Protein 8B7F (pdb70)

B-factor: mean 146.84, std 37.02, range [89.01, 273.82]

Solvent-accessible surface area: 35926 Å² total; per-residue (Å²): 184,38,13,62,38,100,67,0,37,124,128,0,86,138,51,0,73,71,61,11,26,65,6,11,54,62,110,34,105,23,20,54,26,50,0,100,27,8,86,33,74,108,0,40,91,77,71,102,41,12,142,62,1,21,145,40,0,111,78,77,156,34,12,103,59,29,115,109,84,9,61,118,56,68,64,24,154,41,96,0,0,21,81,2,44,3,98,59,21,120,68,0,5,92,11,3,112,5,74,126,55,33,71,36,2,69,92,44,30,68,68,5,94,53,18,70,50,118,45,6,0,154,61,12,88,55,3,106,94,19,53,63,83,28,2,57,25,3,48,97,0,0,54,30,0,52,152,82,73,117,33,46,76,48,45,15,12,4,34,13,58,2,10,36,25,137,20,2,76,120,30,87,62,10,0,23,10,9,0,1,30,102,68,69,73,127,55,148,2,105,2,10,30,16,95,73,150,28,56,1,19,0,36,10,43,78,105,57,13,17,45,27,0,43,16,0,36,0,14,45,88,17,9,109,87,20,165,114,10,138,21,0,0,0,0,23,34,62,55,0,0,28,15,1,62,35,35,87,25,7,7,0,0,56,0,16,16,102,111,0,34,87,5,4,160,12,105,10,0,61,68,8,72,0,0,0,0,0,10,2,0,13,52,0,0,76,1,0,19,12,0,7,60,73,4,97,88,1,60,16,2,5,0,44,36,139,10,1,58,120,2,108,118,20,18,67,64,11,236,146,29,147,101,71,109,31,137,52,21,86,119,83,0,45,82,0,12,76,46,0,64,107,61,42,71,24,68,1,46,1,33,37,2,60,15,61,20,0,25,96,48,0,47,108,43,35,185,107,184,39,13,63,35,100,68,0,37,120,131,0,84,138,48,0,74,75,62,11,25,64,5,11,55,62,110,34,106,22,20,53,25,48,0,102,27,8,85,32,73,110,0,39,92,77,72,102,42,12,143,61,1,22,144,41,0,110,77,77,155,34,12,106,59,29,114,110,86,9,60,118,56,68,62,23,154,42,96,0,0,20,82,2,44,2,99,59,21,122,67,0,5,91,12,2,112,5,73,127,56,34,69,36,2,69,94,42,30,69,61,6,92,54,18,67,49,117,45,6,0,156,60,12,89,56,3,106,92,19,53,66,82,28,2,55,32,2,48,95,0,0,54,29,0,53,152,83,73,116,34,49,71,31,46,13,5,4,23,12,62,3,12,47,23,146,20,2,77,118,32,85,61,9,0,23,10,10,0,1,30,102,70,71,74,127,56,146,2,107,2,9,30,15,94,80,106,53,31,5,12,0,37,11,42,80,104,58,14,18,56,25,1,43,13,0,32,0,17,40,88,17,9,109,92,21,166,113,10,135,21,0,0,0,0,22,33,64,53,0,0,43,30,2,60,36,35,86,26,7,7,0,0,57,0,16,17,101,118,0,34,87,7,4,160,12,104,11,0,61,69,8,72,0,0,0,1,1,10,2,0,14,52,0,0,77,1,0,20,13,0,7,60,76,4,97,89,1,60,16,2,4,1,45,35,144,11,1,58,121,2,107,118,15,19,69,62,12,232,146,29,147,101,71,108,31,137,53,23,84,118,84,0,46,84,0,13,75,45,0,62,107,61,43,72,22,69,0,38,1,33,23,2,67,22,66,20,0,26,94,47,0,47,108,43,35,186,108

Secondary structure (DSSP, 8-state):
----HHHHHHHHHHHHHHTHHHHHTT----EEEE--PPPHHHHHH-HHHHHHHHHHHTT-TTEEEEEEEEGGGT-EEEEEEEEEEE-SHHHHHHHHT-HHHHHHHHHHHHHTTTS-HHHHHHTGGGTTTS-HHHHHHHHHHHHHHHHSTT----GGG---TT--HHHHHHTHHHHHHHHHHHHT-SS------------EEEEE-TTT-GGG-SEEEE-GGGGGGSPPPSEEEEESSHHHHHHS---TTEEEEE--TTHHHHHTTSGGGTSSEEEEE--BSHHHHHHHHHHHTT-TTPEESS-SHHHHHHHGGG-EE-TT------SS--HHHHHHHHHHHHTTSEEB-GGGS-HHHHHHHHHHHHH-/----HHHHHHHHHHHHHHTHHHHHTT----EEEE--PPPHHHHHH-HHHHHHHHHHHTT-TTEEEEEEEEGGGT-EEEEEEEEEEE-SHHHHHHHHT-HHHHHHHHHHHHHTTTS-HHHHHHTGGGTTTS-HHHHHHHHHHHHHHHHSTT----GGG---TT--HHHHHHTHHHHHHHHHHHHT-SS-----------EEEEEE-TTT-GGG-SEEEEEGGGGGGSPPPSEEEEESSHHHHHHSPP-TTEEEEE--TTHHHHHTTSGGGTSSEEEEE--BSHHHHHHHHHHHTT-TTPEESS-SHHHHHHHGGG-EE-TT------SS--HHHHHHHHHHHHTTSEEB-GGGS-HHHHHHHHHHHHH-

Foldseek 3Di:
DFQALVNVLVVLLVVCVVQQLCVLVQNDAKDKDWRPQDDLVVCLVCVVVSVNSQVRPPPDPQWDKDWDASVVSPPGTDIGTTMGIDGGPVSSCVSNVPVVLVVLLVVLLVLVVVFDSNLCSVVVVLPSPDDPVLSVLLVQQLVQLVVQPLVLAALQVSPGPPDHSVSCVVSVLVSQSRNCRVVVHPRGHDSNYHDQDAKKWKAADQVQDDVRPGTDIDGLVCLVVGDQAAEEEEEADVVLLVVDDHDPSYMYIHCVFLVVLVRLLRPSNQSYQAEYEYWLAPRRVVSVLSNCVRRLNYHYFCLFLVNCVVQVVQWDADPVDDDDDGDRDDPRNVVSHVVCVVVHRTIGGPVSDDSVVSNVRVVVVVVD/DFQALVNVLVVLLVVCVVQQLCVLVQNDAKDKDWRPQDDLVVCLVCVVVSVNSQVRPPPDPQWDKDWDASVVSPPGTDIGTTMGIDGGPVSSCVSNVPVVLVVLLNVLLVLVVVFDSNLCSVVVVLPSPDDPVLSVLLVQQLVQLVVQPLVQAALQVSPGPPDDSVSCVVSVLVSQSRNCRVVVHPRGHDSNYHDFPQKKKKAADQVQDDVRPGIDMDHLVCLVVGD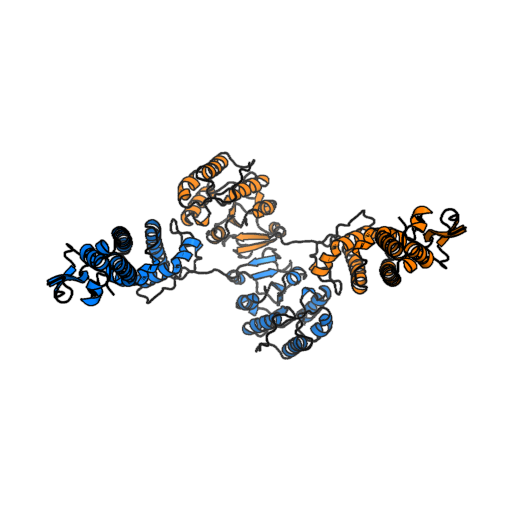QAAEEEEEADVVLLVVDDHDPSYMYIHCVFLVVLVSLLRPSNQSYQAEYEYWLAPRRVVSVLSNCVRRLNYHYFCLFLVNCVVQVVQWDADPVDDDDDGDRDDPRNVVSHVVCVVVHRTIGGPVSPDSVVSNVRVVVVVVD

InterPro domains:
  IPR014544 Uncharacterised conserved protein UCP028408 [PIRSF028408] (31-399)
  IPR024534 Wadjet protein JetD, C-terminal [PF09983] (224-393)
  IPR024537 Domain of unknown function DUF3322 [PF11795] (38-211)

Nearest PDB structures (foldseek):
  8b7f-assembly1_B  TM=9.886E-01  e=1.502E-71  Corynebacterium glutamicum ATCC 13032
  7til-assembly1_B  TM=4.418E-01  e=1.190E-17  Pseudomonas aeruginosa PA14
  7til-assembly1_A  TM=4.160E-01  e=1.942E-16  Pseudomonas aeruginosa PA14
  6ud3-assembly1_A  TM=1.963E-01  e=9.082E-01  Danio rerio
  5kxi-assembly1_D  TM=2.092E-01  e=6.783E+00  Homo sapiens

Radius of gyration: 41.82 Å; Cα contacts (8 Å, |Δi|>4): 1178; chains: 2; bounding box: 78×108×98 Å

Structure (mmCIF, N/CA/C/O backbone):
data_8B7F
#
_entry.id   8B7F
#
_cell.length_a   78.086
_cell.length_b   126.776
_cell.length_c   150.111
_cell.angle_alpha   90.000
_cell.angle_beta   90.000
_cell.angle_gamma   90.000
#
_symmetry.space_group_name_H-M   'P 21 21 21'
#
loop_
_atom_site.group_PDB
_atom_site.id
_atom_site.type_symbol
_atom_site.label_atom_id
_atom_site.label_alt_id
_atom_site.label_comp_id
_atom_site.label_asym_id
_atom_site.label_entity_id
_atom_site.label_seq_id
_atom_site.pdbx_PDB_ins_code
_atom_site.Cartn_x
_atom_site.Cartn_y
_atom_site.Cartn_z
_atom_site.occupancy
_atom_site.B_iso_or_equiv
_atom_site.auth_seq_id
_atom_site.auth_comp_id
_atom_site.auth_asym_id
_atom_site.auth_atom_id
_atom_site.pdbx_PDB_model_num
ATOM 1 N N . MET A 1 107 ? -4.53163 17.38873 -12.48896 1.000 184.19512 21 MET A N 1
ATOM 2 C CA . MET A 1 107 ? -3.40984 17.11394 -13.37949 1.000 190.83961 21 MET A CA 1
ATOM 3 C C . MET A 1 107 ? -2.67257 15.83696 -12.98481 1.000 196.78739 21 MET A C 1
ATOM 4 O O . MET A 1 107 ? -2.54843 15.52999 -11.79987 1.000 195.76885 21 MET A O 1
ATOM 9 N N . PRO A 1 108 ? -2.20136 15.09191 -13.98427 1.000 200.49876 22 PRO A N 1
ATOM 10 C CA . PRO A 1 108 ? -1.34147 13.92938 -13.71127 1.000 202.98146 22 PRO A CA 1
ATOM 11 C C . PRO A 1 108 ? -0.11367 14.29281 -12.88396 1.000 205.81368 22 PRO A C 1
ATOM 12 O O . PRO A 1 108 ? 0.60007 15.25327 -13.18121 1.000 205.23394 22 PRO A O 1
ATOM 16 N N . LEU A 1 109 ? 0.12591 13.50187 -11.83800 1.000 195.53521 23 LEU A N 1
ATOM 17 C CA . LEU A 1 109 ? 1.29736 13.63297 -10.96901 1.000 196.71954 23 LEU A CA 1
ATOM 18 C C . LEU A 1 109 ? 2.40287 12.70293 -11.46154 1.000 198.68721 23 LEU A C 1
ATOM 19 O O . LEU A 1 109 ? 2.33939 11.48736 -11.26173 1.000 200.49454 23 LEU A O 1
ATOM 24 N N . PHE A 1 110 ? 3.42086 13.26792 -12.10906 1.000 191.67277 24 PHE A N 1
ATOM 25 C CA . PHE A 1 110 ? 4.55548 12.46347 -12.54339 1.000 191.69812 24 PHE A CA 1
ATOM 26 C C . PHE A 1 110 ? 5.41765 12.03447 -11.35610 1.000 199.26273 24 PHE A C 1
ATOM 27 O O . PHE A 1 110 ? 5.31376 12.56575 -10.24635 1.000 201.58896 24 PHE A O 1
ATOM 35 N N . ILE A 1 111 ? 6.27812 11.04339 -11.61396 1.000 207.46295 25 ILE A N 1
ATOM 36 C CA . ILE A 1 111 ? 7.09771 10.44991 -10.55806 1.000 204.19711 25 ILE A CA 1
ATOM 37 C C . ILE A 1 111 ? 8.00911 11.48803 -9.90765 1.000 203.02861 25 ILE A C 1
ATOM 38 O O . ILE A 1 111 ? 8.23028 11.45516 -8.69250 1.000 210.45478 25 ILE A O 1
ATOM 43 N N . ASP A 1 112 ? 8.56425 12.41314 -10.69755 1.000 210.39961 26 ASP A N 1
ATOM 44 C CA . ASP A 1 112 ? 9.42088 13.45286 -10.12913 1.000 208.92863 26 ASP A CA 1
ATOM 45 C C . ASP A 1 112 ? 8.64563 14.35104 -9.17213 1.000 213.01060 26 ASP A C 1
ATOM 46 O O . ASP A 1 112 ? 9.15261 14.73030 -8.10748 1.000 218.46217 26 ASP A O 1
ATOM 51 N N . ASP A 1 113 ? 7.39770 14.66863 -9.51805 1.000 225.99228 27 ASP A N 1
ATOM 52 C CA . ASP A 1 113 ? 6.57098 15.49433 -8.64610 1.000 223.52224 27 ASP A CA 1
ATOM 53 C C . ASP A 1 113 ? 6.22534 14.75960 -7.35911 1.000 230.26730 27 ASP A C 1
ATOM 54 O O . ASP A 1 113 ? 6.21384 15.36052 -6.27821 1.000 227.53673 27 ASP A O 1
ATOM 59 N N . ALA A 1 114 ? 5.93860 13.46094 -7.45272 1.000 246.93168 28 ALA A N 1
ATOM 60 C CA . ALA A 1 114 ? 5.67558 12.68649 -6.24692 1.000 248.76942 28 ALA A CA 1
ATOM 61 C C . ALA A 1 114 ? 6.91644 12.60775 -5.36772 1.000 245.55852 28 ALA A C 1
ATOM 62 O O . ALA A 1 114 ? 6.81858 12.70438 -4.14263 1.000 243.66504 28 ALA A O 1
ATOM 64 N N . LEU A 1 115 ? 8.08307 12.37228 -5.97192 1.000 228.49981 29 LEU A N 1
ATOM 65 C CA . LEU A 1 115 ? 9.34521 12.39891 -5.23614 1.000 222.55285 29 LEU A CA 1
ATOM 66 C C . LEU A 1 115 ? 9.52163 13.71257 -4.47879 1.000 220.13497 29 LEU A C 1
ATOM 67 O O . LEU A 1 115 ? 9.85476 13.72542 -3.28501 1.000 212.67067 29 LEU A O 1
ATOM 72 N N . HIS A 1 116 ? 9.30522 14.83316 -5.17479 1.000 216.50647 30 HIS A N 1
ATOM 73 C CA . HIS A 1 116 ? 9.41354 16.14933 -4.55012 1.000 216.60523 30 HIS A CA 1
ATOM 74 C C . HIS A 1 116 ? 8.43570 16.31956 -3.39568 1.000 211.84912 30 HIS A C 1
ATOM 75 O O . HIS A 1 116 ? 8.81192 16.79076 -2.31555 1.000 205.58240 30 HIS A O 1
ATOM 82 N N . ARG A 1 117 ? 7.17355 15.94266 -3.60204 1.000 204.07135 31 ARG A N 1
ATOM 83 C CA . ARG A 1 117 ? 6.19461 16.07455 -2.52891 1.000 192.16615 31 ARG A CA 1
ATOM 84 C C . ARG A 1 117 ? 6.54358 15.17714 -1.35002 1.000 189.29261 31 ARG A C 1
ATOM 85 O O . ARG A 1 117 ? 6.35995 15.56678 -0.19332 1.000 178.45874 31 ARG A O 1
ATOM 93 N N . SER A 1 118 ? 7.01908 13.96139 -1.62254 1.000 189.33552 32 SER A N 1
ATOM 94 C CA . SER A 1 118 ? 7.37599 13.04007 -0.55051 1.000 182.54571 32 SER A CA 1
ATOM 95 C C . SER A 1 118 ? 8.52439 13.58662 0.28624 1.000 176.93557 32 SER A C 1
ATOM 96 O O . SER A 1 118 ? 8.49049 13.51714 1.51886 1.000 168.35163 32 SER A O 1
ATOM 99 N N . LYS A 1 119 ? 9.54880 14.14333 -0.36811 1.000 175.06170 33 LYS A N 1
ATOM 100 C CA . LYS A 1 119 ? 10.65438 14.75319 0.37034 1.000 168.77992 33 LYS A CA 1
ATOM 101 C C . LYS A 1 119 ? 10.20518 15.99000 1.14717 1.000 158.83572 33 LYS A C 1
ATOM 102 O O . LYS A 1 119 ? 10.63418 16.20518 2.28917 1.000 154.99858 33 LYS A O 1
ATOM 108 N N . LYS A 1 120 ? 9.33836 16.80836 0.54725 1.000 169.17722 34 LYS A N 1
ATOM 109 C CA . LYS A 1 120 ? 8.80128 17.98209 1.23062 1.000 161.37214 34 LYS A CA 1
ATOM 110 C C . LYS A 1 120 ? 8.00873 17.59262 2.47571 1.000 152.14969 34 LYS A C 1
ATOM 111 O O . LYS A 1 120 ? 8.16768 18.19644 3.54543 1.000 149.04544 34 LYS A O 1
ATOM 117 N N . TYR A 1 121 ? 7.17548 16.55846 2.35815 1.000 150.00505 35 TYR A N 1
ATOM 118 C CA . TYR A 1 121 ? 6.43309 16.03480 3.49960 1.000 143.09002 35 TYR A CA 1
ATOM 119 C C . TYR A 1 121 ? 7.37808 15.48113 4.56060 1.000 141.91430 35 TYR A C 1
ATOM 120 O O . TYR A 1 121 ? 7.21387 15.75476 5.75497 1.000 138.21258 35 TYR A O 1
ATOM 129 N N . PHE A 1 122 ? 8.35846 14.67451 4.14239 1.000 141.51137 36 PHE A N 1
ATOM 130 C CA . PHE A 1 122 ? 9.36896 14.15256 5.05995 1.000 140.37320 36 PHE A CA 1
ATOM 131 C C . PHE A 1 122 ? 10.00707 15.26478 5.88418 1.000 136.80741 36 PHE A C 1
ATOM 132 O O . PHE A 1 122 ? 10.10909 15.16604 7.11301 1.000 135.08782 36 PHE A O 1
ATOM 140 N N . HIS A 1 123 ? 10.44948 16.33554 5.21557 1.000 139.38069 37 HIS A N 1
ATOM 141 C CA . HIS A 1 123 ? 11.01763 17.46839 5.94095 1.000 136.44797 37 HIS A CA 1
ATOM 142 C C . HIS A 1 123 ? 9.98934 18.17285 6.81129 1.000 132.86511 37 HIS A C 1
ATOM 143 O O . HIS A 1 123 ? 10.35311 18.77465 7.83048 1.000 132.71151 37 HIS A O 1
ATOM 150 N N . ALA A 1 124 ? 8.71544 18.12615 6.42693 1.000 132.13675 38 ALA A N 1
ATOM 151 C CA . ALA A 1 124 ? 7.70662 18.79246 7.23235 1.000 125.67269 38 ALA A CA 1
ATOM 152 C C . ALA A 1 124 ? 7.34502 18.00905 8.48456 1.000 125.46963 38 ALA A C 1
ATOM 153 O O . ALA A 1 124 ? 6.86924 18.62768 9.45500 1.000 126.51216 38 ALA A O 1
ATOM 155 N N . HIS A 1 125 ? 7.53410 16.66627 8.49626 1.000 130.34075 39 HIS A N 1
ATOM 156 C CA . HIS A 1 125 ? 7.07538 15.95894 9.67977 1.000 136.37129 39 HIS A CA 1
ATOM 157 C C . HIS A 1 125 ? 8.22951 15.24660 10.39077 1.000 141.59137 39 HIS A C 1
ATOM 158 O O . HIS A 1 125 ? 8.04061 14.15683 10.94572 1.000 149.88566 39 HIS A O 1
ATOM 165 N N . LEU A 1 126 ? 9.44157 15.79989 10.29698 1.000 136.07112 40 LEU A N 1
ATOM 166 C CA . LEU A 1 126 ? 10.62711 15.15702 10.87243 1.000 138.17185 40 LEU A CA 1
ATOM 167 C C . LEU A 1 126 ? 10.42694 14.75860 12.33428 1.000 143.09909 40 LEU A C 1
ATOM 168 O O . LEU A 1 126 ? 10.94013 13.72400 12.77814 1.000 145.09449 40 LEU A O 1
ATOM 173 N N . SER A 1 127 ? 9.68460 15.56548 13.09604 1.000 144.33621 41 SER A N 1
ATOM 174 C CA . SER A 1 127 ? 9.43077 15.26572 14.50388 1.000 150.17164 41 SER A CA 1
ATOM 175 C C . SER A 1 127 ? 8.66406 13.95715 14.67913 1.000 154.04860 41 SER A C 1
ATOM 176 O O . SER A 1 127 ? 9.07085 13.08047 15.45047 1.000 158.14899 41 SER A O 1
ATOM 179 N N . GLU A 1 128 ? 7.54335 13.81587 13.96915 1.000 148.26173 42 GLU A N 1
ATOM 180 C CA . GLU A 1 128 ? 6.69561 12.63287 14.10131 1.000 156.49695 42 GLU A CA 1
ATOM 181 C C . GLU A 1 128 ? 7.40866 11.35104 13.68316 1.000 160.63448 42 GLU A C 1
ATOM 182 O O . GLU A 1 128 ? 7.27490 10.31850 14.35096 1.000 163.58211 42 GLU A O 1
ATOM 188 N N . LEU A 1 129 ? 8.15353 11.38603 12.57588 1.000 162.14561 43 LEU A N 1
ATOM 189 C CA . LEU A 1 129 ? 8.85942 10.18746 12.12764 1.000 166.50315 43 LEU A CA 1
ATOM 190 C C . LEU A 1 129 ? 9.84445 9.68697 13.17788 1.000 165.45108 43 LEU A C 1
ATOM 191 O O . LEU A 1 129 ? 9.93865 8.47761 13.41954 1.000 171.32218 43 LEU A O 1
ATOM 196 N N . LEU A 1 130 ? 10.59461 10.59428 13.80780 1.000 155.98432 44 LEU A N 1
ATOM 197 C CA . LEU A 1 130 ? 11.53174 10.16475 14.84105 1.000 152.15285 44 LEU A CA 1
ATOM 198 C C . LEU A 1 130 ? 10.80054 9.55447 16.02953 1.000 159.62902 44 LEU A C 1
ATOM 199 O O . LEU A 1 130 ? 11.36636 8.72366 16.74936 1.000 162.72257 44 LEU A O 1
ATOM 204 N N . LEU A 1 131 ? 9.54876 9.95351 16.24772 1.000 156.73359 45 LEU A N 1
ATOM 205 C CA . LEU A 1 131 ? 8.69550 9.38111 17.28010 1.000 158.90141 45 LEU A CA 1
ATOM 206 C C . LEU A 1 131 ? 7.98208 8.11607 16.82786 1.000 164.62827 45 LEU A C 1
ATOM 207 O O . LEU A 1 131 ? 7.27233 7.50514 17.63446 1.000 166.55956 45 LEU A O 1
ATOM 212 N N . GLY A 1 132 ? 8.14560 7.70889 15.57112 1.000 184.18492 46 GLY A N 1
ATOM 213 C CA . GLY A 1 132 ? 7.38313 6.58539 15.07123 1.000 188.42615 46 GLY A CA 1
ATOM 214 C C . GLY A 1 132 ? 5.93143 6.90701 14.81336 1.000 184.00177 46 GLY A C 1
ATOM 215 O O . GLY A 1 132 ? 5.12393 5.98919 14.63781 1.000 180.62420 46 GLY A O 1
ATOM 216 N N . GLU A 1 133 ? 5.57957 8.19044 14.78687 1.000 165.56340 47 GLU A N 1
ATOM 217 C CA . GLU A 1 133 ? 4.20451 8.62867 14.57173 1.000 161.97938 47 GLU A CA 1
ATOM 218 C C . GLU A 1 133 ? 4.01363 9.00805 13.10424 1.000 158.69279 47 GLU A C 1
ATOM 219 O O . GLU A 1 133 ? 3.77842 10.16187 12.74445 1.000 157.26148 47 GLU A O 1
ATOM 225 N N . PHE A 1 134 ? 4.12165 7.99509 12.24889 1.000 161.87189 48 PHE A N 1
ATOM 226 C CA . PHE A 1 134 ? 3.88005 8.14724 10.81905 1.000 155.95602 48 PHE A CA 1
ATOM 227 C C . PHE A 1 134 ? 2.47072 7.64992 10.51788 1.000 152.44187 48 PHE A C 1
ATOM 228 O O . PHE A 1 134 ? 2.18398 6.45612 10.65546 1.000 154.48648 48 PHE A O 1
ATOM 236 N N . ALA A 1 135 ? 1.59413 8.56493 10.11057 1.000 144.64197 49 ALA A N 1
ATOM 237 C CA . ALA A 1 135 ? 0.22348 8.21832 9.75956 1.000 145.79097 49 ALA A CA 1
ATOM 238 C C . ALA A 1 135 ? 0.08706 7.64140 8.35511 1.000 148.24059 49 ALA A C 1
ATOM 239 O O . ALA A 1 135 ? -1.02507 7.26872 7.96508 1.000 148.44782 49 ALA A O 1
ATOM 241 N N . GLY A 1 136 ? 1.16853 7.55613 7.59329 1.000 152.56891 50 GLY A N 1
ATOM 242 C CA . GLY A 1 136 ? 1.04676 7.19108 6.18830 1.000 151.32723 50 GLY A CA 1
ATOM 243 C C . GLY A 1 136 ? 0.83890 8.39634 5.29372 1.000 146.81149 50 GLY A C 1
ATOM 244 O O . GLY A 1 136 ? 0.31544 9.43245 5.70154 1.000 147.07231 50 GLY A O 1
ATOM 245 N N . LEU A 1 137 ? 1.26795 8.25883 4.04026 1.000 152.09134 51 LEU A N 1
ATOM 246 C CA . LEU A 1 137 ? 1.05056 9.28617 3.02848 1.000 153.75820 51 LEU A CA 1
ATOM 247 C C . LEU A 1 137 ? 0.31752 8.67805 1.84030 1.000 159.17689 51 LEU A C 1
ATOM 248 O O . LEU A 1 137 ? 0.75966 7.66864 1.28093 1.000 164.42783 51 LEU A O 1
ATOM 253 N N . SER A 1 138 ? -0.80283 9.29080 1.46130 1.000 157.36382 52 SER A N 1
ATOM 254 C CA . SER A 1 138 ? -1.57928 8.88747 0.29303 1.000 155.26682 52 SER A CA 1
ATOM 255 C C . SER A 1 138 ? -1.69258 10.03643 -0.70270 1.000 160.79021 52 SER A C 1
ATOM 256 O O . SER A 1 138 ? -2.27057 11.08069 -0.38193 1.000 160.72259 52 SER A O 1
ATOM 259 N N . LEU A 1 139 ? -1.13878 9.84909 -1.90324 1.000 162.85941 53 LEU A N 1
ATOM 260 C CA . LEU A 1 139 ? -1.20573 10.84680 -2.96832 1.000 166.25825 53 LEU A CA 1
ATOM 261 C C . LEU A 1 139 ? -1.99630 10.30113 -4.15293 1.000 173.92425 53 LEU A C 1
ATOM 262 O O . LEU A 1 139 ? -1.55332 9.33367 -4.80175 1.000 178.74626 53 LEU A O 1
ATOM 267 N N . PRO A 1 140 ? -3.15287 10.88666 -4.47094 1.000 183.04686 54 PRO A N 1
ATOM 268 C CA . PRO A 1 140 ? -3.85863 10.54853 -5.71797 1.000 186.39848 54 PRO A CA 1
ATOM 269 C C . PRO A 1 140 ? -3.10576 11.03936 -6.94797 1.000 186.75809 54 PRO A C 1
ATOM 270 O O . PRO A 1 140 ? -2.68300 12.19568 -7.01392 1.000 184.05244 54 PRO A O 1
ATOM 274 N N . LEU A 1 141 ? -2.94032 10.14678 -7.92569 1.000 206.51184 55 LEU A N 1
ATOM 275 C CA . LEU A 1 141 ? -2.18387 10.44846 -9.13508 1.000 207.07147 55 LEU A CA 1
ATOM 276 C C . LEU A 1 141 ? -3.01992 11.06139 -10.25787 1.000 190.40658 55 LEU A C 1
ATOM 277 O O . LEU A 1 141 ? -2.44345 11.46919 -11.27241 1.000 192.58656 55 LEU A O 1
ATOM 282 N N . HIS A 1 142 ? -4.34066 11.14662 -10.10697 1.000 193.31481 56 HIS A N 1
ATOM 283 C CA . HIS A 1 142 ? -5.20935 11.83131 -11.06023 1.000 195.43226 56 HIS A CA 1
ATOM 284 C C . HIS A 1 142 ? -5.01537 11.40823 -12.52257 1.000 197.92554 56 HIS A C 1
ATOM 285 O O . HIS A 1 142 ? -4.66515 12.23321 -13.36670 1.000 198.15165 56 HIS A O 1
ATOM 292 N N . PRO A 1 143 ? -5.20801 10.12811 -12.83873 1.000 201.27279 57 PRO A N 1
ATOM 293 C CA . PRO A 1 143 ? -4.98963 9.65370 -14.21841 1.000 200.32518 57 PRO A CA 1
ATOM 294 C C . PRO A 1 143 ? -5.77279 10.47367 -15.22877 1.000 219.30662 57 PRO A C 1
ATOM 295 O O . PRO A 1 143 ? -6.89152 10.92928 -14.94613 1.000 213.76544 57 PRO A O 1
ATOM 299 N N . PRO A 1 144 ? -5.19956 10.69219 -16.41400 1.000 213.31798 58 PRO A N 1
ATOM 300 C CA . PRO A 1 144 ? -5.88023 11.47042 -17.45869 1.000 216.41731 58 PRO A CA 1
ATOM 301 C C . PRO A 1 144 ? -7.28859 10.98029 -17.76990 1.000 219.11179 58 PRO A C 1
ATOM 302 O O . PRO A 1 144 ? -7.58128 9.78389 -17.72662 1.000 221.44501 58 PRO A O 1
ATOM 306 N N . THR A 1 145 ? -8.16395 11.93242 -18.08174 1.000 222.02017 59 THR A N 1
ATOM 307 C CA . THR A 1 145 ? -9.43435 11.61064 -18.70924 1.000 220.81171 59 THR A CA 1
ATOM 308 C C . THR A 1 145 ? -9.20250 11.13817 -20.14260 1.000 226.03018 59 THR A C 1
ATOM 309 O O . THR A 1 145 ? -8.14351 11.36360 -20.73519 1.000 223.32927 59 THR A O 1
ATOM 313 N N . ALA A 1 146 ? -10.20841 10.44946 -20.68842 1.000 243.39674 60 ALA A N 1
ATOM 314 C CA . ALA A 1 146 ? -10.12763 9.95020 -22.05945 1.000 245.49091 60 ALA A CA 1
ATOM 315 C C . ALA A 1 146 ? -9.71973 11.04359 -23.04087 1.000 232.35905 60 ALA A C 1
ATOM 316 O O . ALA A 1 146 ? -8.87344 10.82273 -23.91823 1.000 237.07645 60 ALA A O 1
ATOM 318 N N . ALA A 1 147 ? -10.29758 12.23828 -22.89444 1.000 228.17285 61 ALA A N 1
ATOM 319 C CA . ALA A 1 147 ? -9.97240 13.32871 -23.80618 1.000 227.04945 61 ALA A CA 1
ATOM 320 C C . ALA A 1 147 ? -8.51685 13.75617 -23.66909 1.000 227.41675 61 ALA A C 1
ATOM 321 O O . ALA A 1 147 ? -7.83560 13.97236 -24.67801 1.000 225.39302 61 ALA A O 1
ATOM 323 N N . LYS A 1 148 ? -8.01724 13.88765 -22.43657 1.000 228.90594 62 LYS A N 1
ATOM 324 C CA . LYS A 1 148 ? -6.61788 14.26884 -22.27341 1.000 221.53719 62 LYS A CA 1
ATOM 325 C C . LYS A 1 148 ? -5.68957 13.17039 -22.76902 1.000 214.38321 62 LYS A C 1
ATOM 326 O O . LYS A 1 148 ? -4.64769 13.45593 -23.37128 1.000 208.06481 62 LYS A O 1
ATOM 332 N N . ALA A 1 149 ? -6.04111 11.90790 -22.51475 1.000 217.10848 63 ALA A N 1
ATOM 333 C CA . ALA A 1 149 ? -5.21438 10.81674 -23.01292 1.000 217.54494 63 ALA A CA 1
ATOM 334 C C . ALA A 1 149 ? -5.13730 10.84999 -24.53187 1.000 215.58220 63 ALA A C 1
ATOM 335 O O . ALA A 1 149 ? -4.08716 10.55934 -25.11641 1.000 210.28334 63 ALA A O 1
ATOM 337 N N . ALA A 1 150 ? -6.24573 11.19812 -25.18914 1.000 217.76457 64 ALA A N 1
ATOM 338 C CA . ALA A 1 150 ? -6.24108 11.26826 -26.64498 1.000 225.53820 64 ALA A CA 1
ATOM 339 C C . ALA A 1 150 ? -5.50969 12.50406 -27.16050 1.000 219.04346 64 ALA A C 1
ATOM 340 O O . ALA A 1 150 ? -4.91411 12.45984 -28.24280 1.000 221.94343 64 ALA A O 1
ATOM 342 N N . ALA A 1 151 ? -5.53954 13.60903 -26.40715 1.000 224.24728 65 ALA A N 1
ATOM 343 C CA . ALA A 1 151 ? -4.91761 14.84113 -26.88514 1.000 213.99845 65 ALA A CA 1
ATOM 344 C C . ALA A 1 151 ? -3.39492 14.78598 -26.86009 1.000 201.61434 65 ALA A C 1
ATOM 345 O O . ALA A 1 151 ? -2.74561 15.40565 -27.71092 1.000 188.87806 65 ALA A O 1
ATOM 347 N N . ASP A 1 152 ? -2.80418 14.06148 -25.91160 1.000 189.32719 66 ASP A N 1
ATOM 348 C CA . ASP A 1 152 ? -1.34445 13.97493 -25.80290 1.000 187.45140 66 ASP A CA 1
ATOM 349 C C . ASP A 1 152 ? -1.06128 12.51458 -25.46458 1.000 193.69869 66 ASP A C 1
ATOM 350 O O . ASP A 1 152 ? -0.91919 12.14494 -24.29512 1.000 193.86766 66 ASP A O 1
ATOM 355 N N . ILE A 1 153 ? -0.98625 11.69227 -26.50685 1.000 187.98678 67 ILE A N 1
ATOM 356 C CA . ILE A 1 153 ? -0.81949 10.25669 -26.32903 1.000 187.94021 67 ILE A CA 1
ATOM 357 C C . ILE A 1 153 ? 0.53766 9.93619 -25.70970 1.000 186.56691 67 ILE A C 1
ATOM 358 O O . ILE A 1 153 ? 0.64311 9.08630 -24.81570 1.000 187.72284 67 ILE A O 1
ATOM 363 N N . ASP A 1 154 ? 1.59117 10.62787 -26.14994 1.000 179.77577 68 ASP A N 1
ATOM 364 C CA . ASP A 1 154 ? 2.93583 10.30579 -25.68043 1.000 182.18288 68 ASP A CA 1
ATOM 365 C C . ASP A 1 154 ? 3.15310 10.71608 -24.22736 1.000 182.05341 68 ASP A C 1
ATOM 366 O O . ASP A 1 154 ? 3.75703 9.96199 -23.45656 1.000 182.97906 68 ASP A O 1
ATOM 371 N N . ALA A 1 155 ? 2.71151 11.91528 -23.83628 1.000 192.59798 69 ALA A N 1
ATOM 372 C CA . ALA A 1 155 ? 2.83330 12.29995 -22.43156 1.000 194.26245 69 ALA A CA 1
ATOM 373 C C . ALA A 1 155 ? 2.03183 11.37382 -21.52190 1.000 200.93425 69 ALA A C 1
ATOM 374 O O . ALA A 1 155 ? 2.46307 11.06666 -20.40420 1.000 201.39344 69 ALA A O 1
ATOM 376 N N . THR A 1 156 ? 0.87542 10.89569 -21.98992 1.000 200.84099 70 THR A N 1
ATOM 377 C CA . THR A 1 156 ? 0.08781 9.96654 -21.18390 1.000 198.82485 70 THR A CA 1
ATOM 378 C C . THR A 1 156 ? 0.80896 8.63139 -21.04990 1.000 198.03627 70 THR A C 1
ATOM 379 O O . THR A 1 156 ? 0.82705 8.02099 -19.96935 1.000 200.82027 70 THR A O 1
ATOM 383 N N . ARG A 1 157 ? 1.41677 8.17254 -22.14631 1.000 195.37649 71 ARG A N 1
ATOM 384 C CA . ARG A 1 157 ? 2.21720 6.95626 -22.10705 1.000 197.25065 71 ARG A CA 1
ATOM 385 C C . ARG A 1 157 ? 3.37131 7.10284 -21.12649 1.000 190.33226 71 ARG A C 1
ATOM 386 O O . ARG A 1 157 ? 3.67130 6.17662 -20.36793 1.000 188.66249 71 ARG A O 1
ATOM 394 N N . GLU A 1 158 ? 4.05105 8.25141 -21.15796 1.000 199.97966 72 GLU A N 1
ATOM 395 C CA . GLU A 1 158 ? 5.15097 8.50735 -20.23292 1.000 187.64959 72 GLU A CA 1
ATOM 396 C C . GLU A 1 158 ? 4.66605 8.48071 -18.78883 1.000 194.52479 72 GLU A C 1
ATOM 397 O O . GLU A 1 158 ? 5.31796 7.89797 -17.91086 1.000 188.45899 72 GLU A O 1
ATOM 403 N N . PHE A 1 159 ? 3.51844 9.11585 -18.53069 1.000 194.89823 73 PHE A N 1
ATOM 404 C CA . PHE A 1 159 ? 2.92449 9.10354 -17.19786 1.000 195.74016 73 PHE A CA 1
ATOM 405 C C . PHE A 1 159 ? 2.70378 7.68101 -16.70874 1.000 197.77501 73 PHE A C 1
ATOM 406 O O . PHE A 1 159 ? 3.09418 7.33042 -15.58928 1.000 201.07799 73 PHE A O 1
ATOM 414 N N . ILE A 1 160 ? 2.06688 6.84719 -17.53092 1.000 202.69573 74 ILE A N 1
ATOM 415 C CA . ILE A 1 160 ? 1.81602 5.46841 -17.11525 1.000 203.19251 74 ILE A CA 1
ATOM 416 C C . ILE A 1 160 ? 3.13321 4.72611 -16.90995 1.000 200.02827 74 ILE A C 1
ATOM 417 O O . ILE A 1 160 ? 3.33729 4.05683 -15.88995 1.000 200.12439 74 ILE A O 1
ATOM 422 N N . ARG A 1 161 ? 4.04131 4.82641 -17.88600 1.000 196.19727 75 ARG A N 1
ATOM 423 C CA . ARG A 1 161 ? 5.30663 4.09945 -17.82929 1.000 193.96914 75 ARG A CA 1
ATOM 424 C C . ARG A 1 161 ? 6.10957 4.42717 -16.57715 1.000 194.55614 75 ARG A C 1
ATOM 425 O O . ARG A 1 161 ? 6.77278 3.54919 -16.01271 1.000 187.10511 75 ARG A O 1
ATOM 433 N N . GLN A 1 162 ? 6.06889 5.68346 -16.12661 1.000 191.29403 76 GLN A N 1
ATOM 434 C CA . GLN A 1 162 ? 6.84667 6.05594 -14.94918 1.000 193.28382 76 GLN A CA 1
ATOM 435 C C . GLN A 1 162 ? 6.38233 5.33718 -13.69015 1.000 194.58321 76 GLN A C 1
ATOM 436 O O . GLN A 1 162 ? 7.15518 5.22802 -12.73185 1.000 189.19670 76 GLN A O 1
ATOM 442 N N . TRP A 1 163 ? 5.14228 4.85172 -13.66613 1.000 200.18530 77 TRP A N 1
ATOM 443 C CA . TRP A 1 163 ? 4.60693 4.16343 -12.50035 1.000 198.89455 77 TRP A CA 1
ATOM 444 C C . TRP A 1 163 ? 4.60412 2.64353 -12.62137 1.000 201.20071 77 TRP A C 1
ATOM 445 O O . TRP A 1 163 ? 4.54364 1.96682 -11.58860 1.000 205.86240 77 TRP A O 1
ATOM 456 N N . GLU A 1 164 ? 4.63473 2.09483 -13.84007 1.000 200.93502 78 GLU A N 1
ATOM 457 C CA . GLU A 1 164 ? 4.56578 0.64724 -14.03567 1.000 201.43690 78 GLU A CA 1
ATOM 458 C C . GLU A 1 164 ? 5.56035 -0.10531 -13.15928 1.000 201.74385 78 GLU A C 1
ATOM 459 O O . GLU A 1 164 ? 6.71101 0.30755 -12.99462 1.000 200.44725 78 GLU A O 1
ATOM 465 N N . GLY A 1 165 ? 5.09699 -1.22056 -12.59516 1.000 203.82534 79 GLY A N 1
ATOM 466 C CA . GLY A 1 165 ? 5.93543 -2.14124 -11.85684 1.000 205.81138 79 GLY A CA 1
ATOM 467 C C . GLY A 1 165 ? 6.22722 -1.78363 -10.41658 1.000 209.88084 79 GLY A C 1
ATOM 468 O O . GLY A 1 165 ? 7.00540 -2.49722 -9.77050 1.000 210.85372 79 GLY A O 1
ATOM 469 N N . ARG A 1 166 ? 5.64021 -0.71663 -9.88387 1.000 211.03838 80 ARG A N 1
ATOM 470 C CA . ARG A 1 166 ? 5.80648 -0.38730 -8.47502 1.000 213.37092 80 ARG A CA 1
ATOM 471 C C . ARG A 1 166 ? 4.74763 -1.09895 -7.64187 1.000 214.83409 80 ARG A C 1
ATOM 472 O O . ARG A 1 166 ? 3.56158 -1.08564 -7.98686 1.000 215.28231 80 ARG A O 1
ATOM 480 N N . ASP A 1 167 ? 5.18482 -1.71847 -6.54375 1.000 214.80482 81 ASP A N 1
ATOM 481 C CA . ASP A 1 167 ? 4.28803 -2.47624 -5.68025 1.000 214.71535 81 ASP A CA 1
ATOM 482 C C . ASP A 1 167 ? 3.40847 -1.59171 -4.80593 1.000 216.66355 81 ASP A C 1
ATOM 483 O O . ASP A 1 167 ? 2.35746 -2.04906 -4.34413 1.000 219.05544 81 ASP A O 1
ATOM 488 N N . ASP A 1 168 ? 3.81175 -0.34733 -4.56880 1.000 215.31390 82 ASP A N 1
ATOM 489 C CA . ASP A 1 168 ? 3.05071 0.60570 -3.77249 1.000 216.69002 82 ASP A CA 1
ATOM 490 C C . ASP A 1 168 ? 2.05950 1.43781 -4.58525 1.000 213.44144 82 ASP A C 1
ATOM 491 O O . ASP A 1 168 ? 1.46879 2.37399 -4.03765 1.000 212.29441 82 ASP A O 1
ATOM 496 N N . VAL A 1 169 ? 1.85857 1.12518 -5.86383 1.000 231.48610 83 VAL A N 1
ATOM 497 C CA . VAL A 1 169 ? 0.99141 1.90423 -6.74407 1.000 235.96897 83 VAL A CA 1
ATOM 498 C C . VAL A 1 169 ? -0.26951 1.10638 -7.05186 1.000 247.05288 83 VAL A C 1
ATOM 499 O O . VAL A 1 169 ? -0.19626 -0.04008 -7.51109 1.000 243.44361 83 VAL A O 1
ATOM 503 N N . GLU A 1 170 ? -1.42254 1.72260 -6.79405 1.000 242.56604 84 GLU A N 1
ATOM 504 C CA . GLU A 1 170 ? -2.71919 1.20637 -7.21691 1.000 243.44807 84 GLU A CA 1
ATOM 505 C C . GLU A 1 170 ? -2.97435 1.50571 -8.69127 1.000 243.62195 84 GLU A C 1
ATOM 506 O O . GLU A 1 170 ? -2.76202 2.63189 -9.15254 1.000 245.10865 84 GLU A O 1
ATOM 512 N N . TYR A 1 171 ? -3.40139 0.48616 -9.43380 1.000 249.07328 85 TYR A N 1
ATOM 513 C CA . TYR A 1 171 ? -3.75677 0.61407 -10.83982 1.000 236.46344 85 TYR A CA 1
ATOM 514 C C . TYR A 1 171 ? -5.25045 0.37525 -11.03990 1.000 231.49871 85 TYR A C 1
ATOM 515 O O . TYR A 1 171 ? -5.86698 -0.41188 -10.31671 1.000 231.19580 85 TYR A O 1
ATOM 524 N N . ALA A 1 172 ? -5.83343 1.05235 -12.03397 1.000 249.45335 86 ALA A N 1
ATOM 525 C CA . ALA A 1 172 ? -7.22673 0.81881 -12.40114 1.000 237.85845 86 ALA A CA 1
ATOM 526 C C . ALA A 1 172 ? -7.38432 0.81681 -13.91528 1.000 238.45164 86 ALA A C 1
ATOM 527 O O . ALA A 1 172 ? -6.72411 1.58578 -14.61445 1.000 244.57521 86 ALA A O 1
ATOM 529 N N . ILE A 1 173 ? -8.27387 -0.03838 -14.41301 1.000 212.00838 87 ILE A N 1
ATOM 530 C CA . ILE A 1 173 ? -8.63469 -0.05665 -15.82955 1.000 213.36949 87 ILE A CA 1
ATOM 531 C C . ILE A 1 173 ? -9.60922 1.07495 -16.13822 1.000 218.54000 87 ILE A C 1
ATOM 532 O O . ILE A 1 173 ? -10.68919 1.15600 -15.54407 1.000 217.12262 87 ILE A O 1
ATOM 537 N N . ARG A 1 174 ? -9.23231 1.94729 -17.07102 1.000 228.89674 88 ARG A N 1
ATOM 538 C CA . ARG A 1 174 ? -10.12734 2.95181 -17.62342 1.000 231.42060 88 ARG A CA 1
ATOM 539 C C . ARG A 1 174 ? -10.48381 2.52321 -19.04067 1.000 232.48643 88 ARG A C 1
ATOM 540 O O . ARG A 1 174 ? -9.61797 2.05874 -19.79122 1.000 231.49072 88 ARG A O 1
ATOM 548 N N . ASN A 1 175 ? -11.74850 2.68881 -19.42274 1.000 229.16760 89 ASN A N 1
ATOM 549 C CA . ASN A 1 175 ? -12.15264 2.36879 -20.78975 1.000 228.80791 89 ASN A CA 1
ATOM 550 C C . ASN A 1 175 ? -12.06206 3.62268 -21.65440 1.000 237.19020 89 ASN A C 1
ATOM 551 O O . ASN A 1 175 ? -12.90707 4.51764 -21.57368 1.000 241.82573 89 ASN A O 1
ATOM 556 N N . TRP A 1 176 ? -11.02557 3.67053 -22.49066 1.000 247.26262 90 TRP A N 1
ATOM 557 C CA . TRP A 1 176 ? -10.76115 4.68757 -23.49756 1.000 249.80390 90 TRP A CA 1
ATOM 558 C C . TRP A 1 176 ? -11.05790 4.17632 -24.90913 1.000 247.31249 90 TRP A C 1
ATOM 559 O O . TRP A 1 176 ? -10.35421 4.53832 -25.85738 1.000 246.34171 90 TRP A O 1
ATOM 570 N N . SER A 1 177 ? -11.92936 3.18073 -25.03534 1.000 245.23889 91 SER A N 1
ATOM 571 C CA . SER A 1 177 ? -12.39707 2.77430 -26.35908 1.000 235.71676 91 SER A CA 1
ATOM 572 C C . SER A 1 177 ? -12.98139 3.90694 -27.20146 1.000 246.65997 91 SER A C 1
ATOM 573 O O . SER A 1 177 ? -12.74041 3.91086 -28.42049 1.000 229.81427 91 SER A O 1
ATOM 576 N N . PRO A 1 178 ? -13.74863 4.86203 -26.65800 1.000 255.52537 92 PRO A N 1
ATOM 577 C CA . PRO A 1 178 ? -14.26707 5.95199 -27.50729 1.000 253.05563 92 PRO A CA 1
ATOM 578 C C . PRO A 1 178 ? -13.20161 6.81127 -28.16870 1.000 248.57003 92 PRO A C 1
ATOM 579 O O . PRO A 1 178 ? -13.51455 7.50626 -29.14353 1.000 241.04432 92 PRO A O 1
ATOM 583 N N . VAL A 1 179 ? -11.96473 6.79584 -27.68457 1.000 237.21766 93 VAL A N 1
ATOM 584 C CA . VAL A 1 179 ? -10.88639 7.54287 -28.31546 1.000 224.90715 93 VAL A CA 1
ATOM 585 C C . VAL A 1 179 ? -9.88231 6.59482 -28.96553 1.000 216.10545 93 VAL A C 1
ATOM 586 O O . VAL A 1 179 ? -8.77181 6.99555 -29.30832 1.000 212.31077 93 VAL A O 1
ATOM 590 N N . GLY A 1 180 ? -10.27787 5.33732 -29.13825 1.000 216.04188 94 GLY A N 1
ATOM 591 C CA . GLY A 1 180 ? -9.51473 4.33394 -29.84252 1.000 200.63070 94 GLY A CA 1
ATOM 592 C C . GLY A 1 180 ? -8.45439 3.62508 -29.03397 1.000 199.50699 94 GLY A C 1
ATOM 593 O O . GLY A 1 180 ? -7.72498 2.79995 -29.59859 1.000 181.77390 94 GLY A O 1
ATOM 594 N N . LEU A 1 181 ? -8.33470 3.90729 -27.73802 1.000 222.01288 95 LEU A N 1
ATOM 595 C CA . LEU A 1 181 ? -7.31034 3.24056 -26.95020 1.000 219.85037 95 LEU A CA 1
ATOM 596 C C . LEU A 1 181 ? -7.82175 1.98850 -26.25616 1.000 215.15369 95 LEU A C 1
ATOM 597 O O . LEU A 1 181 ? -7.01169 1.22238 -25.72391 1.000 216.07316 95 LEU A O 1
ATOM 602 N N . GLY A 1 182 ? -9.13227 1.75629 -26.24866 1.000 213.63518 96 GLY A N 1
ATOM 603 C CA . GLY A 1 182 ? -9.63630 0.52392 -25.66108 1.000 214.98403 96 GLY A CA 1
ATOM 604 C C . GLY A 1 182 ? -9.60309 0.58872 -24.14482 1.000 214.25964 96 GLY A C 1
ATOM 605 O O . GLY A 1 182 ? -9.50668 1.65409 -23.56227 1.000 218.57777 96 GLY A O 1
ATOM 606 N N . LYS A 1 183 ? -9.60773 -0.57026 -23.49850 1.000 204.13372 97 LYS A N 1
ATOM 607 C CA . LYS A 1 183 ? -9.43787 -0.59832 -22.05025 1.000 203.04409 97 LYS A CA 1
ATOM 608 C C . LYS A 1 183 ? -7.95054 -0.59924 -21.71871 1.000 204.16790 97 LYS A C 1
ATOM 609 O O . LYS A 1 183 ? -7.21230 -1.49283 -22.14783 1.000 194.44870 97 LYS A O 1
ATOM 615 N N . THR A 1 184 ? -7.51649 0.40541 -20.95877 1.000 217.85513 98 THR A N 1
ATOM 616 C CA . THR A 1 184 ? -6.11526 0.58765 -20.60475 1.000 216.59205 98 THR A CA 1
ATOM 617 C C . THR A 1 184 ? -6.01199 0.72829 -19.09373 1.000 222.50789 98 THR A C 1
ATOM 618 O O . THR A 1 184 ? -6.75873 1.50189 -18.48792 1.000 232.00548 98 THR A O 1
ATOM 622 N N . GLU A 1 185 ? -5.10958 -0.03642 -18.48643 1.000 204.12057 99 GLU A N 1
ATOM 623 C CA . GLU A 1 185 ? -4.78489 0.13723 -17.07596 1.000 214.75466 99 GLU A CA 1
ATOM 624 C C . GLU A 1 185 ? -3.88137 1.34708 -16.85924 1.000 228.54094 99 GLU A C 1
ATOM 625 O O . GLU A 1 185 ? -2.87030 1.51205 -17.54904 1.000 217.89401 99 GLU A O 1
ATOM 631 N N . VAL A 1 186 ? -4.25403 2.19165 -15.90064 1.000 244.85750 100 VAL A N 1
ATOM 632 C CA . VAL A 1 186 ? -3.54447 3.43003 -15.58890 1.000 244.50683 100 VAL A CA 1
ATOM 633 C C . VAL A 1 186 ? -3.28722 3.51739 -14.08590 1.000 242.34502 100 VAL A C 1
ATOM 634 O O . VAL A 1 186 ? -4.11610 3.06293 -13.28131 1.000 243.23748 100 VAL A O 1
ATOM 638 N N . PRO A 1 187 ? -2.14122 4.05907 -13.66868 1.000 237.40055 101 PRO A N 1
ATOM 639 C CA . PRO A 1 187 ? -1.88097 4.27132 -12.23464 1.000 232.96446 101 PRO A CA 1
ATOM 640 C C . PRO A 1 187 ? -2.75008 5.38857 -11.66943 1.000 229.87065 101 PRO A C 1
ATOM 641 O O . PRO A 1 187 ? -2.86675 6.46095 -12.26688 1.000 222.33461 101 PRO A O 1
ATOM 645 N N . VAL A 1 188 ? -3.36651 5.13454 -10.51210 1.000 220.07450 102 VAL A N 1
ATOM 646 C CA . VAL A 1 188 ? -4.29247 6.08964 -9.92566 1.000 214.82331 102 VAL A CA 1
ATOM 647 C C . VAL A 1 188 ? -3.79917 6.69608 -8.61027 1.000 205.31090 102 VAL A C 1
ATOM 648 O O . VAL A 1 188 ? -4.13154 7.85188 -8.32192 1.000 199.73181 102 VAL A O 1
ATOM 652 N N . ARG A 1 189 ? -3.02512 5.96993 -7.80114 1.000 208.85957 103 ARG A N 1
ATOM 653 C CA . ARG A 1 189 ? -2.66472 6.48259 -6.47998 1.000 196.50811 103 ARG A CA 1
ATOM 654 C C . ARG A 1 189 ? -1.39287 5.82752 -5.95978 1.000 191.33860 103 ARG A C 1
ATOM 655 O O . ARG A 1 189 ? -1.25005 4.60259 -6.02670 1.000 202.06215 103 ARG A O 1
ATOM 663 N N . LEU A 1 190 ? -0.47805 6.65026 -5.44119 1.000 184.41366 104 LEU A N 1
ATOM 664 C CA . LEU A 1 190 ? 0.64989 6.17257 -4.64682 1.000 183.90059 104 LEU A CA 1
ATOM 665 C C . LEU A 1 190 ? 0.30633 6.22316 -3.15900 1.000 170.91816 104 LEU A C 1
ATOM 666 O O . LEU A 1 190 ? -0.24982 7.21469 -2.67742 1.000 168.41916 104 LEU A O 1
ATOM 671 N N . THR A 1 191 ? 0.61035 5.14250 -2.43697 1.000 180.78885 105 THR A N 1
ATOM 672 C CA . THR A 1 191 ? 0.41579 5.08399 -0.98911 1.000 168.22749 105 THR A CA 1
ATOM 673 C C . THR A 1 191 ? 1.64791 4.50821 -0.30310 1.000 164.99287 105 THR A C 1
ATOM 674 O O . THR A 1 191 ? 2.00928 3.35175 -0.54493 1.000 167.67442 105 THR A O 1
ATOM 678 N N . LEU A 1 192 ? 2.29204 5.31172 0.54866 1.000 157.56679 106 LEU A N 1
ATOM 679 C CA . LEU A 1 192 ? 3.42387 4.86714 1.36040 1.000 158.45216 106 LEU A CA 1
ATOM 680 C C . LEU A 1 192 ? 2.95616 4.72222 2.80534 1.000 158.81478 106 LEU A C 1
ATOM 681 O O . LEU A 1 192 ? 2.60313 5.71450 3.45542 1.000 157.68405 106 LEU A O 1
ATOM 686 N N . ASN A 1 193 ? 2.94829 3.47990 3.29635 1.000 150.43882 107 ASN A N 1
ATOM 687 C CA . ASN A 1 193 ? 2.38423 3.14837 4.59999 1.000 149.28756 107 ASN A CA 1
ATOM 688 C C . ASN A 1 193 ? 3.40476 3.17826 5.73095 1.000 147.88399 107 ASN A C 1
ATOM 689 O O . ASN A 1 193 ? 3.03709 3.46452 6.87660 1.000 146.35384 107 ASN A O 1
ATOM 694 N N . THR A 1 194 ? 4.67242 2.89590 5.44397 1.000 155.84382 108 THR A N 1
ATOM 695 C CA . THR A 1 194 ? 5.70648 2.83182 6.46481 1.000 156.33234 108 THR A CA 1
ATOM 696 C C . THR A 1 194 ? 6.72216 3.94939 6.27949 1.000 156.36023 108 THR A C 1
ATOM 697 O O . THR A 1 194 ? 6.87084 4.51742 5.19409 1.000 159.23928 108 THR A O 1
ATOM 701 N N . THR A 1 195 ? 7.41777 4.26331 7.37432 1.000 148.91732 109 THR A N 1
ATOM 702 C CA . THR A 1 195 ? 8.48326 5.25660 7.31486 1.000 150.58583 109 THR A CA 1
ATOM 703 C C . THR A 1 195 ? 9.59293 4.82206 6.36536 1.000 156.92935 109 THR A C 1
ATOM 704 O O . THR A 1 195 ? 10.17066 5.65309 5.65675 1.000 159.39244 109 THR A O 1
ATOM 708 N N . GLU A 1 196 ? 9.91308 3.52512 6.34264 1.000 156.55270 110 GLU A N 1
ATOM 709 C CA . GLU A 1 196 ? 10.92511 3.03315 5.41117 1.000 160.97798 110 GLU A CA 1
ATOM 710 C C . GLU A 1 196 ? 10.51676 3.27091 3.96081 1.000 167.28215 110 GLU A C 1
ATOM 711 O O . GLU A 1 196 ? 11.33390 3.70684 3.14177 1.000 173.53101 110 GLU A O 1
ATOM 717 N N . GLU A 1 197 ? 9.25993 2.96888 3.61607 1.000 163.67576 111 GLU A N 1
ATOM 718 C CA . GLU A 1 197 ? 8.79634 3.22272 2.25379 1.000 161.64603 111 GLU A CA 1
ATOM 719 C C . GLU A 1 197 ? 8.90281 4.69818 1.89375 1.000 163.93758 111 GLU A C 1
ATOM 720 O O . GLU A 1 197 ? 9.34427 5.04642 0.79248 1.000 166.82515 111 GLU A O 1
ATOM 726 N N . LEU A 1 198 ? 8.51862 5.57978 2.81835 1.000 164.23439 112 LEU A N 1
ATOM 727 C CA . LEU A 1 198 ? 8.62593 7.01347 2.57136 1.000 168.44155 112 LEU A CA 1
ATOM 728 C C . LEU A 1 198 ? 10.07451 7.43303 2.36060 1.000 171.57921 112 LEU A C 1
ATOM 729 O O . LEU A 1 198 ? 10.39848 8.11930 1.38591 1.000 173.56627 112 LEU A O 1
ATOM 734 N N . VAL A 1 199 ? 10.96374 7.01322 3.26168 1.000 166.96142 113 VAL A N 1
ATOM 735 C CA . VAL A 1 199 ? 12.34978 7.46717 3.21894 1.000 170.33157 113 VAL A CA 1
ATOM 736 C C . VAL A 1 199 ? 13.05690 6.94051 1.97649 1.000 176.61570 113 VAL A C 1
ATOM 737 O O . VAL A 1 199 ? 13.78480 7.68147 1.30412 1.000 176.33510 113 VAL A O 1
ATOM 741 N N . VAL A 1 200 ? 12.85809 5.66298 1.64363 1.000 182.73365 114 VAL A N 1
ATOM 742 C CA . VAL A 1 200 ? 13.46597 5.12194 0.43251 1.000 185.39597 114 VAL A CA 1
ATOM 743 C C . VAL A 1 200 ? 12.88443 5.80557 -0.79818 1.000 179.45143 114 VAL A C 1
ATOM 744 O O . VAL A 1 200 ? 13.61822 6.19410 -1.71490 1.000 181.23175 114 VAL A O 1
ATOM 748 N N . PHE A 1 201 ? 11.55809 5.96284 -0.84164 1.000 177.04156 115 PHE A N 1
ATOM 749 C CA . PHE A 1 201 ? 10.94820 6.67344 -1.95940 1.000 174.46579 115 PHE A CA 1
ATOM 750 C C . PHE A 1 201 ? 11.40362 8.12579 -1.99603 1.000 178.43546 115 PHE A C 1
ATOM 751 O O . PHE A 1 201 ? 11.81427 8.62990 -3.04542 1.000 173.02723 115 PHE A O 1
ATOM 759 N N . ALA A 1 202 ? 11.36721 8.81137 -0.85010 1.000 185.90911 116 ALA A N 1
ATOM 760 C CA . ALA A 1 202 ? 11.74725 10.21952 -0.85461 1.000 190.71194 116 ALA A CA 1
ATOM 761 C C . ALA A 1 202 ? 13.23215 10.42156 -1.10551 1.000 186.86135 116 ALA A C 1
ATOM 762 O O . ALA A 1 202 ? 13.66902 11.57307 -1.21605 1.000 187.16392 116 ALA A O 1
ATOM 764 N N . GLN A 1 203 ? 14.00369 9.33555 -1.19046 1.000 168.37743 117 GLN A N 1
ATOM 765 C CA . GLN A 1 203 ? 15.43855 9.38862 -1.46199 1.000 166.22188 117 GLN A CA 1
ATOM 766 C C . GLN A 1 203 ? 16.17941 10.22031 -0.41325 1.000 169.11134 117 GLN A C 1
ATOM 767 O O . GLN A 1 203 ? 16.95244 11.12516 -0.73445 1.000 162.19811 117 GLN A O 1
ATOM 773 N N . VAL A 1 204 ? 15.93282 9.90386 0.85883 1.000 180.32497 118 VAL A N 1
ATOM 774 C CA . VAL A 1 204 ? 16.53648 10.62747 1.97440 1.000 184.04728 118 VAL A CA 1
ATOM 775 C C . VAL A 1 204 ? 17.17930 9.66388 2.96583 1.000 178.53799 118 VAL A C 1
ATOM 776 O O . VAL A 1 204 ? 17.28760 9.97346 4.15808 1.000 178.84120 118 VAL A O 1
ATOM 780 N N . GLU A 1 205 ? 17.59460 8.48670 2.48731 1.000 172.69049 119 GLU A N 1
ATOM 781 C CA . GLU A 1 205 ? 18.11306 7.45456 3.38520 1.000 172.54742 119 GLU A CA 1
ATOM 782 C C . GLU A 1 205 ? 19.29996 7.95001 4.20739 1.000 172.23795 119 GLU A C 1
ATOM 783 O O . GLU A 1 205 ? 19.36981 7.70533 5.41665 1.000 170.47945 119 GLU A O 1
ATOM 789 N N . ASP A 1 206 ? 20.25319 8.63660 3.57131 1.000 171.56445 120 ASP A N 1
ATOM 790 C CA . ASP A 1 206 ? 21.42041 9.10947 4.31384 1.000 170.49107 120 ASP A CA 1
ATOM 791 C C . ASP A 1 206 ? 21.04069 10.16550 5.34500 1.000 168.23118 120 ASP A C 1
ATOM 792 O O . ASP A 1 206 ? 21.52570 10.13319 6.48436 1.000 167.77804 120 ASP A O 1
ATOM 797 N N . GLU A 1 207 ? 20.16174 11.09760 4.97217 1.000 166.17585 121 GLU A N 1
ATOM 798 C CA . GLU A 1 207 ? 19.71051 12.10336 5.92645 1.000 162.44403 121 GLU A CA 1
ATOM 799 C C . GLU A 1 207 ? 18.96382 11.45948 7.08492 1.000 163.41494 121 GLU A C 1
ATOM 800 O O . GLU A 1 207 ? 19.14666 11.84586 8.24362 1.000 161.22396 121 GLU A O 1
ATOM 806 N N . TRP A 1 208 ? 18.10686 10.48324 6.78516 1.000 168.54070 122 TRP A N 1
ATOM 807 C CA . TRP A 1 208 ? 17.36311 9.78447 7.82775 1.000 166.68422 122 TRP A CA 1
ATOM 808 C C . TRP A 1 208 ? 18.29435 9.04110 8.78099 1.000 168.22485 122 TRP A C 1
ATOM 809 O O . TRP A 1 208 ? 18.10645 9.07786 10.00238 1.000 162.15090 122 TRP A O 1
ATOM 820 N N . SER A 1 209 ? 19.27769 8.31796 8.23569 1.000 176.91513 123 SER A N 1
ATOM 821 C CA . SER A 1 209 ? 20.25652 7.63567 9.07929 1.000 179.63004 123 SER A CA 1
ATOM 822 C C . SER A 1 209 ? 21.02957 8.61221 9.95694 1.000 174.74832 123 SER A C 1
ATOM 823 O O . SER A 1 209 ? 21.26623 8.33777 11.13858 1.000 177.87503 123 SER A O 1
ATOM 826 N N . SER A 1 210 ? 21.43946 9.75363 9.39875 1.000 163.78789 124 SER A N 1
ATOM 827 C CA . SER A 1 210 ? 22.16159 10.74229 10.19600 1.000 162.29287 124 SER A CA 1
ATOM 828 C C . SER A 1 210 ? 21.27463 11.33448 11.28703 1.000 159.21696 124 SER A C 1
ATOM 829 O O . SER A 1 210 ? 21.72036 11.53486 12.42702 1.000 162.45671 124 SER A O 1
ATOM 832 N N . LEU A 1 211 ? 19.99839 11.55475 10.96817 1.000 164.45110 125 LEU A N 1
ATOM 833 C CA . LEU A 1 211 ? 19.03885 12.04377 11.95077 1.000 163.14808 125 LEU A CA 1
ATOM 834 C C . LEU A 1 211 ? 18.83190 11.04726 13.08095 1.000 160.13000 125 LEU A C 1
ATOM 835 O O . LEU A 1 211 ? 18.82499 11.42903 14.25160 1.000 158.24247 125 LEU A O 1
ATOM 840 N N . HIS A 1 212 ? 18.63500 9.76935 12.75465 1.000 161.29815 126 HIS A N 1
ATOM 841 C CA . HIS A 1 212 ? 18.50548 8.76194 13.80767 1.000 162.43017 126 HIS A CA 1
ATOM 842 C C . HIS A 1 212 ? 19.77939 8.58377 14.62224 1.000 169.42333 126 HIS A C 1
ATOM 843 O O . HIS A 1 212 ? 19.69997 8.33910 15.82509 1.000 169.25223 126 HIS A O 1
ATOM 850 N N . GLU A 1 213 ? 20.95384 8.61224 13.99646 1.000 176.81888 127 GLU A N 1
ATOM 851 C CA . GLU A 1 213 ? 22.18647 8.53616 14.77898 1.000 182.02246 127 GLU A CA 1
ATOM 852 C C . GLU A 1 213 ? 22.27406 9.68452 15.78811 1.000 174.89854 127 GLU A C 1
ATOM 853 O O . GLU A 1 213 ? 22.51038 9.46809 16.99079 1.000 175.08510 127 GLU A O 1
ATOM 859 N N . ARG A 1 214 ? 22.03694 10.91534 15.32222 1.000 169.62909 128 ARG A N 1
ATOM 860 C CA . ARG A 1 214 ? 22.03095 12.06213 16.22659 1.000 166.16847 128 ARG A CA 1
ATOM 861 C C . ARG A 1 214 ? 20.94779 11.92087 17.29314 1.000 166.06203 128 ARG A C 1
ATOM 862 O O . ARG A 1 214 ? 21.17177 12.23342 18.46912 1.000 170.86872 128 ARG A O 1
ATOM 870 N N . PHE A 1 215 ? 19.76449 11.45668 16.88911 1.000 157.77267 129 PHE A N 1
ATOM 871 C CA . PHE A 1 215 ? 18.65305 11.22243 17.80452 1.000 153.48158 129 PHE A CA 1
ATOM 872 C C . PHE A 1 215 ? 19.00165 10.19003 18.87615 1.000 155.96745 129 PHE A C 1
ATOM 873 O O . PHE A 1 215 ? 18.65270 10.36367 20.04828 1.000 154.62745 129 PHE A O 1
ATOM 881 N N . SER A 1 216 ? 19.68063 9.10342 18.48864 1.000 168.28322 130 SER A N 1
ATOM 882 C CA . SER A 1 216 ? 20.07656 8.05752 19.42951 1.000 174.35988 130 SER A CA 1
ATOM 883 C C . SER A 1 216 ? 21.09283 8.59112 20.42739 1.000 175.03727 130 SER A C 1
ATOM 884 O O . SER A 1 216 ? 21.14194 8.13337 21.57521 1.000 176.83539 130 SER A O 1
ATOM 887 N N . GLN A 1 217 ? 21.90045 9.56287 20.00348 1.000 185.00466 131 GLN A N 1
ATOM 888 C CA . GLN A 1 217 ? 22.78739 10.23046 20.94376 1.000 188.23260 131 GLN A CA 1
ATOM 889 C C . GLN A 1 217 ? 22.04180 11.03141 22.00435 1.000 184.70841 131 GLN A C 1
ATOM 890 O O . GLN A 1 217 ? 22.59770 11.29474 23.08014 1.000 179.41405 131 GLN A O 1
ATOM 896 N N . LEU A 1 218 ? 20.78444 11.36807 21.75317 1.000 161.17038 132 LEU A N 1
ATOM 897 C CA . LEU A 1 218 ? 19.94664 12.13099 22.66336 1.000 149.33012 132 LEU A CA 1
ATOM 898 C C . LEU A 1 218 ? 18.96656 11.26169 23.45212 1.000 145.86084 132 LEU A C 1
ATOM 899 O O . LEU A 1 218 ? 18.02453 11.79749 24.04356 1.000 141.83255 132 LEU A O 1
ATOM 904 N N . SER A 1 219 ? 19.15320 9.93841 23.46728 1.000 151.28189 133 SER A N 1
ATOM 905 C CA . SER A 1 219 ? 18.25388 9.04062 24.19463 1.000 145.52294 133 SER A CA 1
ATOM 906 C C . SER A 1 219 ? 18.23413 9.24991 25.70702 1.000 137.48814 133 SER A C 1
ATOM 907 O O . SER A 1 219 ? 17.33198 8.72180 26.36885 1.000 137.93565 133 SER A O 1
ATOM 910 N N . GLY A 1 220 ? 19.17896 9.99681 26.27509 1.000 138.91843 134 GLY A N 1
ATOM 911 C CA . GLY A 1 220 ? 19.08766 10.31798 27.69224 1.000 137.20596 134 GLY A CA 1
ATOM 912 C C . GLY A 1 220 ? 17.97004 11.27561 28.05258 1.000 134.21380 134 GLY A C 1
ATOM 913 O O . GLY A 1 220 ? 17.63701 11.39635 29.23687 1.000 133.22063 134 GLY A O 1
ATOM 914 N N . PHE A 1 221 ? 17.39228 11.94860 27.06614 1.000 127.08324 135 PHE A N 1
ATOM 915 C CA . PHE A 1 221 ? 16.35430 12.95209 27.23947 1.000 127.29734 135 PHE A CA 1
ATOM 916 C C . PHE A 1 221 ? 15.02676 12.40679 26.72474 1.000 130.93235 135 PHE A C 1
ATOM 917 O O . PHE A 1 221 ? 14.97746 11.38242 26.03770 1.000 133.76109 135 PHE A O 1
ATOM 925 N N . THR A 1 222 ? 13.93813 13.09421 27.07145 1.000 137.28797 136 THR A N 1
ATOM 926 C CA . THR A 1 222 ? 12.62298 12.68200 26.59047 1.000 142.16979 136 THR A CA 1
ATOM 927 C C . THR A 1 222 ? 12.56509 12.73777 25.06993 1.000 142.40964 136 THR A C 1
ATOM 928 O O . THR A 1 222 ? 12.78262 13.79337 24.46819 1.000 142.47974 136 THR A O 1
ATOM 932 N N . ALA A 1 223 ? 12.26479 11.58690 24.45984 1.000 140.39196 137 ALA A N 1
ATOM 933 C CA . ALA A 1 223 ? 12.20606 11.48701 23.00402 1.000 142.44537 137 ALA A CA 1
ATOM 934 C C . ALA A 1 223 ? 11.23314 12.49541 22.40346 1.000 149.74649 137 ALA A C 1
ATOM 935 O O . ALA A 1 223 ? 11.50730 13.08026 21.34800 1.000 155.70908 137 ALA A O 1
ATOM 937 N N . GLU A 1 224 ? 10.08269 12.69487 23.05099 1.000 138.66925 138 GLU A N 1
ATOM 938 C CA . GLU A 1 224 ? 9.08057 13.62589 22.53880 1.000 138.64745 138 GLU A CA 1
ATOM 939 C C . GLU A 1 224 ? 9.65210 15.03318 22.41043 1.000 135.47867 138 GLU A C 1
ATOM 940 O O . GLU A 1 224 ? 9.50382 15.69220 21.36933 1.000 135.05067 138 GLU A O 1
ATOM 946 N N . VAL A 1 225 ? 10.33963 15.49702 23.45611 1.000 137.50509 139 VAL A N 1
ATOM 947 C CA . VAL A 1 225 ? 10.89598 16.84391 23.44169 1.000 137.69119 139 VAL A CA 1
ATOM 948 C C . VAL A 1 225 ? 11.98600 16.95138 22.38403 1.000 137.96987 139 VAL A C 1
ATOM 949 O O . VAL A 1 225 ? 12.07918 17.95713 21.66931 1.000 132.03663 139 VAL A O 1
ATOM 953 N N . VAL A 1 226 ? 12.83178 15.92249 22.27440 1.000 141.22986 140 VAL A N 1
ATOM 954 C CA . VAL A 1 226 ? 13.90606 15.93567 21.28405 1.000 140.26258 140 VAL A CA 1
ATOM 955 C C . VAL A 1 226 ? 13.32390 16.06869 19.88398 1.000 139.99267 140 VAL A C 1
ATOM 956 O O . VAL A 1 226 ? 13.77269 16.89028 19.07536 1.000 137.86283 140 VAL A O 1
ATOM 960 N N . ALA A 1 227 ? 12.31495 15.24953 19.57959 1.000 138.88388 141 ALA A N 1
ATOM 961 C CA . ALA A 1 227 ? 11.70458 15.26964 18.25564 1.000 135.10238 141 ALA A CA 1
ATOM 962 C C . ALA A 1 227 ? 11.05925 16.61550 17.95044 1.000 130.53978 141 ALA A C 1
ATOM 963 O O . ALA A 1 227 ? 11.19908 17.13600 16.83724 1.000 128.18602 141 ALA A O 1
ATOM 965 N N . LYS A 1 228 ? 10.35460 17.20167 18.92690 1.000 134.79000 142 LYS A N 1
ATOM 966 C CA . LYS A 1 228 ? 9.68739 18.47853 18.67238 1.000 133.63234 142 LYS A CA 1
ATOM 967 C C . LYS A 1 228 ? 10.65430 19.58590 18.26122 1.000 129.45121 142 LYS A C 1
ATOM 968 O O . LYS A 1 228 ? 10.28746 20.45707 17.46353 1.000 133.46100 142 LYS A O 1
ATOM 974 N N . HIS A 1 229 ? 11.88957 19.56715 18.75976 1.000 125.81240 143 HIS A N 1
ATOM 975 C CA . HIS A 1 229 ? 12.85889 20.60983 18.44043 1.000 124.55117 143 HIS A CA 1
ATOM 976 C C . HIS A 1 229 ? 13.98960 20.11790 17.53953 1.000 125.08952 143 HIS A C 1
ATOM 977 O O . HIS A 1 229 ? 15.10817 20.63445 17.60619 1.000 125.56544 143 HIS A O 1
ATOM 984 N N . VAL A 1 230 ? 13.71843 19.09144 16.72601 1.000 130.45252 144 VAL A N 1
ATOM 985 C CA . VAL A 1 230 ? 14.70492 18.55051 15.78854 1.000 130.79458 144 VAL A CA 1
ATOM 986 C C . VAL A 1 230 ? 15.41536 19.65276 15.00736 1.000 126.73440 144 VAL A C 1
ATOM 987 O O . VAL A 1 230 ? 16.58493 19.50418 14.63045 1.000 127.21780 144 VAL A O 1
ATOM 991 N N . SER A 1 231 ? 14.73052 20.77482 14.75896 1.000 121.94909 145 SER A N 1
ATOM 992 C CA . SER A 1 231 ? 15.33427 21.89663 14.04578 1.000 122.04806 145 SER A CA 1
ATOM 993 C C . SER A 1 231 ? 16.56261 22.44901 14.75682 1.000 124.86682 145 SER A C 1
ATOM 994 O O . SER A 1 231 ? 17.41824 23.06269 14.10921 1.000 123.49470 145 SER A O 1
ATOM 997 N N . LEU A 1 232 ? 16.67019 22.24275 16.06898 1.000 126.78986 146 LEU A N 1
ATOM 998 C CA . LEU A 1 232 ? 17.77593 22.79154 16.84144 1.000 120.58204 146 LEU A CA 1
ATOM 999 C C . LEU A 1 232 ? 19.05399 21.97822 16.70373 1.000 116.70972 146 LEU A C 1
ATOM 1000 O O . LEU A 1 232 ? 20.14045 22.51121 16.95299 1.000 114.68573 146 LEU A O 1
ATOM 1005 N N . TRP A 1 233 ? 18.95289 20.70788 16.31524 1.000 121.16791 147 TRP A N 1
ATOM 1006 C CA . TRP A 1 233 ? 20.08978 19.80277 16.36565 1.000 121.96806 147 TRP A CA 1
ATOM 1007 C C . TRP A 1 233 ? 20.39271 19.03115 15.08729 1.000 122.86374 147 TRP A C 1
ATOM 1008 O O . TRP A 1 233 ? 21.48290 18.45432 15.00328 1.000 123.35889 147 TRP A O 1
ATOM 1019 N N . ARG A 1 234 ? 19.47863 18.97030 14.10980 1.000 124.34410 148 ARG A N 1
ATOM 1020 C CA . ARG A 1 234 ? 19.70907 18.10350 12.95359 1.000 122.42468 148 ARG A CA 1
ATOM 1021 C C . ARG A 1 234 ? 21.02202 18.41935 12.24359 1.000 122.51958 148 ARG A C 1
ATOM 1022 O O . ARG A 1 234 ? 21.61949 17.53219 11.62366 1.000 125.20016 148 ARG A O 1
ATOM 1030 N N . SER A 1 235 ? 21.48247 19.66667 12.31424 1.000 117.69146 149 SER A N 1
ATOM 1031 C CA . SER A 1 235 ? 22.67061 20.10345 11.59428 1.000 120.20747 149 SER A CA 1
ATOM 1032 C C . SER A 1 235 ? 23.94910 20.08142 12.42406 1.000 119.71914 149 SER A C 1
ATOM 1033 O O . SER A 1 235 ? 25.01096 20.42708 11.89736 1.000 123.78178 149 SER A O 1
ATOM 1036 N N . LEU A 1 236 ? 23.88920 19.68902 13.69224 1.000 116.38837 150 LEU A N 1
ATOM 1037 C CA . LEU A 1 236 ? 25.09996 19.63989 14.49929 1.000 114.81808 150 LEU A CA 1
ATOM 1038 C C . LEU A 1 236 ? 25.94106 18.40728 14.18409 1.000 117.55277 150 LEU A C 1
ATOM 1039 O O . LEU A 1 236 ? 25.43172 17.36845 13.75359 1.000 122.73243 150 LEU A O 1
ATOM 1044 N N . SER A 1 237 ? 27.24874 18.54171 14.39759 1.000 119.75207 151 SER A N 1
ATOM 1045 C CA . SER A 1 237 ? 28.15658 17.40640 14.34585 1.000 119.74083 151 SER A CA 1
ATOM 1046 C C . SER A 1 237 ? 27.96548 16.51594 15.57229 1.000 124.00653 151 SER A C 1
ATOM 1047 O O . SER A 1 237 ? 27.42585 16.93310 16.60108 1.000 123.24798 151 SER A O 1
ATOM 1050 N N . ASN A 1 238 ? 28.41365 15.26438 15.44623 1.000 115.93283 152 ASN A N 1
ATOM 1051 C CA . ASN A 1 238 ? 28.38029 14.34162 16.57804 1.000 121.45575 152 ASN A CA 1
ATOM 1052 C C . ASN A 1 238 ? 29.21906 14.84267 17.74938 1.000 119.54034 152 ASN A C 1
ATOM 1053 O O . ASN A 1 238 ? 28.84403 14.64916 18.91667 1.000 121.29944 152 ASN A O 1
ATOM 1058 N N . ASP A 1 239 ? 30.32662 15.52988 17.46178 1.000 115.50097 153 ASP A N 1
ATOM 1059 C CA . ASP A 1 239 ? 31.12135 16.12378 18.53053 1.000 114.48120 153 ASP A CA 1
ATOM 1060 C C . ASP A 1 239 ? 30.36037 17.25097 19.21686 1.000 111.77157 153 ASP A C 1
ATOM 1061 O O . ASP A 1 239 ? 30.43373 17.39836 20.44400 1.000 112.87399 153 ASP A O 1
ATOM 1066 N N . ASP A 1 240 ? 29.64788 18.07362 18.44142 1.000 119.65964 154 ASP A N 1
ATOM 1067 C CA . ASP A 1 240 ? 28.85267 19.13799 19.04311 1.000 120.36216 154 ASP A CA 1
ATOM 1068 C C . ASP A 1 240 ? 27.77829 18.56069 19.95579 1.000 118.96336 154 ASP A C 1
ATOM 1069 O O . ASP A 1 240 ? 27.50349 19.10798 21.02762 1.000 121.36072 154 ASP A O 1
ATOM 1074 N N . LEU A 1 241 ? 27.17856 17.43593 19.55645 1.000 143.39676 155 LEU A N 1
ATOM 1075 C CA . LEU A 1 241 ? 26.19748 16.76346 20.40448 1.000 114.71001 155 LEU A CA 1
ATOM 1076 C C . LEU A 1 241 ? 26.81822 16.24832 21.69936 1.000 143.47343 155 LEU A C 1
ATOM 1077 O O . LEU A 1 241 ? 26.22503 16.38702 22.77897 1.000 111.44633 155 LEU A O 1
ATOM 1082 N N . SER A 1 242 ? 27.99377 15.61720 21.61183 1.000 109.92898 156 SER A N 1
ATOM 1083 C CA . SER A 1 242 ? 28.66062 15.16049 22.83026 1.000 110.34150 156 SER A CA 1
ATOM 1084 C C . SER A 1 242 ? 28.97812 16.32556 23.76587 1.000 108.78226 156 SER A C 1
ATOM 1085 O O . SER A 1 242 ? 28.73964 16.24502 24.98394 1.000 105.54350 156 SER A O 1
ATOM 1088 N N . LYS A 1 243 ? 29.49814 17.42688 23.21130 1.000 115.53650 157 LYS A N 1
ATOM 1089 C CA . LYS A 1 243 ? 29.72078 18.62269 24.01896 1.000 114.02380 157 LYS A CA 1
ATOM 1090 C C . LYS A 1 243 ? 28.42422 19.12274 24.64142 1.000 108.92960 157 LYS A C 1
ATOM 1091 O O . LYS A 1 243 ? 28.41639 19.57774 25.78904 1.000 110.89088 157 LYS A O 1
ATOM 1097 N N . ALA A 1 244 ? 27.32269 19.06863 23.88951 1.000 127.47507 158 ALA A N 1
ATOM 1098 C CA . ALA A 1 244 ? 26.03451 19.51209 24.41319 1.000 119.72698 158 ALA A CA 1
ATOM 1099 C C . ALA A 1 244 ? 25.60806 18.68479 25.61811 1.000 104.94112 158 ALA A C 1
ATOM 1100 O O . ALA A 1 244 ? 25.12038 19.22643 26.61622 1.000 110.17220 158 ALA A O 1
ATOM 1102 N N . VAL A 1 245 ? 25.74506 17.36135 25.52241 1.000 133.64100 159 VAL A N 1
ATOM 1103 C CA . VAL A 1 245 ? 25.41884 16.49665 26.65711 1.000 111.46018 159 VAL A CA 1
ATOM 1104 C C . VAL A 1 245 ? 26.25864 16.87259 27.87434 1.000 101.84619 159 VAL A C 1
ATOM 1105 O O . VAL A 1 245 ? 25.74926 16.98434 29.00225 1.000 108.79058 159 VAL A O 1
ATOM 1109 N N . LEU A 1 246 ? 27.56459 17.06768 27.66214 1.000 113.28478 160 LEU A N 1
ATOM 1110 C CA . LEU A 1 246 ? 28.43998 17.43373 28.77488 1.000 112.19626 160 LEU A CA 1
ATOM 1111 C C . LEU A 1 246 ? 28.03621 18.77371 29.39030 1.000 106.74034 160 LEU A C 1
ATOM 1112 O O . LEU A 1 246 ? 28.03831 18.93266 30.61834 1.000 105.34942 160 LEU A O 1
ATOM 1117 N N . VAL A 1 247 ? 27.65391 19.73752 28.55076 1.000 106.89297 161 VAL A N 1
ATOM 1118 C CA . VAL A 1 247 ? 27.23310 21.05222 29.03096 1.000 93.65043 161 VAL A CA 1
ATOM 1119 C C . VAL A 1 247 ? 25.93685 20.95616 29.82425 1.000 120.33903 161 VAL A C 1
ATOM 1120 O O . VAL A 1 247 ? 25.76293 21.64122 30.84003 1.000 100.79179 161 VAL A O 1
ATOM 1124 N N . VAL A 1 248 ? 24.99108 20.14310 29.35496 1.000 92.16241 162 VAL A N 1
ATOM 1125 C CA . VAL A 1 248 ? 23.74971 19.95169 30.09927 1.000 93.49366 162 VAL A CA 1
ATOM 1126 C C . VAL A 1 248 ? 24.03662 19.37668 31.48056 1.000 108.21489 162 VAL A C 1
ATOM 1127 O O . VAL A 1 248 ? 23.49224 19.84588 32.48752 1.000 94.76832 162 VAL A O 1
ATOM 1131 N N . ASP A 1 249 ? 24.86986 18.33361 31.55163 1.000 106.20392 163 ASP A N 1
ATOM 1132 C CA . ASP A 1 249 ? 25.25442 17.81746 32.86698 1.000 102.54419 163 ASP A CA 1
ATOM 1133 C C . ASP A 1 249 ? 25.94197 18.87745 33.72923 1.000 106.89990 163 ASP A C 1
ATOM 1134 O O . ASP A 1 249 ? 25.73604 18.92230 34.95053 1.000 110.68754 163 ASP A O 1
ATOM 1139 N N . TRP A 1 250 ? 26.73304 19.76066 33.11190 1.000 108.51922 164 TRP A N 1
ATOM 1140 C CA . TRP A 1 250 ? 27.37188 20.83884 33.86795 1.000 117.63644 164 TRP A CA 1
ATOM 1141 C C . TRP A 1 250 ? 26.34294 21.80021 34.45682 1.000 90.96851 164 TRP A C 1
ATOM 1142 O O . TRP A 1 250 ? 26.43904 22.19265 35.62541 1.000 118.84866 164 TRP A O 1
ATOM 1153 N N . PHE A 1 251 ? 25.35339 22.19900 33.65423 1.000 130.52601 165 PHE A N 1
ATOM 1154 C CA . PHE A 1 251 ? 24.30873 23.09450 34.15001 1.000 106.91991 165 PHE A CA 1
ATOM 1155 C C . PHE A 1 251 ? 23.39562 22.42405 35.16650 1.000 117.10395 165 PHE A C 1
ATOM 1156 O O . PHE A 1 251 ? 22.83153 23.10553 36.03031 1.000 118.26884 165 PHE A O 1
ATOM 1164 N N . LEU A 1 252 ? 23.23944 21.10359 35.09285 1.000 104.05313 166 LEU A N 1
ATOM 1165 C CA . LEU A 1 252 ? 22.47433 20.41094 36.12367 1.000 120.05365 166 LEU A CA 1
ATOM 1166 C C . LEU A 1 252 ? 23.24332 20.30428 37.43172 1.000 118.18045 166 LEU A C 1
ATOM 1167 O O . LEU A 1 252 ? 22.63959 20.34944 38.50955 1.000 122.71409 166 LEU A O 1
ATOM 1172 N N . LYS A 1 253 ? 24.56520 20.16608 37.36202 1.000 124.52335 167 LYS A N 1
ATOM 1173 C CA . LYS A 1 253 ? 25.37206 20.08045 38.57211 1.000 121.79203 167 LYS A CA 1
ATOM 1174 C C . LYS A 1 253 ? 25.68374 21.44393 39.18316 1.000 120.32331 167 LYS A C 1
ATOM 1175 O O . LYS A 1 253 ? 25.98569 21.51374 40.37937 1.000 118.85356 167 LYS A O 1
ATOM 1181 N N . HIS A 1 254 ? 25.62169 22.52204 38.40215 1.000 118.39365 168 HIS A N 1
ATOM 1182 C CA . HIS A 1 254 ? 25.89739 23.87759 38.88251 1.000 120.29401 168 HIS A CA 1
ATOM 1183 C C . HIS A 1 254 ? 24.71774 24.80886 38.59257 1.000 123.70340 168 HIS A C 1
ATOM 1184 O O . HIS A 1 254 ? 24.86132 25.80551 37.87413 1.000 125.03529 168 HIS A O 1
ATOM 1191 N N . PRO A 1 255 ? 23.53205 24.50951 39.13530 1.000 124.24876 169 PRO A N 1
ATOM 1192 C CA . PRO A 1 255 ? 22.38721 25.41486 38.95756 1.000 131.18165 169 PRO A CA 1
ATOM 1193 C C . PRO A 1 255 ? 22.60696 26.75822 39.63861 1.000 132.04745 169 PRO A C 1
ATOM 1194 O O . PRO A 1 255 ? 23.16638 26.83487 40.73562 1.000 131.10449 169 PRO A O 1
ATOM 1198 N N . ASN A 1 256 ? 22.14427 27.82114 38.97333 1.000 127.92903 170 ASN A N 1
ATOM 1199 C CA . ASN A 1 256 ? 22.26203 29.19113 39.48030 1.000 126.79880 170 ASN A CA 1
ATOM 1200 C C . ASN A 1 256 ? 23.70353 29.50678 39.86257 1.000 126.61481 170 ASN A C 1
ATOM 1201 O O . ASN A 1 256 ? 23.97972 30.13969 40.88418 1.000 118.75093 170 ASN A O 1
ATOM 1206 N N . SER A 1 257 ? 24.63135 29.03512 39.02631 1.000 127.85589 171 SER A N 1
ATOM 1207 C CA . SER A 1 257 ? 26.05416 29.23259 39.27429 1.000 136.72791 171 SER A CA 1
ATOM 1208 C C . SER A 1 257 ? 26.40252 30.70742 39.40756 1.000 142.01221 171 SER A C 1
ATOM 1209 O O . SER A 1 257 ? 27.36411 31.05646 40.10192 1.000 139.66607 171 SER A O 1
ATOM 1212 N N . GLY A 1 258 ? 25.64075 31.58459 38.75454 1.000 147.89123 172 GLY A N 1
ATOM 1213 C CA . GLY A 1 258 ? 25.98815 32.99016 38.68971 1.000 148.10285 172 GLY A CA 1
ATOM 1214 C C . GLY A 1 258 ? 27.29838 33.24207 37.97337 1.000 146.66004 172 GLY A C 1
ATOM 1215 O O . GLY A 1 258 ? 27.78619 34.37554 37.93033 1.000 156.31014 172 GLY A O 1
ATOM 1216 N N . LEU A 1 259 ? 27.87475 32.18943 37.40166 1.000 158.47523 173 LEU A N 1
ATOM 1217 C CA . LEU A 1 259 ? 29.15861 32.29842 36.73468 1.000 167.03909 173 LEU A CA 1
ATOM 1218 C C . LEU A 1 259 ? 28.98356 32.86098 35.33331 1.000 131.26737 173 LEU A C 1
ATOM 1219 O O . LEU A 1 259 ? 27.94868 32.67567 34.68621 1.000 142.64525 173 LEU A O 1
ATOM 1224 N N . LEU A 1 260 ? 30.00963 33.56699 34.87449 1.000 153.16537 174 LEU A N 1
ATOM 1225 C CA . LEU A 1 260 ? 30.04133 34.02856 33.49862 1.000 134.12940 174 LEU A CA 1
ATOM 1226 C C . LEU A 1 260 ? 30.11668 32.85748 32.52664 1.000 118.76236 174 LEU A C 1
ATOM 1227 O O . LEU A 1 260 ? 30.62534 31.78114 32.85280 1.000 117.52820 174 LEU A O 1
ATOM 1232 N N . LYS A 1 261 ? 29.56353 33.07820 31.32848 1.000 123.35113 175 LYS A N 1
ATOM 1233 C CA . LYS A 1 261 ? 29.53725 32.06249 30.27735 1.000 114.67133 175 LYS A CA 1
ATOM 1234 C C . LYS A 1 261 ? 30.90077 31.39524 30.10847 1.000 112.15777 175 LYS A C 1
ATOM 1235 O O . LYS A 1 261 ? 30.97900 30.20339 29.78991 1.000 113.21182 175 LYS A O 1
ATOM 1241 N N . ARG A 1 262 ? 31.98100 32.15624 30.31103 1.000 111.37244 176 ARG A N 1
ATOM 1242 C CA . ARG A 1 262 ? 33.34633 31.64106 30.25129 1.000 112.63127 176 ARG A CA 1
ATOM 1243 C C . ARG A 1 262 ? 33.67750 30.66051 31.37471 1.000 112.48533 176 ARG A C 1
ATOM 1244 O O . ARG A 1 262 ? 34.53611 29.79173 31.18474 1.000 111.13214 176 ARG A O 1
ATOM 1252 N N . ALA A 1 263 ? 32.99698 30.72774 32.51351 1.000 104.29710 177 ALA A N 1
ATOM 1253 C CA . ALA A 1 263 ? 33.35931 29.82512 33.59870 1.000 109.56512 177 ALA A CA 1
ATOM 1254 C C . ALA A 1 263 ? 32.81492 28.41027 33.42403 1.000 108.16047 177 ALA A C 1
ATOM 1255 O O . ALA A 1 263 ? 33.08470 27.55529 34.27488 1.000 108.49810 177 ALA A O 1
ATOM 1257 N N . VAL A 1 264 ? 32.05729 28.14178 32.36191 1.000 114.84386 178 VAL A N 1
ATOM 1258 C CA . VAL A 1 264 ? 31.66345 26.78329 31.99630 1.000 108.48856 178 VAL A CA 1
ATOM 1259 C C . VAL A 1 264 ? 32.88626 25.97902 31.56603 1.000 111.25220 178 VAL A C 1
ATOM 1260 O O . VAL A 1 264 ? 33.29521 26.03443 30.40030 1.000 107.44284 178 VAL A O 1
ATOM 1264 N N . ALA A 1 265 ? 33.48670 25.23773 32.49759 1.000 93.76189 179 ALA A N 1
ATOM 1265 C CA . ALA A 1 265 ? 34.73313 24.51872 32.22392 1.000 130.37317 179 ALA A CA 1
ATOM 1266 C C . ALA A 1 265 ? 34.44889 23.12236 31.66144 1.000 124.48704 179 ALA A C 1
ATOM 1267 O O . ALA A 1 265 ? 34.80036 22.09369 32.23997 1.000 126.42251 179 ALA A O 1
ATOM 1269 N N . VAL A 1 266 ? 33.79323 23.10863 30.50327 1.000 111.89480 180 VAL A N 1
ATOM 1270 C CA . VAL A 1 266 ? 33.51401 21.89490 29.74066 1.000 109.12996 180 VAL A CA 1
ATOM 1271 C C . VAL A 1 266 ? 34.44740 21.87058 28.53808 1.000 114.73839 180 VAL A C 1
ATOM 1272 O O . VAL A 1 266 ? 34.53177 22.85665 27.79532 1.000 115.01735 180 VAL A O 1
ATOM 1276 N N . GLU A 1 267 ? 35.15481 20.75579 28.35317 1.000 114.71740 181 GLU A N 1
ATOM 1277 C CA . GLU A 1 267 ? 36.16209 20.68103 27.30158 1.000 115.95119 181 GLU A CA 1
ATOM 1278 C C . GLU A 1 267 ? 35.55488 20.87124 25.91715 1.000 123.09579 181 GLU A C 1
ATOM 1279 O O . GLU A 1 267 ? 34.50068 20.31681 25.59292 1.000 124.45533 181 GLU A O 1
ATOM 1285 N N . GLY A 1 268 ? 36.24445 21.66453 25.09911 1.000 130.87192 182 GLY A N 1
ATOM 1286 C CA . GLY A 1 268 ? 35.78591 22.03898 23.78169 1.000 133.29050 182 GLY A CA 1
ATOM 1287 C C . GLY A 1 268 ? 34.68112 23.06630 23.75690 1.000 136.50909 182 GLY A C 1
ATOM 1288 O O . GLY A 1 268 ? 34.26960 23.47964 22.66671 1.000 143.20502 182 GLY A O 1
ATOM 1289 N N . VAL A 1 269 ? 34.18941 23.49693 24.91260 1.000 123.15973 183 VAL A N 1
ATOM 1290 C CA . VAL A 1 269 ? 33.11204 24.47267 24.98817 1.000 119.53246 183 VAL A CA 1
ATOM 1291 C C . VAL A 1 269 ? 33.71571 25.83677 25.29044 1.000 116.50244 183 VAL A C 1
ATOM 1292 O O . VAL A 1 269 ? 34.17556 26.09388 26.40855 1.000 119.54060 183 VAL A O 1
ATOM 1296 N N . HIS A 1 270 ? 33.71063 26.70883 24.28944 1.000 113.71804 184 HIS A N 1
ATOM 1297 C CA . HIS A 1 270 ? 34.01540 28.12235 24.43592 1.000 110.66420 184 HIS A CA 1
ATOM 1298 C C . HIS A 1 270 ? 32.73237 28.94374 24.35019 1.000 109.79513 184 HIS A C 1
ATOM 1299 O O . HIS A 1 270 ? 31.68961 28.46818 23.89226 1.000 109.96827 184 HIS A O 1
ATOM 1306 N N . THR A 1 271 ? 32.82926 30.18793 24.82327 1.000 102.32317 185 THR A N 1
ATOM 1307 C CA . THR A 1 271 ? 31.66412 31.05831 24.97508 1.000 99.90454 185 THR A CA 1
ATOM 1308 C C . THR A 1 271 ? 30.85101 31.21617 23.69145 1.000 107.04999 185 THR A C 1
ATOM 1309 O O . THR A 1 271 ? 29.61800 31.14043 23.72085 1.000 107.85692 185 THR A O 1
ATOM 1313 N N . LYS A 1 272 ? 31.51350 31.46617 22.55866 1.000 107.12031 186 LYS A N 1
ATOM 1314 C CA . LYS A 1 272 ? 30.77168 31.65638 21.31244 1.000 107.63429 186 LYS A CA 1
ATOM 1315 C C . LYS A 1 272 ? 29.97582 30.41179 20.93002 1.000 104.49027 186 LYS A C 1
ATOM 1316 O O . LYS A 1 272 ? 28.82581 30.51046 20.47653 1.000 103.52007 186 LYS A O 1
ATOM 1322 N N . TRP A 1 273 ? 30.53182 29.23132 21.20161 1.000 99.98076 187 TRP A N 1
ATOM 1323 C CA . TRP A 1 273 ? 29.82078 27.98756 20.92769 1.000 103.41509 187 TRP A CA 1
ATOM 1324 C C . TRP A 1 273 ? 28.64292 27.81052 21.87355 1.000 105.33435 187 TRP A C 1
ATOM 1325 O O . TRP A 1 273 ? 27.54646 27.42876 21.44705 1.000 101.85923 187 TRP A O 1
ATOM 1336 N N . LEU A 1 274 ? 28.85794 28.06891 23.16289 1.000 115.77011 188 LEU A N 1
ATOM 1337 C CA . LEU A 1 274 ? 27.79015 27.91885 24.14272 1.000 115.07762 188 LEU A CA 1
ATOM 1338 C C . LEU A 1 274 ? 26.63033 28.86545 23.84564 1.000 112.84155 188 LEU A C 1
ATOM 1339 O O . LEU A 1 274 ? 25.45966 28.48244 23.95712 1.000 114.10900 188 LEU A O 1
ATOM 1344 N N . GLU A 1 275 ? 26.94010 30.10769 23.46400 1.000 105.32315 189 GLU A N 1
ATOM 1345 C CA . GLU A 1 275 ? 25.90601 31.06057 23.06605 1.000 103.77416 189 GLU A CA 1
ATOM 1346 C C . GLU A 1 275 ? 25.16758 30.62554 21.80441 1.000 101.88649 189 GLU A C 1
ATOM 1347 O O . GLU A 1 275 ? 23.94346 30.77972 21.71702 1.000 102.16302 189 GLU A O 1
ATOM 1353 N N . ASN A 1 276 ? 25.88685 30.09073 20.80984 1.000 99.67002 190 ASN A N 1
ATOM 1354 C CA . ASN A 1 276 ? 25.22602 29.74691 19.55061 1.000 99.76025 190 ASN A CA 1
ATOM 1355 C C . ASN A 1 276 ? 24.15413 28.67470 19.72478 1.000 99.79123 190 ASN A C 1
ATOM 1356 O O . ASN A 1 276 ? 23.15383 28.67849 18.99814 1.000 105.16438 190 ASN A O 1
ATOM 1361 N N . HIS A 1 277 ? 24.33555 27.75717 20.67081 1.000 100.79450 191 HIS A N 1
ATOM 1362 C CA . HIS A 1 277 ? 23.39434 26.66937 20.90871 1.000 101.12738 191 HIS A CA 1
ATOM 1363 C C . HIS A 1 277 ? 22.57460 26.88975 22.17406 1.000 113.38533 191 HIS A C 1
ATOM 1364 O O . HIS A 1 277 ? 21.90296 25.96367 22.64115 1.000 97.52332 191 HIS A O 1
ATOM 1371 N N . ARG A 1 278 ? 22.63259 28.09998 22.73603 1.000 98.86735 192 ARG A N 1
ATOM 1372 C CA . ARG A 1 278 ? 22.06229 28.39041 24.05013 1.000 95.26983 192 ARG A CA 1
ATOM 1373 C C . ARG A 1 278 ? 20.59741 27.97435 24.18415 1.000 94.09319 192 ARG A C 1
ATOM 1374 O O . ARG A 1 278 ? 20.20527 27.42324 25.21615 1.000 101.60383 192 ARG A O 1
ATOM 1382 N N . VAL A 1 279 ? 19.76244 28.27215 23.18462 1.000 99.95937 193 VAL A N 1
ATOM 1383 C CA . VAL A 1 279 ? 18.34185 27.92001 23.27101 1.000 92.35953 193 VAL A CA 1
ATOM 1384 C C . VAL A 1 279 ? 18.16350 26.41038 23.41320 1.000 90.79823 193 VAL A C 1
ATOM 1385 O O . VAL A 1 279 ? 17.33660 25.93022 24.20526 1.000 95.35819 193 VAL A O 1
ATOM 1389 N N . LEU A 1 280 ? 18.97107 25.64296 22.68248 1.000 90.01359 194 LEU A N 1
ATOM 1390 C CA . LEU A 1 280 ? 18.94403 24.18751 22.78184 1.000 115.37883 194 LEU A CA 1
ATOM 1391 C C . LEU A 1 280 ? 19.32389 23.72807 24.18592 1.000 107.44708 194 LEU A C 1
ATOM 1392 O O . LEU A 1 280 ? 18.67323 22.84841 24.76852 1.000 105.77158 194 LEU A O 1
ATOM 1397 N N . ILE A 1 281 ? 20.39230 24.30823 24.73487 1.000 94.82621 195 ILE A N 1
ATOM 1398 C CA . ILE A 1 281 ? 20.83256 23.98328 26.08980 1.000 101.84937 195 ILE A CA 1
ATOM 1399 C C . ILE A 1 281 ? 19.74509 24.30203 27.11219 1.000 94.08361 195 ILE A C 1
ATOM 1400 O O . ILE A 1 281 ? 19.49260 23.51719 28.03300 1.000 114.05596 195 ILE A O 1
ATOM 1405 N N . GLU A 1 282 ? 19.12243 25.48007 27.00040 1.000 105.69801 196 GLU A N 1
ATOM 1406 C CA . GLU A 1 282 ? 18.04198 25.82992 27.92001 1.000 111.57744 196 GLU A CA 1
ATOM 1407 C C . GLU A 1 282 ? 16.89753 24.82728 27.84043 1.000 114.75774 196 GLU A C 1
ATOM 1408 O O . GLU A 1 282 ? 16.34662 24.41864 28.87253 1.000 119.72104 196 GLU A O 1
ATOM 1414 N N . THR A 1 283 ? 16.55878 24.37764 26.62839 1.000 117.67979 197 THR A N 1
ATOM 1415 C CA . THR A 1 283 ? 15.47925 23.40265 26.49882 1.000 118.26087 197 THR A CA 1
ATOM 1416 C C . THR A 1 283 ? 15.85258 22.07825 27.15867 1.000 119.46199 197 THR A C 1
ATOM 1417 O O . THR A 1 283 ? 15.03214 21.46611 27.85427 1.000 125.00366 197 THR A O 1
ATOM 1421 N N . LEU A 1 284 ? 17.09136 21.62499 26.95262 1.000 128.87777 198 LEU A N 1
ATOM 1422 C CA . LEU A 1 284 ? 17.51901 20.33864 27.50090 1.000 113.13174 198 LEU A CA 1
ATOM 1423 C C . LEU A 1 284 ? 17.64663 20.38086 29.02218 1.000 115.91371 198 LEU A C 1
ATOM 1424 O O . LEU A 1 284 ? 17.31843 19.40265 29.71276 1.000 122.82828 198 LEU A O 1
ATOM 1429 N N . VAL A 1 285 ? 18.10380 21.51138 29.56410 1.000 113.35043 199 VAL A N 1
ATOM 1430 C CA . VAL A 1 285 ? 18.13315 21.67859 31.01301 1.000 117.43130 199 VAL A CA 1
ATOM 1431 C C . VAL A 1 285 ? 16.71827 21.67176 31.57078 1.000 126.63329 199 VAL A C 1
ATOM 1432 O O . VAL A 1 285 ? 16.45507 21.07573 32.62186 1.000 130.45413 199 VAL A O 1
ATOM 1436 N N . ALA A 1 286 ? 15.78472 22.33155 30.88112 1.000 128.78753 200 ALA A N 1
ATOM 1437 C CA . ALA A 1 286 ? 14.38943 22.28011 31.30337 1.000 136.56314 200 ALA A CA 1
ATOM 1438 C C . ALA A 1 286 ? 13.88226 20.84252 31.33044 1.000 139.90201 200 ALA A C 1
ATOM 1439 O O . ALA A 1 286 ? 13.22134 20.42196 32.28726 1.000 142.86258 200 ALA A O 1
ATOM 1441 N N . ASP A 1 287 ? 14.16794 20.08130 30.26966 1.000 128.51998 201 ASP A N 1
ATOM 1442 C CA . ASP A 1 287 ? 13.77285 18.67383 30.21970 1.000 129.44571 201 ASP A CA 1
ATOM 1443 C C . ASP A 1 287 ? 14.29025 17.89056 31.42182 1.000 130.38328 201 ASP A C 1
ATOM 1444 O O . ASP A 1 287 ? 13.52015 17.20196 32.10170 1.000 131.54653 201 ASP A O 1
ATOM 1449 N N . LYS A 1 288 ? 15.59728 17.96629 31.69529 1.000 130.72903 202 LYS A N 1
ATOM 1450 C CA . LYS A 1 288 ? 16.11331 17.21291 32.83979 1.000 129.82890 202 LYS A CA 1
ATOM 1451 C C . LYS A 1 288 ? 15.59322 17.74296 34.17237 1.000 131.98520 202 LYS A C 1
ATOM 1452 O O . LYS A 1 288 ? 15.51326 16.98331 35.14465 1.000 133.20206 202 LYS A O 1
ATOM 1458 N N . ARG A 1 289 ? 15.22832 19.02122 34.24357 1.000 136.02523 203 ARG A N 1
ATOM 1459 C CA . ARG A 1 289 ? 14.68507 19.59392 35.46929 1.000 138.22506 203 ARG A CA 1
ATOM 1460 C C . ARG A 1 289 ? 13.18275 19.39236 35.60041 1.000 137.98530 203 ARG A C 1
ATOM 1461 O O . ARG A 1 289 ? 12.62781 19.66418 36.67059 1.000 138.49552 203 ARG A O 1
ATOM 1469 N N . GLY A 1 290 ? 12.51755 18.92358 34.54753 1.000 135.94250 204 GLY A N 1
ATOM 1470 C CA . GLY A 1 290 ? 11.07261 18.84702 34.55549 1.000 142.88756 204 GLY A CA 1
ATOM 1471 C C . GLY A 1 290 ? 10.38163 20.18817 34.51222 1.000 148.49373 204 GLY A C 1
ATOM 1472 O O . GLY A 1 290 ? 9.23510 20.30029 34.95190 1.000 156.60608 204 GLY A O 1
ATOM 1473 N N . GLU A 1 291 ? 11.05261 21.21643 33.99335 1.000 152.18113 205 GLU A N 1
ATOM 1474 C CA . GLU A 1 291 ? 10.52203 22.56110 33.81187 1.000 156.04280 205 GLU A CA 1
ATOM 1475 C C . GLU A 1 291 ? 9.97724 22.72472 32.39370 1.000 162.89370 205 GLU A C 1
ATOM 1476 O O . GLU A 1 291 ? 10.54345 22.17467 31.44309 1.000 157.64792 205 GLU A O 1
ATOM 1482 N N . PRO A 1 292 ? 8.88735 23.47284 32.22757 1.000 166.25617 206 PRO A N 1
ATOM 1483 C CA . PRO A 1 292 ? 8.34339 23.69709 30.88222 1.000 167.91429 206 PRO A CA 1
ATOM 1484 C C . PRO A 1 292 ? 9.20617 24.63808 30.05644 1.000 163.84985 206 PRO A C 1
ATOM 1485 O O . PRO A 1 292 ? 9.70126 25.65433 30.55028 1.000 16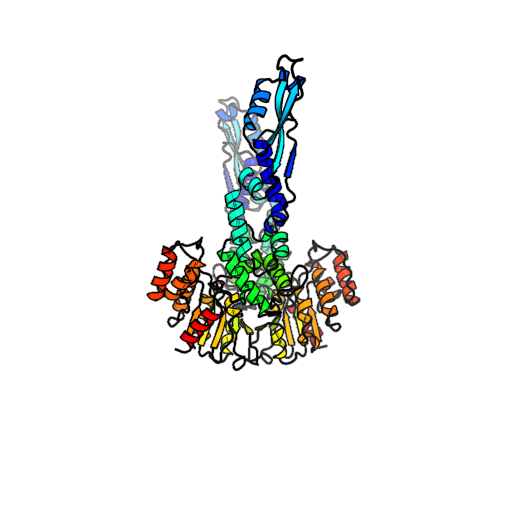2.14876 206 PRO A O 1
ATOM 1489 N N . GLY A 1 293 ? 9.39167 24.28112 28.78643 1.000 158.19608 207 GLY A N 1
ATOM 1490 C CA . GLY A 1 293 ? 9.99881 25.19764 27.84169 1.000 147.45523 207 GLY A CA 1
ATOM 1491 C C . GLY A 1 293 ? 11.49874 25.28421 28.00875 1.000 134.29658 207 GLY A C 1
ATOM 1492 O O . GLY A 1 293 ? 12.22749 24.33273 27.71094 1.000 128.56935 207 GLY A O 1
ATOM 1493 N N . ARG A 1 294 ? 11.96875 26.43506 28.47852 1.000 127.64230 208 ARG A N 1
ATOM 1494 C CA . ARG A 1 294 ? 13.38881 26.72112 28.60132 1.000 118.33609 208 ARG A CA 1
ATOM 1495 C C . ARG A 1 294 ? 13.70403 26.97557 30.06489 1.000 120.55054 208 ARG A C 1
ATOM 1496 O O . ARG A 1 294 ? 13.01921 27.76504 30.72359 1.000 123.08676 208 ARG A O 1
ATOM 1504 N N . ALA A 1 295 ? 14.73529 26.30909 30.56588 1.000 120.57762 209 ALA A N 1
ATOM 1505 C CA . ALA A 1 295 ? 15.18676 26.52737 31.92799 1.000 121.72523 209 ALA A CA 1
ATOM 1506 C C . ALA A 1 295 ? 16.02760 27.79448 31.98121 1.000 119.00442 209 ALA A C 1
ATOM 1507 O O . ALA A 1 295 ? 16.73218 28.13658 31.02704 1.000 117.09027 209 ALA A O 1
ATOM 1509 N N . ASP A 1 296 ? 15.95006 28.49860 33.10573 1.000 121.01616 210 ASP A N 1
ATOM 1510 C CA . ASP A 1 296 ? 16.99424 29.46295 33.41885 1.000 120.53629 210 ASP A CA 1
ATOM 1511 C C . ASP A 1 296 ? 18.29360 28.71723 33.69346 1.000 114.98115 210 ASP A C 1
ATOM 1512 O O . ASP A 1 296 ? 18.34829 27.83300 34.55517 1.000 113.88023 210 ASP A O 1
ATOM 1517 N N . LEU A 1 297 ? 19.33736 29.07745 32.94721 1.000 115.72339 211 LEU A N 1
ATOM 1518 C CA . LEU A 1 297 ? 20.64931 28.46914 33.11115 1.000 117.85446 211 LEU A CA 1
ATOM 1519 C C . LEU A 1 297 ? 21.34286 28.93712 34.37909 1.000 119.00547 211 LEU A C 1
ATOM 1520 O O . LEU A 1 297 ? 22.27743 28.27540 34.84391 1.000 118.75415 211 LEU A O 1
ATOM 1525 N N . GLY A 1 298 ? 20.89785 30.05169 34.94952 1.000 117.53667 212 GLY A N 1
ATOM 1526 C CA . GLY A 1 298 ? 21.54054 30.59884 36.12349 1.000 120.69650 212 GLY A CA 1
ATOM 1527 C C . GLY A 1 298 ? 22.94484 31.06590 35.82989 1.000 126.99204 212 GLY A C 1
ATOM 1528 O O . GLY A 1 298 ? 23.80823 31.02857 36.71062 1.000 131.99080 212 GLY A O 1
ATOM 1529 N N . LEU A 1 299 ? 23.19153 31.50393 34.59966 1.000 128.03777 213 LEU A N 1
ATOM 1530 C CA . LEU A 1 299 ? 24.43245 32.16319 34.23566 1.000 134.52444 213 LEU A CA 1
ATOM 1531 C C . LEU A 1 299 ? 24.39184 33.62117 34.65335 1.000 139.87732 213 LEU A C 1
ATOM 1532 O O . LEU A 1 299 ? 23.32981 34.24886 34.68472 1.000 139.14800 213 LEU A O 1
ATOM 1537 N N . GLY A 1 300 ? 25.55214 34.15021 35.03385 1.000 136.12094 214 GLY A N 1
ATOM 1538 C CA . GLY A 1 300 ? 25.64313 35.52878 35.44485 1.000 143.25598 214 GLY A CA 1
ATOM 1539 C C . GLY A 1 300 ? 26.23915 36.40917 34.35506 1.000 141.72246 214 GLY A C 1
ATOM 1540 O O . GLY A 1 300 ? 26.58609 35.97452 33.26001 1.000 140.90523 214 GLY A O 1
ATOM 1541 N N . ASP A 1 301 ? 26.39093 37.67472 34.71142 1.000 136.92857 215 ASP A N 1
ATOM 1542 C CA . ASP A 1 301 ? 26.97147 38.69816 33.85876 1.000 132.52870 215 ASP A CA 1
ATOM 1543 C C . ASP A 1 301 ? 28.02069 39.51866 34.59247 1.000 130.34673 215 ASP A C 1
ATOM 1544 O O . ASP A 1 301 ? 28.80580 40.20967 33.93493 1.000 128.46189 215 ASP A O 1
ATOM 1549 N N . ALA A 1 302 ? 28.10734 39.39028 35.91488 1.000 127.85502 216 ALA A N 1
ATOM 1550 C CA . ALA A 1 302 ? 29.10486 40.04395 36.76544 1.000 126.28507 216 ALA A CA 1
ATOM 1551 C C . ALA A 1 302 ? 29.44428 41.44181 36.26322 1.000 122.19721 216 ALA A C 1
ATOM 1552 O O . ALA A 1 302 ? 30.59275 41.79249 35.98869 1.000 119.46255 216 ALA A O 1
ATOM 1554 N N . GLU A 1 303 ? 28.38866 42.23287 36.14740 1.000 123.31972 217 GLU A N 1
ATOM 1555 C CA . GLU A 1 303 ? 28.44080 43.61297 35.70618 1.000 124.73360 217 GLU A CA 1
ATOM 1556 C C . GLU A 1 303 ? 28.43763 44.50684 36.93438 1.000 124.97617 217 GLU A C 1
ATOM 1557 O O . GLU A 1 303 ? 27.79993 44.19670 37.94485 1.000 123.68508 217 GLU A O 1
ATOM 1563 N N . ALA A 1 304 ? 29.14619 45.62699 36.83093 1.000 126.69444 218 ALA A N 1
ATOM 1564 C CA . ALA A 1 304 ? 29.26417 46.56574 37.93681 1.000 127.87090 218 ALA A CA 1
ATOM 1565 C C . ALA A 1 304 ? 30.08951 47.76704 37.51213 1.000 129.98607 218 ALA A C 1
ATOM 1566 O O . ALA A 1 304 ? 29.60597 48.62779 36.77126 1.000 134.22571 218 ALA A O 1
ATOM 1568 N N . ARG A 1 305 ? 31.33255 47.82953 37.97232 1.000 134.60136 219 ARG A N 1
ATOM 1569 C CA . ARG A 1 305 ? 32.24686 48.89550 37.57394 1.000 134.40755 219 ARG A CA 1
ATOM 1570 C C . ARG A 1 305 ? 31.91455 50.36421 37.75295 1.000 132.69215 219 ARG A C 1
ATOM 1571 O O . ARG A 1 305 ? 31.12067 50.90506 36.98257 1.000 130.62676 219 ARG A O 1
ATOM 1579 N N . VAL A 1 306 ? 32.16497 50.88208 38.93113 1.000 134.67378 220 VAL A N 1
ATOM 1580 C CA . VAL A 1 306 ? 32.13802 52.31855 39.18769 1.000 130.15303 220 VAL A CA 1
ATOM 1581 C C . VAL A 1 306 ? 33.55517 52.88615 39.33873 1.000 126.70040 220 VAL A C 1
ATOM 1582 O O . VAL A 1 306 ? 34.45239 52.21253 39.86886 1.000 128.19368 220 VAL A O 1
ATOM 1586 N N . ARG A 1 307 ? 33.76538 54.11292 38.84676 1.000 126.27687 221 ARG A N 1
ATOM 1587 C CA . ARG A 1 307 ? 35.05783 54.78803 38.93498 1.000 127.79102 221 ARG A CA 1
ATOM 1588 C C . ARG A 1 307 ? 35.05379 55.87791 40.00979 1.000 128.83370 221 ARG A C 1
ATOM 1589 O O . ARG A 1 307 ? 34.15902 56.73283 40.02189 1.000 125.07076 221 ARG A O 1
ATOM 1597 N N . LEU A 1 308 ? 36.06025 55.86023 40.89891 1.000 121.37063 222 LEU A N 1
ATOM 1598 C CA . LEU A 1 308 ? 36.14554 56.78267 42.02865 1.000 119.43399 222 LEU A CA 1
ATOM 1599 C C . LEU A 1 308 ? 37.51516 57.45992 42.09649 1.000 120.42778 222 LEU A C 1
ATOM 1600 O O . LEU A 1 308 ? 38.55083 56.82593 41.85592 1.000 125.63112 222 LEU A O 1
ATOM 1605 N N . ARG A 1 309 ? 37.51376 58.75400 42.42544 1.000 116.79342 223 ARG A N 1
ATOM 1606 C CA . ARG A 1 309 ? 38.72326 59.50984 42.73175 1.000 116.12651 223 ARG A CA 1
ATOM 1607 C C . ARG A 1 309 ? 38.64897 60.07158 44.14824 1.000 115.53833 223 ARG A C 1
ATOM 1608 O O . ARG A 1 309 ? 37.57471 60.47944 44.61270 1.000 115.71296 223 ARG A O 1
ATOM 1616 N N . PHE A 1 310 ? 39.80199 60.10026 44.82263 1.000 111.80574 224 PHE A N 1
ATOM 1617 C CA . PHE A 1 310 ? 39.91436 60.53265 46.20911 1.000 111.30328 224 PHE A CA 1
ATOM 1618 C C . PHE A 1 310 ? 40.98197 61.61142 46.33111 1.000 112.80912 224 PHE A C 1
ATOM 1619 O O . PHE A 1 310 ? 41.92963 61.65974 45.54230 1.000 117.50860 224 PHE A O 1
ATOM 1627 N N . HIS A 1 311 ? 40.82009 62.47967 47.32676 1.000 119.53378 225 HIS A N 1
ATOM 1628 C CA . HIS A 1 311 ? 41.93669 63.28866 47.79521 1.000 123.11236 225 HIS A CA 1
ATOM 1629 C C . HIS A 1 311 ? 42.97781 62.40112 48.46800 1.000 124.62820 225 HIS A C 1
ATOM 1630 O O . HIS A 1 311 ? 42.65847 61.34916 49.02840 1.000 125.93988 225 HIS A O 1
ATOM 1637 N N . SER A 1 312 ? 44.24139 62.82992 48.39263 1.000 128.62056 226 SER A N 1
ATOM 1638 C CA . SER A 1 312 ? 45.34648 61.99669 48.85760 1.000 125.09721 226 SER A CA 1
ATOM 1639 C C . SER A 1 312 ? 45.22810 61.61179 50.32900 1.000 121.27817 226 SER A C 1
ATOM 1640 O O . SER A 1 312 ? 45.79644 60.59178 50.73418 1.000 120.73032 226 SER A O 1
ATOM 1643 N N . VAL A 1 313 ? 44.51012 62.39408 51.13866 1.000 125.22047 227 VAL A N 1
ATOM 1644 C CA . VAL A 1 313 ? 44.34514 62.03609 52.54473 1.000 123.44233 227 VAL A CA 1
ATOM 1645 C C . VAL A 1 313 ? 43.34667 60.90148 52.73893 1.000 122.97701 227 VAL A C 1
ATOM 1646 O O . VAL A 1 313 ? 43.38091 60.22898 53.77681 1.000 119.36071 227 VAL A O 1
ATOM 1650 N N . ASP A 1 314 ? 42.45948 60.66765 51.77229 1.000 120.55121 228 ASP A N 1
ATOM 1651 C CA . ASP A 1 314 ? 41.43303 59.64043 51.88058 1.000 122.05145 228 ASP A CA 1
ATOM 1652 C C . ASP A 1 314 ? 41.71162 58.42948 51.00496 1.000 123.63572 228 ASP A C 1
ATOM 1653 O O . ASP A 1 314 ? 40.95447 57.45410 51.06185 1.000 122.86773 228 ASP A O 1
ATOM 1658 N N . ALA A 1 315 ? 42.76037 58.47121 50.19506 1.000 125.45108 229 ALA A N 1
ATOM 1659 C CA . ALA A 1 315 ? 43.01243 57.43774 49.20272 1.000 126.72281 229 ALA A CA 1
ATOM 1660 C C . ALA A 1 315 ? 43.22199 56.07537 49.85578 1.000 124.51906 229 ALA A C 1
ATOM 1661 O O . ALA A 1 315 ? 44.14142 55.92370 50.67567 1.000 130.57301 229 ALA A O 1
ATOM 1663 N N . PRO A 1 316 ? 42.39778 55.07598 49.54335 1.000 126.85038 230 PRO A N 1
ATOM 1664 C CA . PRO A 1 316 ? 42.59025 53.74025 50.12713 1.000 130.00892 230 PRO A CA 1
ATOM 1665 C C . PRO A 1 316 ? 43.93307 53.16436 49.70790 1.000 127.36143 230 PRO A C 1
ATOM 1666 O O . PRO A 1 316 ? 44.22430 53.03001 48.51689 1.000 126.37141 230 PRO A O 1
ATOM 1670 N N . ALA A 1 317 ? 44.75301 52.81816 50.70273 1.000 126.03579 231 ALA A N 1
ATOM 1671 C CA . ALA A 1 317 ? 46.13380 52.38326 50.47443 1.000 125.84579 231 ALA A CA 1
ATOM 1672 C C . ALA A 1 317 ? 46.91658 53.38398 49.62363 1.000 127.56097 231 ALA A C 1
ATOM 1673 O O . ALA A 1 317 ? 47.87190 53.02091 48.93291 1.000 125.16745 231 ALA A O 1
ATOM 1675 N N . GLY A 1 318 ? 46.51479 54.65420 49.66692 1.000 130.64403 232 GLY A N 1
ATOM 1676 C CA . GLY A 1 318 ? 47.15073 55.69059 48.87626 1.000 129.25603 232 GLY A CA 1
ATOM 1677 C C . GLY A 1 318 ? 46.77112 55.75152 47.41308 1.000 124.50617 232 GLY A C 1
ATOM 1678 O O . GLY A 1 318 ? 47.37564 56.53395 46.67052 1.000 121.06737 232 GLY A O 1
ATOM 1679 N N . LEU A 1 319 ? 45.79376 54.96354 46.97020 1.000 116.47286 233 LEU A N 1
ATOM 1680 C CA . LEU A 1 319 ? 45.36835 54.95672 45.57229 1.000 113.71462 233 LEU A CA 1
ATOM 1681 C C . LEU A 1 319 ? 44.29559 56.02158 45.35940 1.000 122.84440 233 LEU A C 1
ATOM 1682 O O . LEU A 1 319 ? 43.17438 55.89719 45.86300 1.000 125.06706 233 LEU A O 1
ATOM 1687 N N . THR A 1 320 ? 44.64741 57.07144 44.61650 1.000 115.68225 234 THR A N 1
ATOM 1688 C CA . THR A 1 320 ? 43.80453 58.24664 44.43328 1.000 114.94443 234 THR A CA 1
ATOM 1689 C C . THR A 1 320 ? 42.86301 58.15866 43.23672 1.000 116.03437 234 THR A C 1
ATOM 1690 O O . THR A 1 320 ? 41.98168 59.01451 43.10484 1.000 114.86319 234 THR A O 1
ATOM 1694 N N . ASP A 1 321 ? 43.01895 57.16530 42.36427 1.000 117.69830 235 ASP A N 1
ATOM 1695 C CA . ASP A 1 321 ? 42.10517 56.99627 41.23466 1.000 121.90580 235 ASP A CA 1
ATOM 1696 C C . ASP A 1 321 ? 41.94718 55.50523 40.97355 1.000 124.66934 235 ASP A C 1
ATOM 1697 O O . ASP A 1 321 ? 42.89883 54.84987 40.54180 1.000 127.17575 235 ASP A O 1
ATOM 1702 N N . ILE A 1 322 ? 40.75867 54.96675 41.24682 1.000 120.36785 236 ILE A N 1
ATOM 1703 C CA . ILE A 1 322 ? 40.51018 53.53459 41.14459 1.000 125.68011 236 ILE A CA 1
ATOM 1704 C C . ILE A 1 322 ? 39.19684 53.30207 40.41165 1.000 126.74327 236 ILE A C 1
ATOM 1705 O O . ILE A 1 322 ? 38.31019 54.16007 40.39738 1.000 127.27618 236 ILE A O 1
ATOM 1710 N N . GLU A 1 323 ? 39.10357 52.15619 39.74075 1.000 124.79099 237 GLU A N 1
ATOM 1711 C CA . GLU A 1 323 ? 37.84057 51.65141 39.21515 1.000 122.69733 237 GLU A CA 1
ATOM 1712 C C . GLU A 1 323 ? 37.60378 50.27844 39.82817 1.000 124.74276 237 GLU A C 1
ATOM 1713 O O . GLU A 1 323 ? 38.45042 49.38655 39.70118 1.000 123.73897 237 GLU A O 1
ATOM 1719 N N . VAL A 1 324 ? 36.45601 50.10550 40.48157 1.000 127.71307 238 VAL A N 1
ATOM 1720 C CA . VAL A 1 324 ? 36.16204 48.84395 41.16544 1.000 124.65819 238 VAL A CA 1
ATOM 1721 C C . VAL A 1 324 ? 34.80412 48.27309 40.77120 1.000 127.12661 238 VAL A C 1
ATOM 1722 O O . VAL A 1 324 ? 33.91171 49.02597 40.35151 1.000 129.32655 238 VAL A O 1
ATOM 1726 N N . PRO A 1 325 ? 34.61104 46.95541 40.85883 1.000 128.84521 239 PRO A N 1
ATOM 1727 C CA . PRO A 1 325 ? 33.24616 46.41573 40.86552 1.000 133.83934 239 PRO A CA 1
ATOM 1728 C C . PRO A 1 325 ? 32.43123 47.01614 42.00335 1.000 134.49991 239 PRO A C 1
ATOM 1729 O O . PRO A 1 325 ? 32.96238 47.36110 43.06133 1.000 133.68554 239 PRO A O 1
ATOM 1733 N N . LEU A 1 326 ? 31.12186 47.14458 41.77122 1.000 139.91255 240 LEU A N 1
ATOM 1734 C CA . LEU A 1 326 ? 30.22553 47.65462 42.80572 1.000 138.48547 240 LEU A CA 1
ATOM 1735 C C . LEU A 1 326 ? 30.24434 46.78697 44.05885 1.000 141.61864 240 LEU A C 1
ATOM 1736 O O . LEU A 1 326 ? 30.04880 47.29442 45.16921 1.000 138.58194 240 LEU A O 1
ATOM 1741 N N . SER A 1 327 ? 30.46916 45.48081 43.89814 1.000 154.52824 241 SER A N 1
ATOM 1742 C CA . SER A 1 327 ? 30.50452 44.56329 45.03435 1.000 155.18245 241 SER A CA 1
ATOM 1743 C C . SER A 1 327 ? 31.62412 44.87326 46.02521 1.000 148.85154 241 SER A C 1
ATOM 1744 O O . SER A 1 327 ? 31.50080 44.55033 47.21248 1.000 150.60049 241 SER A O 1
ATOM 1747 N N . ASN A 1 328 ? 32.71606 45.49226 45.57301 1.000 138.05211 242 ASN A N 1
ATOM 1748 C CA . ASN A 1 328 ? 33.80755 45.84305 46.47764 1.000 128.93255 242 ASN A CA 1
ATOM 1749 C C . ASN A 1 328 ? 33.57251 47.11374 47.28747 1.000 122.35078 242 ASN A C 1
ATOM 1750 O O . ASN A 1 328 ? 34.38137 47.40919 48.17385 1.000 118.36708 242 ASN A O 1
ATOM 1755 N N . LEU A 1 329 ? 32.50991 47.87340 47.00709 1.000 123.96022 243 LEU A N 1
ATOM 1756 C CA . LEU A 1 329 ? 32.31029 49.15551 47.68264 1.000 118.77277 243 LEU A CA 1
ATOM 1757 C C . LEU A 1 329 ? 32.19066 49.02100 49.19926 1.000 113.97501 243 LEU A C 1
ATOM 1758 O O . LEU A 1 329 ? 32.48593 49.97713 49.92574 1.000 114.62981 243 LEU A O 1
ATOM 1763 N N . CYS A 1 330 ? 31.76954 47.85699 49.70095 1.000 107.56976 244 CYS A N 1
ATOM 1764 C CA . CYS A 1 330 ? 31.68919 47.66203 51.14640 1.000 106.39203 244 CYS A CA 1
ATOM 1765 C C . CYS A 1 330 ? 33.04710 47.66680 51.84169 1.000 102.68258 244 CYS A C 1
ATOM 1766 O O . CYS A 1 330 ? 33.08731 47.77590 53.07218 1.000 105.79127 244 CYS A O 1
ATOM 1769 N N . GLU A 1 331 ? 34.14965 47.55307 51.10148 1.000 108.11993 245 GLU A N 1
ATOM 1770 C CA . GLU A 1 331 ? 35.47866 47.58282 51.70088 1.000 109.22677 245 GLU A CA 1
ATOM 1771 C C . GLU A 1 331 ? 36.00214 48.99607 51.93191 1.000 109.57205 245 GLU A C 1
ATOM 1772 O O . GLU A 1 331 ? 37.02882 49.15497 52.60099 1.000 111.58872 245 GLU A O 1
ATOM 1778 N N . LEU A 1 332 ? 35.32938 50.01314 51.40094 1.000 108.67426 246 LEU A N 1
ATOM 1779 C CA . LEU A 1 332 ? 35.71759 51.40679 51.57299 1.000 109.98414 246 LEU A CA 1
ATOM 1780 C C . LEU A 1 332 ? 35.10998 52.05589 52.81025 1.000 111.73627 246 LEU A C 1
ATOM 1781 O O . LEU A 1 332 ? 34.03399 51.67663 53.28147 1.000 113.04304 246 LEU A O 1
ATOM 1786 N N . GLN A 1 333 ? 35.83238 53.04500 53.33376 1.000 112.11949 247 GLN A N 1
ATOM 1787 C CA . GLN A 1 333 ? 35.27972 53.94102 54.33832 1.000 115.90827 247 GLN A CA 1
ATOM 1788 C C . GLN A 1 333 ? 34.08954 54.68053 53.73629 1.000 118.61975 247 GLN A C 1
ATOM 1789 O O . GLN A 1 333 ? 34.12618 55.10599 52.57851 1.000 118.54655 247 GLN A O 1
ATOM 1795 N N . GLU A 1 334 ? 33.02784 54.82319 54.52154 1.000 121.55550 248 GLU A N 1
ATOM 1796 C CA . GLU A 1 334 ? 31.84634 55.53888 54.05585 1.000 129.06782 248 GLU A CA 1
ATOM 1797 C C . GLU A 1 334 ? 32.16235 56.98766 53.69439 1.000 130.42112 248 GLU A C 1
ATOM 1798 O O . GLU A 1 334 ? 32.78119 57.70483 54.49290 1.000 128.96576 248 GLU A O 1
ATOM 1804 N N . PRO A 1 335 ? 31.76026 57.44971 52.51205 1.000 131.49677 249 PRO A N 1
ATOM 1805 C CA . PRO A 1 335 ? 32.08485 58.81494 52.08776 1.000 132.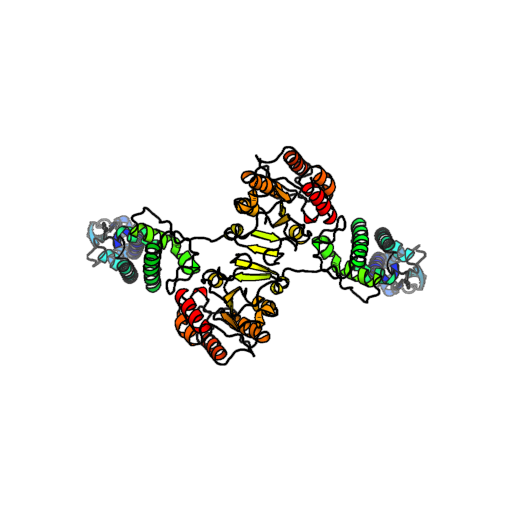96299 249 PRO A CA 1
ATOM 1806 C C . PRO A 1 335 ? 31.16444 59.81603 52.76734 1.000 129.62954 249 PRO A C 1
ATOM 1807 O O . PRO A 1 335 ? 29.98484 59.54235 53.00406 1.000 134.40739 249 PRO A O 1
ATOM 1811 N N . GLN A 1 336 ? 31.71144 60.98830 53.08753 1.000 123.70144 250 GLN A N 1
ATOM 1812 C CA . GLN A 1 336 ? 30.84991 62.08105 53.52561 1.000 120.80203 250 GLN A CA 1
ATOM 1813 C C . GLN A 1 336 ? 30.11430 62.73570 52.35905 1.000 119.66805 250 GLN A C 1
ATOM 1814 O O . GLN A 1 336 ? 28.90142 62.96121 52.43608 1.000 111.15615 250 GLN A O 1
ATOM 1820 N N . VAL A 1 337 ? 30.81642 63.04824 51.27119 1.000 117.06564 251 VAL A N 1
ATOM 1821 C CA . VAL A 1 337 ? 30.19223 63.64893 50.09803 1.000 112.18742 251 VAL A CA 1
ATOM 1822 C C . VAL A 1 337 ? 30.60132 62.86643 48.85916 1.000 115.24386 251 VAL A C 1
ATOM 1823 O O . VAL A 1 337 ? 31.77702 62.52456 48.68932 1.000 118.47363 251 VAL A O 1
ATOM 1827 N N . ILE A 1 338 ? 29.63003 62.58894 47.99136 1.000 108.95978 252 ILE A N 1
ATOM 1828 C CA . ILE A 1 338 ? 29.87487 62.00845 46.67611 1.000 109.85417 252 ILE A CA 1
ATOM 1829 C C . ILE A 1 338 ? 29.52354 63.04697 45.61909 1.000 109.69548 252 ILE A C 1
ATOM 1830 O O . ILE A 1 338 ? 28.40263 63.57010 45.60539 1.000 106.18611 252 ILE A O 1
ATOM 1835 N N . LEU A 1 339 ? 30.47130 63.34208 44.73205 1.000 107.73219 253 LEU A N 1
ATOM 1836 C CA . LEU A 1 339 ? 30.20985 64.13587 43.53039 1.000 101.98726 253 LEU A CA 1
ATOM 1837 C C . LEU A 1 339 ? 30.21823 63.21102 42.31556 1.000 101.64724 253 LEU A C 1
ATOM 1838 O O . LEU A 1 339 ? 31.28233 62.79928 41.84486 1.000 105.81342 253 LEU A O 1
ATOM 1843 N N . MET A 1 340 ? 29.03105 62.88670 41.81209 1.000 103.63374 254 MET A N 1
ATOM 1844 C CA . MET A 1 340 ? 28.88239 62.14965 40.56227 1.000 106.88273 254 MET A CA 1
ATOM 1845 C C . MET A 1 340 ? 28.89128 63.10459 39.37051 1.000 107.77262 254 MET A C 1
ATOM 1846 O O . MET A 1 340 ? 28.12500 64.07334 39.33759 1.000 106.72064 254 MET A O 1
ATOM 1851 N N . VAL A 1 341 ? 29.76269 62.83063 38.39867 1.000 109.15156 255 VAL A N 1
ATOM 1852 C CA . VAL A 1 341 ? 29.90719 63.64333 37.19374 1.000 112.22393 255 VAL A CA 1
ATOM 1853 C C . VAL A 1 341 ? 29.60710 62.77922 35.97391 1.000 118.16293 255 VAL A C 1
ATOM 1854 O O . VAL A 1 341 ? 30.16183 61.68370 35.82722 1.000 119.84531 255 VAL A O 1
ATOM 1858 N N . GLU A 1 342 ? 28.72639 63.28021 35.10138 1.000 117.36645 256 GLU A N 1
ATOM 1859 C CA . GLU A 1 342 ? 28.32561 62.53486 33.90971 1.000 123.18894 256 GLU A CA 1
ATOM 1860 C C . GLU A 1 342 ? 29.43490 62.49890 32.86367 1.000 128.49068 256 GLU A C 1
ATOM 1861 O O . GLU A 1 342 ? 29.81549 61.42350 32.38630 1.000 133.79940 256 GLU A O 1
ATOM 1867 N N . ASN A 1 343 ? 29.96421 63.66049 32.49096 1.000 126.25958 257 ASN A N 1
ATOM 1868 C CA . ASN A 1 343 ? 30.99718 63.72306 31.46604 1.000 130.50191 257 ASN A CA 1
ATOM 1869 C C . ASN A 1 343 ? 32.32818 63.29695 32.07194 1.000 129.11580 257 ASN A C 1
ATOM 1870 O O . ASN A 1 343 ? 32.70332 63.75104 33.15732 1.000 128.37055 257 ASN A O 1
ATOM 1875 N N . LEU A 1 344 ? 33.03537 62.41387 31.36613 1.000 130.02621 258 LEU A N 1
ATOM 1876 C CA . LEU A 1 344 ? 34.29550 61.88189 31.87390 1.000 124.96272 258 LEU A CA 1
ATOM 1877 C C . LEU A 1 344 ? 35.38359 62.94909 31.92646 1.000 125.35037 258 LEU A C 1
ATOM 1878 O O . LEU A 1 344 ? 36.19046 62.96701 32.86157 1.000 123.73320 258 LEU A O 1
ATOM 1883 N N . ASP A 1 345 ? 35.44750 63.82351 30.92049 1.000 123.46529 259 ASP A N 1
ATOM 1884 C CA . ASP A 1 345 ? 36.53941 64.79202 30.84991 1.000 117.80445 259 ASP A CA 1
ATOM 1885 C C . ASP A 1 345 ? 36.45481 65.81115 31.98283 1.000 118.68502 259 ASP A C 1
ATOM 1886 O O . ASP A 1 345 ? 37.47089 66.14807 32.60857 1.000 121.41903 259 ASP A O 1
ATOM 1891 N N . SER A 1 346 ? 35.24115 66.27829 32.28466 1.000 124.61299 260 SER A N 1
ATOM 1892 C CA . SER A 1 346 ? 35.01506 67.09008 33.47642 1.000 125.63576 260 SER A CA 1
ATOM 1893 C C . SER A 1 346 ? 35.33800 66.32249 34.75339 1.000 126.76364 260 SER A C 1
ATOM 1894 O O . SER A 1 346 ? 35.96611 66.86724 35.66930 1.000 130.33008 260 SER A O 1
ATOM 1897 N N . PHE A 1 347 ? 34.90183 65.06278 34.83998 1.000 115.20757 261 PHE A N 1
ATOM 1898 C CA . PHE A 1 347 ? 35.23368 64.22934 35.99334 1.000 119.16324 261 PHE A CA 1
ATOM 1899 C C . PHE A 1 347 ? 36.73834 64.15891 36.23534 1.000 116.62461 261 PHE A C 1
ATOM 1900 O O . PHE A 1 347 ? 37.19377 64.23002 37.38262 1.000 117.44551 261 PHE A O 1
ATOM 1908 N N . LEU A 1 348 ? 37.52769 64.01919 35.17050 1.000 113.64018 262 LEU A N 1
ATOM 1909 C CA . LEU A 1 348 ? 38.97124 63.90262 35.34121 1.000 125.53542 262 LEU A CA 1
ATOM 1910 C C . LEU A 1 348 ? 39.64502 65.24240 35.60798 1.000 129.03508 262 LEU A C 1
ATOM 1911 O O . LEU A 1 348 ? 40.67171 65.28089 36.29548 1.000 134.57680 262 LEU A O 1
ATOM 1916 N N . ALA A 1 349 ? 39.10608 66.34427 35.08037 1.000 140.71034 263 ALA A N 1
ATOM 1917 C CA . ALA A 1 349 ? 39.80928 67.61298 35.22812 1.000 140.29293 263 ALA A CA 1
ATOM 1918 C C . ALA A 1 349 ? 39.63459 68.22742 36.61284 1.000 133.14544 263 ALA A C 1
ATOM 1919 O O . ALA A 1 349 ? 40.44833 69.06949 37.00865 1.000 136.81088 263 ALA A O 1
ATOM 1921 N N . LEU A 1 350 ? 38.59655 67.83170 37.34344 1.000 125.48184 264 LEU A N 1
ATOM 1922 C CA . LEU A 1 350 ? 38.36248 68.35028 38.68444 1.000 121.57588 264 LEU A CA 1
ATOM 1923 C C . LEU A 1 350 ? 39.51880 68.01332 39.62579 1.000 120.04066 264 LEU A C 1
ATOM 1924 O O . LEU A 1 350 ? 40.08101 66.91372 39.55361 1.000 121.07105 264 LEU A O 1
ATOM 1929 N N . PRO A 1 351 ? 39.90470 68.93448 40.50674 1.000 114.53123 265 PRO A N 1
ATOM 1930 C CA . PRO A 1 351 ? 40.77161 68.57758 41.63600 1.000 115.27207 265 PRO A CA 1
ATOM 1931 C C . PRO A 1 351 ? 40.03769 67.67252 42.61673 1.000 115.14032 265 PRO A C 1
ATOM 1932 O O . PRO A 1 351 ? 38.82146 67.48810 42.54826 1.000 117.07297 265 PRO A O 1
ATOM 1936 N N . THR A 1 352 ? 40.79821 67.09209 43.54062 1.000 113.11031 266 THR A N 1
ATOM 1937 C CA . THR A 1 352 ? 40.22234 66.25740 44.58549 1.000 115.75856 266 THR A CA 1
ATOM 1938 C C . THR A 1 352 ? 40.19353 67.01339 45.91085 1.000 117.68960 266 THR A C 1
ATOM 1939 O O . THR A 1 352 ? 41.05645 67.85071 46.18726 1.000 120.30059 266 THR A O 1
ATOM 1943 N N . TRP A 1 353 ? 39.18694 66.70422 46.73460 1.000 116.41848 267 TRP A N 1
ATOM 1944 C CA . TRP A 1 353 ? 38.97424 67.40145 47.99621 1.000 116.22547 267 TRP A CA 1
ATOM 1945 C C . TRP A 1 353 ? 38.91290 66.44884 49.18318 1.000 115.85936 267 TRP A C 1
ATOM 1946 O O . TRP A 1 353 ? 38.40596 65.32537 49.06560 1.000 116.49112 267 TRP A O 1
ATOM 1957 N N . PRO A 1 354 ? 39.42828 66.87793 50.33482 1.000 125.16725 268 PRO A N 1
ATOM 1958 C CA . PRO A 1 354 ? 39.28790 66.09778 51.57315 1.000 134.17168 268 PRO A CA 1
ATOM 1959 C C . PRO A 1 354 ? 37.83843 65.75698 51.89449 1.000 139.47359 268 PRO A C 1
ATOM 1960 O O . PRO A 1 354 ? 36.95204 66.61346 51.84493 1.000 140.11201 268 PRO A O 1
ATOM 1964 N N . GLY A 1 355 ? 37.60028 64.48720 52.22546 1.000 160.58042 269 GLY A N 1
ATOM 1965 C CA . GLY A 1 355 ? 36.27989 64.01483 52.58845 1.000 152.71001 269 GLY A CA 1
ATOM 1966 C C . GLY A 1 355 ? 35.31702 63.83704 51.43917 1.000 140.02413 269 GLY A C 1
ATOM 1967 O O . GLY A 1 355 ? 34.18106 63.39923 51.66610 1.000 141.26988 269 GLY A O 1
ATOM 1968 N N . VAL A 1 356 ? 35.72629 64.16363 50.21769 1.000 133.39557 270 VAL A N 1
ATOM 1969 C CA . VAL A 1 356 ? 34.86547 64.10904 49.04298 1.000 123.53887 270 VAL A CA 1
ATOM 1970 C C . VAL A 1 356 ? 35.34725 62.97525 48.14957 1.000 130.49081 270 VAL A C 1
ATOM 1971 O O . VAL A 1 356 ? 36.52377 62.92909 47.76848 1.000 120.08234 270 VAL A O 1
ATOM 1975 N N . THR A 1 357 ? 34.43964 62.06320 47.82543 1.000 117.46956 271 THR A N 1
ATOM 1976 C CA . THR A 1 357 ? 34.67242 61.02067 46.83656 1.000 121.65030 271 THR A CA 1
ATOM 1977 C C . THR A 1 357 ? 34.02898 61.47096 45.53234 1.000 107.18223 271 THR A C 1
ATOM 1978 O O . THR A 1 357 ? 32.82203 61.73096 45.49257 1.000 122.69049 271 THR A O 1
ATOM 1982 N N . ILE A 1 358 ? 34.82699 61.56912 44.47096 1.000 113.59178 272 ILE A N 1
ATOM 1983 C CA . ILE A 1 358 ? 34.29861 61.87073 43.14626 1.000 111.58562 272 ILE A CA 1
ATOM 1984 C C . ILE A 1 358 ? 33.97355 60.56537 42.43190 1.000 112.72505 272 ILE A C 1
ATOM 1985 O O . ILE A 1 358 ? 34.81140 59.66298 42.35433 1.000 108.24299 272 ILE A O 1
ATOM 1990 N N . ALA A 1 359 ? 32.75485 60.47037 41.90510 1.000 98.63864 273 ALA A N 1
ATOM 1991 C CA . ALA A 1 359 ? 32.26879 59.30552 41.17554 1.000 108.32969 273 ALA A CA 1
ATOM 1992 C C . ALA A 1 359 ? 31.98141 59.64706 39.71974 1.000 110.70031 273 ALA A C 1
ATOM 1993 O O . ALA A 1 359 ? 31.42209 60.70610 39.42282 1.000 108.31876 273 ALA A O 1
ATOM 1995 N N . TRP A 1 360 ? 32.38688 58.76341 38.80861 1.000 112.49669 274 TRP A N 1
ATOM 1996 C CA . TRP A 1 360 ? 32.03837 58.91528 37.39837 1.000 114.52152 274 TRP A CA 1
ATOM 1997 C C . TRP A 1 360 ? 30.67395 58.28137 37.14386 1.000 119.68565 274 TRP A C 1
ATOM 1998 O O . TRP A 1 360 ? 30.49675 57.07537 37.34599 1.000 120.06691 274 TRP A O 1
ATOM 2009 N N . GLY A 1 361 ? 29.71105 59.09610 36.70213 1.000 123.11245 275 GLY A N 1
ATOM 2010 C CA . GLY A 1 361 ? 28.36625 58.59347 36.47350 1.000 124.58643 275 GLY A CA 1
ATOM 2011 C C . GLY A 1 361 ? 28.20774 57.76930 35.21372 1.000 131.28816 275 GLY A C 1
ATOM 2012 O O . GLY A 1 361 ? 27.30923 56.92507 35.13806 1.000 137.67470 275 GLY A O 1
ATOM 2013 N N . ALA A 1 362 ? 29.06508 57.99619 34.21743 1.000 129.84631 276 ALA A N 1
ATOM 2014 C CA . ALA A 1 362 ? 29.02367 57.27746 32.94062 1.000 145.10225 276 ALA A CA 1
ATOM 2015 C C . ALA A 1 362 ? 27.63804 57.32873 32.29854 1.000 153.87644 276 ALA A C 1
ATOM 2016 O O . ALA A 1 362 ? 27.11701 56.32528 31.80603 1.000 157.47947 276 ALA A O 1
ATOM 2018 N N . GLY A 1 363 ? 27.03971 58.51676 32.30047 1.000 145.93506 277 GLY A N 1
ATOM 2019 C CA . GLY A 1 363 ? 25.73264 58.69449 31.68864 1.000 143.00947 277 GLY A CA 1
ATOM 2020 C C . GLY A 1 363 ? 24.63286 57.94251 32.41683 1.000 143.68632 277 GLY A C 1
ATOM 2021 O O . GLY A 1 363 ? 24.53908 57.95514 33.64906 1.000 136.92156 277 GLY A O 1
ATOM 2022 N N . TYR A 1 364 ? 23.77995 57.27956 31.62852 1.000 148.95723 278 TYR A N 1
ATOM 2023 C CA . TYR A 1 364 ? 22.66115 56.49839 32.15212 1.000 146.34137 278 TYR A CA 1
ATOM 2024 C C . TYR A 1 364 ? 23.09521 55.38420 33.09745 1.000 139.20998 278 TYR A C 1
ATOM 2025 O O . TYR A 1 364 ? 22.26803 54.88659 33.86941 1.000 138.05070 278 TYR A O 1
ATOM 2034 N N . ARG A 1 365 ? 24.36467 54.97742 33.05312 1.000 139.30368 279 ARG A N 1
ATOM 2035 C CA . ARG A 1 365 ? 24.86306 53.96571 33.97756 1.000 138.07178 279 ARG A CA 1
ATOM 2036 C C . ARG A 1 365 ? 24.78193 54.42632 35.42710 1.000 135.19198 279 ARG A C 1
ATOM 2037 O O . ARG A 1 365 ? 24.80896 53.59104 36.33684 1.000 132.94932 279 ARG A O 1
ATOM 2045 N N . ALA A 1 366 ? 24.67946 55.73837 35.64982 1.000 133.05661 280 ALA A N 1
ATOM 2046 C CA . ALA A 1 366 ? 24.51284 56.29876 36.98881 1.000 131.92569 280 ALA A CA 1
ATOM 2047 C C . ALA A 1 366 ? 23.32147 55.70808 37.73885 1.000 125.55932 280 ALA A C 1
ATOM 2048 O O . ALA A 1 366 ? 23.41194 55.43593 38.94130 1.000 128.03708 280 ALA A O 1
ATOM 2050 N N . VAL A 1 367 ? 22.19588 55.50616 37.04864 1.000 127.57672 281 VAL A N 1
ATOM 2051 C CA . VAL A 1 367 ? 20.99200 54.99102 37.70265 1.000 127.45741 281 VAL A CA 1
ATOM 2052 C C . VAL A 1 367 ? 21.22201 53.60359 38.29404 1.000 123.28446 281 VAL A C 1
ATOM 2053 O O . VAL A 1 367 ? 20.75405 53.30538 39.39988 1.000 122.78334 281 VAL A O 1
ATOM 2057 N N . ASP A 1 368 ? 21.93657 52.73218 37.58207 1.000 118.82360 282 ASP A N 1
ATOM 2058 C CA . ASP A 1 368 ? 22.22694 51.41713 38.14913 1.000 116.67262 282 ASP A CA 1
ATOM 2059 C C . ASP A 1 368 ? 23.28984 51.50764 39.23766 1.000 115.47772 282 ASP A C 1
ATOM 2060 O O . ASP A 1 368 ? 23.23240 50.77645 40.23366 1.000 115.71350 282 ASP A O 1
ATOM 2065 N N . ILE A 1 369 ? 24.26753 52.39678 39.05826 1.000 119.08057 283 ILE A N 1
ATOM 2066 C CA . ILE A 1 369 ? 25.37294 52.52203 40.00638 1.000 123.62835 283 ILE A CA 1
ATOM 2067 C C . ILE A 1 369 ? 24.86531 52.93921 41.38511 1.000 118.19721 283 ILE A C 1
ATOM 2068 O O . ILE A 1 369 ? 25.26130 52.36891 42.40919 1.000 118.08016 283 ILE A O 1
ATOM 2073 N N . VAL A 1 370 ? 23.97524 53.93578 41.43365 1.000 114.12916 284 VAL A N 1
ATOM 2074 C CA . VAL A 1 370 ? 23.51636 54.48374 42.70934 1.000 113.46117 284 VAL A CA 1
ATOM 2075 C C . VAL A 1 370 ? 22.65793 53.51843 43.51199 1.000 114.17378 284 VAL A C 1
ATOM 2076 O O . VAL A 1 370 ? 22.31439 53.82420 44.66014 1.000 118.56708 284 VAL A O 1
ATOM 2080 N N . ARG A 1 371 ? 22.29605 52.36517 42.94489 1.000 112.56540 285 ARG A N 1
ATOM 2081 C CA . ARG A 1 371 ? 21.61728 51.33946 43.72880 1.000 113.90712 285 ARG A CA 1
ATOM 2082 C C . ARG A 1 371 ? 22.50182 50.78409 44.83983 1.000 113.86782 285 ARG A C 1
ATOM 2083 O O . ARG A 1 371 ? 21.98092 50.20731 45.80107 1.000 110.81918 285 ARG A O 1
ATOM 2091 N N . GLY A 1 372 ? 23.82044 50.94970 44.73546 1.000 118.18432 286 GLY A N 1
ATOM 2092 C CA . GLY A 1 372 ? 24.73388 50.55689 45.78367 1.000 121.71870 286 GLY A CA 1
ATOM 2093 C C . GLY A 1 372 ? 24.59242 51.37813 47.05021 1.000 122.81628 286 GLY A C 1
ATOM 2094 O O . GLY A 1 372 ? 24.50661 52.60969 47.01571 1.000 126.88618 286 GLY A O 1
ATOM 2095 N N . PRO A 1 373 ? 24.54845 50.69647 48.19984 1.000 119.43489 287 PRO A N 1
ATOM 2096 C CA . PRO A 1 373 ? 24.40441 51.41129 49.48229 1.000 124.48409 287 PRO A CA 1
ATOM 2097 C C . PRO A 1 373 ? 25.46213 52.47800 49.72630 1.000 131.88649 287 PRO A C 1
ATOM 2098 O O . PRO A 1 373 ? 25.20043 53.43416 50.46737 1.000 142.33696 287 PRO A O 1
ATOM 2102 N N . TYR A 1 374 ? 26.65530 52.32382 49.14393 1.000 130.85914 288 TYR A N 1
ATOM 2103 C CA . TYR A 1 374 ? 27.70841 53.33261 49.25163 1.000 133.85064 288 TYR A CA 1
ATOM 2104 C C . TYR A 1 374 ? 27.20279 54.73601 48.93697 1.000 134.90958 288 TYR A C 1
ATOM 2105 O O . TYR A 1 374 ? 27.62450 55.71582 49.56278 1.000 140.38514 288 TYR A O 1
ATOM 2114 N N . PHE A 1 375 ? 26.29842 54.84754 47.96781 1.000 130.12335 289 PHE A N 1
ATOM 2115 C CA . PHE A 1 375 ? 25.83389 56.13499 47.46874 1.000 129.23437 289 PHE A CA 1
ATOM 2116 C C . PHE A 1 375 ? 24.77548 56.79534 48.34463 1.000 135.31414 289 PHE A C 1
ATOM 2117 O O . PHE A 1 375 ? 24.56698 58.00762 48.22433 1.000 132.70731 289 PHE A O 1
ATOM 2125 N N . SER A 1 376 ? 24.10644 56.04440 49.21471 1.000 141.75662 290 SER A N 1
ATOM 2126 C CA . SER A 1 376 ? 23.18161 56.64883 50.16294 1.000 148.74389 290 SER A CA 1
ATOM 2127 C C . SER A 1 376 ? 23.84726 57.03884 51.47653 1.000 159.82174 290 SER A C 1
ATOM 2128 O O . SER A 1 376 ? 23.23939 57.76932 52.26709 1.000 162.24179 290 SER A O 1
ATOM 2131 N N . ASN A 1 377 ? 25.07538 56.58105 51.72620 1.000 191.03580 291 ASN A N 1
ATOM 2132 C CA . ASN A 1 377 ? 25.72256 56.82691 53.00801 1.000 190.75361 291 ASN A CA 1
ATOM 2133 C C . ASN A 1 377 ? 26.23496 58.25239 53.13534 1.000 184.41446 291 ASN A C 1
ATOM 2134 O O . ASN A 1 377 ? 26.50816 58.70414 54.25309 1.000 192.30138 291 ASN A O 1
ATOM 2139 N N . GLY A 1 378 ? 26.37170 58.96446 52.01738 1.000 158.11426 292 GLY A N 1
ATOM 2140 C CA . GLY A 1 378 ? 26.78353 60.34752 52.01121 1.000 148.19882 292 GLY A CA 1
ATOM 2141 C C . GLY A 1 378 ? 25.75606 61.25195 51.35220 1.000 135.84213 292 GLY A C 1
ATOM 2142 O O . GLY A 1 378 ? 24.71074 60.81081 50.86679 1.000 137.03193 292 GLY A O 1
ATOM 2143 N N . ARG A 1 379 ? 26.07837 62.54098 51.36061 1.000 124.53352 293 ARG A N 1
ATOM 2144 C CA . ARG A 1 379 ? 25.33889 63.51389 50.57067 1.000 116.28302 293 ARG A CA 1
ATOM 2145 C C . ARG A 1 379 ? 25.72205 63.33323 49.10704 1.000 114.52985 293 ARG A C 1
ATOM 2146 O O . ARG A 1 379 ? 26.88873 63.50298 48.73874 1.000 115.19687 293 ARG A O 1
ATOM 2154 N N . LEU A 1 380 ? 24.74426 62.98755 48.27191 1.000 112.64801 294 LEU A N 1
ATOM 2155 C CA . LEU A 1 380 ? 24.98918 62.73979 46.85647 1.000 109.09253 294 LEU A CA 1
ATOM 2156 C C . LEU A 1 380 ? 24.71812 64.00948 46.05915 1.000 108.02991 294 LEU A C 1
ATOM 2157 O O . LEU A 1 380 ? 23.57945 64.48580 46.00065 1.000 116.57880 294 LEU A O 1
ATOM 2162 N N . LEU A 1 381 ? 25.76871 64.55288 45.45218 1.000 110.58008 295 LEU A N 1
ATOM 2163 C CA . LEU A 1 381 ? 25.66494 65.64349 44.49474 1.000 113.66371 295 LEU A CA 1
ATOM 2164 C C . LEU A 1 381 ? 25.83413 65.11045 43.07606 1.000 109.52495 295 LEU A C 1
ATOM 2165 O O . LEU A 1 381 ? 26.70547 64.27377 42.81952 1.000 105.91097 295 LEU A O 1
ATOM 2170 N N . TYR A 1 382 ? 25.00847 65.60274 42.15189 1.000 112.60225 296 TYR A N 1
ATOM 2171 C CA . TYR A 1 382 ? 25.07404 65.19604 40.75173 1.000 107.45585 296 TYR A CA 1
ATOM 2172 C C . TYR A 1 382 ? 25.29387 66.41229 39.86065 1.000 106.85553 296 TYR A C 1
ATOM 2173 O O . TYR A 1 382 ? 24.62483 67.43920 40.02008 1.000 108.79947 296 TYR A O 1
ATOM 2182 N N . TRP A 1 383 ? 26.22632 66.27671 38.91732 1.000 106.19227 297 TRP A N 1
ATOM 2183 C CA . TRP A 1 383 ? 26.46581 67.24038 37.84504 1.000 103.65061 297 TRP A CA 1
ATOM 2184 C C . TRP A 1 383 ? 26.39471 66.51677 36.50454 1.000 108.63124 297 TRP A C 1
ATOM 2185 O O . TRP A 1 383 ? 27.26230 65.69359 36.19453 1.000 111.25420 297 TRP A O 1
ATOM 2196 N N . GLY A 1 384 ? 25.36840 66.82439 35.70740 1.000 108.16160 298 GLY A N 1
ATOM 2197 C CA . GLY A 1 384 ? 25.21956 66.27423 34.37885 1.000 109.48232 298 GLY A CA 1
ATOM 2198 C C . GLY A 1 384 ? 25.23542 67.31399 33.26827 1.000 109.64004 298 GLY A C 1
ATOM 2199 O O . GLY A 1 384 ? 25.40563 68.51502 33.49594 1.000 107.68450 298 GLY A O 1
ATOM 2200 N N . ASP A 1 385 ? 25.05227 66.81023 32.04671 1.000 116.34973 299 ASP A N 1
ATOM 2201 C CA . ASP A 1 385 ? 24.82553 67.66271 30.88573 1.000 120.73648 299 ASP A CA 1
ATOM 2202 C C . ASP A 1 385 ? 23.56242 68.49700 31.05450 1.000 122.49373 299 ASP A C 1
ATOM 2203 O O . ASP A 1 385 ? 22.59146 68.07871 31.69085 1.000 127.58327 299 ASP A O 1
ATOM 2208 N N . LEU A 1 386 ? 23.58220 69.69491 30.46762 1.000 122.45368 300 LEU A N 1
ATOM 2209 C CA . LEU A 1 386 ? 22.38714 70.53258 30.38947 1.000 122.48687 300 LEU A CA 1
ATOM 2210 C C . LEU A 1 386 ? 21.65343 70.18031 29.09866 1.000 127.67151 300 LEU A C 1
ATOM 2211 O O . LEU A 1 386 ? 21.69117 70.89999 28.09795 1.000 130.50311 300 LEU A O 1
ATOM 2216 N N . ASP A 1 387 ? 20.96648 69.04276 29.13846 1.000 127.63235 301 ASP A N 1
ATOM 2217 C CA . ASP A 1 387 ? 20.11792 68.58768 28.04440 1.000 136.13992 301 ASP A CA 1
ATOM 2218 C C . ASP A 1 387 ? 19.08977 67.61078 28.60350 1.000 135.90549 301 ASP A C 1
ATOM 2219 O O . ASP A 1 387 ? 19.02328 67.37475 29.81294 1.000 140.46139 301 ASP A O 1
ATOM 2224 N N . LEU A 1 388 ? 18.26947 67.05710 27.70700 1.000 151.72220 302 LEU A N 1
ATOM 2225 C CA . LEU A 1 388 ? 17.24534 66.10616 28.12875 1.000 164.05492 302 LEU A CA 1
ATOM 2226 C C . LEU A 1 388 ? 17.85920 64.90898 28.84550 1.000 162.00799 302 LEU A C 1
ATOM 2227 O O . LEU A 1 388 ? 17.33843 64.45325 29.87152 1.000 166.14739 302 LEU A O 1
ATOM 2232 N N . ASP A 1 389 ? 18.97758 64.39731 28.32644 1.000 157.39069 303 ASP A N 1
ATOM 2233 C CA . ASP A 1 389 ? 19.56449 63.17664 28.87051 1.000 157.48437 303 ASP A CA 1
ATOM 2234 C C . ASP A 1 389 ? 20.12362 63.38612 30.27376 1.000 153.84429 303 ASP A C 1
ATOM 2235 O O . ASP A 1 389 ? 19.94867 62.53108 31.14822 1.000 156.46515 303 ASP A O 1
ATOM 2240 N N . GLY A 1 390 ? 20.82310 64.49967 30.49880 1.000 146.23466 304 GLY A N 1
ATOM 2241 C CA . GLY A 1 390 ? 21.34174 64.78764 31.82819 1.000 142.98405 304 GLY A CA 1
ATOM 2242 C C . GLY A 1 390 ? 20.26167 64.89758 32.88802 1.000 149.19308 304 GLY A C 1
ATOM 2243 O O . GLY A 1 390 ? 20.39411 64.35188 33.98780 1.000 146.47459 304 GLY A O 1
ATOM 2244 N N . PHE A 1 391 ? 19.15927 65.56985 32.55700 1.000 151.72967 305 PHE A N 1
ATOM 2245 C CA . PHE A 1 391 ? 18.03353 65.65638 33.48086 1.000 155.71328 305 PHE A CA 1
ATOM 2246 C C . PHE A 1 391 ? 17.34591 64.30904 33.67080 1.000 160.44388 305 PHE A C 1
ATOM 2247 O O . PHE A 1 391 ? 16.87864 64.00288 34.77312 1.000 157.84473 305 PHE A O 1
ATOM 2255 N N . LYS A 1 392 ? 17.26457 63.48827 32.62105 1.000 169.02208 306 LYS A N 1
ATOM 2256 C CA . LYS A 1 392 ? 16.67714 62.16300 32.80355 1.000 172.44400 306 LYS A CA 1
ATOM 2257 C C . LYS A 1 392 ? 17.54629 61.29360 33.70525 1.000 167.64627 306 LYS A C 1
ATOM 2258 O O . LYS A 1 392 ? 17.02919 60.53566 34.53735 1.000 170.92288 306 LYS A O 1
ATOM 2264 N N . ILE A 1 393 ? 18.86813 61.41435 33.57930 1.000 159.13173 307 ILE A N 1
ATOM 2265 C CA . ILE A 1 393 ? 19.76507 60.69586 34.47877 1.000 155.58750 307 ILE A CA 1
ATOM 2266 C C . ILE A 1 393 ? 19.59348 61.19488 35.90672 1.000 145.97975 307 ILE A C 1
ATOM 2267 O O . ILE A 1 393 ? 19.59153 60.40546 36.85555 1.000 142.80403 307 ILE A O 1
ATOM 2272 N N . LEU A 1 394 ? 19.49400 62.51418 36.08609 1.000 148.10410 308 LEU A N 1
ATOM 2273 C CA . LEU A 1 394 ? 19.26213 63.07439 37.41679 1.000 144.36228 308 LEU A CA 1
ATOM 2274 C C . LEU A 1 394 ? 17.96951 62.54098 38.03410 1.000 140.89009 308 LEU A C 1
ATOM 2275 O O . LEU A 1 394 ? 17.93187 62.17513 39.21702 1.000 137.85197 308 LEU A O 1
ATOM 2280 N N . ASP A 1 395 ? 16.89414 62.50928 37.24141 1.000 134.17056 309 ASP A N 1
ATOM 2281 C CA . ASP A 1 395 ? 15.62091 61.93957 37.68022 1.000 138.58410 309 ASP A CA 1
ATOM 2282 C C . ASP A 1 395 ? 15.77308 60.48466 38.11231 1.000 138.94953 309 ASP A C 1
ATOM 2283 O O . ASP A 1 395 ? 15.30798 60.08869 39.18977 1.000 138.76552 309 ASP A O 1
ATOM 2288 N N . GLY A 1 396 ? 16.42585 59.67295 37.27926 1.000 137.42875 310 GLY A N 1
ATOM 2289 C CA . GLY A 1 396 ? 16.65466 58.28215 37.64034 1.000 137.55748 310 GLY A CA 1
ATOM 2290 C C . GLY A 1 396 ? 17.49771 58.11702 38.89140 1.000 133.51242 310 GLY A C 1
ATOM 2291 O O . GLY A 1 396 ? 17.25074 57.22225 39.70368 1.000 136.73067 310 GLY A O 1
ATOM 2292 N N . VAL A 1 397 ? 18.50784 58.97120 39.05999 1.000 137.66030 311 VAL A N 1
ATOM 2293 C CA . VAL A 1 397 ? 19.34417 58.92363 40.25735 1.000 135.15459 311 VAL A CA 1
ATOM 2294 C C . VAL A 1 397 ? 18.51925 59.22292 41.50327 1.000 133.33701 311 VAL A C 1
ATOM 2295 O O . VAL A 1 397 ? 18.59774 58.50184 42.50524 1.000 132.92984 311 VAL A O 1
ATOM 2299 N N . ARG A 1 398 ? 17.71671 60.29113 41.46670 1.000 130.76148 312 ARG A N 1
ATOM 2300 C CA . ARG A 1 398 ? 16.88413 60.58809 42.63115 1.000 131.18584 312 ARG A CA 1
ATOM 2301 C C . ARG A 1 398 ? 15.82252 59.52365 42.86950 1.000 129.45665 312 ARG A C 1
ATOM 2302 O O . ARG A 1 398 ? 15.35645 59.36863 44.00386 1.000 130.46284 312 ARG A O 1
ATOM 2310 N N . SER A 1 399 ? 15.41379 58.79653 41.82681 1.000 126.36925 313 SER A N 1
ATOM 2311 C CA . SER A 1 399 ? 14.50098 57.67531 42.03349 1.000 127.57281 313 SER A CA 1
ATOM 2312 C C . SER A 1 399 ? 15.05628 56.62852 42.99801 1.000 126.48474 313 SER A C 1
ATOM 2313 O O . SER A 1 399 ? 14.27580 55.86889 43.58267 1.000 126.74997 313 SER A O 1
ATOM 2316 N N . HIS A 1 400 ? 16.37686 56.57042 43.18313 1.000 126.69845 314 HIS A N 1
ATOM 2317 C CA . HIS A 1 400 ? 16.99331 55.70523 44.18428 1.000 126.31439 314 HIS A CA 1
ATOM 2318 C C . HIS A 1 400 ? 17.57661 56.44141 45.38083 1.000 124.58178 314 HIS A C 1
ATOM 2319 O O . HIS A 1 400 ? 17.52816 55.91156 46.49256 1.000 131.06106 314 HIS A O 1
ATOM 2326 N N . VAL A 1 401 ? 18.11773 57.64078 45.19257 1.000 126.90682 315 VAL A N 1
ATOM 2327 C CA . VAL A 1 401 ? 18.68892 58.40689 46.29845 1.000 128.45237 315 VAL A CA 1
ATOM 2328 C C . VAL A 1 401 ? 18.01372 59.77252 46.34047 1.000 126.73478 315 VAL A C 1
ATOM 2329 O O . VAL A 1 401 ? 18.55467 60.75051 45.80439 1.000 128.67490 315 VAL A O 1
ATOM 2333 N N . PRO A 1 402 ? 16.82444 59.87592 46.94224 1.000 129.36985 316 PRO A N 1
ATOM 2334 C CA . PRO A 1 402 ? 16.02303 61.10260 46.79077 1.000 129.88339 316 PRO A CA 1
ATOM 2335 C C . PRO A 1 402 ? 16.70243 62.36826 47.28649 1.000 128.67722 316 PRO A C 1
ATOM 2336 O O . PRO A 1 402 ? 16.32795 63.45974 46.84015 1.000 130.01362 316 PRO A O 1
ATOM 2340 N N . HIS A 1 403 ? 17.68592 62.27280 48.18356 1.000 127.75864 317 HIS A N 1
ATOM 2341 C CA . HIS A 1 403 ? 18.36317 63.47196 48.66129 1.000 124.47289 317 HIS A CA 1
ATOM 2342 C C . HIS A 1 403 ? 19.47338 63.92736 47.71962 1.000 125.02025 317 HIS A C 1
ATOM 2343 O O . HIS A 1 403 ? 20.32083 64.73552 48.11938 1.000 126.70865 317 HIS A O 1
ATOM 2350 N N . THR A 1 404 ? 19.48441 63.41767 46.48769 1.000 122.91228 318 THR A N 1
ATOM 2351 C CA . THR A 1 404 ? 20.45552 63.86046 45.49671 1.000 122.81397 318 THR A CA 1
ATOM 2352 C C . THR A 1 404 ? 20.23506 65.32865 45.15817 1.000 128.07790 318 THR A C 1
ATOM 2353 O O . THR A 1 404 ? 19.12256 65.74715 44.82491 1.000 122.73476 318 THR A O 1
ATOM 2357 N N . GLU A 1 405 ? 21.30672 66.10584 45.25353 1.000 142.99020 319 GLU A N 1
ATOM 2358 C CA . GLU A 1 405 ? 21.31001 67.52244 44.92027 1.000 142.38789 319 GLU A CA 1
ATOM 2359 C C . GLU A 1 405 ? 21.97230 67.72311 43.56307 1.000 134.87022 319 GLU A C 1
ATOM 2360 O O . GLU A 1 405 ? 23.05220 67.17959 43.30967 1.000 130.68504 319 GLU A O 1
ATOM 2366 N N . SER A 1 406 ? 21.32875 68.49653 42.69464 1.000 122.63283 320 SER A N 1
ATOM 2367 C CA . SER A 1 406 ? 21.94466 68.84957 41.42502 1.000 118.72179 320 SER A CA 1
ATOM 2368 C C . SER A 1 406 ? 22.88231 70.04058 41.58148 1.000 113.32195 320 SER A C 1
ATOM 2369 O O . SER A 1 406 ? 22.63993 70.95633 42.37298 1.000 114.62455 320 SER A O 1
ATOM 2372 N N . VAL A 1 407 ? 23.96221 70.01797 40.80370 1.000 109.79892 321 VAL A N 1
ATOM 2373 C CA . VAL A 1 407 ? 24.95006 71.08930 40.76224 1.000 105.88987 321 VAL A CA 1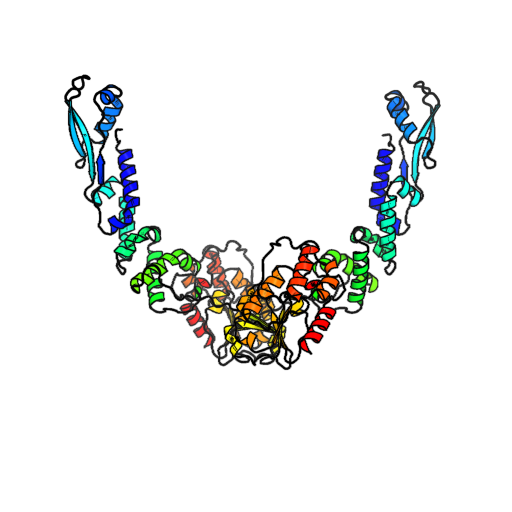
ATOM 2374 C C . VAL A 1 407 ? 25.08327 71.55193 39.31924 1.000 104.10189 321 VAL A C 1
ATOM 2375 O O . VAL A 1 407 ? 25.20313 70.72542 38.40711 1.000 104.64762 321 VAL A O 1
ATOM 2379 N N . LEU A 1 408 ? 25.04914 72.86863 39.11659 1.000 99.44177 322 LEU A N 1
ATOM 2380 C CA . LEU A 1 408 ? 25.13138 73.51405 37.80842 1.000 101.53458 322 LEU A CA 1
ATOM 2381 C C . LEU A 1 408 ? 23.99234 73.10894 36.88274 1.000 101.47455 322 LEU A C 1
ATOM 2382 O O . LEU A 1 408 ? 24.04781 73.38520 35.67786 1.000 105.82975 322 LEU A O 1
ATOM 2387 N N . MET A 1 409 ? 22.95910 72.46193 37.41706 1.000 105.97271 323 MET A N 1
ATOM 2388 C CA . MET A 1 409 ? 21.77534 72.11246 36.64703 1.000 110.48654 323 MET A CA 1
ATOM 2389 C C . MET A 1 409 ? 20.62342 72.99566 37.10590 1.000 114.25514 323 MET A C 1
ATOM 2390 O O . MET A 1 409 ? 19.57074 72.50017 37.52103 1.000 117.26594 323 MET A O 1
ATOM 2395 N N . ASN A 1 410 ? 20.82274 74.30898 37.03164 1.000 114.11669 324 ASN A N 1
ATOM 2396 C CA . ASN A 1 410 ? 19.82989 75.28755 37.44190 1.000 115.75647 324 ASN A CA 1
ATOM 2397 C C . ASN A 1 410 ? 19.72341 76.37208 36.37925 1.000 118.32358 324 ASN A C 1
ATOM 2398 O O . ASN A 1 410 ? 20.60455 76.53078 35.53033 1.000 119.03043 324 ASN A O 1
ATOM 2403 N N . SER A 1 411 ? 18.62125 77.12159 36.44080 1.000 119.76961 325 SER A N 1
ATOM 2404 C CA . SER A 1 411 ? 18.34745 78.12952 35.42249 1.000 123.45870 325 SER A CA 1
ATOM 2405 C C . SER A 1 411 ? 19.40712 79.22481 35.39530 1.000 126.35018 325 SER A C 1
ATOM 2406 O O . SER A 1 411 ? 19.60933 79.85699 34.35622 1.000 131.98892 325 SER A O 1
ATOM 2409 N N . GLU A 1 412 ? 20.07799 79.47712 36.51993 1.000 116.98831 326 GLU A N 1
ATOM 2410 C CA . GLU A 1 412 ? 21.15280 80.46774 36.54807 1.000 117.89924 326 GLU A CA 1
ATOM 2411 C C . GLU A 1 412 ? 22.33703 80.04787 35.67492 1.000 119.08258 326 GLU A C 1
ATOM 2412 O O . GLU A 1 412 ? 22.80881 80.81864 34.82208 1.000 124.95686 326 GLU A O 1
ATOM 2418 N N . THR A 1 413 ? 22.79037 78.80176 35.83159 1.000 118.99082 327 THR A N 1
ATOM 2419 C CA . THR A 1 413 ? 23.88537 78.29344 35.01037 1.000 120.59102 327 THR A CA 1
ATOM 2420 C C . THR A 1 413 ? 23.48271 78.20768 33.54429 1.000 126.83343 327 THR A C 1
ATOM 2421 O O . THR A 1 413 ? 24.26477 78.56899 32.65176 1.000 129.16767 327 THR A O 1
ATOM 2425 N N . VAL A 1 414 ? 22.27578 77.69880 33.28394 1.000 124.94922 328 VAL A N 1
ATOM 2426 C CA . VAL A 1 414 ? 21.74394 77.65521 31.92487 1.000 127.79931 328 VAL A CA 1
ATOM 2427 C C . VAL A 1 414 ? 21.77557 79.04402 31.30674 1.000 133.44334 328 VAL A C 1
ATOM 2428 O O . VAL A 1 414 ? 22.25349 79.23614 30.18463 1.000 133.13963 328 VAL A O 1
ATOM 2432 N N . SER A 1 415 ? 21.21381 80.02701 32.01294 1.000 157.68985 329 SER A N 1
ATOM 2433 C CA . SER A 1 415 ? 21.17246 81.38257 31.48192 1.000 162.00177 329 SER A CA 1
ATOM 2434 C C . SER A 1 415 ? 22.56925 81.88987 31.15933 1.000 158.84817 329 SER A C 1
ATOM 2435 O O . SER A 1 415 ? 22.76276 82.59142 30.15929 1.000 159.28270 329 SER A O 1
ATOM 2438 N N . ARG A 1 416 ? 23.56225 81.55448 31.98999 1.000 134.57764 330 ARG A N 1
ATOM 2439 C CA . ARG A 1 416 ? 24.89626 82.05783 31.67519 1.000 128.51881 330 ARG A CA 1
ATOM 2440 C C . ARG A 1 416 ? 25.50185 81.36993 30.45493 1.000 124.86008 330 ARG A C 1
ATOM 2441 O O . ARG A 1 416 ? 26.12852 82.02893 29.61674 1.000 123.60228 330 ARG A O 1
ATOM 2449 N N . TRP A 1 417 ? 25.31176 80.05872 30.31773 1.000 122.68692 331 TRP A N 1
ATOM 2450 C CA . TRP A 1 417 ? 26.09831 79.29761 29.34942 1.000 120.95773 331 TRP A CA 1
ATOM 2451 C C . TRP A 1 417 ? 25.34117 78.90381 28.08575 1.000 120.63204 331 TRP A C 1
ATOM 2452 O O . TRP A 1 417 ? 25.92895 78.26728 27.20590 1.000 121.41255 331 TRP A O 1
ATOM 2463 N N . ARG A 1 418 ? 24.05972 79.25426 27.97900 1.000 122.12390 332 ARG A N 1
ATOM 2464 C CA . ARG A 1 418 ? 23.25503 78.93865 26.80271 1.000 122.70823 332 ARG A CA 1
ATOM 2465 C C . ARG A 1 418 ? 23.85827 79.41255 25.48376 1.000 117.32275 332 ARG A C 1
ATOM 2466 O O . ARG A 1 418 ? 23.53223 78.84767 24.43385 1.000 124.03020 332 ARG A O 1
ATOM 2474 N N . TYR A 1 419 ? 24.71788 80.43323 25.49867 1.000 112.87376 333 TYR A N 1
ATOM 2475 C CA . TYR A 1 419 ? 25.35201 80.87332 24.25905 1.000 114.36031 333 TYR A CA 1
ATOM 2476 C C . TYR A 1 419 ? 26.30232 79.83597 23.66492 1.000 114.85859 333 TYR A C 1
ATOM 2477 O O . TYR A 1 419 ? 26.66982 79.95822 22.49119 1.000 118.31220 333 TYR A O 1
ATOM 2486 N N . LEU A 1 420 ? 26.71301 78.82832 24.43227 1.000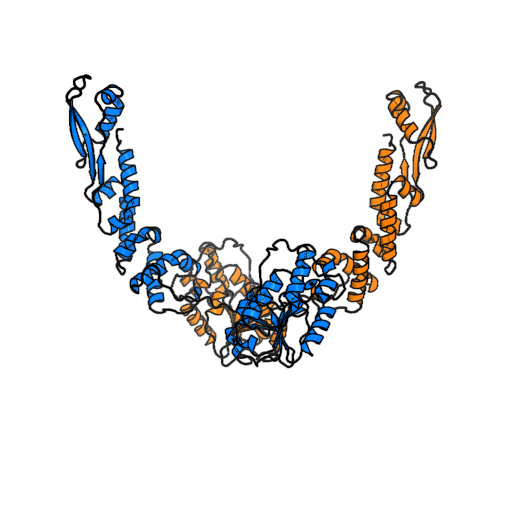 116.03965 334 LEU A N 1
ATOM 2487 C CA . LEU A 1 420 ? 27.44475 77.68964 23.88889 1.000 120.28308 334 LEU A CA 1
ATOM 2488 C C . LEU A 1 420 ? 26.57288 76.46853 23.62857 1.000 126.14277 334 LEU A C 1
ATOM 2489 O O . LEU A 1 420 ? 27.08934 75.45384 23.15271 1.000 131.34049 334 LEU A O 1
ATOM 2494 N N . GLY A 1 421 ? 25.27312 76.53627 23.90307 1.000 130.89993 335 GLY A N 1
ATOM 2495 C CA . GLY A 1 421 ? 24.41977 75.39421 23.64553 1.000 137.06362 335 GLY A CA 1
ATOM 2496 C C . GLY A 1 421 ? 24.23503 75.11808 22.16537 1.000 135.08603 335 GLY A C 1
ATOM 2497 O O . GLY A 1 421 ? 24.29637 76.01138 21.32059 1.000 134.84549 335 GLY A O 1
ATOM 2498 N N . VAL A 1 422 ? 24.00547 73.84185 21.85755 1.000 131.14787 336 VAL A N 1
ATOM 2499 C CA . VAL A 1 422 ? 23.59274 73.39339 20.53588 1.000 135.97563 336 VAL A CA 1
ATOM 2500 C C . VAL A 1 422 ? 22.21940 72.74904 20.66450 1.000 138.94712 336 VAL A C 1
ATOM 2501 O O . VAL A 1 422 ? 21.78836 72.36202 21.75313 1.000 142.75466 336 VAL A O 1
ATOM 2505 N N . ALA A 1 423 ? 21.53179 72.63094 19.53125 1.000 153.77311 337 ALA A N 1
ATOM 2506 C CA . ALA A 1 423 ? 20.26226 71.91650 19.50624 1.000 165.40532 337 ALA A CA 1
ATOM 2507 C C . ALA A 1 423 ? 20.46361 70.44853 19.86287 1.000 172.66612 337 ALA A C 1
ATOM 2508 O O . ALA A 1 423 ? 21.30717 69.76225 19.27848 1.000 177.00915 337 ALA A O 1
ATOM 2510 N N . ASP A 1 424 ? 19.68697 69.97155 20.83257 1.000 176.86510 338 ASP A N 1
ATOM 2511 C CA . ASP A 1 424 ? 19.60218 68.54568 21.13052 1.000 184.40287 338 ASP A CA 1
ATOM 2512 C C . ASP A 1 424 ? 18.75086 67.89799 20.04206 1.000 201.57425 338 ASP A C 1
ATOM 2513 O O . ASP A 1 424 ? 17.54925 68.16736 19.94290 1.000 203.64165 338 ASP A O 1
ATOM 2518 N N . ARG A 1 425 ? 19.36961 67.04088 19.22358 1.000 208.90042 339 ARG A N 1
ATOM 2519 C CA . ARG A 1 425 ? 18.70482 66.51803 18.03364 1.000 210.65625 339 ARG A CA 1
ATOM 2520 C C . ARG A 1 425 ? 17.67601 65.43513 18.32778 1.000 220.71159 339 ARG A C 1
ATOM 2521 O O . ARG A 1 425 ? 16.82245 65.16925 17.47455 1.000 224.95947 339 ARG A O 1
ATOM 2529 N N . GLU A 1 426 ? 17.72508 64.81061 19.50115 1.000 215.39394 340 GLU A N 1
ATOM 2530 C CA . GLU A 1 426 ? 16.88597 63.65858 19.80212 1.000 217.40831 340 GLU A CA 1
ATOM 2531 C C . GLU A 1 426 ? 15.81667 64.00064 20.82402 1.000 211.53520 340 GLU A C 1
ATOM 2532 O O . GLU A 1 426 ? 15.20171 63.09635 21.40016 1.000 206.79942 340 GLU A O 1
ATOM 2538 N N . PHE A 1 427 ? 15.60271 65.28806 21.06824 1.000 216.32013 341 PHE A N 1
ATOM 2539 C CA . PHE A 1 427 ? 14.69312 65.74094 22.10634 1.000 212.57785 341 PHE A CA 1
ATOM 2540 C C . PHE A 1 427 ? 13.29427 65.17688 21.88348 1.000 206.05605 341 PHE A C 1
ATOM 2541 O O . PHE A 1 427 ? 12.68545 65.38741 20.83000 1.000 202.92557 341 PHE A O 1
ATOM 2549 N N . LYS A 1 428 ? 12.79229 64.46325 22.88688 1.000 209.53030 342 LYS A N 1
ATOM 2550 C CA . LYS A 1 428 ? 11.40775 64.01228 22.94841 1.000 197.92829 342 LYS A CA 1
ATOM 2551 C C . LYS A 1 428 ? 10.87746 64.41805 24.30848 1.000 191.52148 342 LYS A C 1
ATOM 2552 O O . LYS A 1 428 ? 11.45963 64.04166 25.33158 1.000 190.61339 342 LYS A O 1
ATOM 2558 N N . ALA A 1 429 ? 9.80700 65.20986 24.32579 1.000 171.44148 343 ALA A N 1
ATOM 2559 C CA . ALA A 1 429 ? 9.21928 65.57875 25.60406 1.000 166.57063 343 ALA A CA 1
ATOM 2560 C C . ALA A 1 429 ? 8.90420 64.32580 26.40326 1.000 161.52611 343 ALA A C 1
ATOM 2561 O O . ALA A 1 429 ? 8.07291 63.50494 26.00379 1.000 161.82052 343 ALA A O 1
ATOM 2563 N N . GLU A 1 430 ? 9.58632 64.19254 27.53263 1.000 170.48837 344 GLU A N 1
ATOM 2564 C CA . GLU A 1 430 ? 9.37657 63.12957 28.49715 1.000 168.71862 344 GLU A CA 1
ATOM 2565 C C . GLU A 1 430 ? 9.13533 63.79265 29.84451 1.000 168.65744 344 GLU A C 1
ATOM 2566 O O . GLU A 1 430 ? 9.72518 64.83517 30.14202 1.000 164.19641 344 GLU A O 1
ATOM 2572 N N . SER A 1 431 ? 8.27857 63.19934 30.66808 1.000 166.92878 345 SER A N 1
ATOM 2573 C CA . SER A 1 431 ? 8.04437 63.75273 31.99380 1.000 168.42602 345 SER A CA 1
ATOM 2574 C C . SER A 1 431 ? 8.85843 63.01961 33.04859 1.000 169.87253 345 SER A C 1
ATOM 2575 O O . SER A 1 431 ? 8.96003 61.78871 33.03603 1.000 166.43206 345 SER A O 1
ATOM 2578 N N . PHE A 1 432 ? 9.45091 63.79640 33.95251 1.000 173.56411 346 PHE A N 1
ATOM 2579 C CA . PHE A 1 432 ? 10.28343 63.27245 35.02267 1.000 166.82525 346 PHE A CA 1
ATOM 2580 C C . PHE A 1 432 ? 9.64076 63.62100 36.35694 1.000 164.76515 346 PHE A C 1
ATOM 2581 O O . PHE A 1 432 ? 9.29541 64.78277 36.59716 1.000 163.47139 346 PHE A O 1
ATOM 2589 N N . ASP A 1 433 ? 9.48197 62.62009 37.21891 1.000 158.18511 347 ASP A N 1
ATOM 2590 C CA . ASP A 1 433 ? 8.75319 62.80363 38.46682 1.000 158.28448 347 ASP A CA 1
ATOM 2591 C C . ASP A 1 433 ? 9.61481 63.27887 39.62921 1.000 152.67633 347 ASP A C 1
ATOM 2592 O O . ASP A 1 433 ? 9.06985 63.81436 40.60136 1.000 157.43008 347 ASP A O 1
ATOM 2597 N N . ASN A 1 434 ? 10.93402 63.11075 39.55957 1.000 147.31207 348 ASN A N 1
ATOM 2598 C CA . ASN A 1 434 ? 11.79835 63.33693 40.71114 1.000 143.63085 348 ASN A CA 1
ATOM 2599 C C . ASN A 1 434 ? 12.65366 64.58831 40.57550 1.000 139.63833 348 ASN A C 1
ATOM 2600 O O . ASN A 1 434 ? 13.56250 64.79616 41.38578 1.000 136.45576 348 ASN A O 1
ATOM 2605 N N . LEU A 1 435 ? 12.38520 65.42664 39.58154 1.000 139.18896 349 LEU A N 1
ATOM 2606 C CA . LEU A 1 435 ? 13.01564 66.73533 39.50172 1.000 133.90661 349 LEU A CA 1
ATOM 2607 C C . LEU A 1 435 ? 12.35903 67.72451 40.45977 1.000 130.69322 349 LEU A C 1
ATOM 2608 O O . LEU A 1 435 ? 11.14200 67.70062 40.66717 1.000 134.15970 349 LEU A O 1
ATOM 2613 N N . HIS A 1 436 ? 13.17669 68.60061 41.03978 1.000 123.60639 350 HIS A N 1
ATOM 2614 C CA . HIS A 1 436 ? 12.66717 69.73395 41.79507 1.000 119.65549 350 HIS A CA 1
ATOM 2615 C C . HIS A 1 436 ? 12.24462 70.84463 40.84011 1.000 121.31044 350 HIS A C 1
ATOM 2616 O O . HIS A 1 436 ? 12.66744 70.89497 39.68176 1.000 124.23090 350 HIS A O 1
ATOM 2623 N N . ASP A 1 437 ? 11.37103 71.72537 41.33832 1.000 118.45556 351 ASP A N 1
ATOM 2624 C CA . ASP A 1 437 ? 10.83455 72.80225 40.50980 1.000 119.60720 351 ASP A CA 1
ATOM 2625 C C . ASP A 1 437 ? 11.92402 73.57111 39.76856 1.000 120.59181 351 ASP A C 1
ATOM 2626 O O . ASP A 1 437 ? 11.73375 73.94961 38.60903 1.000 122.81567 351 ASP A O 1
ATOM 2631 N N . PHE A 1 438 ? 13.06082 73.84182 40.41905 1.000 122.31429 352 PHE A N 1
ATOM 2632 C CA . PHE A 1 438 ? 14.09720 74.61273 39.73447 1.000 123.28139 352 PHE A CA 1
ATOM 2633 C C . PHE A 1 438 ? 14.73914 73.82468 38.59564 1.000 124.23932 352 PHE A C 1
ATOM 2634 O O . PHE A 1 438 ? 15.17384 74.42260 37.60278 1.000 124.90150 352 PHE A O 1
ATOM 2642 N N . GLU A 1 439 ? 14.64227 72.49750 38.62795 1.000 120.64420 353 GLU A N 1
ATOM 2643 C CA . GLU A 1 439 ? 15.15102 71.68448 37.53181 1.000 122.70639 353 GLU A CA 1
ATOM 2644 C C . GLU A 1 439 ? 14.12870 71.54820 36.41661 1.000 126.87288 353 GLU A C 1
ATOM 2645 O O . GLU A 1 439 ? 14.50152 71.51203 35.24071 1.000 130.81669 353 GLU A O 1
ATOM 2651 N N . SER A 1 440 ? 12.84592 71.44428 36.76299 1.000 126.73659 354 SER A N 1
ATOM 2652 C CA . SER A 1 440 ? 11.80548 71.57198 35.75019 1.000 132.78712 354 SER A CA 1
ATOM 2653 C C . SER A 1 440 ? 11.91990 72.90869 35.02568 1.000 131.06468 354 SER A C 1
ATOM 2654 O O . SER A 1 440 ? 11.80633 72.97112 33.79708 1.000 135.15906 354 SER A O 1
ATOM 2657 N N . ASP A 1 441 ? 12.16475 73.98560 35.77831 1.000 128.68238 355 ASP A N 1
ATOM 2658 C CA . ASP A 1 441 ? 12.35877 75.31066 35.19381 1.000 125.70575 355 ASP A CA 1
ATOM 2659 C C . ASP A 1 441 ? 13.59165 75.37137 34.29834 1.000 127.64746 355 ASP A C 1
ATOM 2660 O O . ASP A 1 441 ? 13.54877 75.96563 33.21417 1.000 130.88266 355 ASP A O 1
ATOM 2665 N N . ALA A 1 442 ? 14.67371 74.69264 34.68550 1.000 128.82865 356 ALA A N 1
ATOM 2666 C CA . ALA A 1 442 ? 15.86833 74.71797 33.84501 1.000 130.24199 356 ALA A CA 1
ATOM 2667 C C . ALA A 1 442 ? 15.68991 73.88597 32.57744 1.000 138.06234 356 ALA A C 1
ATOM 2668 O O . ALA A 1 442 ? 16.09548 74.31403 31.48814 1.000 136.39763 356 ALA A O 1
ATOM 2670 N N . LEU A 1 443 ? 15.10911 72.69020 32.69119 1.000 158.39763 357 LEU A N 1
ATOM 2671 C CA . LEU A 1 443 ? 14.84598 71.89520 31.49573 1.000 157.96138 357 LEU A CA 1
ATOM 2672 C C . LEU A 1 443 ? 13.87255 72.60493 30.55762 1.000 170.98489 357 LEU A C 1
ATOM 2673 O O . LEU A 1 443 ? 14.05389 72.57978 29.33614 1.000 174.81231 357 LEU A O 1
ATOM 2678 N N . ASP A 1 444 ? 12.81803 73.22076 31.10506 1.000 148.31615 358 ASP A N 1
ATOM 2679 C CA . ASP A 1 444 ? 11.90008 74.01297 30.28868 1.000 143.18175 358 ASP A CA 1
ATOM 2680 C C . ASP A 1 444 ? 12.61100 75.17838 29.60468 1.000 138.45877 358 ASP A C 1
ATOM 2681 O O . ASP A 1 444 ? 12.31554 75.50950 28.44596 1.000 142.01497 358 ASP A O 1
ATOM 2686 N N . LEU A 1 445 ? 13.57714 75.79053 30.29798 1.000 143.01275 359 LEU A N 1
ATOM 2687 C CA . LEU A 1 445 ? 14.38048 76.84788 29.69303 1.000 144.56449 359 LEU A CA 1
ATOM 2688 C C . LEU A 1 445 ? 15.21023 76.31737 28.53173 1.000 147.67864 359 LEU A C 1
ATOM 2689 O O . LEU A 1 445 ? 15.34012 76.98118 27.49643 1.000 149.78486 359 LEU A O 1
ATOM 2694 N N . LEU A 1 446 ? 15.78257 75.12362 28.68758 1.000 147.27837 360 LEU A N 1
ATOM 2695 C CA . LEU A 1 446 ? 16.49805 74.50026 27.57679 1.000 150.18650 360 LEU A CA 1
ATOM 2696 C C . LEU A 1 446 ? 15.55403 74.20525 26.41670 1.000 155.18955 360 LEU A C 1
ATOM 2697 O O . LEU A 1 446 ? 15.92795 74.34871 25.24645 1.000 159.19099 360 LEU A O 1
ATOM 2702 N N . ILE A 1 447 ? 14.33376 73.76535 26.72907 1.000 153.56083 361 ILE A N 1
ATOM 2703 C CA . ILE A 1 447 ? 13.34122 73.46398 25.69888 1.000 157.15101 361 ILE A CA 1
ATOM 2704 C C . ILE A 1 447 ? 13.04264 74.69785 24.85564 1.000 153.26496 361 ILE A C 1
ATOM 2705 O O . ILE A 1 447 ? 13.09098 74.65557 23.62017 1.000 158.17197 361 ILE A O 1
ATOM 2710 N N . THR A 1 448 ? 12.72912 75.81834 25.51362 1.000 145.69130 362 THR A N 1
ATOM 2711 C CA . THR A 1 448 ? 12.21579 76.97711 24.78344 1.000 143.47264 362 THR A CA 1
ATOM 2712 C C . THR A 1 448 ? 13.26394 77.67746 23.91945 1.000 145.39744 362 THR A C 1
ATOM 2713 O O . THR A 1 448 ? 12.90281 78.30004 22.91400 1.000 143.21054 362 THR A O 1
ATOM 2717 N N . ASP A 1 449 ? 14.54990 77.59360 24.26303 1.000 156.38125 363 ASP A N 1
ATOM 2718 C CA . ASP A 1 449 ? 15.57507 78.16320 23.39020 1.000 149.83615 363 ASP A CA 1
ATOM 2719 C C . ASP A 1 449 ? 15.93133 77.26910 22.20755 1.000 148.92771 363 ASP A C 1
ATOM 2720 O O . ASP A 1 449 ? 16.96412 77.49564 21.56451 1.000 150.65105 363 ASP A O 1
ATOM 2725 N N . GLY A 1 450 ? 15.11046 76.27058 21.90493 1.000 162.25887 364 GLY A N 1
ATOM 2726 C CA . GLY A 1 450 ? 15.27337 75.47945 20.70379 1.000 170.19092 364 GLY A CA 1
ATOM 2727 C C . GLY A 1 450 ? 15.90324 74.14564 21.03255 1.000 174.07990 364 GLY A C 1
ATOM 2728 O O . GLY A 1 450 ? 16.78703 73.66741 20.31359 1.000 171.93793 364 GLY A O 1
ATOM 2729 N N . GLU A 1 451 ? 15.44204 73.54031 22.12811 1.000 175.40909 365 GLU A N 1
ATOM 2730 C CA . GLU A 1 451 ? 15.90091 72.22384 22.56430 1.000 174.57361 365 GLU A CA 1
ATOM 2731 C C . GLU A 1 451 ? 17.41865 72.20661 22.74836 1.000 174.68017 365 GLU A C 1
ATOM 2732 O O . GLU A 1 451 ? 18.12458 71.36664 22.18744 1.000 180.35019 365 GLU A O 1
ATOM 2738 N N . LEU A 1 452 ? 17.92552 73.15250 23.53861 1.000 166.11235 366 LEU A N 1
ATOM 2739 C CA . LEU A 1 452 ? 19.36984 73.30531 23.64807 1.000 158.82970 366 LEU A CA 1
ATOM 2740 C C . LEU A 1 452 ? 19.99265 72.15458 24.42188 1.000 152.61126 366 LEU A C 1
ATOM 2741 O O . LEU A 1 452 ? 19.42585 71.64568 25.39314 1.000 152.02062 366 LEU A O 1
ATOM 2746 N N . ARG A 1 453 ? 21.17448 71.75585 23.97264 1.000 139.38654 367 ARG A N 1
ATOM 2747 C CA . ARG A 1 453 ? 22.10917 70.94286 24.73304 1.000 134.00945 367 ARG A CA 1
ATOM 2748 C C . ARG A 1 453 ? 23.31591 71.80788 25.07032 1.000 126.67417 367 ARG A C 1
ATOM 2749 O O . ARG A 1 453 ? 23.99573 72.30607 24.16713 1.000 125.35819 367 ARG A O 1
ATOM 2757 N N . ILE A 1 454 ? 23.58784 71.97538 26.35947 1.000 129.02821 368 ILE A N 1
ATOM 2758 C CA . ILE A 1 454 ? 24.78378 72.66723 26.82335 1.000 126.49890 368 ILE A CA 1
ATOM 2759 C C . ILE A 1 454 ? 25.63862 71.61700 27.51476 1.000 125.49833 368 ILE A C 1
ATOM 2760 O O . ILE A 1 454 ? 25.41573 71.27775 28.68233 1.000 126.16108 368 ILE A O 1
ATOM 2765 N N . GLU A 1 455 ? 26.62079 71.10126 26.78569 1.000 124.35294 369 GLU A N 1
ATOM 2766 C CA . GLU A 1 455 ? 27.52549 70.10397 27.33230 1.000 125.76967 369 GLU A CA 1
ATOM 2767 C C . GLU A 1 455 ? 28.39626 70.66742 28.44854 1.000 124.39827 369 GLU A C 1
ATOM 2768 O O . GLU A 1 455 ? 28.79563 71.83515 28.42886 1.000 126.63709 369 GLU A O 1
ATOM 2774 N N . GLN A 1 456 ? 28.66459 69.81172 29.43600 1.000 117.59596 370 GLN A N 1
ATOM 2775 C CA . GLN A 1 456 ? 29.48921 70.16228 30.58847 1.000 118.77900 370 GLN A CA 1
ATOM 2776 C C . GLN A 1 456 ? 30.83079 70.76573 30.18062 1.000 118.09709 370 GLN A C 1
ATOM 2777 O O . GLN A 1 456 ? 31.33948 71.67708 30.84375 1.000 117.45662 370 GLN A O 1
ATOM 2783 N N . GLU A 1 457 ? 31.42178 70.25938 29.09320 1.000 117.59027 371 GLU A N 1
ATOM 2784 C CA . GLU A 1 457 ? 32.71263 70.74778 28.61347 1.000 120.51945 371 GLU A CA 1
ATOM 2785 C C . GLU A 1 457 ? 32.70080 72.20846 28.18851 1.000 123.55805 371 GLU A C 1
ATOM 2786 O O . GLU A 1 457 ? 33.77272 72.80875 28.05865 1.000 124.79227 371 GLU A O 1
ATOM 2792 N N . ARG A 1 458 ? 31.53019 72.79486 27.96535 1.000 131.72960 372 ARG A N 1
ATOM 2793 C CA . ARG A 1 458 ? 31.45334 74.20587 27.61247 1.000 143.03500 372 ARG A CA 1
ATOM 2794 C C . ARG A 1 458 ? 31.48228 75.13362 28.82279 1.000 145.76053 372 ARG A C 1
ATOM 2795 O O . ARG A 1 458 ? 31.76124 76.32737 28.66439 1.000 144.57012 372 ARG A O 1
ATOM 2803 N N . ILE A 1 459 ? 31.21565 74.61476 30.01746 1.000 129.68701 373 ILE A N 1
ATOM 2804 C CA . ILE A 1 459 ? 31.36743 75.38129 31.25096 1.000 120.85934 373 ILE A CA 1
ATOM 2805 C C . ILE A 1 459 ? 32.84730 75.50746 31.58838 1.000 118.14677 373 ILE A C 1
ATOM 2806 O O . ILE A 1 459 ? 33.57863 74.50987 31.61401 1.000 118.88126 373 ILE A O 1
ATOM 2811 N N . ARG A 1 460 ? 33.29521 76.74032 31.82669 1.000 110.22631 374 ARG A N 1
ATOM 2812 C CA . ARG A 1 460 ? 34.66257 76.97646 32.27369 1.000 109.62244 374 ARG A CA 1
ATOM 2813 C C . ARG A 1 460 ? 34.96391 76.17070 33.52667 1.000 107.98642 374 ARG A C 1
ATOM 2814 O O . ARG A 1 460 ? 34.22144 76.22694 34.51077 1.000 107.87344 374 ARG A O 1
ATOM 2822 N N . LEU A 1 461 ? 36.05814 75.40729 33.47173 1.000 109.88017 375 LEU A N 1
ATOM 2823 C CA . LEU A 1 461 ? 36.37825 74.48056 34.55185 1.000 114.88963 375 LEU A CA 1
ATOM 2824 C C . LEU A 1 461 ? 36.47547 75.19248 35.89597 1.000 104.55252 375 LEU A C 1
ATOM 2825 O O . LEU A 1 461 ? 36.00986 74.67304 36.91554 1.000 115.72558 375 LEU A O 1
ATOM 2830 N N . ASP A 1 462 ? 37.06426 76.39021 35.91374 1.000 116.96092 376 ASP A N 1
ATOM 2831 C CA . ASP A 1 462 ? 37.18024 77.15265 37.15484 1.000 109.36230 376 ASP A CA 1
ATOM 2832 C C . ASP A 1 462 ? 35.82171 77.60403 37.68643 1.000 120.31646 376 ASP A C 1
ATOM 2833 O O . ASP A 1 462 ? 35.59717 77.60709 38.90267 1.000 111.99795 376 ASP A O 1
ATOM 2838 N N . VAL A 1 463 ? 34.88629 77.94023 36.79430 1.000 106.88063 377 VAL A N 1
ATOM 2839 C CA . VAL A 1 463 ? 33.53688 78.29853 37.22909 1.000 112.61899 377 VAL A CA 1
ATOM 2840 C C . VAL A 1 463 ? 32.81512 77.08839 37.80495 1.000 112.74614 377 VAL A C 1
ATOM 2841 O O . VAL A 1 463 ? 32.12634 77.18761 38.83198 1.000 117.59468 377 VAL A O 1
ATOM 2845 N N . ALA A 1 464 ? 32.93134 75.93693 37.14212 1.000 118.51714 378 ALA A N 1
ATOM 2846 C CA . ALA A 1 464 ? 32.31641 74.72966 37.67624 1.000 120.50632 378 ALA A CA 1
ATOM 2847 C C . ALA A 1 464 ? 32.89808 74.39438 39.04158 1.000 115.88101 378 ALA A C 1
ATOM 2848 O O . ALA A 1 464 ? 32.16283 74.02644 39.96355 1.000 118.70565 378 ALA A O 1
ATOM 2850 N N . VAL A 1 465 ? 34.21977 74.52056 39.18564 1.000 110.95772 379 VAL A N 1
ATOM 2851 C CA . VAL A 1 465 ? 34.87068 74.29777 40.47395 1.000 113.82578 379 VAL A CA 1
ATOM 2852 C C . VAL A 1 465 ? 34.31341 75.24248 41.53103 1.000 113.55974 379 VAL A C 1
ATOM 2853 O O . VAL A 1 465 ? 34.04611 74.83445 42.66445 1.000 117.94221 379 VAL A O 1
ATOM 2857 N N . GLU A 1 466 ? 34.15598 76.52337 41.18845 1.000 105.09727 380 GLU A N 1
ATOM 2858 C CA . GLU A 1 466 ? 33.63180 77.48996 42.15174 1.000 104.30018 380 GLU A CA 1
ATOM 2859 C C . GLU A 1 466 ? 32.20668 77.16757 42.59659 1.000 110.89823 380 GLU A C 1
ATOM 2860 O O . GLU A 1 466 ? 31.89963 77.21391 43.79564 1.000 112.51633 380 GLU A O 1
ATOM 2866 N N . GLU A 1 467 ? 31.32486 76.82145 41.65537 1.000 113.70402 381 GLU A N 1
ATOM 2867 C CA . GLU A 1 467 ? 29.95844 76.45643 42.03750 1.000 113.56248 381 GLU A CA 1
ATOM 2868 C C . GLU A 1 467 ? 29.91473 75.16267 42.84466 1.000 114.87159 381 GLU A C 1
ATOM 2869 O O . GLU A 1 467 ? 29.15801 75.05544 43.82041 1.000 119.75532 381 GLU A O 1
ATOM 2875 N N . ILE A 1 468 ? 30.72627 74.17703 42.46106 1.000 124.22087 382 ILE A N 1
ATOM 2876 C CA . ILE A 1 468 ? 30.82894 72.93358 43.21985 1.000 116.78031 382 ILE A CA 1
ATOM 2877 C C . ILE A 1 468 ? 31.31035 73.20043 44.64264 1.000 126.47946 382 ILE A C 1
ATOM 2878 O O . ILE A 1 468 ? 30.78180 72.64009 45.60838 1.000 124.87045 382 ILE A O 1
ATOM 2883 N N . GLU A 1 469 ? 32.34182 74.03358 44.78897 1.000 110.87786 383 GLU A N 1
ATOM 2884 C CA . GLU A 1 469 ? 32.85908 74.37463 46.11135 1.000 121.32181 383 GLU A CA 1
ATOM 2885 C C . GLU A 1 469 ? 31.82575 75.11546 46.95554 1.000 126.87738 383 GLU A C 1
ATOM 2886 O O . GLU A 1 469 ? 31.68931 74.84332 48.15790 1.000 133.73002 383 GLU A O 1
ATOM 2892 N N . LYS A 1 470 ? 31.05405 76.01995 46.34026 1.000 119.87587 384 LYS A N 1
ATOM 2893 C CA . LYS A 1 470 ? 29.97693 76.67302 47.08142 1.000 121.57972 384 LYS A CA 1
ATOM 2894 C C . LYS A 1 470 ? 28.96832 75.65318 47.58663 1.000 123.86856 384 LYS A C 1
ATOM 2895 O O . LYS A 1 470 ? 28.58991 75.66721 48.76382 1.000 131.56455 384 LYS A O 1
ATOM 2901 N N . VAL A 1 471 ? 28.51354 74.76254 46.70367 1.000 125.65363 385 VAL A N 1
ATOM 2902 C CA . VAL A 1 471 ? 27.48261 73.80519 47.09356 1.000 129.26319 385 VAL A CA 1
ATOM 2903 C C . VAL A 1 471 ? 27.99754 72.83625 48.15496 1.000 133.09704 385 VAL A C 1
ATOM 2904 O O . VAL A 1 471 ? 27.29337 72.53571 49.12665 1.000 135.93536 385 VAL A O 1
ATOM 2908 N N . ILE A 1 472 ? 29.22521 72.33160 47.99509 1.000 138.37781 386 ILE A N 1
ATOM 2909 C CA . ILE A 1 472 ? 29.78316 71.41402 48.98852 1.000 136.98881 386 ILE A CA 1
ATOM 2910 C C . ILE A 1 472 ? 29.93526 72.08393 50.34914 1.000 142.36514 386 ILE A C 1
ATOM 2911 O O . ILE A 1 472 ? 29.62490 71.48005 51.38408 1.000 145.38884 386 ILE A O 1
ATOM 2916 N N . ARG A 1 473 ? 30.40005 73.33751 50.38354 1.000 145.50491 387 ARG A N 1
ATOM 2917 C CA . ARG A 1 473 ? 30.62746 73.94988 51.69061 1.000 145.48385 387 ARG A CA 1
ATOM 2918 C C . ARG A 1 473 ? 29.33355 74.21883 52.45010 1.000 143.07534 387 ARG A C 1
ATOM 2919 O O . ARG A 1 473 ? 29.36964 74.34867 53.67850 1.000 146.86754 387 ARG A O 1
ATOM 2927 N N . GLY A 1 474 ? 28.20012 74.29423 51.76042 1.000 139.94224 388 GLY A N 1
ATOM 2928 C CA . GLY A 1 474 ? 26.96898 74.75880 52.37290 1.000 138.13300 388 GLY A CA 1
ATOM 2929 C C . GLY A 1 474 ? 26.99127 76.21700 52.78742 1.000 137.45401 388 GLY A C 1
ATOM 2930 O O . GLY A 1 474 ? 26.01126 76.73429 53.32405 1.000 138.40796 388 GLY A O 1
ATOM 2932 N N . MET B 1 107 ? 49.58584 86.59751 -26.59566 1.000 186.17010 21 MET B N 1
ATOM 2933 C CA . MET B 1 107 ? 48.16625 86.89703 -26.74990 1.000 193.07096 21 MET B CA 1
ATOM 2934 C C . MET B 1 107 ? 47.76857 88.15041 -25.97211 1.000 198.62861 21 MET B C 1
ATOM 2935 O O . MET B 1 107 ? 48.28778 88.39941 -24.88346 1.000 195.84675 21 MET B O 1
ATOM 2940 N N . PRO B 1 108 ? 46.86145 88.94127 -26.54544 1.000 201.80278 22 PRO B N 1
ATOM 2941 C CA . PRO B 1 108 ? 46.29064 90.08219 -25.81177 1.000 203.09803 22 PRO B CA 1
ATOM 2942 C C . PRO B 1 108 ? 45.67241 89.67389 -24.47949 1.000 210.47600 22 PRO B C 1
ATOM 2943 O O . PRO B 1 108 ? 44.89296 88.72184 -24.39747 1.000 207.49768 22 PRO B O 1
ATOM 2947 N N . LEU B 1 109 ? 46.04056 90.40768 -23.42956 1.000 194.58278 23 LEU B N 1
ATOM 2948 C CA . LEU B 1 109 ? 45.50104 90.22282 -22.08132 1.000 198.23871 23 LEU B CA 1
ATOM 2949 C C . LEU B 1 109 ? 44.31864 91.16834 -21.88434 1.000 203.55214 23 LEU B C 1
ATOM 2950 O O . LEU B 1 109 ? 44.49966 92.37501 -21.70464 1.000 205.79185 23 LEU B O 1
ATOM 2955 N N . PHE B 1 110 ? 43.10251 90.62691 -21.92149 1.000 188.70763 24 PHE B N 1
ATOM 2956 C CA . PHE B 1 110 ? 41.91864 91.43441 -21.65575 1.000 190.84399 24 PHE B CA 1
ATOM 2957 C C . PHE B 1 110 ? 41.80872 91.79417 -20.17342 1.000 199.20880 24 PHE B C 1
ATOM 2958 O O . PHE B 1 110 ? 42.47141 91.21328 -19.30877 1.000 202.49000 24 PHE B O 1
ATOM 2966 N N . ILE B 1 111 ? 40.95650 92.78749 -19.89557 1.000 213.10144 25 ILE B N 1
ATOM 2967 C CA . ILE B 1 111 ? 40.83077 93.33473 -18.54462 1.000 211.95856 25 ILE B CA 1
ATOM 2968 C C . ILE B 1 111 ? 40.37762 92.26670 -17.55236 1.000 203.16474 25 ILE B C 1
ATOM 2969 O O . ILE B 1 111 ? 40.83023 92.24447 -16.40274 1.000 211.49147 25 ILE B O 1
ATOM 2974 N N . ASP B 1 112 ? 39.47589 91.37215 -17.96931 1.000 212.17264 26 ASP B N 1
ATOM 2975 C CA . ASP B 1 112 ? 39.03303 90.30112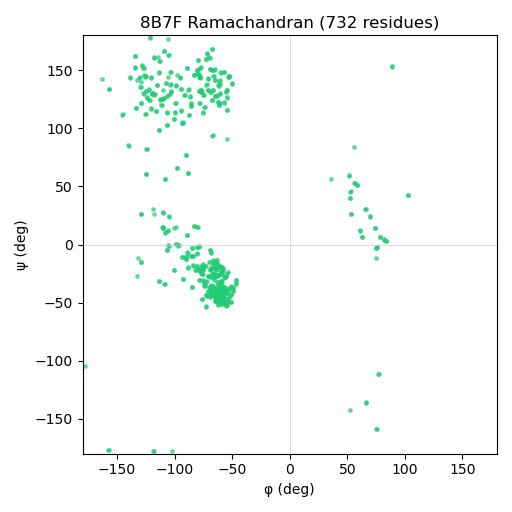 -17.07864 1.000 206.81334 26 ASP B CA 1
ATOM 2976 C C . ASP B 1 112 ? 40.17799 89.36004 -16.72111 1.000 209.99613 26 ASP B C 1
ATOM 2977 O O . ASP B 1 112 ? 40.30119 88.92361 -15.56832 1.000 220.97603 26 ASP B O 1
ATOM 2982 N N . ASP B 1 113 ? 41.04857 89.06838 -17.68838 1.000 233.35723 27 ASP B N 1
ATOM 2983 C CA . ASP B 1 113 ? 42.19839 88.21078 -17.42433 1.000 233.61632 27 ASP B CA 1
ATOM 2984 C C . ASP B 1 113 ? 43.18317 88.88406 -16.47778 1.000 240.81915 27 ASP B C 1
ATOM 2985 O O . ASP B 1 113 ? 43.74693 88.23161 -15.59053 1.000 237.94181 27 ASP B O 1
ATOM 2990 N N . ALA B 1 114 ? 43.40037 90.18923 -16.64686 1.000 265.72094 28 ALA B N 1
ATOM 2991 C CA . ALA B 1 114 ? 44.27007 90.90848 -15.72454 1.000 266.66485 28 ALA B CA 1
ATOM 2992 C C . ALA B 1 114 ? 43.67722 90.94068 -14.32205 1.000 264.84143 28 ALA B C 1
ATOM 2993 O O . ALA B 1 114 ? 44.40442 90.78809 -13.33800 1.000 265.85794 28 ALA B O 1
ATOM 2995 N N . LEU B 1 115 ? 42.37154 91.19439 -14.21065 1.000 240.97149 29 LEU B N 1
ATOM 2996 C CA . LEU B 1 115 ? 41.68477 91.12218 -12.92291 1.000 233.29391 29 LEU B CA 1
ATOM 2997 C C . LEU B 1 115 ? 41.90711 89.77228 -12.24276 1.000 229.48990 29 LEU B C 1
ATOM 2998 O O . LEU B 1 115 ? 42.25291 89.70182 -11.05420 1.000 219.37822 29 LEU B O 1
ATOM 3003 N N . HIS B 1 116 ? 41.70541 88.68579 -12.99592 1.000 220.54147 30 HIS B N 1
ATOM 3004 C CA . HIS B 1 116 ? 41.92129 87.34059 -12.46631 1.000 222.03339 30 HIS B CA 1
ATOM 3005 C C . HIS B 1 116 ? 43.35770 87.12505 -12.00683 1.000 222.99440 30 HIS B C 1
ATOM 3006 O O . HIS B 1 116 ? 43.59740 86.60177 -10.91168 1.000 218.25997 30 HIS B O 1
ATOM 3013 N N . ARG B 1 117 ? 44.32937 87.52788 -12.82676 1.000 214.19480 31 ARG B N 1
ATOM 3014 C CA . ARG B 1 117 ? 45.72648 87.35747 -12.44060 1.000 198.59522 31 ARG B CA 1
ATOM 3015 C C . ARG B 1 117 ? 46.07366 88.19640 -11.21834 1.000 195.23882 31 ARG B C 1
ATOM 3016 O O . ARG B 1 117 ? 46.82879 87.75146 -10.34889 1.000 183.76706 31 ARG B O 1
ATOM 3024 N N . SER B 1 118 ? 45.54718 89.41799 -11.14184 1.000 192.93178 32 SER B N 1
ATOM 3025 C CA . SER B 1 118 ? 45.82294 90.27872 -9.99820 1.000 183.21247 32 SER B CA 1
ATOM 3026 C C . SER B 1 118 ? 45.26883 89.68631 -8.70959 1.000 178.66164 32 SER B C 1
ATOM 3027 O O . SER B 1 118 ? 45.94265 89.69942 -7.67467 1.000 167.10192 32 SER B O 1
ATOM 3030 N N . LYS B 1 119 ? 44.04270 89.15874 -8.75243 1.000 174.13301 33 LYS B N 1
ATOM 3031 C CA . LYS B 1 119 ? 43.47750 88.50503 -7.57241 1.000 166.50242 33 LYS B CA 1
ATOM 3032 C C . LYS B 1 119 ? 44.24654 87.23684 -7.20034 1.000 157.79757 33 LYS B C 1
ATOM 3033 O O . LYS B 1 119 ? 44.47806 86.96787 -6.01344 1.000 159.38313 33 LYS B O 1
ATOM 3039 N N . LYS B 1 120 ? 44.65069 86.44809 -8.19961 1.000 170.89572 34 LYS B N 1
ATOM 3040 C CA . LYS B 1 120 ? 45.44934 85.24982 -7.94749 1.000 164.97630 34 LYS B CA 1
ATOM 3041 C C . LYS B 1 120 ? 46.78750 85.59180 -7.29556 1.000 156.15846 34 LYS B C 1
ATOM 3042 O O . LYS B 1 120 ? 47.20626 84.94240 -6.32644 1.000 152.02788 34 LYS B O 1
ATOM 3048 N N . TYR B 1 121 ? 47.45003 86.63648 -7.79191 1.000 152.44348 35 TYR B N 1
ATOM 3049 C CA . TYR B 1 121 ? 48.69210 87.11516 -7.19451 1.000 145.19677 35 TYR B CA 1
ATOM 3050 C C . TYR B 1 121 ? 48.46119 87.60960 -5.77035 1.000 142.65845 35 TYR B C 1
ATOM 3051 O O . TYR B 1 121 ? 49.22708 87.28130 -4.85619 1.000 138.54718 35 TYR B O 1
ATOM 3060 N N . PHE B 1 122 ? 47.41719 88.42075 -5.57132 1.000 142.64129 36 PHE B N 1
ATOM 3061 C CA . PHE B 1 122 ? 47.04996 88.89155 -4.23889 1.000 139.63292 36 PHE B CA 1
ATOM 3062 C C . PHE B 1 122 ? 46.92643 87.73541 -3.25401 1.000 135.38768 36 PHE B C 1
ATOM 3063 O O . PHE B 1 122 ? 47.48739 87.77391 -2.15333 1.000 132.79494 36 PHE B O 1
ATOM 3071 N N . HIS B 1 123 ? 46.18062 86.69673 -3.63485 1.000 139.72537 37 HIS B N 1
ATOM 3072 C CA . HIS B 1 123 ? 46.05368 85.52382 -2.77370 1.000 137.05783 37 HIS B CA 1
ATOM 3073 C C . HIS B 1 123 ? 47.37746 84.78291 -2.59400 1.000 133.83731 37 HIS B C 1
ATOM 3074 O O . HIS B 1 123 ? 47.57791 84.13446 -1.56183 1.000 134.35421 37 HIS B O 1
ATOM 3081 N N . ALA B 1 124 ? 48.28999 84.85862 -3.57234 1.000 133.14599 38 ALA B N 1
ATOM 3082 C CA . ALA B 1 124 ? 49.56964 84.15029 -3.47027 1.000 125.86972 38 ALA B CA 1
ATOM 3083 C C . ALA B 1 124 ? 50.60674 84.81681 -2.55327 1.000 125.56190 38 ALA B C 1
ATOM 3084 O O . ALA B 1 124 ? 51.47215 84.12833 -2.02648 1.000 128.56529 38 ALA B O 1
ATOM 3086 N N . HIS B 1 125 ? 50.51631 86.11585 -2.32924 1.000 130.77142 39 HIS B N 1
ATOM 3087 C CA . HIS B 1 125 ? 51.39847 87.00212 -1.56695 1.000 136.07033 39 HIS B CA 1
ATOM 3088 C C . HIS B 1 125 ? 50.74507 87.67249 -0.36667 1.000 140.01908 39 HIS B C 1
ATOM 3089 O O . HIS B 1 125 ? 51.20374 88.72221 0.07984 1.000 146.43475 39 HIS B O 1
ATOM 3096 N N . LEU B 1 126 ? 49.71473 87.03405 0.19323 1.000 136.18076 40 LEU B N 1
ATOM 3097 C CA . LEU B 1 126 ? 49.00563 87.61040 1.32501 1.000 136.97801 40 LEU B CA 1
ATOM 3098 C C . LEU B 1 126 ? 49.95879 87.95203 2.46397 1.000 138.35580 40 LEU B C 1
ATOM 3099 O O . LEU B 1 126 ? 49.77876 88.95903 3.15399 1.000 141.37129 40 LEU B O 1
ATOM 3104 N N . SER B 1 127 ? 50.97399 87.11347 2.68013 1.000 144.01327 41 SER B N 1
ATOM 3105 C CA . SER B 1 127 ? 51.93381 87.34281 3.76055 1.000 148.51366 41 SER B CA 1
ATOM 3106 C C . SER B 1 127 ? 52.71259 88.64303 3.56835 1.000 151.13014 41 SER B C 1
ATOM 3107 O O . SER B 1 127 ? 52.79391 89.47893 4.47785 1.000 153.20375 41 SER B O 1
ATOM 3110 N N . GLU B 1 128 ? 53.29361 88.82557 2.38284 1.000 145.84586 42 GLU B N 1
ATOM 3111 C CA . GLU B 1 128 ? 54.10344 90.00827 2.09808 1.000 159.82288 42 GLU B CA 1
ATOM 3112 C C . GLU B 1 128 ? 53.29561 91.29987 2.17295 1.000 165.91240 42 GLU B C 1
ATOM 3113 O O . GLU B 1 128 ? 53.77602 92.30214 2.71522 1.000 169.24559 42 GLU B O 1
ATOM 3119 N N . LEU B 1 129 ? 52.07804 91.30711 1.62381 1.000 158.95386 43 LEU B N 1
ATOM 3120 C CA . LEU B 1 129 ? 51.26495 92.51991 1.66557 1.000 162.73216 43 LEU B CA 1
ATOM 3121 C C . LEU B 1 129 ? 50.99023 92.96464 3.09730 1.000 161.90552 43 LEU B C 1
ATOM 3122 O O . LEU B 1 129 ? 51.06113 94.16096 3.40374 1.000 167.29764 43 LEU B O 1
ATOM 3127 N N . LEU B 1 130 ? 50.66464 92.02361 3.98780 1.000 157.28266 44 LEU B N 1
ATOM 3128 C CA . LEU B 1 130 ? 50.41792 92.39775 5.37719 1.000 152.75096 44 LEU B CA 1
ATOM 3129 C C . LEU B 1 130 ? 51.67509 92.96052 6.02956 1.000 164.02332 44 LEU B C 1
ATOM 3130 O O . LEU B 1 130 ? 51.58570 93.75139 6.97607 1.000 166.35367 44 LEU B O 1
ATOM 3135 N N . LEU B 1 131 ? 52.84861 92.56616 5.53695 1.000 158.86088 45 LEU B N 1
ATOM 3136 C CA . LEU B 1 131 ? 54.13010 93.09165 5.98931 1.000 159.72181 45 LEU B CA 1
ATOM 3137 C C . LEU B 1 131 ? 54.52266 94.38395 5.28879 1.000 165.72100 45 LEU B C 1
ATOM 3138 O O . LEU B 1 131 ? 55.56151 94.96101 5.62852 1.000 168.03184 45 LEU B O 1
ATOM 3143 N N . GLY B 1 132 ? 53.72950 94.85103 4.32723 1.000 174.32715 46 GLY B N 1
ATOM 3144 C CA . GLY B 1 132 ? 54.12963 96.00349 3.54885 1.000 179.05677 46 GLY B CA 1
ATOM 3145 C C . GLY B 1 132 ? 55.22032 95.70557 2.54894 1.000 175.72301 46 GLY B C 1
ATOM 3146 O O . GLY B 1 132 ? 55.82974 96.63589 2.01285 1.000 174.25338 46 GLY B O 1
ATOM 3147 N N . GLU B 1 133 ? 55.48144 94.42644 2.28836 1.000 165.59737 47 GLU B N 1
ATOM 3148 C CA . GLU B 1 133 ? 56.52876 93.99354 1.36708 1.000 162.00511 47 GLU B CA 1
ATOM 3149 C C . GLU B 1 133 ? 55.90816 93.68624 0.00447 1.000 158.15563 47 GLU B C 1
ATOM 3150 O O . GLU B 1 133 ? 55.89650 92.55343 -0.47744 1.000 156.26227 47 GLU B O 1
ATOM 3156 N N . PHE B 1 134 ? 55.39195 94.74059 -0.62032 1.000 161.44186 48 PHE B N 1
ATOM 3157 C CA . PHE B 1 134 ? 54.85147 94.67295 -1.97386 1.000 156.01904 48 PHE B CA 1
ATOM 3158 C C . PHE B 1 134 ? 55.89812 95.20317 -2.94511 1.000 151.92856 48 PHE B C 1
ATOM 3159 O O . PHE B 1 134 ? 56.22877 96.39267 -2.92663 1.000 154.07938 48 PHE B O 1
ATOM 3167 N N . ALA B 1 135 ? 56.42007 94.31453 -3.78867 1.000 144.78704 49 ALA B N 1
ATOM 3168 C CA . ALA B 1 135 ? 57.40490 94.68584 -4.79497 1.000 147.85567 49 ALA B CA 1
ATOM 3169 C C . ALA B 1 135 ? 56.79143 95.32159 -6.03665 1.000 151.10147 49 ALA B C 1
ATOM 3170 O O . ALA B 1 135 ? 57.53853 95.72014 -6.93674 1.000 152.06829 49 ALA B O 1
ATOM 3172 N N . GLY B 1 136 ? 55.47340 95.42881 -6.11288 1.000 157.94390 50 GLY B N 1
ATOM 3173 C CA . GLY B 1 136 ? 54.82992 95.85357 -7.34893 1.000 154.55819 50 GLY B CA 1
ATOM 3174 C C . GLY B 1 136 ? 54.50916 94.68855 -8.26235 1.000 148.15012 50 GLY B C 1
ATOM 3175 O O . GLY B 1 136 ? 55.14871 93.63747 -8.23333 1.000 149.78457 50 GLY B O 1
ATOM 3176 N N . LEU B 1 137 ? 53.49278 94.88380 -9.10054 1.000 150.37113 51 LEU B N 1
ATOM 3177 C CA . LEU B 1 137 ? 53.13745 93.91475 -10.13019 1.000 152.12096 51 LEU B CA 1
ATOM 3178 C C . LEU B 1 137 ? 53.14565 94.58337 -11.49807 1.000 157.72766 51 LEU B C 1
ATOM 3179 O O . LEU B 1 137 ? 52.49263 95.61344 -11.69714 1.000 162.21456 51 LEU B O 1
ATOM 3184 N N . SER B 1 138 ? 53.88920 93.99793 -12.43491 1.000 161.62663 52 SER B N 1
ATOM 3185 C CA . SER B 1 138 ? 53.94820 94.46459 -13.81581 1.000 153.88098 52 SER B CA 1
ATOM 3186 C C . SER B 1 138 ? 53.49256 93.35938 -14.76206 1.000 164.21276 52 SER B C 1
ATOM 3187 O O . SER B 1 138 ? 54.13099 92.30351 -14.83455 1.000 167.35501 52 SER B O 1
ATOM 3190 N N . LEU B 1 139 ? 52.39790 93.59970 -15.48317 1.000 163.83465 53 LEU B N 1
ATOM 3191 C CA . LEU B 1 139 ? 51.87727 92.65527 -16.47495 1.000 167.70826 53 LEU B CA 1
ATOM 3192 C C . LEU B 1 139 ? 51.93351 93.25801 -17.87502 1.000 175.69549 53 LEU B C 1
ATOM 3193 O O . LEU B 1 139 ? 51.23173 94.25229 -18.15173 1.000 180.16165 53 LEU B O 1
ATOM 3198 N N . PRO B 1 140 ? 52.74184 92.69767 -18.77789 1.000 187.09539 54 PRO B N 1
ATOM 3199 C CA . PRO B 1 140 ? 52.69132 93.09904 -20.19347 1.000 189.27795 54 PRO B CA 1
ATOM 3200 C C . PRO B 1 140 ? 51.39829 92.65424 -20.86530 1.000 185.64462 54 PRO B C 1
ATOM 3201 O O . PRO B 1 140 ? 50.98699 91.49744 -20.75063 1.000 182.14296 54 PRO B O 1
ATOM 3205 N N . LEU B 1 141 ? 50.75616 93.58999 -21.56627 1.000 211.89825 55 LEU B N 1
ATOM 3206 C CA . LEU B 1 141 ? 49.47203 93.34550 -22.21267 1.000 213.15388 55 LEU B CA 1
ATOM 3207 C C . LEU B 1 141 ? 49.58421 92.79798 -23.63476 1.000 185.71521 55 LEU B C 1
ATOM 3208 O O . LEU B 1 141 ? 48.55435 92.43202 -24.21202 1.000 189.70085 55 LEU B O 1
ATOM 3213 N N . HIS B 1 142 ? 50.78510 92.72347 -24.20556 1.000 203.39131 56 HIS B N 1
ATOM 3214 C CA . HIS B 1 142 ? 51.01663 92.08632 -25.49985 1.000 204.33048 56 HIS B CA 1
ATOM 3215 C C . HIS B 1 142 ? 50.09481 92.57127 -26.62160 1.000 206.83709 56 HIS B C 1
ATOM 3216 O O . HIS B 1 142 ? 49.33889 91.77845 -27.19625 1.000 199.94252 56 HIS B O 1
ATOM 3223 N N . PRO B 1 143 ? 50.10261 93.86760 -26.93156 1.000 200.41352 57 PRO B N 1
ATOM 3224 C CA . PRO B 1 143 ? 49.19980 94.40293 -27.96897 1.000 195.72022 57 PRO B CA 1
ATOM 3225 C C . PRO B 1 143 ? 49.32193 93.64130 -29.27801 1.000 226.79425 57 PRO B C 1
ATOM 3226 O O . PRO B 1 143 ? 50.41370 93.18031 -29.64567 1.000 219.50046 57 PRO B O 1
ATOM 3230 N N . PRO B 1 144 ? 48.20850 93.47849 -29.99501 1.000 215.15591 58 PRO B N 1
ATOM 3231 C CA . PRO B 1 144 ? 48.22198 92.75544 -31.27500 1.000 217.03767 58 PRO B CA 1
ATOM 3232 C C . PRO B 1 144 ? 49.26542 93.26672 -32.25977 1.000 220.51979 58 PRO B C 1
ATOM 3233 O O . PRO B 1 144 ? 49.55663 94.46263 -32.32801 1.000 222.02424 58 PRO B O 1
ATOM 3237 N N . THR B 1 145 ? 49.83717 92.33632 -33.01970 1.000 218.29405 59 THR B N 1
ATOM 3238 C CA . THR B 1 145 ? 50.59160 92.69470 -34.20922 1.000 216.54072 59 THR B CA 1
ATOM 3239 C C . THR B 1 145 ? 49.64714 93.23681 -35.28194 1.000 222.53471 59 THR B C 1
ATOM 3240 O O . THR B 1 145 ? 48.43032 93.03428 -35.23491 1.000 220.59274 59 THR B O 1
ATOM 3244 N N . ALA B 1 146 ? 50.22728 93.95927 -36.24542 1.000 232.25002 60 ALA B N 1
ATOM 3245 C CA . ALA B 1 146 ? 49.45047 94.52268 -37.34915 1.000 233.56856 60 ALA B CA 1
ATOM 3246 C C . ALA B 1 146 ? 48.57032 93.47811 -38.02795 1.000 238.47431 60 ALA B C 1
ATOM 3247 O O . ALA B 1 146 ? 47.39368 93.73538 -38.31842 1.000 230.52107 60 ALA B O 1
ATOM 3249 N N . ALA B 1 147 ? 49.11333 92.27874 -38.25210 1.000 218.67198 61 ALA B N 1
ATOM 3250 C CA . ALA B 1 147 ? 48.34294 91.21931 -38.89603 1.000 218.66625 61 ALA B CA 1
ATOM 3251 C C . ALA B 1 147 ? 47.17032 90.76480 -38.03527 1.000 219.63266 61 ALA B C 1
ATOM 3252 O O . ALA B 1 147 ? 46.05842 90.58785 -38.54681 1.000 219.32480 61 ALA B O 1
ATOM 3254 N N . LYS B 1 148 ? 47.38512 90.57499 -36.73030 1.000 237.65717 62 LYS B N 1
ATOM 3255 C CA . LYS B 1 148 ? 46.26950 90.17829 -35.87561 1.000 221.79057 62 LYS B CA 1
ATOM 3256 C C . LYS B 1 148 ? 45.24135 91.29320 -35.75029 1.000 213.11665 62 LYS B C 1
ATOM 3257 O O . LYS B 1 148 ? 44.03382 91.02736 -35.72084 1.000 205.13105 62 LYS B O 1
ATOM 3263 N N . ALA B 1 149 ? 45.69626 92.54489 -35.66152 1.000 212.60012 63 ALA B N 1
ATOM 3264 C CA . ALA B 1 149 ? 44.75639 93.65826 -35.60564 1.000 214.79476 63 ALA B CA 1
ATOM 3265 C C . ALA B 1 149 ? 43.89231 93.71246 -36.85783 1.000 211.45654 63 ALA B C 1
ATOM 3266 O O . ALA B 1 149 ? 42.69853 94.02727 -36.78523 1.000 208.52109 63 ALA B O 1
ATOM 3268 N N . ALA B 1 150 ? 44.47736 93.40647 -38.01853 1.000 213.31489 64 ALA B N 1
ATOM 3269 C CA . ALA B 1 150 ? 43.69852 93.38362 -39.25184 1.000 215.38772 64 ALA B CA 1
ATOM 3270 C C . ALA B 1 150 ? 42.79786 92.15707 -39.37119 1.000 214.26964 64 ALA B C 1
ATOM 3271 O O . ALA B 1 150 ? 41.72554 92.24460 -39.97964 1.000 215.10120 64 ALA B O 1
ATOM 3273 N N . ALA B 1 151 ? 43.19971 91.01859 -38.79563 1.000 230.04328 65 ALA B N 1
ATOM 3274 C CA . ALA B 1 151 ? 42.39894 89.80091 -38.91882 1.000 221.16286 65 ALA B CA 1
ATOM 3275 C C . ALA B 1 151 ? 41.11665 89.83777 -38.09415 1.000 208.18658 65 ALA B C 1
ATOM 3276 O O . ALA B 1 151 ? 40.10946 89.24710 -38.50099 1.000 192.69097 65 ALA B O 1
ATOM 3278 N N . ASP B 1 152 ? 41.11964 90.52144 -36.95198 1.000 192.30098 66 ASP B N 1
ATOM 3279 C CA . ASP B 1 152 ? 39.93735 90.60544 -36.08752 1.000 194.63924 66 ASP B CA 1
ATOM 3280 C C . ASP B 1 152 ? 39.90764 92.04400 -35.58370 1.000 201.45362 66 ASP B C 1
ATOM 3281 O O . ASP B 1 152 ? 40.41332 92.35414 -34.50165 1.000 202.71117 66 ASP B O 1
ATOM 3286 N N . ILE B 1 153 ? 39.30688 92.91505 -36.39060 1.000 188.78229 67 ILE B N 1
ATOM 3287 C CA . ILE B 1 153 ? 39.28350 94.34011 -36.09036 1.000 189.35834 67 ILE B CA 1
ATOM 3288 C C . ILE B 1 153 ? 38.45443 94.62798 -34.84126 1.000 186.71512 67 ILE B C 1
ATOM 3289 O O . ILE B 1 153 ? 38.84895 95.43630 -33.99039 1.000 187.91189 67 ILE B O 1
ATOM 3294 N N . ASP B 1 154 ? 37.31748 93.94363 -34.68744 1.000 183.12722 68 ASP B N 1
ATOM 3295 C CA . ASP B 1 154 ? 36.42535 94.22460 -33.56429 1.000 186.52545 68 ASP B CA 1
ATOM 3296 C C . ASP B 1 154 ? 36.99125 93.74260 -32.23142 1.000 182.68495 68 ASP B C 1
ATOM 3297 O O . ASP B 1 154 ? 36.89407 94.45527 -31.22628 1.000 181.28945 68 ASP B O 1
ATOM 3302 N N . ALA B 1 155 ? 37.55196 92.53021 -32.18287 1.000 197.64661 69 ALA B N 1
ATOM 3303 C CA . ALA B 1 155 ? 38.19003 92.08346 -30.94593 1.000 198.78983 69 ALA B CA 1
ATOM 3304 C C . ALA B 1 155 ? 39.37296 92.96401 -30.55601 1.000 205.62113 69 ALA B C 1
ATOM 3305 O O . ALA B 1 155 ? 39.59342 93.21114 -29.36454 1.000 206.74185 69 ALA B O 1
ATOM 3307 N N . THR B 1 156 ? 40.11972 93.47740 -31.53668 1.000 201.35024 70 THR B N 1
ATOM 3308 C CA . THR B 1 156 ? 41.22637 94.38092 -31.22941 1.000 195.68162 70 THR B CA 1
ATOM 3309 C C . THR B 1 156 ? 40.70950 95.70568 -30.68037 1.000 193.34454 70 THR B C 1
ATOM 3310 O O . THR B 1 156 ? 41.27174 96.26260 -29.72409 1.000 196.99960 70 THR B O 1
ATOM 3314 N N . ARG B 1 157 ? 39.62420 96.21056 -31.27091 1.000 202.84822 71 ARG B N 1
ATOM 3315 C CA . ARG B 1 157 ? 38.97397 97.41217 -30.76304 1.000 202.82268 71 ARG B CA 1
ATOM 3316 C C . ARG B 1 157 ? 38.49559 97.21233 -29.33155 1.000 190.55029 71 ARG B C 1
ATOM 3317 O O . ARG B 1 157 ? 38.65819 98.09819 -28.48752 1.000 188.23297 71 ARG B O 1
ATOM 3325 N N . GLU B 1 158 ? 37.88474 96.06006 -29.04917 1.000 200.69725 72 GLU B N 1
ATOM 3326 C CA . GLU B 1 158 ? 37.44061 95.74881 -27.69314 1.000 188.41286 72 GLU B CA 1
ATOM 3327 C C . GLU B 1 158 ? 38.61279 95.70162 -26.71923 1.000 201.49650 72 GLU B C 1
ATOM 3328 O O . GLU B 1 158 ? 38.53176 96.23921 -25.60534 1.000 193.12236 72 GLU B O 1
ATOM 3334 N N . PHE B 1 159 ? 39.71226 95.06225 -27.12944 1.000 195.38659 73 PHE B N 1
ATOM 3335 C CA . PHE B 1 159 ? 40.91994 95.01817 -26.31001 1.000 196.53552 73 PHE B CA 1
ATOM 3336 C C . PHE B 1 159 ? 41.39735 96.41845 -25.94993 1.000 200.00806 73 PHE B C 1
ATOM 3337 O O . PHE B 1 159 ? 41.66572 96.71158 -24.77895 1.000 205.79590 73 PHE B O 1
ATOM 3345 N N . ILE B 1 160 ? 41.51958 97.29808 -26.94591 1.000 204.12926 74 ILE B N 1
ATOM 3346 C CA . ILE B 1 160 ? 41.97094 98.65974 -26.65934 1.000 203.32823 74 ILE B CA 1
ATOM 3347 C C . ILE B 1 160 ? 40.96857 99.38134 -25.76168 1.000 198.27072 74 ILE B C 1
ATOM 3348 O O . ILE B 1 160 ? 41.34284 100.00413 -24.76028 1.000 197.76083 74 ILE B O 1
ATOM 3353 N N . ARG B 1 161 ? 39.68115 99.31823 -26.11709 1.000 205.35664 75 ARG B N 1
ATOM 3354 C CA . ARG B 1 161 ? 38.64423 100.03477 -25.37741 1.000 201.36266 75 ARG B CA 1
ATOM 3355 C C . ARG B 1 161 ? 38.60837 99.64887 -23.90363 1.000 200.75714 75 ARG B C 1
ATOM 3356 O O . ARG B 1 161 ? 38.35695 100.49759 -23.03995 1.000 186.26036 75 ARG B O 1
ATOM 3364 N N . GLN B 1 162 ? 38.85644 98.37357 -23.59360 1.000 188.81343 76 GLN B N 1
ATOM 3365 C CA . GLN B 1 162 ? 38.81872 97.93731 -22.20046 1.000 193.82504 76 GLN B CA 1
ATOM 3366 C C . GLN B 1 162 ? 39.89434 98.59195 -21.34461 1.000 191.19026 76 GLN B C 1
ATOM 3367 O O . GLN B 1 162 ? 39.74548 98.64604 -20.11848 1.000 187.23545 76 GLN B O 1
ATOM 3373 N N . TRP B 1 163 ? 40.96752 99.08843 -21.95552 1.000 207.46617 77 TRP B N 1
ATOM 3374 C CA . TRP B 1 163 ? 42.05080 99.72804 -21.22258 1.000 200.49747 77 TRP B CA 1
ATOM 3375 C C . TRP B 1 163 ? 42.01517 101.25211 -21.25966 1.000 202.09419 77 TRP B C 1
ATOM 3376 O O . TRP B 1 163 ? 42.61962 101.88053 -20.38363 1.000 205.88233 77 TRP B O 1
ATOM 3387 N N . GLU B 1 164 ? 41.35631 101.85725 -22.25255 1.000 205.07290 78 GLU B N 1
ATOM 3388 C CA . GLU B 1 164 ? 41.33653 103.31304 -22.39112 1.000 203.62599 78 GLU B CA 1
ATOM 3389 C C . GLU B 1 164 ? 40.96096 104.01707 -21.09217 1.000 203.07792 78 GLU B C 1
ATOM 3390 O O . GLU B 1 164 ? 40.06117 103.58804 -20.36558 1.000 200.44041 78 GLU B O 1
ATOM 3396 N N . GLY B 1 165 ? 41.66861 105.11210 -20.81065 1.000 203.50587 79 GLY B N 1
ATOM 3397 C CA . GLY B 1 165 ? 41.35954 105.99124 -19.70274 1.000 205.27451 79 GLY B CA 1
ATOM 3398 C C . GLY B 1 165 ? 41.86197 105.56535 -18.34120 1.000 209.22730 79 GLY B C 1
ATOM 3399 O O . GLY B 1 165 ? 41.55307 106.24266 -17.35234 1.000 211.02456 79 GLY B O 1
ATOM 3400 N N . ARG B 1 166 ? 42.61827 104.47684 -18.24321 1.000 214.50384 80 ARG B N 1
ATOM 3401 C CA . ARG B 1 166 ? 43.21103 104.07858 -16.97365 1.000 215.28592 80 ARG B CA 1
ATOM 3402 C C . ARG B 1 166 ? 44.56313 104.75938 -16.79295 1.000 213.78286 80 ARG B C 1
ATOM 3403 O O . ARG B 1 166 ? 45.38837 104.77456 -17.71217 1.000 213.90669 80 ARG B O 1
ATOM 3411 N N . ASP B 1 167 ? 44.78395 105.31719 -15.60101 1.000 213.82158 81 ASP B N 1
ATOM 3412 C CA . ASP B 1 167 ? 46.01344 106.04185 -15.30252 1.000 213.16892 81 ASP B CA 1
ATOM 3413 C C . ASP B 1 167 ? 47.20588 105.12442 -15.06050 1.000 215.32265 81 ASP B C 1
ATOM 3414 O O . ASP B 1 167 ? 48.35060 105.56839 -15.20103 1.000 217.26435 81 ASP B O 1
ATOM 3419 N N . ASP B 1 168 ? 46.96689 103.86715 -14.69982 1.000 215.03206 82 ASP B N 1
ATOM 3420 C CA . ASP B 1 168 ? 48.01763 102.88481 -14.46717 1.000 220.92843 82 ASP B CA 1
ATOM 3421 C C . ASP B 1 168 ? 48.41766 102.09687 -15.71598 1.000 212.17047 82 ASP B C 1
ATOM 3422 O O . ASP B 1 168 ? 49.19209 101.14121 -15.60183 1.000 218.72614 82 ASP B O 1
ATOM 3427 N N . VAL B 1 169 ? 47.92106 102.46839 -16.89516 1.000 238.14524 83 VAL B N 1
ATOM 3428 C CA . VAL B 1 169 ? 48.18428 101.73879 -18.13377 1.000 238.95683 83 VAL B CA 1
ATOM 3429 C C . VAL B 1 169 ? 49.10920 102.56395 -19.02030 1.000 253.94478 83 VAL B C 1
ATOM 3430 O O . VAL B 1 169 ? 48.82576 103.73138 -19.31652 1.000 245.06019 83 VAL B O 1
ATOM 3434 N N . GLU B 1 170 ? 50.21473 101.94701 -19.43822 1.000 242.36432 84 GLU B N 1
ATOM 3435 C CA . GLU B 1 170 ? 51.10287 102.49345 -20.45859 1.000 241.58261 84 GLU B CA 1
ATOM 3436 C C . GLU B 1 170 ? 50.54204 102.26536 -21.86006 1.000 243.97170 84 GLU B C 1
ATOM 3437 O O . GLU B 1 170 ? 50.09846 101.16038 -22.19004 1.000 251.23467 84 GLU B O 1
ATOM 3443 N N . TYR B 1 171 ? 50.53083 103.32327 -22.67016 1.000 254.04740 85 TYR B N 1
ATOM 3444 C CA . TYR B 1 171 ? 50.09096 103.26509 -24.05731 1.000 232.32649 85 TYR B CA 1
ATOM 3445 C C . TYR B 1 171 ? 51.26131 103.52605 -25.00170 1.000 223.75188 85 TYR B C 1
ATOM 3446 O O . TYR B 1 171 ? 52.17948 104.28391 -24.67619 1.000 224.94699 85 TYR B O 1
ATOM 3455 N N . ALA B 1 172 ? 51.22590 102.89840 -26.18130 1.000 252.35352 86 ALA B N 1
ATOM 3456 C CA . ALA B 1 172 ? 52.22346 103.15765 -27.21516 1.000 242.06542 86 ALA B CA 1
ATOM 3457 C C . ALA B 1 172 ? 51.56559 103.23475 -28.58589 1.000 236.81895 86 ALA B C 1
ATOM 3458 O O . ALA B 1 172 ? 50.62221 102.49567 -28.86986 1.000 243.31839 86 ALA B O 1
ATOM 3460 N N . ILE B 1 173 ? 52.07525 104.12357 -29.43479 1.000 209.30286 87 ILE B N 1
ATOM 3461 C CA . ILE B 1 173 ? 51.63636 104.21200 -30.82601 1.000 217.10134 87 ILE B CA 1
ATOM 3462 C C . ILE B 1 173 ? 52.28430 103.10513 -31.65073 1.000 220.84337 87 ILE B C 1
ATOM 3463 O O . ILE B 1 173 ? 53.51389 103.00412 -31.71605 1.000 214.92599 87 ILE B O 1
ATOM 3468 N N . ARG B 1 174 ? 51.45766 102.27486 -32.28280 1.000 229.53317 88 ARG B N 1
ATOM 3469 C CA . ARG B 1 174 ? 51.90233 101.30185 -33.26898 1.000 230.38265 88 ARG B CA 1
ATOM 3470 C C . ARG B 1 174 ? 51.46607 101.79854 -34.64079 1.000 233.97532 88 ARG B C 1
ATOM 3471 O O . ARG B 1 174 ? 50.34424 102.29267 -34.80027 1.000 234.20321 88 ARG B O 1
ATOM 3479 N N . ASN B 1 175 ? 52.33738 101.66134 -35.63751 1.000 227.60788 89 ASN B N 1
ATOM 3480 C CA . ASN B 1 175 ? 51.97332 102.04449 -37.00031 1.000 227.87978 89 ASN B CA 1
ATOM 3481 C C . ASN B 1 175 ? 51.42181 100.82918 -37.74050 1.000 237.55771 89 ASN B C 1
ATOM 3482 O O . ASN B 1 175 ? 52.16755 99.93777 -38.15262 1.000 240.15137 89 ASN B O 1
ATOM 3487 N N . TRP B 1 176 ? 50.09925 100.80884 -37.90550 1.000 256.00398 90 TRP B N 1
ATOM 3488 C CA . TRP B 1 176 ? 49.33002 99.84172 -38.67212 1.000 256.91771 90 TRP B CA 1
ATOM 3489 C C . TRP B 1 176 ? 48.85384 100.41554 -40.00992 1.000 257.40737 90 TRP B C 1
ATOM 3490 O O . TRP B 1 176 ? 47.74848 100.09048 -40.45643 1.000 259.03250 90 TRP B O 1
ATOM 3501 N N . SER B 1 177 ? 49.53378 101.43662 -40.52299 1.000 255.76690 91 SER B N 1
ATOM 3502 C CA . SER B 1 177 ? 49.25018 101.91245 -41.87626 1.000 239.77275 91 SER B CA 1
ATOM 3503 C C . SER B 1 177 ? 49.29072 100.82933 -42.95705 1.000 259.34707 91 SER B C 1
ATOM 3504 O O . SER B 1 177 ? 48.44843 100.88413 -43.86933 1.000 237.12041 91 SER B O 1
ATOM 3507 N N . PRO B 1 178 ? 50.20531 99.84653 -42.93382 1.000 264.09750 92 PRO B N 1
ATOM 3508 C CA . PRO B 1 178 ? 50.17683 98.79390 -43.96985 1.000 264.57477 92 PRO B CA 1
ATOM 3509 C C . PRO B 1 178 ? 48.90965 97.95497 -44.00722 1.000 260.78161 92 PRO B C 1
ATOM 3510 O O . PRO B 1 178 ? 48.65343 97.30611 -45.02983 1.000 257.89845 92 PRO B O 1
ATOM 3514 N N . VAL B 1 179 ? 48.10909 97.94255 -42.94752 1.000 244.46537 93 VAL B N 1
ATOM 3515 C CA . VAL B 1 179 ? 46.84799 97.21483 -42.94543 1.000 227.94904 93 VAL B CA 1
ATOM 3516 C C . VAL B 1 179 ? 45.66569 98.18125 -42.93263 1.000 225.66542 93 VAL B C 1
ATOM 3517 O O . VAL B 1 179 ? 44.53481 97.78592 -42.65729 1.000 224.13209 93 VAL B O 1
ATOM 3521 N N . GLY B 1 180 ? 45.92908 99.44764 -43.23954 1.000 228.09706 94 GLY B N 1
ATOM 3522 C CA . GLY B 1 180 ? 44.93074 100.48160 -43.38759 1.000 213.32405 94 GLY B CA 1
ATOM 3523 C C . GLY B 1 180 ? 44.47327 101.15068 -42.11224 1.000 210.89622 94 GLY B C 1
ATOM 3524 O O . GLY B 1 180 ? 43.57074 101.99610 -42.17272 1.000 212.37951 94 GLY B O 1
ATOM 3525 N N . LEU B 1 181 ? 45.05066 100.80998 -40.96003 1.000 226.31887 95 LEU B N 1
ATOM 3526 C CA . LEU B 1 181 ? 44.60378 101.42280 -39.71792 1.000 222.81567 95 LEU B CA 1
ATOM 3527 C C . LEU B 1 181 ? 45.42366 102.64916 -39.34514 1.000 211.56213 95 LEU B C 1
ATOM 3528 O O . LEU B 1 181 ? 45.03333 103.37922 -38.42732 1.000 216.32742 95 LEU B O 1
ATOM 3533 N N . GLY B 1 182 ? 46.54176 102.89508 -40.03210 1.000 215.37077 96 GLY B N 1
ATOM 3534 C CA . GLY B 1 182 ? 47.30390 104.10366 -39.72608 1.000 217.28868 96 GLY B CA 1
ATOM 3535 C C . GLY B 1 182 ? 48.06800 103.96242 -38.41939 1.000 214.23297 96 GLY B C 1
ATOM 3536 O O . GLY B 1 182 ? 48.27609 102.87267 -37.91798 1.000 218.91267 96 GLY B O 1
ATOM 3537 N N . LYS B 1 183 ? 48.43746 105.09074 -37.82315 1.000 209.20721 97 LYS B N 1
ATOM 3538 C CA . LYS B 1 183 ? 49.05373 105.04548 -36.50234 1.000 206.43472 97 LYS B CA 1
ATOM 3539 C C . LYS B 1 183 ? 47.96482 105.02168 -35.43772 1.000 206.96653 97 LYS B C 1
ATOM 3540 O O . LYS B 1 183 ? 47.13149 105.93158 -35.36940 1.000 204.71726 97 LYS B O 1
ATOM 3546 N N . THR B 1 184 ? 47.97274 103.97398 -34.61612 1.000 218.54200 98 THR B N 1
ATOM 3547 C CA . THR B 1 184 ? 46.96386 103.76067 -33.58834 1.000 217.96866 98 THR B CA 1
ATOM 3548 C C . THR B 1 184 ? 47.66903 103.55216 -32.25677 1.000 225.16787 98 THR B C 1
ATOM 3549 O O . THR B 1 184 ? 48.61062 102.75879 -32.16989 1.000 234.92698 98 THR B O 1
ATOM 3553 N N . GLU B 1 185 ? 47.24037 104.28529 -31.23414 1.000 196.84074 99 GLU B N 1
ATOM 3554 C CA . GLU B 1 185 ? 47.70227 104.04008 -29.87322 1.000 213.46563 99 GLU B CA 1
ATOM 3555 C C . GLU B 1 185 ? 47.02677 102.81619 -29.26040 1.000 233.77157 99 GLU B C 1
ATOM 3556 O O . GLU B 1 185 ? 45.80095 102.67581 -29.31864 1.000 218.11971 99 GLU B O 1
ATOM 3562 N N . VAL B 1 186 ? 47.83347 101.92836 -28.68293 1.000 254.22020 100 VAL B N 1
ATOM 3563 C CA . VAL B 1 186 ? 47.36699 100.67074 -28.10303 1.000 250.74381 100 VAL B CA 1
ATOM 3564 C C . VAL B 1 186 ? 47.93222 100.51705 -26.69195 1.000 248.63938 100 VAL B C 1
ATOM 3565 O O . VAL B 1 186 ? 49.06780 100.94070 -26.42323 1.000 250.00221 100 VAL B O 1
ATOM 3569 N N . PRO B 1 187 ? 47.16854 99.94081 -25.76115 1.000 233.46011 101 PRO B N 1
ATOM 3570 C CA . PRO B 1 187 ? 47.69514 99.65403 -24.41548 1.000 227.86299 101 PRO B CA 1
ATOM 3571 C C . PRO B 1 187 ? 48.71208 98.51898 -24.43767 1.000 227.06516 101 PRO B C 1
ATOM 3572 O O . PRO B 1 187 ? 48.48104 97.47612 -25.05400 1.000 215.67380 101 PRO B O 1
ATOM 3576 N N . VAL B 1 188 ? 49.84869 98.72719 -23.76859 1.000 221.13510 102 VAL B N 1
ATOM 3577 C CA . VAL B 1 188 ? 50.93271 97.75922 -23.80110 1.000 218.25922 102 VAL B CA 1
ATOM 3578 C C . VAL B 1 188 ? 51.19550 97.08759 -22.45130 1.000 204.49648 102 VAL B C 1
ATOM 3579 O O . VAL B 1 188 ? 51.61168 95.92315 -22.43287 1.000 199.12334 102 VAL B O 1
ATOM 3583 N N . ARG B 1 189 ? 50.97226 97.76700 -21.32401 1.000 213.87774 103 ARG B N 1
ATOM 3584 C CA . ARG B 1 189 ? 51.35354 97.19023 -20.03534 1.000 198.39662 103 ARG B CA 1
ATOM 3585 C C . ARG B 1 189 ? 50.55519 97.81047 -18.89672 1.000 189.27071 103 ARG B C 1
ATOM 3586 O O . ARG B 1 189 ? 50.41607 99.03547 -18.82748 1.000 200.81625 103 ARG B O 1
ATOM 3594 N N . LEU B 1 190 ? 50.03670 96.95759 -18.00997 1.000 183.92197 104 LEU B N 1
ATOM 3595 C CA . LEU B 1 190 ? 49.50637 97.39042 -16.72054 1.000 187.91174 104 LEU B CA 1
ATOM 3596 C C . LEU B 1 190 ? 50.57112 97.26451 -15.63210 1.000 168.43790 104 LEU B C 1
ATOM 3597 O O . LEU B 1 190 ? 51.27232 96.25165 -15.55316 1.000 166.61081 104 LEU B O 1
ATOM 3602 N N . THR B 1 191 ? 50.71696 98.31107 -14.81575 1.000 183.93342 105 THR B N 1
ATOM 3603 C CA . THR B 1 191 ? 51.64456 98.30557 -13.68546 1.000 173.17499 105 THR B CA 1
ATOM 3604 C C . THR B 1 191 ? 50.96589 98.83899 -12.43025 1.000 170.69435 105 THR B C 1
ATOM 3605 O O . THR B 1 191 ? 50.55373 100.00326 -12.39422 1.000 173.80070 105 THR B O 1
ATOM 3609 N N . LEU B 1 192 ? 50.85444 97.99174 -11.40316 1.000 160.34853 106 LEU B N 1
ATOM 3610 C CA . LEU B 1 192 ? 50.32608 98.37985 -10.09590 1.000 161.00059 106 LEU B CA 1
ATOM 3611 C C . LEU B 1 192 ? 51.48106 98.46136 -9.10199 1.000 158.33318 106 LEU B C 1
ATOM 3612 O O . LEU B 1 192 ? 52.10314 97.44246 -8.77563 1.000 157.07404 106 LEU B O 1
ATOM 3617 N N . ASN B 1 193 ? 51.77044 99.67975 -8.63668 1.000 148.93709 107 ASN B N 1
ATOM 3618 C CA . ASN B 1 193 ? 52.94511 99.95441 -7.81651 1.000 147.94460 107 ASN B CA 1
ATOM 3619 C C . ASN B 1 193 ? 52.67246 99.87038 -6.31929 1.000 147.00435 107 ASN B C 1
ATOM 3620 O O . ASN B 1 193 ? 53.58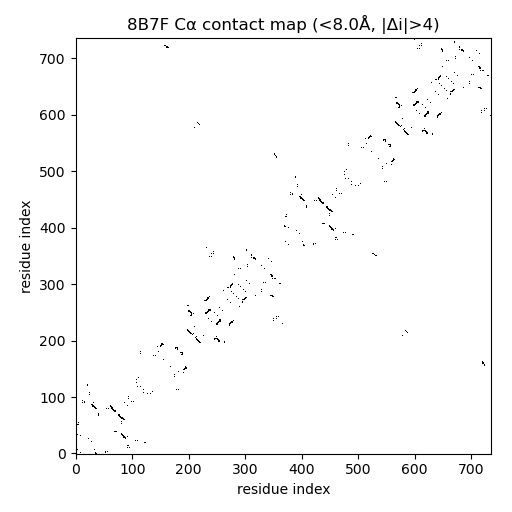263 99.53719 -5.55105 1.000 144.35556 107 ASN B O 1
ATOM 3625 N N . THR B 1 194 ? 51.44931 100.15790 -5.88459 1.000 157.08851 108 THR B N 1
ATOM 3626 C CA . THR B 1 194 ? 51.09885 100.17146 -4.47245 1.000 158.47109 108 THR B CA 1
ATOM 3627 C C . THR B 1 194 ? 50.12402 99.04808 -4.14635 1.000 158.46683 108 THR B C 1
ATOM 3628 O O . THR B 1 194 ? 49.42341 98.52454 -5.01721 1.000 161.24641 108 THR B O 1
ATOM 3632 N N . THR B 1 195 ? 50.09824 98.67744 -2.86432 1.000 149.65036 109 THR B N 1
ATOM 3633 C CA . THR B 1 195 ? 49.14149 97.67787 -2.40226 1.000 151.57744 109 THR B CA 1
ATOM 3634 C C . THR B 1 195 ? 47.70450 98.14896 -2.59870 1.000 158.36808 109 THR B C 1
ATOM 3635 O O . THR B 1 195 ? 46.82447 97.34708 -2.92932 1.000 162.05804 109 THR B O 1
ATOM 3639 N N . GLU B 1 196 ? 47.44290 99.44266 -2.39279 1.000 158.32191 110 GLU B N 1
ATOM 3640 C CA . GLU B 1 196 ? 46.10171 99.97221 -2.63122 1.000 162.34546 110 GLU B CA 1
ATOM 3641 C C . GLU B 1 196 ? 45.67925 99.80955 -4.08815 1.000 167.16275 110 GLU B C 1
ATOM 3642 O O . GLU B 1 196 ? 44.54605 99.40503 -4.37157 1.000 172.53114 110 GLU B O 1
ATOM 3648 N N . GLU B 1 197 ? 46.57008 100.13900 -5.02999 1.000 167.98604 111 GLU B N 1
ATOM 3649 C CA . GLU B 1 197 ? 46.24637 99.94774 -6.44249 1.000 161.83888 111 GLU B CA 1
ATOM 3650 C C . GLU B 1 197 ? 45.94612 98.48855 -6.76101 1.000 166.43045 111 GLU B C 1
ATOM 3651 O O . GLU B 1 197 ? 44.98564 98.18849 -7.47991 1.000 168.35234 111 GLU B O 1
ATOM 3657 N N . LEU B 1 198 ? 46.74544 97.56705 -6.21922 1.000 161.77855 112 LEU B N 1
ATOM 3658 C CA . LEU B 1 198 ? 46.49983 96.14345 -6.43165 1.000 170.15764 112 LEU B CA 1
ATOM 3659 C C . LEU B 1 198 ? 45.15247 95.71499 -5.86266 1.000 172.39491 112 LEU B C 1
ATOM 3660 O O . LEU B 1 198 ? 44.35486 95.06682 -6.54798 1.000 172.22854 112 LEU B O 1
ATOM 3665 N N . VAL B 1 199 ? 44.87255 96.09183 -4.61389 1.000 172.24171 113 VAL B N 1
ATOM 3666 C CA . VAL B 1 199 ? 43.66120 95.63042 -3.94247 1.000 173.09048 113 VAL B CA 1
ATOM 3667 C C . VAL B 1 199 ? 42.41519 96.21235 -4.59865 1.000 178.42181 113 VAL B C 1
ATOM 3668 O O . VAL B 1 199 ? 41.42738 95.49947 -4.81620 1.000 176.75170 113 VAL B O 1
ATOM 3672 N N . VAL B 1 200 ? 42.43301 97.50574 -4.93006 1.000 191.81933 114 VAL B N 1
ATOM 3673 C CA . VAL B 1 200 ? 41.28892 98.09420 -5.61814 1.000 191.08846 114 VAL B CA 1
ATOM 3674 C C . VAL B 1 200 ? 41.12539 97.47965 -7.00225 1.000 183.62809 114 VAL B C 1
ATOM 3675 O O . VAL B 1 200 ? 40.01018 97.13412 -7.41212 1.000 183.20312 114 VAL B O 1
ATOM 3679 N N . PHE B 1 201 ? 42.22516 97.33274 -7.74700 1.000 174.40190 115 PHE B N 1
ATOM 3680 C CA . PHE B 1 201 ? 42.13969 96.67970 -9.04828 1.000 171.50767 115 PHE B CA 1
ATOM 3681 C C . PHE B 1 201 ? 41.70194 95.22701 -8.90278 1.000 174.87904 115 PHE B C 1
ATOM 3682 O O . PHE B 1 201 ? 40.79015 94.77239 -9.60015 1.000 167.14776 115 PHE B O 1
ATOM 3690 N N . ALA B 1 202 ? 42.32732 94.48261 -7.98409 1.000 182.14996 116 ALA B N 1
ATOM 3691 C CA . ALA B 1 202 ? 41.98319 93.07022 -7.84706 1.000 188.36917 116 ALA B CA 1
ATOM 3692 C C . ALA B 1 202 ? 40.58559 92.86486 -7.28507 1.000 186.70736 116 ALA B C 1
ATOM 3693 O O . ALA B 1 202 ? 40.13728 91.71575 -7.19858 1.000 187.06487 116 ALA B O 1
ATOM 3695 N N . GLN B 1 203 ? 39.90382 93.94746 -6.90263 1.000 166.41312 117 GLN B N 1
ATOM 3696 C CA . GLN B 1 203 ? 38.54001 93.90024 -6.37889 1.000 161.80650 117 GLN B CA 1
ATOM 3697 C C . GLN B 1 203 ? 38.44236 93.01452 -5.13522 1.000 166.93207 117 GLN B C 1
ATOM 3698 O O . GLN B 1 203 ? 37.59697 92.12234 -5.04040 1.000 160.63351 117 GLN B O 1
ATOM 3704 N N . VAL B 1 204 ? 39.32952 93.26936 -4.17275 1.000 175.70643 118 VAL B N 1
ATOM 3705 C CA . VAL B 1 204 ? 39.39706 92.48925 -2.94025 1.000 179.15299 118 VAL B CA 1
ATOM 3706 C C . VAL B 1 204 ? 39.38831 93.40352 -1.71980 1.000 175.39510 118 VAL B C 1
ATOM 3707 O O . VAL B 1 204 ? 39.91694 93.03868 -0.66331 1.000 175.44591 118 VAL B O 1
ATOM 3711 N N . GLU B 1 205 ? 38.80233 94.59761 -1.85577 1.000 165.34009 119 GLU B N 1
ATOM 3712 C CA . GLU B 1 205 ? 38.85111 95.58165 -0.77394 1.000 168.85370 119 GLU B CA 1
ATOM 3713 C C . GLU B 1 205 ? 38.26042 95.04308 0.52695 1.000 170.58494 119 GLU B C 1
ATOM 3714 O O . GLU B 1 205 ? 38.83937 95.23270 1.60244 1.000 167.15230 119 GLU B O 1
ATOM 3720 N N . ASP B 1 206 ? 37.10198 94.38083 0.45814 1.000 170.18026 120 ASP B N 1
ATOM 3721 C CA . ASP B 1 206 ? 36.49307 93.86621 1.68371 1.000 169.08446 120 ASP B CA 1
ATOM 3722 C C . ASP B 1 206 ? 37.33958 92.76603 2.31479 1.000 169.04300 120 ASP B C 1
ATOM 3723 O O . ASP B 1 206 ? 37.52596 92.74222 3.53928 1.000 166.92663 120 ASP B O 1
ATOM 3728 N N . GLU B 1 207 ? 37.87395 91.85738 1.49520 1.000 166.80532 121 GLU B N 1
ATOM 3729 C CA . GLU B 1 207 ? 38.74461 90.81086 2.02020 1.000 163.51094 121 GLU B CA 1
ATOM 3730 C C . GLU B 1 207 ? 39.99851 91.40699 2.64378 1.000 165.51517 121 GLU B C 1
ATOM 3731 O O . GLU B 1 207 ? 40.44410 90.96506 3.70757 1.000 162.61381 121 GLU B O 1
ATOM 3737 N N . TRP B 1 208 ? 40.58459 92.40708 1.98501 1.000 176.45682 122 TRP B N 1
ATOM 3738 C CA . TRP B 1 208 ? 41.77733 93.06519 2.50832 1.000 172.70950 122 TRP B CA 1
ATOM 3739 C C . TRP B 1 208 ? 41.50032 93.75705 3.83927 1.000 172.87763 122 TRP B C 1
ATOM 3740 O O . TRP B 1 208 ? 42.30108 93.66429 4.77666 1.000 162.17852 122 TRP B O 1
ATOM 3751 N N . SER B 1 209 ? 40.39109 94.49714 3.92450 1.000 172.53903 123 SER B N 1
ATOM 3752 C CA . SER B 1 209 ? 40.01291 95.12697 5.18735 1.000 177.35208 123 SER B CA 1
ATOM 3753 C C . SER B 1 209 ? 39.79934 94.10124 6.29423 1.000 170.92349 123 SER B C 1
ATOM 3754 O O . SER B 1 209 ? 40.22483 94.31594 7.43467 1.000 173.35650 123 SER B O 1
ATOM 3757 N N . SER B 1 210 ? 39.13728 92.98436 5.98460 1.000 164.18103 124 SER B N 1
ATOM 3758 C CA . SER B 1 210 ? 38.92346 91.95426 6.99848 1.000 161.47133 124 SER B CA 1
ATOM 3759 C C . SER B 1 210 ? 40.24063 91.31891 7.43426 1.000 159.62597 124 SER B C 1
ATOM 3760 O O . SER B 1 210 ? 40.45535 91.05993 8.62805 1.000 164.57854 124 SER B O 1
ATOM 3763 N N . LEU B 1 211 ? 41.15421 91.11982 6.48282 1.000 168.28417 125 LEU B N 1
ATOM 3764 C CA . LEU B 1 211 ? 42.47732 90.59191 6.79329 1.000 166.55469 125 LEU B CA 1
ATOM 3765 C C . LEU B 1 211 ? 43.27169 91.53726 7.68289 1.000 162.61762 125 LEU B C 1
ATOM 3766 O O . LEU B 1 211 ? 43.88849 91.10156 8.65564 1.000 157.12372 125 LEU B O 1
ATOM 3771 N N . HIS B 1 212 ? 43.28905 92.83176 7.35884 1.000 164.97077 126 HIS B N 1
ATOM 3772 C CA . HIS B 1 212 ? 43.96925 93.79215 8.22898 1.000 166.09610 126 HIS B CA 1
ATOM 3773 C C . HIS B 1 212 ? 43.31964 93.91719 9.60147 1.000 171.47155 126 HIS B C 1
ATOM 3774 O O . HIS B 1 212 ? 44.02329 94.10637 10.59300 1.000 172.39572 126 HIS B O 1
ATOM 3781 N N . GLU B 1 213 ? 41.99034 93.89917 9.68510 1.000 174.52736 127 GLU B N 1
ATOM 3782 C CA . GLU B 1 213 ? 41.35173 93.92963 11.00074 1.000 176.05857 127 GLU B CA 1
ATOM 3783 C C . GLU B 1 213 ? 41.78526 92.73576 11.85330 1.000 169.63008 127 GLU B C 1
ATOM 3784 O O . GLU B 1 213 ? 42.22136 92.89327 13.00756 1.000 171.21883 127 GLU B O 1
ATOM 3790 N N . ARG B 1 214 ? 41.71582 91.53132 11.28068 1.000 166.84890 128 ARG B N 1
ATOM 3791 C CA . ARG B 1 214 ? 42.18248 90.34669 11.99498 1.000 163.51133 128 ARG B CA 1
ATOM 3792 C C . ARG B 1 214 ? 43.67026 90.44115 12.33264 1.000 163.53073 128 ARG B C 1
ATOM 3793 O O . ARG B 1 214 ? 44.09079 90.07449 13.43652 1.000 167.83446 128 ARG B O 1
ATOM 3801 N N . PHE B 1 215 ? 44.47652 90.92902 11.38625 1.000 158.94154 129 PHE B N 1
ATOM 3802 C CA . PHE B 1 215 ? 45.90942 91.12404 11.58686 1.000 151.27966 129 PHE B CA 1
ATOM 3803 C C . PHE B 1 215 ? 46.20275 92.09626 12.72118 1.000 153.41785 129 PHE B C 1
ATOM 3804 O O . PHE B 1 215 ? 47.11076 91.86958 13.52808 1.000 153.53110 129 PHE B O 1
ATOM 3812 N N . SER B 1 216 ? 45.45451 93.19221 12.78696 1.000 165.74921 130 SER B N 1
ATOM 3813 C CA . SER B 1 216 ? 45.63554 94.16887 13.84582 1.000 171.38150 130 SER B CA 1
ATOM 3814 C C . SER B 1 216 ? 45.25108 93.59548 15.19381 1.000 172.24143 130 SER B C 1
ATOM 3815 O O . SER B 1 216 ? 45.79531 94.01767 16.22222 1.000 173.94673 130 SER B O 1
ATOM 3818 N N . GLN B 1 217 ? 44.31181 92.64335 15.21675 1.000 177.58462 131 GLN B N 1
ATOM 3819 C CA . GLN B 1 217 ? 44.00828 92.04360 16.50780 1.000 180.17633 131 GLN B CA 1
ATOM 3820 C C . GLN B 1 217 ? 45.20450 91.21671 17.00539 1.000 175.00184 131 GLN B C 1
ATOM 3821 O O . GLN B 1 217 ? 45.26922 90.87836 18.19174 1.000 171.97717 131 GLN B O 1
ATOM 3827 N N . LEU B 1 218 ? 46.12065 90.84282 16.10272 1.000 161.33493 132 LEU B N 1
ATOM 3828 C CA . LEU B 1 218 ? 47.30083 90.03182 16.39256 1.000 148.59531 132 LEU B CA 1
ATOM 3829 C C . LEU B 1 218 ? 48.57893 90.84843 16.56249 1.000 144.57673 132 LEU B C 1
ATOM 3830 O O . LEU B 1 218 ? 49.67454 90.27609 16.53524 1.000 145.34509 132 LEU B O 1
ATOM 3835 N N . SER B 1 219 ? 48.46721 92.16614 16.73355 1.000 149.44048 133 SER B N 1
ATOM 3836 C CA . SER B 1 219 ? 49.63363 93.02769 16.90335 1.000 144.47838 133 SER B CA 1
ATOM 3837 C C . SER B 1 219 ? 50.44487 92.73779 18.16468 1.000 138.55070 133 SER B C 1
ATOM 3838 O O . SER B 1 219 ? 51.57050 93.23683 18.27385 1.000 137.88722 133 SER B O 1
ATOM 3841 N N . GLY B 1 220 ? 49.92483 91.95966 19.11441 1.000 137.21384 134 GLY B N 1
ATOM 3842 C CA . GLY B 1 220 ? 50.74426 91.58313 20.25880 1.000 137.27462 134 GLY B CA 1
ATOM 3843 C C . GLY B 1 220 ? 51.87140 90.62258 19.93671 1.000 132.48828 134 GLY B C 1
ATOM 3844 O O . GLY B 1 220 ? 52.77646 90.45185 20.76169 1.000 132.70108 134 GLY B O 1
ATOM 3845 N N . PHE B 1 221 ? 51.82854 89.99517 18.76859 1.000 124.10099 135 PHE B N 1
ATOM 3846 C CA . PHE B 1 221 ? 52.78407 88.99220 18.32729 1.000 125.92084 135 PHE B CA 1
ATOM 3847 C C . PHE B 1 221 ? 53.65428 89.57268 17.21666 1.000 129.62313 135 PHE B C 1
ATOM 3848 O O . PHE B 1 221 ? 53.35550 90.62994 16.65300 1.000 133.54384 135 PHE B O 1
ATOM 3856 N N . THR B 1 222 ? 54.74987 88.87839 16.90786 1.000 137.70346 136 THR B N 1
ATOM 3857 C CA . THR B 1 222 ? 55.62154 89.32066 15.82331 1.000 141.86351 136 THR B CA 1
ATOM 3858 C C . THR B 1 222 ? 54.86484 89.34093 14.50066 1.000 143.30441 136 THR B C 1
ATOM 3859 O O . THR B 1 222 ? 54.33984 88.31511 14.05834 1.000 143.35020 136 THR B O 1
ATOM 3863 N N . ALA B 1 223 ? 54.82716 90.51896 13.87102 1.000 139.04958 137 ALA B N 1
ATOM 3864 C CA . ALA B 1 223 ? 54.11422 90.68742 12.60724 1.000 140.81159 137 ALA B CA 1
ATOM 3865 C C . ALA B 1 223 ? 54.60478 89.71560 11.53901 1.000 145.40120 137 ALA B C 1
ATOM 3866 O O . ALA B 1 223 ? 53.80341 89.17762 10.76457 1.000 149.08075 137 ALA B O 1
ATOM 3868 N N . GLU B 1 224 ? 55.92072 89.50234 11.46380 1.000 138.83351 138 GLU B N 1
ATOM 3869 C CA . GLU B 1 224 ? 56.48309 88.59611 10.46493 1.000 139.65241 138 GLU B CA 1
ATOM 3870 C C . GLU B 1 224 ? 55.90405 87.19160 10.60000 1.000 135.75350 138 GLU B C 1
ATOM 3871 O O . GLU B 1 224 ? 55.47250 86.57974 9.61037 1.000 134.07945 138 GLU B O 1
ATOM 3877 N N . VAL B 1 225 ? 55.86074 86.67708 11.83061 1.000 141.50690 139 VAL B N 1
ATOM 3878 C CA . VAL B 1 225 ? 55.35779 85.32781 12.06045 1.000 142.11239 139 VAL B CA 1
ATOM 3879 C C . VAL B 1 225 ? 53.87363 85.25630 11.72688 1.000 140.83255 139 VAL B C 1
ATOM 3880 O O . VAL B 1 225 ? 53.40358 84.28272 11.12525 1.000 132.10488 139 VAL B O 1
ATOM 3884 N N . VAL B 1 226 ? 53.11441 86.28473 12.11570 1.000 138.23374 140 VAL B N 1
ATOM 3885 C CA . VAL B 1 226 ? 51.67987 86.31095 11.84008 1.000 138.04281 140 VAL B CA 1
ATOM 3886 C C . VAL B 1 226 ? 51.43762 86.24983 10.33951 1.000 137.45426 140 VAL B C 1
ATOM 3887 O O . VAL B 1 226 ? 50.61494 85.46536 9.85198 1.000 135.86056 140 VAL B O 1
ATOM 3891 N N . ALA B 1 227 ? 52.14936 87.08994 9.58760 1.000 137.90123 141 ALA B N 1
ATOM 3892 C CA . ALA B 1 227 ? 51.96864 87.13623 8.14235 1.000 136.17887 141 ALA B CA 1
ATOM 3893 C C . ALA B 1 227 ? 52.33532 85.81135 7.48532 1.000 131.29720 141 ALA B C 1
ATOM 3894 O O . ALA B 1 227 ? 51.62044 85.34006 6.59325 1.000 130.61439 141 ALA B O 1
ATOM 3896 N N . LYS B 1 228 ? 53.44404 85.19185 7.91061 1.000 134.96456 142 LYS B N 1
ATOM 3897 C CA . LYS B 1 228 ? 53.85791 83.93296 7.28929 1.000 133.86632 142 LYS B CA 1
ATOM 3898 C C . LYS B 1 228 ? 52.79822 82.83750 7.39739 1.000 131.12260 142 LYS B C 1
ATOM 3899 O O . LYS B 1 228 ? 52.67609 82.00788 6.48826 1.000 131.69283 142 LYS B O 1
ATOM 3905 N N . HIS B 1 229 ? 52.01363 82.81850 8.47373 1.000 126.49300 143 HIS B N 1
ATOM 3906 C CA . HIS B 1 229 ? 50.99741 81.78956 8.67165 1.000 123.86505 143 HIS B CA 1
ATOM 3907 C C . HIS B 1 229 ? 49.57352 82.32484 8.53624 1.000 126.41067 143 HIS B C 1
ATOM 3908 O O . HIS B 1 229 ? 48.64980 81.79996 9.16306 1.000 129.30522 143 HIS B O 1
ATOM 3915 N N . VAL B 1 230 ? 49.39195 83.38456 7.74013 1.000 129.95282 144 VAL B N 1
ATOM 3916 C CA . VAL B 1 230 ? 48.06778 83.95462 7.47852 1.000 130.64228 144 VAL B CA 1
ATOM 3917 C C . VAL B 1 230 ? 47.03453 82.88548 7.13222 1.000 127.45860 144 VAL B C 1
ATOM 3918 O O . VAL B 1 230 ? 45.84341 83.04217 7.43175 1.000 126.76475 144 VAL B O 1
ATOM 3922 N N . SER B 1 231 ? 47.46663 81.78267 6.51043 1.000 123.16584 145 SER B N 1
ATOM 3923 C CA . SER B 1 231 ? 46.55886 80.68751 6.17805 1.000 122.38041 145 SER B CA 1
ATOM 3924 C C . SER B 1 231 ? 45.87997 80.09207 7.40600 1.000 129.73334 145 SER B C 1
ATOM 3925 O O . SER B 1 231 ? 44.79977 79.50476 7.27939 1.000 127.44746 145 SER B O 1
ATOM 3928 N N . LEU B 1 232 ? 46.48210 80.23394 8.58751 1.000 130.95610 146 LEU B N 1
ATOM 3929 C CA . LEU B 1 232 ? 45.93660 79.64200 9.80237 1.000 120.35104 146 LEU B CA 1
ATOM 3930 C C . LEU B 1 232 ? 44.78949 80.45100 10.39177 1.000 115.33421 146 LEU B C 1
ATOM 3931 O O . LEU B 1 232 ? 43.98604 79.89796 11.15039 1.000 113.37502 146 LEU B O 1
ATOM 3936 N N . TRP B 1 233 ? 44.69202 81.73918 10.06498 1.000 121.88475 147 TRP B N 1
ATOM 3937 C CA . TRP B 1 233 ? 43.77011 82.63026 10.75050 1.000 121.12424 147 TRP B CA 1
ATOM 3938 C C . TRP B 1 233 ? 42.85490 83.45812 9.85825 1.000 121.38827 147 TRP B C 1
ATOM 3939 O O . TRP B 1 233 ? 41.89587 84.03255 10.38544 1.000 122.60371 147 TRP B O 1
ATOM 3950 N N . ARG B 1 234 ? 43.11948 83.56964 8.55051 1.000 122.86060 148 ARG B N 1
ATOM 3951 C CA . ARG B 1 234 ? 42.33253 84.48535 7.72454 1.000 122.75051 148 ARG B CA 1
ATOM 3952 C C . ARG B 1 234 ? 40.83681 84.19407 7.79969 1.000 120.07471 148 ARG B C 1
ATOM 3953 O O . ARG B 1 234 ? 40.01935 85.10556 7.62749 1.000 124.90790 148 ARG B O 1
ATOM 3961 N N . SER B 1 235 ? 40.45853 82.94241 8.05166 1.000 118.44283 149 SER B N 1
ATOM 3962 C CA . SER B 1 235 ? 39.06105 82.53277 8.03963 1.000 120.32790 149 SER B CA 1
ATOM 3963 C C . SER B 1 235 ? 38.40723 82.50636 9.41649 1.000 120.02720 149 SER B C 1
ATOM 3964 O O . SER B 1 235 ? 37.21943 82.18225 9.50988 1.000 123.10143 149 SER B O 1
ATOM 3967 N N . LEU B 1 236 ? 39.13407 82.82794 10.48195 1.000 119.72596 150 LEU B N 1
ATOM 3968 C CA . LEU B 1 236 ? 38.53002 82.82747 11.80679 1.000 118.81397 150 LEU B CA 1
ATOM 3969 C C . LEU B 1 236 ? 37.66526 84.06346 12.03254 1.000 120.12974 150 LEU B C 1
ATOM 3970 O O . LEU B 1 236 ? 37.89122 85.12702 11.44736 1.000 122.84846 150 LEU B O 1
ATOM 3975 N N . SER B 1 237 ? 36.66454 83.90824 12.89804 1.000 117.29742 151 SER B N 1
ATOM 3976 C CA . SER B 1 237 ? 35.89273 85.04121 13.38492 1.000 118.59591 151 SER B CA 1
ATOM 3977 C C . SER B 1 237 ? 36.72169 85.87410 14.36178 1.000 122.37962 151 SER B C 1
ATOM 3978 O O . SER B 1 237 ? 37.71313 85.41144 14.93305 1.000 120.86228 151 SER B O 1
ATOM 3981 N N . ASN B 1 238 ? 36.29995 87.12846 14.54380 1.000 113.86581 152 ASN B N 1
ATOM 3982 C CA . ASN B 1 238 ? 36.93273 88.00046 15.53092 1.000 120.18128 152 ASN B CA 1
ATOM 3983 C C . ASN B 1 238 ? 36.82440 87.44489 16.94833 1.000 119.44046 152 ASN B C 1
ATOM 3984 O O . ASN B 1 238 ? 37.75932 87.58956 17.75198 1.000 119.33097 152 ASN B O 1
ATOM 3989 N N . ASP B 1 239 ? 35.72334 86.75488 17.25302 1.000 115.25015 153 ASP B N 1
ATOM 3990 C CA . ASP B 1 239 ? 35.59296 86.09882 18.54931 1.000 114.89916 153 ASP B CA 1
ATOM 3991 C C . ASP B 1 239 ? 36.57567 84.94451 18.68462 1.000 112.49325 153 ASP B C 1
ATOM 3992 O O . ASP B 1 239 ? 37.15424 84.73813 19.75964 1.000 112.19383 153 ASP B O 1
ATOM 3997 N N . ASP B 1 240 ? 36.76658 84.17246 17.61279 1.000 117.51770 154 ASP B N 1
ATOM 3998 C CA . ASP B 1 240 ? 37.74054 83.08920 17.65959 1.000 117.47217 154 ASP B CA 1
ATOM 3999 C C . ASP B 1 240 ? 39.13948 83.63948 17.90334 1.000 119.07973 154 ASP B C 1
ATOM 4000 O O . ASP B 1 240 ? 39.92895 83.04611 18.64383 1.000 119.16244 154 ASP B O 1
ATOM 4005 N N . LEU B 1 241 ? 39.46026 84.78098 17.29101 1.000 109.61916 155 LEU B N 1
ATOM 4006 C CA . LEU B 1 241 ? 40.75512 85.41473 17.52050 1.000 140.63093 155 LEU B CA 1
ATOM 4007 C C . LEU B 1 241 ? 40.91587 85.85786 18.97145 1.000 114.91666 155 LEU B C 1
ATOM 4008 O O . LEU B 1 241 ? 41.98567 85.67611 19.56988 1.000 136.04102 155 LEU B O 1
ATOM 4013 N N . SER B 1 242 ? 39.87993 86.48090 19.54243 1.000 106.47545 156 SER B N 1
ATOM 4014 C CA . SER B 1 242 ? 39.95700 86.88173 20.94655 1.000 109.76283 156 SER B CA 1
ATOM 4015 C C . SER B 1 242 ? 40.15607 85.67500 21.86181 1.000 106.51363 156 SER B C 1
ATOM 4016 O O . SER B 1 242 ? 41.00000 85.70142 22.77486 1.000 105.18757 156 SER B O 1
ATOM 4019 N N . LYS B 1 243 ? 39.40737 84.59528 21.61440 1.000 112.94066 157 LYS B N 1
ATOM 4020 C CA . LYS B 1 243 ? 39.62295 83.36544 22.36981 1.000 112.19685 157 LYS B CA 1
ATOM 4021 C C . LYS B 1 243 ? 41.04439 82.85095 22.19387 1.000 109.77634 157 LYS B C 1
ATOM 4022 O O . LYS B 1 243 ? 41.64737 82.34283 23.14355 1.000 110.38804 157 LYS B O 1
ATOM 4028 N N . ALA B 1 244 ? 41.58169 82.94070 20.97636 1.000 107.86544 158 ALA B N 1
ATOM 4029 C CA . ALA B 1 244 ? 42.94292 82.48156 20.72631 1.000 116.61199 158 ALA B CA 1
ATOM 4030 C C . ALA B 1 244 ? 43.96080 83.25703 21.55130 1.000 157.99056 158 ALA B C 1
ATOM 4031 O O . ALA B 1 244 ? 44.88935 82.66891 22.11703 1.000 111.60260 158 ALA B O 1
ATOM 4033 N N . VAL B 1 245 ? 43.82298 84.58382 21.59892 1.000 110.38184 159 VAL B N 1
ATOM 4034 C CA . VAL B 1 245 ? 44.70789 85.39491 22.43708 1.000 131.03493 159 VAL B CA 1
ATOM 4035 C C . VAL B 1 245 ? 44.62084 84.95939 23.89698 1.000 103.97069 159 VAL B C 1
ATOM 4036 O O . VAL B 1 245 ? 45.64325 84.80229 24.58563 1.000 96.43687 159 VAL B O 1
ATOM 4040 N N . LEU B 1 246 ? 43.39401 84.75786 24.39031 1.000 119.58430 160 LEU B N 1
ATOM 4041 C CA . LEU B 1 246 ? 43.22205 84.33429 25.77982 1.000 111.16748 160 LEU B CA 1
ATOM 4042 C C . LEU B 1 246 ? 43.86967 82.97412 26.03778 1.000 111.18567 160 LEU B C 1
ATOM 4043 O O . LEU B 1 246 ? 44.51131 82.76291 27.07580 1.000 107.29292 160 LEU B O 1
ATOM 4048 N N . VAL B 1 247 ? 43.74737 82.05529 25.07896 1.000 106.48786 161 VAL B N 1
ATOM 4049 C CA . VAL B 1 247 ? 44.33598 80.72376 25.20580 1.000 115.21130 161 VAL B CA 1
ATOM 4050 C C . VAL B 1 247 ? 45.85669 80.79332 25.20144 1.000 94.37973 161 VAL B C 1
ATOM 4051 O O . VAL B 1 247 ? 46.52631 80.06327 25.94314 1.000 99.91844 161 VAL B O 1
ATOM 4055 N N . VAL B 1 248 ? 46.42875 81.62945 24.33629 1.000 133.56554 162 VAL B N 1
ATOM 4056 C CA . VAL B 1 248 ? 47.87895 81.79907 24.32678 1.000 90.09773 162 VAL B CA 1
ATOM 4057 C C . VAL B 1 248 ? 48.36778 82.30663 25.67822 1.000 104.79316 162 VAL B C 1
ATOM 4058 O O . VAL B 1 248 ? 49.35150 81.79570 26.22803 1.000 92.12903 162 VAL B O 1
ATOM 4062 N N . ASP B 1 249 ? 47.71577 83.34116 26.22048 1.000 102.62075 163 ASP B N 1
ATOM 4063 C CA . ASP B 1 249 ? 48.08754 83.79075 27.56375 1.000 105.22764 163 ASP B CA 1
ATOM 4064 C C . ASP B 1 249 ? 47.94281 82.67874 28.60333 1.000 112.47353 163 ASP B C 1
ATOM 4065 O O . ASP B 1 249 ? 48.76035 82.57462 29.52897 1.000 111.03412 163 ASP B O 1
ATOM 4070 N N . TRP B 1 250 ? 46.92598 81.82256 28.45634 1.000 109.17760 164 TRP B N 1
ATOM 4071 C CA . TRP B 1 250 ? 46.76209 80.70908 29.39098 1.000 105.56227 164 TRP B CA 1
ATOM 4072 C C . TRP B 1 250 ? 47.92806 79.72912 29.30780 1.000 130.75667 164 TRP B C 1
ATOM 4073 O O . TRP B 1 250 ? 48.44972 79.28176 30.33629 1.000 109.02693 164 TRP B O 1
ATOM 4084 N N . PHE B 1 251 ? 48.34561 79.37992 28.08892 1.000 98.43592 165 PHE B N 1
ATOM 4085 C CA . PHE B 1 251 ? 49.47569 78.46823 27.92168 1.000 116.78541 165 PHE B CA 1
ATOM 4086 C C . PHE B 1 251 ? 50.79721 79.09509 28.34200 1.000 113.93073 165 PHE B C 1
ATOM 4087 O O . PHE B 1 251 ? 51.71795 78.37760 28.74930 1.000 119.07751 165 PHE B O 1
ATOM 4095 N N . LEU B 1 252 ? 50.91504 80.41878 28.25553 1.000 117.05066 166 LEU B N 1
ATOM 4096 C CA . LEU B 1 252 ? 52.11984 81.07105 28.75588 1.000 115.07001 166 LEU B CA 1
ATOM 4097 C C . LEU B 1 252 ? 52.15900 81.11509 30.27609 1.000 120.44593 166 LEU B C 1
ATOM 4098 O O . LEU B 1 252 ? 53.23970 81.02555 30.87001 1.000 122.28945 166 LEU B O 1
ATOM 4103 N N . LYS B 1 253 ? 51.00055 81.24049 30.91970 1.000 130.17369 167 LYS B N 1
ATOM 4104 C CA . LYS B 1 253 ? 50.94428 81.26007 32.37613 1.000 125.66189 167 LYS B CA 1
ATOM 4105 C C . LYS B 1 253 ? 50.97363 79.86700 32.99848 1.000 123.43736 167 LYS B C 1
ATOM 4106 O O . LYS B 1 253 ? 51.34326 79.73809 34.17089 1.000 120.65804 167 LYS B O 1
ATOM 4112 N N . HIS B 1 254 ? 50.59958 78.82846 32.25333 1.000 119.34531 168 HIS B N 1
ATOM 4113 C CA . HIS B 1 254 ? 50.60015 77.45023 32.75230 1.000 120.82048 168 HIS B CA 1
ATOM 4114 C C . HIS B 1 254 ? 51.42954 76.54968 31.83504 1.000 125.88783 168 HIS B C 1
ATOM 4115 O O . HIS B 1 254 ? 50.91493 75.59005 31.25257 1.000 126.98714 168 HIS B O 1
ATOM 4122 N N . PRO B 1 255 ? 52.72868 76.83553 31.68302 1.000 127.01844 169 PRO B N 1
ATOM 4123 C CA . PRO B 1 255 ? 53.59222 75.94701 30.89117 1.000 136.32240 169 PRO B CA 1
ATOM 4124 C C . PRO B 1 255 ? 53.74255 74.57172 31.52740 1.000 138.16181 169 PRO B C 1
ATOM 4125 O O . PRO B 1 255 ? 53.84152 74.44003 32.75013 1.000 135.45111 169 PRO B O 1
ATOM 4129 N N . ASN B 1 256 ? 53.76894 73.54351 30.67289 1.000 129.11957 170 ASN B N 1
ATOM 4130 C CA . ASN B 1 256 ? 53.90504 72.14912 31.10632 1.000 126.40401 170 ASN B CA 1
ATOM 4131 C C . ASN B 1 256 ? 52.86925 71.79833 32.16842 1.000 127.22948 170 ASN B C 1
ATOM 4132 O O . ASN B 1 256 ? 53.15786 71.11269 33.15207 1.000 118.99665 170 ASN B O 1
ATOM 4137 N N . SER B 1 257 ? 51.64866 72.30071 31.96650 1.000 127.93455 171 SER B N 1
ATOM 4138 C CA . SER B 1 257 ? 50.57047 72.08360 32.92335 1.000 131.55803 171 SER B CA 1
ATOM 4139 C C . SER B 1 257 ? 50.32132 70.60131 33.16078 1.000 136.81795 171 SER B C 1
ATOM 4140 O O . SER B 1 257 ? 49.86590 70.21321 34.24259 1.000 140.17757 171 SER B O 1
ATOM 4143 N N . GLY B 1 258 ? 50.60800 69.76159 32.16765 1.000 144.60489 172 GLY B N 1
ATOM 4144 C CA . GLY B 1 258 ? 50.25781 68.35713 32.23416 1.000 147.55601 172 GLY B CA 1
ATOM 4145 C C . GLY B 1 258 ? 48.76230 68.12882 32.30251 1.000 148.94049 172 GLY B C 1
ATOM 4146 O O . GLY B 1 258 ? 48.30433 66.99591 32.47831 1.000 156.94939 172 GLY B O 1
ATOM 4147 N N . LEU B 1 259 ? 47.99087 69.20174 32.15962 1.000 168.32848 173 LEU B N 1
ATOM 4148 C CA . LEU B 1 259 ? 46.54606 69.11628 32.26514 1.000 196.69949 173 LEU B CA 1
ATOM 4149 C C . LEU B 1 259 ? 45.94992 68.61056 30.96099 1.000 194.05943 173 LEU B C 1
ATOM 4150 O O . LEU B 1 259 ? 46.49338 68.82915 29.87444 1.000 226.56809 173 LEU B O 1
ATOM 4155 N N . LEU B 1 260 ? 44.81772 67.92829 31.08205 1.000 160.84637 174 LEU B N 1
ATOM 4156 C CA . LEU B 1 260 ? 44.05280 67.53009 29.91352 1.000 139.22857 174 LEU B CA 1
ATOM 4157 C C . LEU B 1 260 ? 43.50179 68.74424 29.17550 1.000 122.46685 174 LEU B C 1
ATOM 4158 O O . LEU B 1 260 ? 43.25529 69.79941 29.76588 1.000 124.79746 174 LEU B O 1
ATOM 4163 N N . LYS B 1 261 ? 43.34888 68.58597 27.85541 1.000 134.77855 175 LYS B N 1
ATOM 4164 C CA . LYS B 1 261 ? 42.83185 69.64838 26.99471 1.000 117.64492 175 LYS B CA 1
ATOM 4165 C C . LYS B 1 261 ? 41.58584 70.30376 27.58811 1.000 110.82300 175 LYS B C 1
ATOM 4166 O O . LYS B 1 261 ? 41.36816 71.50763 27.40916 1.000 111.29321 175 LYS B O 1
ATOM 4172 N N . ARG B 1 262 ? 40.76364 69.52489 28.29941 1.000 110.40489 176 ARG B N 1
ATOM 4173 C CA . ARG B 1 262 ? 39.58503 70.03546 28.99659 1.000 110.33005 176 ARG B CA 1
ATOM 4174 C C . ARG B 1 262 ? 39.91080 70.96255 30.16510 1.000 107.82694 176 ARG B C 1
ATOM 4175 O O . ARG B 1 262 ? 39.09594 71.83266 30.49135 1.000 110.84843 176 ARG B O 1
ATOM 4183 N N . ALA B 1 263 ? 41.08781 70.85157 30.76837 1.000 108.41818 177 ALA B N 1
ATOM 4184 C CA . ALA B 1 263 ? 41.38277 71.69825 31.91865 1.000 111.22077 177 ALA B CA 1
ATOM 4185 C C . ALA B 1 263 ? 41.78946 73.12074 31.54765 1.000 110.69494 177 ALA B C 1
ATOM 4186 O O . ALA B 1 263 ? 42.02870 73.92998 32.45016 1.000 110.77127 177 ALA B O 1
ATOM 4188 N N . VAL B 1 264 ? 41.86442 73.44815 30.26000 1.000 115.31811 178 VAL B N 1
ATOM 4189 C CA . VAL B 1 264 ? 42.01496 74.82633 29.80006 1.000 110.98052 178 VAL B CA 1
ATOM 4190 C C . VAL B 1 264 ? 40.76121 75.64036 30.10418 1.000 116.50838 178 VAL B C 1
ATOM 4191 O O . VAL B 1 264 ? 39.80344 75.63959 29.32277 1.000 110.21834 178 VAL B O 1
ATOM 4195 N N . ALA B 1 265 ? 40.75120 76.32805 31.24644 1.000 136.86571 179 ALA B N 1
ATOM 4196 C CA . ALA B 1 265 ? 39.56758 77.05589 31.71011 1.000 146.89553 179 ALA B CA 1
ATOM 4197 C C . ALA B 1 265 ? 39.55145 78.48026 31.14578 1.000 130.40284 179 ALA B C 1
ATOM 4198 O O . ALA B 1 265 ? 39.58550 79.47721 31.86667 1.000 131.39267 179 ALA B O 1
ATOM 4200 N N . VAL B 1 266 ? 39.49018 78.55286 29.81817 1.000 113.75373 180 VAL B N 1
ATOM 4201 C CA . VAL B 1 266 ? 39.34613 79.80124 29.07371 1.000 111.02155 180 VAL B CA 1
ATOM 4202 C C . VAL B 1 266 ? 37.92390 79.87041 28.53408 1.000 114.52282 180 VAL B C 1
ATOM 4203 O O . VAL B 1 266 ? 37.44919 78.91738 27.90413 1.000 116.01756 180 VAL B O 1
ATOM 4207 N N . GLU B 1 267 ? 37.23944 80.98588 28.79547 1.000 116.89658 181 GLU B N 1
ATOM 4208 C CA . GLU B 1 267 ? 35.83104 81.09571 28.43251 1.000 115.99020 181 GLU B CA 1
ATOM 4209 C C . GLU B 1 267 ? 35.61513 80.98387 26.93181 1.000 122.93786 181 GLU B C 1
ATOM 4210 O O . GLU B 1 267 ? 36.35156 81.56225 26.12849 1.000 126.38374 181 GLU B O 1
ATOM 4216 N N . GLY B 1 268 ? 34.58282 80.22635 26.56587 1.000 134.57237 182 GLY B N 1
ATOM 4217 C CA . GLY B 1 268 ? 34.27841 79.91819 25.18909 1.000 138.16013 182 GLY B CA 1
ATOM 4218 C C . GLY B 1 268 ? 35.18620 78.89843 24.54697 1.000 140.38978 182 GLY B C 1
ATOM 4219 O O . GLY B 1 268 ? 34.95626 78.53588 23.38753 1.000 149.42653 182 GLY B O 1
ATOM 4220 N N . VAL B 1 269 ? 36.20394 78.42055 25.25369 1.000 123.98853 183 VAL B N 1
ATOM 4221 C CA . VAL B 1 269 ? 37.14337 77.44904 24.71306 1.000 121.62322 183 VAL B CA 1
ATOM 4222 C C . VAL B 1 269 ? 36.76534 76.06767 25.22795 1.000 120.57512 183 VAL B C 1
ATOM 4223 O O . VAL B 1 269 ? 36.95925 75.75530 26.40775 1.000 119.33466 183 VAL B O 1
ATOM 4227 N N . HIS B 1 270 ? 36.22648 75.24363 24.33699 1.000 114.50090 184 HIS B N 1
ATOM 4228 C CA . HIS B 1 270 ? 36.02257 73.82100 24.55543 1.000 111.80972 184 HIS B CA 1
ATOM 4229 C C . HIS B 1 270 ? 37.05746 73.01583 23.77369 1.000 110.32665 184 HIS B C 1
ATOM 4230 O O . HIS B 1 270 ? 37.71231 73.52171 22.85853 1.000 111.50953 184 HIS B O 1
ATOM 4237 N N . THR B 1 271 ? 37.20113 71.74833 24.16954 1.000 108.99462 185 THR B N 1
ATOM 4238 C CA . THR B 1 271 ? 38.25474 70.87745 23.64663 1.000 115.72185 185 THR B CA 1
ATOM 4239 C C . THR B 1 271 ? 38.27231 70.78449 22.12144 1.000 101.40862 185 THR B C 1
ATOM 4240 O O . THR B 1 271 ? 39.33878 70.86517 21.50325 1.000 101.31128 185 THR B O 1
ATOM 4244 N N . LYS B 1 272 ? 37.11093 70.58328 21.49528 1.000 111.07773 186 LYS B N 1
ATOM 4245 C CA . LYS B 1 272 ? 37.07875 70.46012 20.03806 1.000 108.59534 186 LYS B CA 1
ATOM 4246 C C . LYS B 1 272 ? 37.57777 71.72640 19.34848 1.000 107.11252 186 LYS B C 1
ATOM 4247 O O . LYS B 1 272 ? 38.31854 71.65603 18.35673 1.000 106.69017 186 LYS B O 1
ATOM 4253 N N . TRP B 1 273 ? 37.25941 72.89088 19.91511 1.000 100.57444 187 TRP B N 1
ATOM 4254 C CA . TRP B 1 273 ? 37.74651 74.15142 19.36402 1.000 104.40987 187 TRP B CA 1
ATOM 4255 C C . TRP B 1 273 ? 39.24854 74.29418 19.56497 1.000 107.10312 187 TRP B C 1
ATOM 4256 O O . TRP B 1 273 ? 39.96726 74.70731 18.64687 1.000 103.82634 187 TRP B O 1
ATOM 4267 N N . LEU B 1 274 ? 39.73633 73.97348 20.76375 1.000 123.08883 188 LEU B N 1
ATOM 4268 C CA . LEU B 1 274 ? 41.16299 74.08766 21.03893 1.000 119.89271 188 LEU B CA 1
ATOM 4269 C C . LEU B 1 274 ? 41.97516 73.16328 20.13667 1.000 118.93688 188 LEU B C 1
ATOM 4270 O O . LEU B 1 274 ? 43.03563 73.54968 19.63108 1.000 119.50743 188 LEU B O 1
ATOM 4275 N N . GLU B 1 275 ? 41.49033 71.93704 19.92368 1.000 106.72621 189 GLU B N 1
ATOM 4276 C CA . GLU B 1 275 ? 42.14543 71.01382 19.00014 1.000 103.31053 189 GLU B CA 1
ATOM 4277 C C . GLU B 1 275 ? 42.12239 71.51977 17.56183 1.000 102.95137 189 GLU B C 1
ATOM 4278 O O . GLU B 1 275 ? 43.11434 71.37812 16.83672 1.000 100.08826 189 GLU B O 1
ATOM 4284 N N . ASN B 1 276 ? 40.99824 72.09858 17.12063 1.000 98.39569 190 ASN B N 1
ATOM 4285 C CA . ASN B 1 276 ? 40.89970 72.50486 15.71831 1.000 98.31075 190 ASN B CA 1
ATOM 4286 C C . ASN B 1 276 ? 41.92199 73.57603 15.35058 1.000 99.40832 190 ASN B C 1
ATOM 4287 O O . ASN B 1 276 ? 42.38889 73.61599 14.20635 1.000 107.50624 190 ASN B O 1
ATOM 4292 N N . HIS B 1 277 ? 42.28388 74.44560 16.29123 1.000 102.28500 191 HIS B N 1
ATOM 4293 C CA . HIS B 1 277 ? 43.22778 75.52681 16.03639 1.000 102.56326 191 HIS B CA 1
ATOM 4294 C C . HIS B 1 277 ? 44.58927 75.25469 16.66363 1.000 93.74950 191 HIS B C 1
ATOM 4295 O O . HIS B 1 277 ? 45.42082 76.16467 16.74885 1.000 107.49440 191 HIS B O 1
ATOM 4302 N N . ARG B 1 278 ? 44.81472 74.01869 17.11649 1.000 103.85656 192 ARG B N 1
ATOM 4303 C CA . ARG B 1 278 ? 45.97913 73.66858 17.92761 1.000 92.36541 192 ARG B CA 1
ATOM 4304 C C . ARG B 1 278 ? 47.30475 74.09859 17.29766 1.000 91.31162 192 ARG B C 1
ATOM 4305 O O . ARG B 1 278 ? 48.18831 74.60554 17.99358 1.000 104.28025 192 ARG B O 1
ATOM 4313 N N . VAL B 1 279 ? 47.48606 73.85544 15.99502 1.000 96.27897 193 VAL B N 1
ATOM 4314 C CA . VAL B 1 279 ? 48.74581 74.21432 15.33567 1.000 95.98446 193 VAL B CA 1
ATOM 4315 C C . VAL B 1 279 ? 48.99926 75.71687 15.42364 1.000 92.88500 193 VAL B C 1
ATOM 4316 O O . VAL B 1 279 ? 50.12693 76.16720 15.68285 1.000 96.43682 193 VAL B O 1
ATOM 4320 N N . LEU B 1 280 ? 47.94139 76.50899 15.26466 1.000 95.49225 194 LEU B N 1
ATOM 4321 C CA . LEU B 1 280 ? 48.03809 77.95838 15.39565 1.000 104.24787 194 LEU B CA 1
ATOM 4322 C C . LEU B 1 280 ? 48.46910 78.34874 16.80590 1.000 127.77196 194 LEU B C 1
ATOM 4323 O O . LEU B 1 280 ? 49.34549 79.20504 16.99397 1.000 117.61340 194 LEU B O 1
ATOM 4328 N N . ILE B 1 281 ? 47.84326 77.73318 17.81040 1.000 101.48283 195 ILE B N 1
ATOM 4329 C CA . ILE B 1 281 ? 48.18538 77.99502 19.20621 1.000 105.68962 195 ILE B CA 1
ATOM 4330 C C . ILE B 1 281 ? 49.64076 77.63412 19.49155 1.000 102.24046 195 ILE B C 1
ATOM 4331 O O . ILE B 1 281 ? 50.35318 78.37783 20.17446 1.000 113.69871 195 ILE B O 1
ATOM 4336 N N . GLU B 1 282 ? 50.08747 76.46109 19.03029 1.000 107.29888 196 GLU B N 1
ATOM 4337 C CA . GLU B 1 282 ? 51.48551 76.07994 19.22436 1.000 107.80456 196 GLU B CA 1
ATOM 4338 C C . GLU B 1 282 ? 52.43734 77.08973 18.59423 1.000 110.99888 196 GLU B C 1
ATOM 4339 O O . GLU B 1 282 ? 53.45552 77.45458 19.19863 1.000 118.97262 196 GLU B O 1
ATOM 4345 N N . THR B 1 283 ? 52.09069 77.60525 17.41070 1.000 111.00270 197 THR B N 1
ATOM 4346 C CA . THR B 1 283 ? 52.95132 78.59946 16.77368 1.000 115.85062 197 THR B CA 1
ATOM 4347 C C . THR B 1 283 ? 53.00556 79.89055 17.58534 1.000 122.19126 197 THR B C 1
ATOM 4348 O O . THR B 1 283 ? 54.08040 80.47579 17.76917 1.000 124.74181 197 THR B O 1
ATOM 4352 N N . LEU B 1 284 ? 51.85291 80.34416 18.08255 1.000 111.11491 198 LEU B N 1
ATOM 4353 C CA . LEU B 1 284 ? 51.80063 81.59748 18.83485 1.000 124.50250 198 LEU B CA 1
ATOM 4354 C C . LEU B 1 284 ? 52.48415 81.48241 20.19553 1.000 124.80613 198 LEU B C 1
ATOM 4355 O O . LEU B 1 284 ? 53.14478 82.42846 20.65354 1.000 123.14647 198 LEU B O 1
ATOM 4360 N N . VAL B 1 285 ? 52.36199 80.32355 20.84371 1.000 114.02321 199 VAL B N 1
ATOM 4361 C CA . VAL B 1 285 ? 53.09816 80.08404 22.08035 1.000 118.35845 199 VAL B CA 1
ATOM 4362 C C . VAL B 1 285 ? 54.59488 80.08250 21.80726 1.000 127.01449 199 VAL B C 1
ATOM 4363 O O . VAL B 1 285 ? 55.38120 80.63187 22.58780 1.000 131.53887 199 VAL B O 1
ATOM 4367 N N . ALA B 1 286 ? 55.01542 79.45962 20.70309 1.000 134.91643 200 ALA B N 1
ATOM 4368 C CA . ALA B 1 286 ? 56.42495 79.49867 20.32729 1.000 141.10261 200 ALA B CA 1
ATOM 4369 C C . ALA B 1 286 ? 56.89906 80.93589 20.13954 1.000 144.83296 200 ALA B C 1
ATOM 4370 O O . ALA B 1 286 ? 57.97437 81.31546 20.61828 1.000 145.38142 200 ALA B O 1
ATOM 4372 N N . ASP B 1 287 ? 56.10917 81.74585 19.42806 1.000 130.51442 201 ASP B N 1
ATOM 4373 C CA . ASP B 1 287 ? 56.44819 83.15661 19.24425 1.000 131.00101 201 ASP B CA 1
ATOM 4374 C C . ASP B 1 287 ? 56.65242 83.87377 20.57427 1.000 131.20278 201 ASP B C 1
ATOM 4375 O O . ASP B 1 287 ? 57.67805 84.53373 20.78085 1.000 133.20354 201 ASP B O 1
ATOM 4380 N N . LYS B 1 288 ? 55.68394 83.77135 21.48940 1.000 137.77206 202 LYS B N 1
ATOM 4381 C CA . LYS B 1 288 ? 55.85658 84.47085 22.76366 1.000 133.87089 202 LYS B CA 1
ATOM 4382 C C . LYS B 1 288 ? 56.99281 83.88740 23.59833 1.000 133.17302 202 LYS B C 1
ATOM 4383 O O . LYS B 1 288 ? 57.58732 84.60386 24.41193 1.000 132.18163 202 LYS B O 1
ATOM 4389 N N . ARG B 1 289 ? 57.31265 82.60756 23.41876 1.000 135.79519 203 ARG B N 1
ATOM 4390 C CA . ARG B 1 289 ? 58.41096 81.98910 24.14908 1.000 136.84634 203 ARG B CA 1
ATOM 4391 C C . ARG B 1 289 ? 59.76106 82.19905 23.47910 1.000 137.75688 203 ARG B C 1
ATOM 4392 O O . ARG B 1 289 ? 60.79129 81.88188 24.08355 1.000 138.38731 203 ARG B O 1
ATOM 4400 N N . GLY B 1 290 ? 59.78064 82.71710 22.25399 1.000 136.49066 204 GLY B N 1
ATOM 4401 C CA . GLY B 1 290 ? 61.01329 82.80544 21.50119 1.000 146.24415 204 GLY B CA 1
ATOM 4402 C C . GLY B 1 290 ? 61.55561 81.47454 21.03984 1.000 151.11025 204 GLY B C 1
ATOM 4403 O O . GLY B 1 290 ? 62.76000 81.35287 20.80539 1.000 161.70669 204 GLY B O 1
ATOM 4404 N N . GLU B 1 291 ? 60.69558 80.46620 20.90372 1.000 151.16934 205 GLU B N 1
ATOM 4405 C CA . GLU B 1 291 ? 61.02486 79.13452 20.41245 1.000 154.76918 205 GLU B CA 1
ATOM 4406 C C . GLU B 1 291 ? 60.74234 79.04356 18.91376 1.000 162.38008 205 GLU B C 1
ATOM 4407 O O . GLU B 1 291 ? 59.77190 79.63485 18.42734 1.000 157.35475 205 GLU B O 1
ATOM 4413 N N . PRO B 1 292 ? 61.56988 78.31510 18.16524 1.000 172.96398 206 PRO B N 1
ATOM 4414 C CA . PRO B 1 292 ? 61.31912 78.15872 16.72697 1.000 174.13207 206 PRO B CA 1
ATOM 4415 C C . PRO B 1 292 ? 60.13387 77.24957 16.44147 1.000 171.71612 206 PRO B C 1
ATOM 4416 O O . PRO B 1 292 ? 59.95612 76.20723 17.07710 1.000 170.78386 206 PRO B O 1
ATOM 4420 N N . GLY B 1 293 ? 59.31582 77.66026 15.47335 1.000 157.62982 207 GLY B N 1
ATOM 4421 C CA . GLY B 1 293 ? 58.28900 76.78099 14.94925 1.000 146.38273 207 GLY B CA 1
ATOM 4422 C C . GLY B 1 293 ? 57.10114 76.67445 15.87856 1.000 134.62527 207 GLY B C 1
ATOM 4423 O O . GLY B 1 293 ? 56.34051 77.63262 16.04989 1.000 128.55082 207 GLY B O 1
ATOM 4424 N N . ARG B 1 294 ? 56.92834 75.50013 16.47587 1.000 128.20217 208 ARG B N 1
ATOM 4425 C CA . ARG B 1 294 ? 55.77990 75.20208 17.31544 1.000 117.44448 208 ARG B CA 1
ATOM 4426 C C . ARG B 1 294 ? 56.27636 74.87410 18.71234 1.000 122.13843 208 ARG B C 1
ATOM 4427 O O . ARG B 1 294 ? 57.19082 74.05970 18.87630 1.000 124.01144 208 ARG B O 1
ATOM 4435 N N . ALA B 1 295 ? 55.67479 75.50831 19.70939 1.000 119.02866 209 ALA B N 1
ATOM 4436 C CA . ALA B 1 295 ? 56.00196 75.22462 21.09453 1.000 120.81950 209 ALA B CA 1
ATOM 4437 C C . ALA B 1 295 ? 55.29787 73.94747 21.52567 1.000 119.10887 209 ALA B C 1
ATOM 4438 O O . ALA B 1 295 ? 54.19166 73.64132 21.07085 1.000 116.11740 209 ALA B O 1
ATOM 4440 N N . ASP B 1 296 ? 55.94326 73.19709 22.41195 1.000 122.78476 210 ASP B N 1
ATOM 4441 C CA . ASP B 1 296 ? 55.20174 72.20886 23.17949 1.000 123.54624 210 ASP B CA 1
ATOM 4442 C C . ASP B 1 296 ? 54.25375 72.93548 24.12435 1.000 116.22855 210 ASP B C 1
ATOM 4443 O O . ASP B 1 296 ? 54.67701 73.77941 24.92148 1.000 114.66026 210 ASP B O 1
ATOM 4448 N N . LEU B 1 297 ? 52.96684 72.60276 24.02459 1.000 115.83687 211 LEU B N 1
ATOM 4449 C CA . LEU B 1 297 ? 51.94667 73.18862 24.88210 1.000 115.33795 211 LEU B CA 1
ATOM 4450 C C . LEU B 1 297 ? 52.01560 72.65673 26.30231 1.000 118.48203 211 LEU B C 1
ATOM 4451 O O . LEU B 1 297 ? 51.47582 73.28643 27.21809 1.000 119.14267 211 LEU B O 1
ATOM 4456 N N . GLY B 1 298 ? 52.66950 71.51852 26.50083 1.000 118.57118 212 GLY B N 1
ATOM 4457 C CA . GLY B 1 298 ? 52.73188 70.90370 27.80753 1.000 120.22719 212 GLY B CA 1
ATOM 4458 C C . GLY B 1 298 ? 51.37592 70.43324 28.27268 1.000 123.24634 212 GLY B C 1
ATOM 4459 O O . GLY B 1 298 ? 51.10368 70.42243 29.47684 1.000 131.16794 212 GLY B O 1
ATOM 4460 N N . LEU B 1 299 ? 50.51335 70.04338 27.33494 1.000 129.20885 213 LEU B N 1
ATOM 4461 C CA . LEU B 1 299 ? 49.25694 69.40057 27.66905 1.000 139.25054 213 LEU B CA 1
ATOM 4462 C C . LEU B 1 299 ? 49.52382 67.93920 27.98738 1.000 139.49912 213 LEU B C 1
ATOM 4463 O O . LEU B 1 299 ? 50.43747 67.31882 27.43360 1.000 138.02230 213 LEU B O 1
ATOM 4468 N N . GLY B 1 300 ? 48.68151 67.37307 28.84878 1.000 129.05242 214 GLY B N 1
ATOM 4469 C CA . GLY B 1 300 ? 48.77394 65.98073 29.21256 1.000 135.59410 214 GLY B CA 1
ATOM 4470 C C . GLY B 1 300 ? 47.69600 65.11922 28.57506 1.000 137.67754 214 GLY B C 1
ATOM 4471 O O . GLY B 1 300 ? 46.81999 65.57900 27.84553 1.000 135.18999 214 GLY B O 1
ATOM 4472 N N . ASP B 1 301 ? 47.81268 63.81988 28.84640 1.000 135.39250 215 ASP B N 1
ATOM 4473 C CA . ASP B 1 301 ? 46.83116 62.85096 28.38418 1.000 132.11489 215 ASP B CA 1
ATOM 4474 C C . ASP B 1 301 ? 46.39430 61.89462 29.49220 1.000 132.35856 215 ASP B C 1
ATOM 4475 O O . ASP B 1 301 ? 45.26875 61.37156 29.44723 1.000 132.45626 215 ASP B O 1
ATOM 4480 N N . ALA B 1 302 ? 47.28792 61.67392 30.48507 1.000 136.87565 216 ALA B N 1
ATOM 4481 C CA . ALA B 1 302 ? 47.02931 60.77678 31.61831 1.000 139.60531 216 ALA B CA 1
ATOM 4482 C C . ALA B 1 302 ? 46.59057 59.42555 31.03919 1.000 140.79560 216 ALA B C 1
ATOM 4483 O O . ALA B 1 302 ? 47.14940 58.96961 30.03493 1.000 143.49310 216 ALA B O 1
ATOM 4485 N N . GLU B 1 303 ? 45.64039 58.74968 31.68568 1.000 141.31212 217 GLU B N 1
ATOM 4486 C CA . GLU B 1 303 ? 44.97451 57.51780 31.27154 1.000 146.96154 217 GLU B CA 1
ATOM 4487 C C . GLU B 1 303 ? 45.81527 56.21621 31.40722 1.000 146.42254 217 GLU B C 1
ATOM 4488 O O . GLU B 1 303 ? 45.24561 55.13554 31.25959 1.000 148.60393 217 GLU B O 1
ATOM 4494 N N . ALA B 1 304 ? 47.12363 56.26411 31.66024 1.000 144.24900 218 ALA B N 1
ATOM 4495 C CA . ALA B 1 304 ? 47.93855 55.05558 31.86694 1.000 141.57824 218 ALA B CA 1
ATOM 4496 C C . ALA B 1 304 ? 47.40159 54.13798 32.96638 1.000 140.34435 218 ALA B C 1
ATOM 4497 O O . ALA B 1 304 ? 47.82752 54.24600 34.11360 1.000 139.13824 218 ALA B O 1
ATOM 4499 N N . ARG B 1 305 ? 46.54794 53.17701 32.62030 1.000 138.86841 219 ARG B N 1
ATOM 4500 C CA . ARG B 1 305 ? 45.79739 52.36042 33.55399 1.000 137.49761 219 ARG B CA 1
ATOM 4501 C C . ARG B 1 305 ? 46.23773 50.89254 33.45714 1.000 133.52050 219 ARG B C 1
ATOM 4502 O O . ARG B 1 305 ? 46.53140 50.38989 32.36976 1.000 129.91474 219 ARG B O 1
ATOM 4510 N N . VAL B 1 306 ? 45.91742 50.12340 34.48676 1.000 133.66382 220 VAL B N 1
ATOM 4511 C CA . VAL B 1 306 ? 46.27779 48.70283 34.56525 1.000 129.22176 220 VAL B CA 1
ATOM 4512 C C . VAL B 1 306 ? 45.38335 48.13327 35.64065 1.000 126.33652 220 VAL B C 1
ATOM 4513 O O . VAL B 1 306 ? 45.08411 48.78676 36.64553 1.000 128.32140 220 VAL B O 1
ATOM 4517 N N . ARG B 1 307 ? 44.94785 46.90924 35.40693 1.000 122.58486 221 ARG B N 1
ATOM 4518 C CA . ARG B 1 307 ? 43.99912 46.23841 36.27088 1.000 123.66147 221 ARG B CA 1
ATOM 4519 C C . ARG B 1 307 ? 44.66657 45.10044 37.01980 1.000 122.66708 221 ARG B C 1
ATOM 4520 O O . ARG B 1 307 ? 45.35564 44.26358 36.42084 1.000 120.84194 221 ARG B O 1
ATOM 4528 N N . LEU B 1 308 ? 44.40625 45.05107 38.32534 1.000 119.86693 222 LEU B N 1
ATOM 4529 C CA . LEU B 1 308 ? 45.00846 44.08364 39.22121 1.000 117.65696 222 LEU B CA 1
ATOM 4530 C C . LEU B 1 308 ? 43.95448 43.44561 40.11523 1.000 118.61749 222 LEU B C 1
ATOM 4531 O O . LEU B 1 308 ? 43.01218 44.10504 40.57357 1.000 121.55305 222 LEU B O 1
ATOM 4536 N N . ARG B 1 309 ? 44.12173 42.14636 40.34175 1.000 116.62246 223 ARG B N 1
ATOM 4537 C CA . ARG B 1 309 ? 43.34704 41.38303 41.30868 1.000 114.35890 223 ARG B CA 1
ATOM 4538 C C . ARG B 1 309 ? 44.26795 40.76462 42.35277 1.000 112.68976 223 ARG B C 1
ATOM 4539 O O . ARG B 1 309 ? 45.38708 40.33441 42.03883 1.000 115.66791 223 ARG B O 1
ATOM 4547 N N . PHE B 1 310 ? 43.78001 40.71968 43.59310 1.000 113.50543 224 PHE B N 1
ATOM 4548 C CA . PHE B 1 310 ? 44.53734 40.23722 44.73764 1.000 114.07594 224 PHE B CA 1
ATOM 4549 C C . PHE B 1 310 ? 43.74379 39.15863 45.46149 1.000 114.37697 224 PHE B C 1
ATOM 4550 O O . PHE B 1 310 ? 42.51006 39.14280 45.42509 1.000 116.81921 224 PHE B O 1
ATOM 4558 N N . HIS B 1 311 ? 44.46283 38.25359 46.12015 1.000 122.87171 225 HIS B N 1
ATOM 4559 C CA . HIS B 1 311 ? 43.85191 37.42980 47.15293 1.000 125.61572 225 HIS B CA 1
ATOM 4560 C C . HIS B 1 311 ? 43.46727 38.29457 48.34822 1.000 128.02676 225 HIS B C 1
ATOM 4561 O O . HIS B 1 311 ? 44.09122 39.32346 48.62308 1.000 128.69041 225 HIS B O 1
ATOM 4568 N N . SER B 1 312 ? 42.41657 37.87049 49.05659 1.000 126.03229 226 SER B N 1
ATOM 4569 C CA . SER B 1 312 ? 41.85471 38.68371 50.13104 1.000 123.73418 226 SER B CA 1
ATOM 4570 C C . SER B 1 312 ? 42.86776 39.01185 51.22320 1.000 121.26867 226 SER B C 1
ATOM 4571 O O . SER B 1 312 ? 42.70022 40.01920 51.91914 1.000 121.78944 226 SER B O 1
ATOM 4574 N N . VAL B 1 313 ? 43.91199 38.19665 51.39311 1.000 128.00760 227 VAL B N 1
ATOM 4575 C CA . VAL B 1 313 ? 44.91924 38.50579 52.40393 1.000 127.06154 227 VAL B CA 1
ATOM 4576 C C . VAL B 1 313 ? 45.84956 39.63160 51.96724 1.000 127.18935 227 VAL B C 1
ATOM 4577 O O . VAL B 1 313 ? 46.48163 40.26748 52.82072 1.000 121.71879 227 VAL B O 1
ATOM 4581 N N . ASP B 1 314 ? 45.95513 39.89733 50.66533 1.000 122.47981 228 ASP B N 1
ATOM 4582 C CA . ASP B 1 314 ? 46.86110 40.91244 50.14639 1.000 124.53436 228 ASP B CA 1
ATOM 4583 C C . ASP B 1 314 ? 46.13550 42.15951 49.66625 1.000 125.16189 228 ASP B C 1
ATOM 4584 O O . ASP B 1 314 ? 46.79249 43.12951 49.27280 1.000 123.19919 228 ASP B O 1
ATOM 4589 N N . ALA B 1 315 ? 44.80969 42.15506 49.68053 1.000 127.07149 229 ALA B N 1
ATOM 4590 C CA . ALA B 1 315 ? 44.02154 43.22477 49.08715 1.000 129.37724 229 ALA B CA 1
ATOM 4591 C C . ALA B 1 315 ? 44.30031 44.56191 49.76551 1.000 128.97767 229 ALA B C 1
ATOM 4592 O O . ALA B 1 315 ? 44.09087 44.68580 50.98283 1.000 132.62778 229 ALA B O 1
ATOM 4594 N N . PRO B 1 316 ? 44.77798 45.57012 49.03686 1.000 126.34188 230 PRO B N 1
ATOM 4595 C CA . PRO B 1 316 ? 45.02198 46.88281 49.65281 1.000 131.28717 230 PRO B CA 1
ATOM 4596 C C . PRO B 1 316 ? 43.72241 47.48331 50.16572 1.000 129.69230 230 PRO B C 1
ATOM 4597 O O . PRO B 1 316 ? 42.76305 47.66444 49.41176 1.000 126.30094 230 PRO B O 1
ATOM 4601 N N . ALA B 1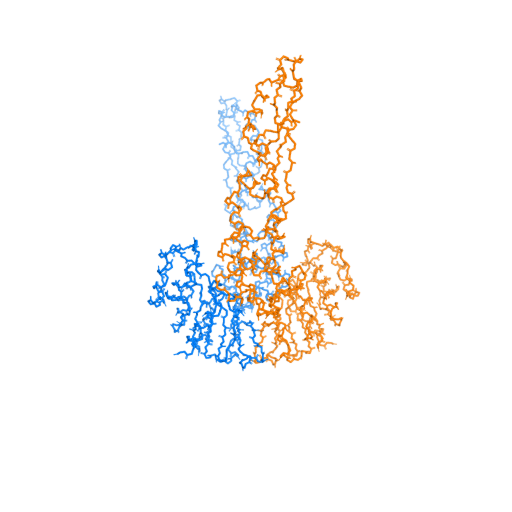 317 ? 43.69805 47.79218 51.46527 1.000 128.52050 231 ALA B N 1
ATOM 4602 C CA . ALA B 1 317 ? 42.48305 48.24191 52.15118 1.000 126.14363 231 ALA B CA 1
ATOM 4603 C C . ALA B 1 317 ? 41.31667 47.27577 51.93898 1.000 131.87977 231 ALA B C 1
ATOM 4604 O O . ALA B 1 317 ? 40.14833 47.66646 51.99863 1.000 128.95215 231 ALA B O 1
ATOM 4606 N N . GLY B 1 318 ? 41.62699 46.00346 51.69217 1.000 130.97564 232 GLY B N 1
ATOM 4607 C CA . GLY B 1 318 ? 40.61675 44.99499 51.43694 1.000 128.96045 232 GLY B CA 1
ATOM 4608 C C . GLY B 1 318 ? 40.01217 44.98804 50.05012 1.000 122.94999 232 GLY B C 1
ATOM 4609 O O . GLY B 1 318 ? 39.06055 44.23447 49.81596 1.000 119.74534 232 GLY B O 1
ATOM 4610 N N . LEU B 1 319 ? 40.52609 45.79354 49.12278 1.000 118.12363 233 LEU B N 1
ATOM 4611 C CA . LEU B 1 319 ? 40.00241 45.85322 47.75990 1.000 115.35809 233 LEU B CA 1
ATOM 4612 C C . LEU B 1 319 ? 40.68942 44.78536 46.91288 1.000 120.65355 233 LEU B C 1
ATOM 4613 O O . LEU B 1 319 ? 41.88609 44.88590 46.62288 1.000 123.93636 233 LEU B O 1
ATOM 4618 N N . THR B 1 320 ? 39.92472 43.76979 46.50800 1.000 119.86166 234 THR B N 1
ATOM 4619 C CA . THR B 1 320 ? 40.43937 42.60117 45.80199 1.000 117.92705 234 THR B CA 1
ATOM 4620 C C . THR B 1 320 ? 40.44095 42.73308 44.28273 1.000 118.40776 234 THR B C 1
ATOM 4621 O O . THR B 1 320 ? 41.03252 41.88153 43.61050 1.000 119.01560 234 THR B O 1
ATOM 4625 N N . ASP B 1 321 ? 39.80109 43.75728 43.72225 1.000 120.64330 235 ASP B N 1
ATOM 4626 C CA . ASP B 1 321 ? 39.83348 43.97495 42.27641 1.000 123.53147 235 ASP B CA 1
ATOM 4627 C C . ASP B 1 321 ? 39.83332 45.47515 42.02041 1.000 124.89626 235 ASP B C 1
ATOM 4628 O O . ASP B 1 321 ? 38.83331 46.14868 42.28777 1.000 128.35752 235 ASP B O 1
ATOM 4633 N N . ILE B 1 322 ? 40.94845 45.99734 41.50688 1.000 121.03400 236 ILE B N 1
ATOM 4634 C CA . ILE B 1 322 ? 41.11791 47.43106 41.31188 1.000 123.21267 236 ILE B CA 1
ATOM 4635 C C . ILE B 1 322 ? 41.69732 47.67822 39.92662 1.000 123.60249 236 ILE B C 1
ATOM 4636 O O . ILE B 1 322 ? 42.35920 46.81519 39.34222 1.000 124.17846 236 ILE B O 1
ATOM 4641 N N . GLU B 1 323 ? 41.39688 48.85219 39.37895 1.000 121.96559 237 GLU B N 1
ATOM 4642 C CA . GLU B 1 323 ? 42.08222 49.37400 38.20461 1.000 121.59751 237 GLU B CA 1
ATOM 4643 C C . GLU B 1 323 ? 42.67988 50.72230 38.57635 1.000 122.40306 237 GLU B C 1
ATOM 4644 O O . GLU B 1 323 ? 41.95653 51.62045 39.01944 1.000 121.46469 237 GLU B O 1
ATOM 4650 N N . VAL B 1 324 ? 43.98983 50.86739 38.39212 1.000 126.71445 238 VAL B N 1
ATOM 4651 C CA . VAL B 1 324 ? 44.66811 52.10140 38.78842 1.000 123.07992 238 VAL B CA 1
ATOM 4652 C C . VAL B 1 324 ? 45.50963 52.68153 37.65760 1.000 125.85137 238 VAL B C 1
ATOM 4653 O O . VAL B 1 324 ? 45.93358 51.94412 36.75467 1.000 128.71928 238 VAL B O 1
ATOM 4657 N N . PRO B 1 325 ? 45.75447 53.99328 37.65182 1.000 129.55775 239 PRO B N 1
ATOM 4658 C CA . PRO B 1 325 ? 46.84436 54.53106 36.83249 1.000 136.12017 239 PRO B CA 1
ATOM 4659 C C . PRO B 1 325 ? 48.17722 53.89108 37.19651 1.000 136.65074 239 PRO B C 1
ATOM 4660 O O . PRO B 1 325 ? 48.41045 53.50507 38.34396 1.000 136.30069 239 PRO B O 1
ATOM 4664 N N . LEU B 1 326 ? 49.05401 53.76786 36.19461 1.000 137.67030 240 LEU B N 1
ATOM 4665 C CA . LEU B 1 326 ? 50.38356 53.21041 36.43511 1.000 137.99427 240 LEU B CA 1
ATOM 4666 C C . LEU B 1 326 ? 51.16851 54.02543 37.45751 1.000 142.37388 240 LEU B C 1
ATOM 4667 O O . LEU B 1 326 ? 51.99409 53.47258 38.19379 1.000 140.68763 240 LEU B O 1
ATOM 4672 N N . SER B 1 327 ? 50.92608 55.33727 37.51104 1.000 168.28560 241 SER B N 1
ATOM 4673 C CA . SER B 1 327 ? 51.62134 56.21243 38.45195 1.000 167.55860 241 SER B CA 1
ATOM 4674 C C . SER B 1 327 ? 51.34283 55.86937 39.91352 1.000 159.06129 241 SER B C 1
ATOM 4675 O O . SER B 1 327 ? 52.17947 56.14650 40.78064 1.000 161.84490 241 SER B O 1
ATOM 4678 N N . ASN B 1 328 ? 50.19140 55.27000 40.21224 1.000 137.92051 242 ASN B N 1
ATOM 4679 C CA . ASN B 1 328 ? 49.87417 54.88381 41.58291 1.000 129.42808 242 ASN B CA 1
ATOM 4680 C C . ASN B 1 328 ? 50.51793 53.57719 42.03590 1.000 122.63890 242 ASN B C 1
ATOM 4681 O O . ASN B 1 328 ? 50.42116 53.24848 43.22343 1.000 116.51288 242 ASN B O 1
ATOM 4686 N N . LEU B 1 329 ? 51.16558 52.82818 41.14031 1.000 120.97295 243 LEU B N 1
ATOM 4687 C CA . LEU B 1 329 ? 51.70929 51.52470 41.51863 1.000 115.89826 243 LEU B CA 1
ATOM 4688 C C . LEU B 1 329 ? 52.74262 51.60781 42.63898 1.000 109.18880 243 LEU B C 1
ATOM 4689 O O . LEU B 1 329 ? 52.93474 50.62796 43.36852 1.000 112.59121 243 LEU B O 1
ATOM 4694 N N . CYS B 1 330 ? 53.42049 52.74820 42.79560 1.000 107.97139 244 CYS B N 1
ATOM 4695 C CA . CYS B 1 330 ? 54.38096 52.88346 43.88757 1.000 106.33224 244 CYS B CA 1
ATOM 4696 C C . CYS B 1 330 ? 53.74186 52.86301 45.27345 1.000 104.01768 244 CYS B C 1
ATOM 4697 O O . CYS B 1 330 ? 54.46689 52.70681 46.26217 1.000 108.48812 244 CYS B O 1
ATOM 4700 N N . GLU B 1 331 ? 52.41915 53.00239 45.37582 1.000 108.96303 245 GLU B N 1
ATOM 4701 C CA . GLU B 1 331 ? 51.73861 52.95263 46.66549 1.000 110.43471 245 GLU B CA 1
ATOM 4702 C C . GLU B 1 331 ? 51.43105 51.53442 47.13337 1.000 109.80963 245 GLU B C 1
ATOM 4703 O O . GLU B 1 331 ? 51.03482 51.35552 48.29052 1.000 110.96916 245 GLU B O 1
ATOM 4709 N N . LEU B 1 332 ? 51.60887 50.53445 46.27527 1.000 109.36140 246 LEU B N 1
ATOM 4710 C CA . LEU B 1 332 ? 51.37904 49.13723 46.61695 1.000 110.36257 246 LEU B CA 1
ATOM 4711 C C . LEU B 1 332 ? 52.60611 48.44097 47.19282 1.000 111.48594 246 LEU B C 1
ATOM 4712 O O . LEU B 1 332 ? 53.75229 48.79916 46.90685 1.000 111.95975 246 LEU B O 1
ATOM 4717 N N . GLN B 1 333 ? 52.33719 47.43763 48.02677 1.000 109.97284 247 GLN B N 1
ATOM 4718 C CA . GLN B 1 333 ? 53.36729 46.50049 48.44675 1.000 114.17229 247 GLN B CA 1
ATOM 4719 C C . GLN B 1 333 ? 53.91082 45.78111 47.21774 1.000 118.29420 247 GLN B C 1
ATOM 4720 O O . GLN B 1 333 ? 53.15532 45.40098 46.31901 1.000 117.43595 247 GLN B O 1
ATOM 4726 N N . GLU B 1 334 ? 55.22688 45.60318 47.17592 1.000 122.13096 248 GLU B N 1
ATOM 4727 C CA . GLU B 1 334 ? 55.84976 44.90301 46.05927 1.000 130.41351 248 GLU B CA 1
ATOM 4728 C C . GLU B 1 334 ? 55.33669 43.47126 45.92947 1.000 132.41108 248 GLU B C 1
ATOM 4729 O O . GLU B 1 334 ? 55.32006 42.72726 46.92044 1.000 131.20291 248 GLU B O 1
ATOM 4735 N N . PRO B 1 335 ? 54.91711 43.05189 44.73626 1.000 134.57576 249 PRO B N 1
ATOM 4736 C CA . PRO B 1 335 ? 54.36622 41.70454 44.56128 1.000 137.05736 249 PRO B CA 1
ATOM 4737 C C . PRO B 1 335 ? 55.47937 40.67114 44.49057 1.000 134.66862 249 PRO B C 1
ATOM 4738 O O . PRO B 1 335 ? 56.55958 40.92996 43.95341 1.000 138.73364 249 PRO B O 1
ATOM 4742 N N . GLN B 1 336 ? 55.21574 39.49005 45.04934 1.000 124.97441 250 GLN B N 1
ATOM 4743 C CA . GLN B 1 336 ? 56.13435 38.37531 44.84118 1.000 121.51238 250 GLN B CA 1
ATOM 4744 C C . GLN B 1 336 ? 55.98232 37.76053 43.45213 1.000 120.97245 250 GLN B C 1
ATOM 4745 O O . GLN B 1 336 ? 56.97984 37.52980 42.75985 1.000 111.18318 250 GLN B O 1
ATOM 4751 N N . VAL B 1 337 ? 54.75122 37.49202 43.01986 1.000 116.84049 251 VAL B N 1
ATOM 4752 C CA . VAL B 1 337 ? 54.49864 36.94066 41.69344 1.000 114.63604 251 VAL B CA 1
ATOM 4753 C C . VAL B 1 337 ? 53.43297 37.77607 41.00029 1.000 114.81916 251 VAL B C 1
ATOM 4754 O O . VAL B 1 337 ? 52.41432 38.12949 41.60447 1.000 116.77260 251 VAL B O 1
ATOM 4758 N N . ILE B 1 338 ? 53.67037 38.08667 39.72828 1.000 111.24424 252 ILE B N 1
ATOM 4759 C CA . ILE B 1 338 ? 52.68780 38.72048 38.85607 1.000 105.57130 252 ILE B CA 1
ATOM 4760 C C . ILE B 1 338 ? 52.28376 37.72375 37.77681 1.000 104.35431 252 ILE B C 1
ATOM 4761 O O . ILE B 1 338 ? 53.14258 37.19952 37.05654 1.000 108.09109 252 ILE B O 1
ATOM 4766 N N . LEU B 1 339 ? 50.98328 37.46008 37.66044 1.000 107.22661 253 LEU B N 1
ATOM 4767 C CA . LEU B 1 339 ? 50.42523 36.71198 36.53267 1.000 105.65456 253 LEU B CA 1
ATOM 4768 C C . LEU B 1 339 ? 49.68402 37.67171 35.60443 1.000 110.25726 253 LEU B C 1
ATOM 4769 O O . LEU B 1 339 ? 48.56456 38.09886 35.90191 1.000 111.50591 253 LEU B O 1
ATOM 4774 N N . MET B 1 340 ? 50.31682 38.01600 34.48539 1.000 102.43331 254 MET B N 1
ATOM 4775 C CA . MET B 1 340 ? 49.67768 38.80366 33.43780 1.000 105.35953 254 MET B CA 1
ATOM 4776 C C . MET B 1 340 ? 48.91164 37.89604 32.47932 1.000 105.36793 254 MET B C 1
ATOM 4777 O O . MET B 1 340 ? 49.46744 36.92575 31.95404 1.000 106.18872 254 MET B O 1
ATOM 4782 N N . VAL B 1 341 ? 47.63493 38.21249 32.26231 1.000 112.60990 255 VAL B N 1
ATOM 4783 C CA . VAL B 1 341 ? 46.75147 37.45132 31.38355 1.000 113.18972 255 VAL B CA 1
ATOM 4784 C C . VAL B 1 341 ? 46.26083 38.35594 30.25803 1.000 119.49637 255 VAL B C 1
ATOM 4785 O O . VAL B 1 341 ? 45.76628 39.46069 30.51142 1.000 122.23672 255 VAL B O 1
ATOM 4789 N N . GLU B 1 342 ? 46.39603 37.87904 29.01667 1.000 119.80132 256 GLU B N 1
ATOM 4790 C CA . GLU B 1 342 ? 46.00452 38.66631 27.84869 1.000 122.08537 256 GLU B CA 1
ATOM 4791 C C . GLU B 1 342 ? 44.48809 38.75108 27.71501 1.000 124.82922 256 GLU B C 1
ATOM 4792 O O . GLU B 1 342 ? 43.92528 39.84705 27.60597 1.000 130.15834 256 GLU B O 1
ATOM 4798 N N . ASN B 1 343 ? 43.80932 37.60715 27.71000 1.000 123.95332 257 ASN B N 1
ATOM 4799 C CA . ASN B 1 343 ? 42.36318 37.59199 27.54182 1.000 128.07954 257 ASN B CA 1
ATOM 4800 C C . ASN B 1 343 ? 41.70176 37.98975 28.85354 1.000 127.74784 257 ASN B C 1
ATOM 4801 O O . ASN B 1 343 ? 42.06487 37.49093 29.92344 1.000 127.40807 257 ASN B O 1
ATOM 4806 N N . LEU B 1 344 ? 40.72955 38.89834 28.76171 1.000 133.82586 258 LEU B N 1
ATOM 4807 C CA . LEU B 1 344 ? 40.06800 39.41344 29.95524 1.000 129.37695 258 LEU B CA 1
ATOM 4808 C C . LEU B 1 344 ? 39.21912 38.34712 30.63677 1.000 129.50843 258 LEU B C 1
ATOM 4809 O O . LEU B 1 344 ? 39.15965 38.29450 31.86952 1.000 128.28338 258 LEU B O 1
ATOM 4814 N N . ASP B 1 345 ? 38.52888 37.51220 29.85854 1.000 122.31782 259 ASP B N 1
ATOM 4815 C CA . ASP B 1 345 ? 37.59977 36.55272 30.44904 1.000 118.67825 259 ASP B CA 1
ATOM 4816 C C . ASP B 1 345 ? 38.33923 35.49443 31.26353 1.000 119.77689 259 ASP B C 1
ATOM 4817 O O . ASP B 1 345 ? 37.91593 35.13785 32.37325 1.000 121.41105 259 ASP B O 1
ATOM 4822 N N . SER B 1 346 ? 39.47018 35.01486 30.74077 1.000 124.70627 260 SER B N 1
ATOM 4823 C CA . SER B 1 346 ? 40.36301 34.15643 31.51312 1.000 127.22108 260 SER B CA 1
ATOM 4824 C C . SER B 1 346 ? 40.90162 34.87769 32.74316 1.000 127.68830 260 SER B C 1
ATOM 4825 O O . SER B 1 346 ? 40.95311 34.30405 33.83750 1.000 131.60240 260 SER B O 1
ATOM 4828 N N . PHE B 1 347 ? 41.34192 36.12845 32.57349 1.000 118.56847 261 PHE B N 1
ATOM 4829 C CA . PHE B 1 347 ? 41.81533 36.91881 33.70838 1.000 120.67981 261 PHE B CA 1
ATOM 4830 C C . PHE B 1 347 ? 40.78365 36.99408 34.82930 1.000 118.18580 261 PHE B C 1
ATOM 4831 O O . PHE B 1 347 ? 41.13183 36.88913 36.01093 1.000 121.48579 261 PHE B O 1
ATOM 4839 N N . LEU B 1 348 ? 39.50819 37.16106 34.48172 1.000 106.88159 262 LEU B N 1
ATOM 4840 C CA . LEU B 1 348 ? 38.47531 37.27660 35.50537 1.000 140.83934 262 LEU B CA 1
ATOM 4841 C C . LEU B 1 348 ? 38.07268 35.93161 36.09472 1.000 139.10223 262 LEU B C 1
ATOM 4842 O O . LEU B 1 348 ? 37.68665 35.87140 37.26739 1.000 139.09124 262 LEU B O 1
ATOM 4847 N N . ALA B 1 349 ? 38.15030 34.84837 35.32013 1.000 135.44739 263 ALA B N 1
ATOM 4848 C CA . ALA B 1 349 ? 37.65786 33.57522 35.83159 1.000 135.37004 263 ALA B CA 1
ATOM 4849 C C . ALA B 1 349 ? 38.63276 32.90945 36.79647 1.000 128.44909 263 ALA B C 1
ATOM 4850 O O . ALA B 1 349 ? 38.21299 32.06208 37.59269 1.000 130.69665 263 ALA B O 1
ATOM 4852 N N . LEU B 1 350 ? 39.91219 33.26411 36.73491 1.000 127.62024 264 LEU B N 1
ATOM 4853 C CA . LEU B 1 350 ? 40.90240 32.68882 37.63449 1.000 122.45130 264 LEU B CA 1
ATOM 4854 C C . LEU B 1 350 ? 40.57741 32.99771 39.09632 1.000 120.10426 264 LEU B C 1
ATOM 4855 O O . LEU B 1 350 ? 40.11669 34.10114 39.41397 1.000 123.65628 264 LEU B O 1
ATOM 4860 N N . PRO B 1 351 ? 40.80467 32.05180 40.00630 1.000 113.63054 265 PRO B N 1
ATOM 4861 C CA . PRO B 1 351 ? 40.83849 32.37561 41.43792 1.000 115.46601 265 PRO B CA 1
ATOM 4862 C C . PRO B 1 351 ? 42.03971 33.25100 41.77437 1.000 117.27232 265 PRO B C 1
ATOM 4863 O O . PRO B 1 351 ? 42.95937 33.43327 40.97561 1.000 118.93953 265 PRO B O 1
ATOM 4867 N N . THR B 1 352 ? 42.02517 33.80030 42.98493 1.000 113.42193 266 THR B N 1
ATOM 4868 C CA . THR B 1 352 ? 43.13975 34.59023 43.49113 1.000 116.46240 266 THR B CA 1
ATOM 4869 C C . THR B 1 352 ? 43.96249 33.78494 44.49416 1.000 119.44741 266 THR B C 1
ATOM 4870 O O . THR B 1 352 ? 43.43310 32.93952 45.22019 1.000 122.31950 266 THR B O 1
ATOM 4874 N N . TRP B 1 353 ? 45.27145 34.05836 44.52971 1.000 117.33431 267 TRP B N 1
ATOM 4875 C CA . TRP B 1 353 ? 46.20100 33.30638 45.36484 1.000 117.40571 267 TRP B CA 1
ATOM 4876 C C . TRP B 1 353 ? 47.00949 34.21477 46.28311 1.000 118.87344 267 TRP B C 1
ATOM 4877 O O . TRP B 1 353 ? 47.36431 35.33973 45.90721 1.000 122.09003 267 TRP B O 1
ATOM 4888 N N . PRO B 1 354 ? 47.30140 33.74748 47.49701 1.000 126.34433 268 PRO B N 1
ATOM 4889 C CA . PRO B 1 354 ? 48.19678 34.48046 48.40400 1.000 133.78872 268 PRO B CA 1
ATOM 4890 C C . PRO B 1 354 ? 49.54565 34.80038 47.77502 1.000 139.03547 268 PRO B C 1
ATOM 4891 O O . PRO B 1 354 ? 50.18980 33.94207 47.16732 1.000 141.21591 268 PRO B O 1
ATOM 4895 N N . GLY B 1 355 ? 49.97175 36.05534 47.92361 1.000 149.59566 269 GLY B N 1
ATOM 4896 C CA . GLY B 1 355 ? 51.24737 36.49768 47.40189 1.000 144.99248 269 GLY B CA 1
ATOM 4897 C C . GLY B 1 355 ? 51.29909 36.71242 45.90786 1.000 136.13863 269 GLY B C 1
ATOM 4898 O O . GLY B 1 355 ? 52.34532 37.13290 45.39609 1.000 134.77167 269 GLY B O 1
ATOM 4899 N N . VAL B 1 356 ? 50.21327 36.43908 45.19163 1.000 130.18407 270 VAL B N 1
ATOM 4900 C CA . VAL B 1 356 ? 50.16915 36.54223 43.73962 1.000 127.76612 270 VAL B CA 1
ATOM 4901 C C . VAL B 1 356 ? 49.26526 37.70739 43.36783 1.000 118.39126 270 VAL B C 1
ATOM 4902 O O . VAL B 1 356 ? 48.10582 37.76900 43.79553 1.000 125.67652 270 VAL B O 1
ATOM 4906 N N . THR B 1 357 ? 49.80251 38.63005 42.57859 1.000 122.20357 271 THR B N 1
ATOM 4907 C CA . THR B 1 357 ? 49.03753 39.71248 41.97610 1.000 113.29553 271 THR B CA 1
ATOM 4908 C C . THR B 1 357 ? 48.72451 39.30681 40.54205 1.000 128.76680 271 THR B C 1
ATOM 4909 O O . THR B 1 357 ? 49.64187 39.04168 39.75835 1.000 104.92714 271 THR B O 1
ATOM 4913 N N . ILE B 1 358 ? 47.44058 39.25864 40.19690 1.000 115.80139 272 ILE B N 1
ATOM 4914 C CA . ILE B 1 358 ? 47.02707 39.00560 38.82111 1.000 107.26630 272 ILE B CA 1
ATOM 4915 C C . ILE B 1 358 ? 46.86353 40.33005 38.08608 1.000 104.38047 272 ILE B C 1
ATOM 4916 O O . ILE B 1 358 ? 46.17294 41.23531 38.56344 1.000 111.63287 272 ILE B O 1
ATOM 4921 N N . ALA B 1 359 ? 47.50388 40.44383 36.92316 1.000 97.98515 273 ALA B N 1
ATOM 4922 C CA . ALA B 1 359 ? 47.46255 41.64269 36.09534 1.000 109.99047 273 ALA B CA 1
ATOM 4923 C C . ALA B 1 359 ? 46.77628 41.34605 34.76888 1.000 111.49245 273 ALA B C 1
ATOM 4924 O O . ALA B 1 359 ? 47.00917 40.29630 34.16237 1.000 107.11806 273 ALA B O 1
ATOM 4926 N N . TRP B 1 360 ? 45.91753 42.26296 34.32374 1.000 113.95580 274 TRP B N 1
ATOM 4927 C CA . TRP B 1 360 ? 45.32577 42.16546 32.99152 1.000 116.73292 274 TRP B CA 1
ATOM 4928 C C . TRP B 1 360 ? 46.26644 42.80175 31.97044 1.000 120.78299 274 TRP B C 1
ATOM 4929 O O . TRP B 1 360 ? 46.56271 43.99881 32.05575 1.000 121.51796 274 TRP B O 1
ATOM 4940 N N . GLY B 1 361 ? 46.72708 42.00402 31.00201 1.000 118.26215 275 GLY B N 1
ATOM 4941 C CA . GLY B 1 361 ? 47.65425 42.51098 30.00251 1.000 132.36850 275 GLY B CA 1
ATOM 4942 C C . GLY B 1 361 ? 47.02745 43.37608 28.92953 1.000 135.72969 275 GLY B C 1
ATOM 4943 O O . GLY B 1 361 ? 47.71146 44.21774 28.33788 1.000 142.27080 275 GLY B O 1
ATOM 4944 N N . ALA B 1 362 ? 45.73585 43.18717 28.66461 1.000 134.33015 276 ALA B N 1
ATOM 4945 C CA . ALA B 1 362 ? 44.99127 43.95351 27.66457 1.000 139.57236 276 ALA B CA 1
ATOM 4946 C C . ALA B 1 362 ? 45.67867 43.92783 26.30026 1.000 149.19530 276 ALA B C 1
ATOM 4947 O O . ALA B 1 362 ? 45.81918 44.94967 25.62469 1.000 154.40711 276 ALA B O 1
ATOM 4949 N N . GLY B 1 363 ? 46.10535 42.73531 25.89220 1.000 143.95869 277 GLY B N 1
ATOM 4950 C CA . GLY B 1 363 ? 46.75952 42.59633 24.60117 1.000 143.43388 277 GLY B CA 1
ATOM 4951 C C . GLY B 1 363 ? 48.09978 43.30503 24.52730 1.000 144.51692 277 GLY B C 1
ATOM 4952 O O . GLY B 1 363 ? 48.92826 43.23923 25.44200 1.000 140.19788 277 GLY B O 1
ATOM 4953 N N . TYR B 1 364 ? 48.31073 43.99367 23.40078 1.000 144.32612 278 TYR B N 1
ATOM 4954 C CA . TYR B 1 364 ? 49.53820 44.74462 23.14950 1.000 142.73807 278 TYR B CA 1
ATOM 4955 C C . TYR B 1 364 ? 49.80449 45.82677 24.18939 1.000 137.00592 278 TYR B C 1
ATOM 4956 O O . TYR B 1 364 ? 50.94360 46.29387 24.29943 1.000 135.33724 278 TYR B O 1
ATOM 4965 N N . ARG B 1 365 ? 48.78596 46.24685 24.94181 1.000 140.09983 279 ARG B N 1
ATOM 4966 C CA . ARG B 1 365 ? 48.99503 47.22427 26.00380 1.000 139.74462 279 ARG B CA 1
ATOM 4967 C C . ARG B 1 365 ? 49.93976 46.70737 27.08226 1.000 135.54120 279 ARG B C 1
ATOM 4968 O O . ARG B 1 365 ? 50.50129 47.50720 27.83833 1.000 133.49114 279 ARG B O 1
ATOM 4976 N N . ALA B 1 366 ? 50.12108 45.38703 27.15963 1.000 132.50346 280 ALA B N 1
ATOM 4977 C CA . ALA B 1 366 ? 51.06308 44.77538 28.09389 1.000 130.27837 280 ALA B CA 1
ATOM 4978 C C . ALA B 1 366 ? 52.47725 45.33641 27.96873 1.000 125.29592 280 ALA B C 1
ATOM 4979 O O . ALA B 1 366 ? 53.15263 45.56514 28.97860 1.000 125.34069 280 ALA B O 1
ATOM 4981 N N . VAL B 1 367 ? 52.94513 45.55586 26.73736 1.000 128.59074 281 VAL B N 1
ATOM 4982 C CA . VAL B 1 367 ? 54.30836 46.04265 26.52242 1.000 129.55339 281 VAL B CA 1
ATOM 4983 C C . VAL B 1 367 ? 54.52986 47.40944 27.16302 1.000 124.77525 281 VAL B C 1
ATOM 4984 O O . VAL B 1 367 ? 55.58757 47.66443 27.75223 1.000 122.88049 281 VAL B O 1
ATOM 4988 N N . ASP B 1 368 ? 53.55306 48.31114 27.06400 1.000 118.45709 282 ASP B N 1
ATOM 4989 C CA . ASP B 1 368 ? 53.70846 49.60146 27.73045 1.000 116.03781 282 ASP B CA 1
ATOM 4990 C C . ASP B 1 368 ? 53.53785 49.47394 29.24017 1.000 117.47393 282 ASP B C 1
ATOM 4991 O O . ASP B 1 368 ? 54.21329 50.16885 30.00874 1.000 115.92071 282 ASP B O 1
ATOM 4996 N N . ILE B 1 369 ? 52.63503 48.59442 29.67750 1.000 122.91265 283 ILE B N 1
ATOM 4997 C CA . ILE B 1 369 ? 52.34863 48.43309 31.10231 1.000 120.36700 283 ILE B CA 1
ATOM 4998 C C . ILE B 1 369 ? 53.58712 47.96156 31.86194 1.000 118.31662 283 ILE B C 1
ATOM 4999 O O . ILE B 1 369 ? 53.91904 48.48914 32.93075 1.000 117.49073 283 ILE B O 1
ATOM 5004 N N . VAL B 1 370 ? 54.29699 46.96906 31.31611 1.000 114.69350 284 VAL B N 1
ATOM 5005 C CA . VAL B 1 370 ? 55.43226 46.36715 32.01344 1.000 114.19738 284 VAL B CA 1
ATOM 5006 C C . VAL B 1 370 ? 56.62413 47.30184 32.14950 1.000 114.41528 284 VAL B C 1
ATOM 5007 O O . VAL B 1 370 ? 57.59242 46.95380 32.83567 1.000 117.77095 284 VAL B O 1
ATOM 5011 N N . ARG B 1 371 ? 56.58778 48.47644 31.51584 1.000 113.83913 285 ARG B N 1
ATOM 5012 C CA . ARG B 1 371 ? 57.63295 49.46696 31.74750 1.000 115.39588 285 ARG B CA 1
ATOM 5013 C C . ARG B 1 371 ? 57.63459 49.97783 33.18387 1.000 115.13244 285 ARG B C 1
ATOM 5014 O O . ARG B 1 371 ? 58.65024 50.51839 33.63526 1.000 112.55521 285 ARG B O 1
ATOM 5022 N N . GLY B 1 372 ? 56.52507 49.82881 33.90590 1.000 117.68343 286 GLY B N 1
ATOM 5023 C CA . GLY B 1 372 ? 56.45932 50.18962 35.30314 1.000 122.01362 286 GLY B CA 1
ATOM 5024 C C . GLY B 1 372 ? 57.32889 49.31840 36.19016 1.000 123.76627 286 GLY B C 1
ATOM 5025 O O . GLY B 1 372 ? 57.34317 48.08848 36.07255 1.000 128.09665 286 GLY B O 1
ATOM 5026 N N . PRO B 1 373 ? 58.09436 49.95361 37.08448 1.000 119.47874 287 PRO B N 1
ATOM 5027 C CA . PRO B 1 373 ? 58.98216 49.18759 37.97992 1.000 121.99479 287 PRO B CA 1
ATOM 5028 C C . PRO B 1 373 ? 58.27378 48.11382 38.79499 1.000 128.58683 287 PRO B C 1
ATOM 5029 O O . PRO B 1 373 ? 58.91275 47.12879 39.18656 1.000 140.29140 287 PRO B O 1
ATOM 5033 N N . TYR B 1 374 ? 56.97907 48.29089 39.07753 1.000 130.53060 288 TYR B N 1
ATOM 5034 C CA . TYR B 1 374 ? 56.19179 47.27961 39.78242 1.000 134.11704 288 TYR B CA 1
ATOM 5035 C C . TYR B 1 374 ? 56.36046 45.88766 39.18467 1.000 135.39163 288 TYR B C 1
ATOM 5036 O O . TYR B 1 374 ? 56.38808 44.88577 39.90951 1.000 141.09721 288 TYR B O 1
ATOM 5045 N N . PHE B 1 375 ? 56.47603 45.81077 37.86308 1.000 128.33826 289 PHE B N 1
ATOM 5046 C CA . PHE B 1 375 ? 56.49810 44.54187 37.14969 1.000 130.02814 289 PHE B CA 1
ATOM 5047 C C . PHE B 1 375 ? 57.85354 43.84630 37.16393 1.000 135.43166 289 PHE B C 1
ATOM 5048 O O . PHE B 1 375 ? 57.91154 42.63817 36.91019 1.000 133.14214 289 PHE B O 1
ATOM 5056 N N . SER B 1 376 ? 58.93573 44.56192 37.45263 1.000 141.68696 290 SER B N 1
ATOM 5057 C CA . SER B 1 376 ? 60.23114 43.91727 37.61155 1.000 150.84090 290 SER B CA 1
ATOM 5058 C C . SER B 1 376 ? 60.50459 43.47708 39.04408 1.000 161.48730 290 SER B C 1
ATOM 5059 O O . SER B 1 376 ? 61.45021 42.71363 39.27019 1.000 163.60723 290 SER B O 1
ATOM 5062 N N . ASN B 1 377 ? 59.70580 43.93208 40.01164 1.000 173.91215 291 ASN B N 1
ATOM 5063 C CA . ASN B 1 377 ? 59.98521 43.64034 41.41090 1.000 178.04143 291 ASN B CA 1
ATOM 5064 C C . ASN B 1 377 ? 59.62612 42.21256 41.78639 1.000 173.95197 291 ASN B C 1
ATOM 5065 O O . ASN B 1 377 ? 60.08755 41.72034 42.82234 1.000 181.41467 291 ASN B O 1
ATOM 5070 N N . GLY B 1 378 ? 58.81597 41.54129 40.96893 1.000 161.28467 292 GLY B N 1
ATOM 5071 C CA . GLY B 1 378 ? 58.45334 40.16180 41.18507 1.000 148.36637 292 GLY B CA 1
ATOM 5072 C C . GLY B 1 378 ? 58.83626 39.27854 40.01012 1.000 135.18461 292 GLY B C 1
ATOM 5073 O O . GLY B 1 378 ? 59.36956 39.73318 38.99449 1.000 133.44268 292 GLY B O 1
ATOM 5074 N N . ARG B 1 379 ? 58.54356 37.99446 40.17685 1.000 127.20490 293 ARG B N 1
ATOM 5075 C CA . ARG B 1 379 ? 58.60816 37.04619 39.07490 1.000 116.56296 293 ARG B CA 1
ATOM 5076 C C . ARG B 1 379 ? 57.41118 37.29172 38.16578 1.000 113.44652 293 ARG B C 1
ATOM 5077 O O . ARG B 1 379 ? 56.26087 37.14100 38.59062 1.000 114.30319 293 ARG B O 1
ATOM 5085 N N . LEU B 1 380 ? 57.67463 37.66358 36.91599 1.000 113.05535 294 LEU B N 1
ATOM 5086 C CA . LEU B 1 380 ? 56.61219 37.96159 35.96328 1.000 109.44998 294 LEU B CA 1
ATOM 5087 C C . LEU B 1 380 ? 56.30356 36.72174 35.13337 1.000 110.44230 294 LEU B C 1
ATOM 5088 O O . LEU B 1 380 ? 57.15315 36.24446 34.37378 1.000 116.77488 294 LEU B O 1
ATOM 5093 N N . LEU B 1 381 ? 55.08735 36.20541 35.28742 1.000 108.01578 295 LEU B N 1
ATOM 5094 C CA . LEU B 1 381 ? 54.54490 35.15266 34.44140 1.000 109.17914 295 LEU B CA 1
ATOM 5095 C C . LEU B 1 381 ? 53.54172 35.73280 33.44940 1.000 109.00592 295 LEU B C 1
ATOM 5096 O O . LEU B 1 381 ? 52.71624 36.57548 33.81308 1.000 107.29514 295 LEU B O 1
ATOM 5101 N N . TYR B 1 382 ? 53.61692 35.28552 32.19502 1.000 110.32206 296 TYR B N 1
ATOM 5102 C CA . TYR B 1 382 ? 52.72011 35.74689 31.13967 1.000 108.41774 296 TYR B CA 1
ATOM 5103 C C . TYR B 1 382 ? 51.96765 34.57690 30.51842 1.000 106.89093 296 TYR B C 1
ATOM 5104 O O . TYR B 1 382 ? 52.56779 33.54814 30.18931 1.000 109.85502 296 TYR B O 1
ATOM 5113 N N . TRP B 1 383 ? 50.65193 34.74077 30.37257 1.000 104.82361 297 TRP B N 1
ATOM 5114 C CA . TRP B 1 383 ? 49.78345 33.80350 29.66301 1.000 102.19934 297 TRP B CA 1
ATOM 5115 C C . TRP B 1 383 ? 49.03128 34.57567 28.58246 1.000 107.91237 297 TRP B C 1
ATOM 5116 O O . TRP B 1 383 ? 48.18078 35.41607 28.89615 1.000 110.95147 297 TRP B O 1
ATOM 5127 N N . GLY B 1 384 ? 49.33512 34.29193 27.31328 1.000 110.63821 298 GLY B N 1
ATOM 5128 C CA . GLY B 1 384 ? 48.64764 34.89703 26.19441 1.000 106.45036 298 GLY B CA 1
ATOM 5129 C C . GLY B 1 384 ? 47.91616 33.90567 25.30118 1.000 112.06642 298 GLY B C 1
ATOM 5130 O O . GLY B 1 384 ? 47.89444 32.69580 25.54431 1.000 109.39043 298 GLY B O 1
ATOM 5131 N N . ASP B 1 385 ? 47.31718 34.46008 24.24545 1.000 119.00030 299 ASP B N 1
ATOM 5132 C CA . ASP B 1 385 ? 46.75954 33.65959 23.16148 1.000 121.65725 299 ASP B CA 1
ATOM 5133 C C . ASP B 1 385 ? 47.83572 32.81129 22.49711 1.000 124.86375 299 ASP B C 1
ATOM 5134 O O . ASP B 1 385 ? 49.00421 33.19935 22.41315 1.000 130.11195 299 ASP B O 1
ATOM 5139 N N . LEU B 1 386 ? 47.42733 31.63605 22.01603 1.000 120.14726 300 LEU B N 1
ATOM 5140 C CA . LEU B 1 386 ? 48.30318 30.80490 21.19341 1.000 125.50479 300 LEU B CA 1
ATOM 5141 C C . LEU B 1 386 ? 48.10224 31.19718 19.73279 1.000 127.58774 300 LEU B C 1
ATOM 5142 O O . LEU B 1 386 ? 47.43857 30.51493 18.94844 1.000 131.71735 300 LEU B O 1
ATOM 5147 N N . ASP B 1 387 ? 48.69491 32.33091 19.37280 1.000 129.60104 301 ASP B N 1
ATOM 5148 C CA . ASP B 1 387 ? 48.68532 32.82824 18.00356 1.000 137.91489 301 ASP B CA 1
ATOM 5149 C C . ASP B 1 387 ? 49.87089 33.77018 17.82882 1.000 134.10737 301 ASP B C 1
ATOM 5150 O O . ASP B 1 387 ? 50.68050 33.95658 18.74152 1.000 137.08110 301 ASP B O 1
ATOM 5155 N N . LEU B 1 388 ? 49.96901 34.35934 16.63550 1.000 150.53884 302 LEU B N 1
ATOM 5156 C CA . LEU B 1 388 ? 51.05406 35.29375 16.35415 1.000 162.43768 302 LEU B CA 1
ATOM 5157 C C . LEU B 1 388 ? 51.04899 36.45666 17.34066 1.000 161.94420 302 LEU B C 1
ATOM 5158 O O . LEU B 1 388 ? 52.10457 36.86445 17.84203 1.000 166.78970 302 LEU B O 1
ATOM 5163 N N . ASP B 1 389 ? 49.86376 36.99767 17.63471 1.000 159.49208 303 ASP B N 1
ATOM 5164 C CA . ASP B 1 389 ? 49.76886 38.19911 18.45821 1.000 158.24701 303 ASP B CA 1
ATOM 5165 C C . ASP B 1 389 ? 50.18399 37.93746 19.90297 1.000 154.65513 303 ASP B C 1
ATOM 5166 O O . ASP B 1 389 ? 50.88198 38.75856 20.50811 1.000 157.85730 303 ASP B O 1
ATOM 5171 N N . GLY B 1 390 ? 49.74926 36.81379 20.47828 1.000 152.62598 304 GLY B N 1
ATOM 5172 C CA . GLY B 1 390 ? 50.15844 36.47488 21.83453 1.000 148.94406 304 GLY B CA 1
ATOM 5173 C C . GLY B 1 390 ? 51.66005 36.32338 21.99519 1.000 151.05261 304 GLY B C 1
ATOM 5174 O O . GLY B 1 390 ? 52.24831 36.82636 22.95734 1.000 151.66260 304 GLY B O 1
ATOM 5175 N N . PHE B 1 391 ? 52.30625 35.65687 21.03816 1.000 156.19827 305 PHE B N 1
ATOM 5176 C CA . PHE B 1 391 ? 53.76073 35.53648 21.06872 1.000 157.87109 305 PHE B CA 1
ATOM 5177 C C . PHE B 1 391 ? 54.45384 36.87311 20.83217 1.000 160.37477 305 PHE B C 1
ATOM 5178 O O . PHE B 1 391 ? 55.50944 37.13432 21.41922 1.000 157.95922 305 PHE B O 1
ATOM 5186 N N . LYS B 1 392 ? 53.88692 37.73635 19.98621 1.000 177.75591 306 LYS B N 1
ATOM 5187 C CA . LYS B 1 392 ? 54.49071 39.05452 19.80199 1.000 182.05932 306 LYS B CA 1
ATOM 5188 C C . LYS B 1 392 ? 54.38492 39.89423 21.06959 1.000 176.24643 306 LYS B C 1
ATOM 5189 O O . LYS B 1 392 ? 55.32650 40.61559 21.42680 1.000 184.53150 306 LYS B O 1
ATOM 5195 N N . ILE B 1 393 ? 53.26324 39.78499 21.78294 1.000 160.42856 307 ILE B N 1
ATOM 5196 C CA . ILE B 1 393 ? 53.13651 40.46837 23.06653 1.000 156.40534 307 ILE B CA 1
ATOM 5197 C C . ILE B 1 393 ? 54.13465 39.90714 24.07017 1.000 148.25171 307 ILE B C 1
ATOM 5198 O O . ILE B 1 393 ? 54.74135 40.65596 24.84182 1.000 143.96964 307 ILE B O 1
ATOM 5203 N N . LEU B 1 394 ? 54.29785 38.58222 24.09900 1.000 146.59608 308 LEU B N 1
ATOM 5204 C CA . LEU B 1 394 ? 55.28512 37.97013 24.98724 1.000 142.35525 308 LEU B CA 1
ATOM 5205 C C . LEU B 1 394 ? 56.69388 38.48402 24.69428 1.000 139.97209 308 LEU B C 1
ATOM 5206 O O . LEU B 1 394 ? 57.46090 38.80553 25.61254 1.000 136.45315 308 LEU B O 1
ATOM 5211 N N . ASP B 1 395 ? 57.05376 38.53839 23.40951 1.000 129.69760 309 ASP B N 1
ATOM 5212 C CA . ASP B 1 395 ? 58.33992 39.08528 22.98179 1.000 137.62567 309 ASP B CA 1
ATOM 5213 C C . ASP B 1 395 ? 58.52776 40.52245 23.45801 1.000 139.78977 309 ASP B C 1
ATOM 5214 O O . ASP B 1 395 ? 59.56935 40.87378 24.02860 1.000 139.86322 309 ASP B O 1
ATOM 5219 N N . GLY B 1 396 ? 57.52085 41.36823 23.23340 1.000 137.06031 310 GLY B N 1
ATOM 5220 C CA . GLY B 1 396 ? 57.60126 42.74433 23.69956 1.000 137.91932 310 GLY B CA 1
ATOM 5221 C C . GLY B 1 396 ? 57.70889 42.86485 25.20833 1.000 134.29597 310 GLY B C 1
ATOM 5222 O O . GLY B 1 396 ? 58.42727 43.72655 25.72067 1.000 140.32789 310 GLY B O 1
ATOM 5223 N N . VAL B 1 397 ? 56.98892 42.01373 25.93963 1.000 135.37951 311 VAL B N 1
ATOM 5224 C CA . VAL B 1 397 ? 57.07302 42.01835 27.39836 1.000 133.82032 311 VAL B CA 1
ATOM 5225 C C . VAL B 1 397 ? 58.48329 41.66791 27.85924 1.000 129.28608 311 VAL B C 1
ATOM 5226 O O . VAL B 1 397 ? 59.06073 42.35193 28.71265 1.000 127.69578 311 VAL B O 1
ATOM 5230 N N . ARG B 1 398 ? 59.06379 40.59948 27.30475 1.000 133.56211 312 ARG B N 1
ATOM 5231 C CA . ARG B 1 398 ? 60.43094 40.25755 27.69099 1.000 133.43140 312 ARG B CA 1
ATOM 5232 C C . ARG B 1 398 ? 61.44588 41.30143 27.24842 1.000 133.24566 312 ARG B C 1
ATOM 5233 O O . ARG B 1 398 ? 62.51518 41.40101 27.85972 1.000 133.30515 312 ARG B O 1
ATOM 5241 N N . SER B 1 399 ? 61.14698 42.07081 26.20038 1.000 125.84032 313 SER B N 1
ATOM 5242 C CA . SER B 1 399 ? 62.02199 43.18059 25.83596 1.000 129.47842 313 SER B CA 1
ATOM 5243 C C . SER B 1 399 ? 62.19870 44.19511 26.96381 1.000 126.85766 313 SER B C 1
ATOM 5244 O O . SER B 1 399 ? 63.18967 44.93405 26.96215 1.000 126.26900 313 SER B O 1
ATOM 5247 N N . HIS B 1 400 ? 61.27716 44.24526 27.92781 1.000 126.13155 314 HIS B N 1
ATOM 5248 C CA . HIS B 1 400 ? 61.43838 45.07236 29.11912 1.000 125.81858 314 HIS B CA 1
ATOM 5249 C C . HIS B 1 400 ? 61.69963 44.29199 30.39824 1.000 125.23782 314 HIS B C 1
ATOM 5250 O O . HIS B 1 400 ? 62.43911 44.77731 31.25614 1.000 131.81304 314 HIS B O 1
ATOM 5257 N N . VAL B 1 401 ? 61.12310 43.10458 30.55221 1.000 126.18205 315 VAL B N 1
ATOM 5258 C CA . VAL B 1 401 ? 61.33073 42.29724 31.75292 1.000 127.62696 315 VAL B CA 1
ATOM 5259 C C . VAL B 1 401 ? 61.85270 40.93062 31.32600 1.000 128.11136 315 VAL B C 1
ATOM 5260 O O . VAL B 1 401 ? 61.07080 39.97556 31.20859 1.000 127.31652 315 VAL B O 1
ATOM 5264 N N . PRO B 1 402 ? 63.15727 40.80059 31.06453 1.000 133.78044 316 PRO B N 1
ATOM 5265 C CA . PRO B 1 402 ? 63.66395 39.57839 30.41609 1.000 132.23111 316 PRO B CA 1
ATOM 5266 C C . PRO B 1 402 ? 63.40280 38.29764 31.19052 1.000 130.72388 316 PRO B C 1
ATOM 5267 O O . PRO B 1 402 ? 63.38886 37.22302 30.57719 1.000 132.35502 316 PRO B O 1
ATOM 5271 N N . HIS B 1 403 ? 63.19503 38.36114 32.50775 1.000 129.09207 317 HIS B N 1
ATOM 5272 C CA . HIS B 1 403 ? 62.92210 37.14438 33.26207 1.000 124.91473 317 HIS B CA 1
ATOM 5273 C C . HIS B 1 403 ? 61.45345 36.73102 33.19534 1.000 125.58546 317 HIS B C 1
ATOM 5274 O O . HIS B 1 403 ? 61.01034 35.91326 34.01213 1.000 127.86948 317 HIS B O 1
ATOM 5281 N N . THR B 1 404 ? 60.69885 37.28452 32.24499 1.000 123.56374 318 THR B N 1
ATOM 5282 C CA . THR B 1 404 ? 59.31052 36.88684 32.05466 1.000 123.07849 318 THR B CA 1
ATOM 5283 C C . THR B 1 404 ? 59.23592 35.42960 31.61586 1.000 126.86473 318 THR B C 1
ATOM 5284 O O . THR B 1 404 ? 59.89442 35.01798 30.65621 1.000 123.13674 318 THR B O 1
ATOM 5288 N N . GLU B 1 405 ? 58.43412 34.65327 32.33346 1.000 133.87459 319 GLU B N 1
ATOM 5289 C CA . GLU B 1 405 ? 58.18498 33.24955 32.03781 1.000 135.04144 319 GLU B CA 1
ATOM 5290 C C . GLU B 1 405 ? 56.82254 33.09745 31.37169 1.000 128.02473 319 GLU B C 1
ATOM 5291 O O . GLU B 1 405 ? 55.82881 33.64878 31.85524 1.000 124.71427 319 GLU B O 1
ATOM 5297 N N . SER B 1 406 ? 56.77535 32.36158 30.26550 1.000 120.62283 320 SER B N 1
ATOM 5298 C CA . SER B 1 406 ? 55.49754 32.06294 29.63632 1.000 116.58824 320 SER B CA 1
ATOM 5299 C C . SER B 1 406 ? 54.82631 30.86945 30.30647 1.000 112.63476 320 SER B C 1
ATOM 5300 O O . SER B 1 406 ? 55.48227 29.92293 30.75061 1.000 112.13164 320 SER B O 1
ATOM 5303 N N . VAL B 1 407 ? 53.49753 30.92456 30.36729 1.000 108.94804 321 VAL B N 1
ATOM 5304 C CA . VAL B 1 407 ? 52.67002 29.85400 30.91075 1.000 106.37438 321 VAL B CA 1
ATOM 5305 C C . VAL B 1 407 ? 51.65494 29.44658 29.85346 1.000 103.26808 321 VAL B C 1
ATOM 5306 O O . VAL B 1 407 ? 51.01721 30.30697 29.23486 1.000 103.82106 321 VAL B O 1
ATOM 5310 N N . LEU B 1 408 ? 51.52739 28.13881 29.63298 1.000 101.80345 322 LEU B N 1
ATOM 5311 C CA . LEU B 1 408 ? 50.64332 27.54395 28.63403 1.000 103.33543 322 LEU B CA 1
ATOM 5312 C C . LEU B 1 408 ? 50.98424 27.97572 27.21453 1.000 103.93848 322 LEU B C 1
ATOM 5313 O O . LEU B 1 408 ? 50.19517 27.73882 26.29109 1.000 106.57535 322 LEU B O 1
ATOM 5318 N N . MET B 1 409 ? 52.13896 28.60782 27.01654 1.000 106.02720 323 MET B N 1
ATOM 5319 C CA . MET B 1 409 ? 52.58948 28.98141 25.68499 1.000 110.61245 323 MET B CA 1
ATOM 5320 C C . MET B 1 409 ? 53.75483 28.08012 25.30250 1.000 114.26239 323 MET B C 1
ATOM 5321 O O . MET B 1 409 ? 54.85021 28.55818 24.99020 1.000 117.85708 323 MET B O 1
ATOM 5326 N N . ASN B 1 410 ? 53.52115 26.77119 25.33771 1.000 114.64680 324 ASN B N 1
ATOM 5327 C CA . ASN B 1 410 ? 54.52808 25.77332 25.01966 1.000 117.51114 324 ASN B CA 1
ATOM 5328 C C . ASN B 1 410 ? 53.92893 24.72199 24.09746 1.000 120.70728 324 ASN B C 1
ATOM 5329 O O . ASN B 1 410 ? 52.70818 24.59642 23.97216 1.000 120.13078 324 ASN B O 1
ATOM 5334 N N . SER B 1 411 ? 54.81518 23.96721 23.44545 1.000 119.72421 325 SER B N 1
ATOM 5335 C CA . SER B 1 411 ? 54.38094 23.00434 22.43931 1.000 124.08411 325 SER B CA 1
ATOM 5336 C C . SER B 1 411 ? 53.50076 21.91258 23.03645 1.000 124.77389 325 SER B C 1
ATOM 5337 O O . SER B 1 411 ? 52.68548 21.32203 22.32477 1.000 131.67975 325 SER B O 1
ATOM 5340 N N . GLU B 1 412 ? 53.66093 21.61662 24.32703 1.000 120.16903 326 GLU B N 1
ATOM 5341 C CA . GLU B 1 412 ? 52.80735 20.62885 24.98467 1.000 120.52889 326 GLU B CA 1
ATOM 5342 C C . GLU B 1 412 ? 51.34893 21.08777 25.04266 1.000 121.48856 326 GLU B C 1
ATOM 5343 O O . GLU B 1 412 ? 50.43016 20.35300 24.64293 1.000 126.47601 326 GLU B O 1
ATOM 5349 N N . THR B 1 413 ? 51.12377 22.32834 25.48108 1.000 118.99408 327 THR B N 1
ATOM 5350 C CA . THR B 1 413 ? 49.76937 22.87044 25.52883 1.000 120.51699 327 THR B CA 1
ATOM 5351 C C . THR B 1 413 ? 49.18372 23.00297 24.12991 1.000 125.49361 327 THR B C 1
ATOM 5352 O O . THR B 1 413 ? 48.00870 22.67845 23.90084 1.000 127.44743 327 THR B O 1
ATOM 5356 N N . VAL B 1 414 ? 49.98229 23.52307 23.19434 1.000 125.42436 328 VAL B N 1
ATOM 5357 C CA . VAL B 1 414 ? 49.56089 23.62017 21.79968 1.000 127.00412 328 VAL B CA 1
ATOM 5358 C C . VAL B 1 414 ? 49.12517 22.25728 21.28504 1.000 132.21046 328 VAL B C 1
ATOM 5359 O O . VAL B 1 414 ? 48.05335 22.10924 20.68995 1.000 132.85656 328 VAL B O 1
ATOM 5363 N N . SER B 1 415 ? 49.97563 21.24542 21.47022 1.000 144.82648 329 SER B N 1
ATOM 5364 C CA . SER B 1 415 ? 49.64114 19.91155 20.99009 1.000 150.74055 329 SER B CA 1
ATOM 5365 C C . SER B 1 415 ? 48.32911 19.42489 21.58519 1.000 146.90559 329 SER B C 1
ATOM 5366 O O . SER B 1 415 ? 47.54169 18.76113 20.90037 1.000 149.39980 329 SER B O 1
ATOM 5369 N N . ARG B 1 416 ? 48.07075 19.73290 22.86040 1.000 136.13983 330 ARG B N 1
ATOM 5370 C CA . ARG B 1 416 ? 46.81875 19.24462 23.43225 1.000 133.48540 330 ARG B CA 1
ATOM 5371 C C . ARG B 1 416 ? 45.60179 19.97501 22.87228 1.000 124.51553 330 ARG B C 1
ATOM 5372 O O . ARG B 1 416 ? 44.57538 19.34693 22.58614 1.000 128.82582 330 ARG B O 1
ATOM 5380 N N . TRP B 1 417 ? 45.69785 21.28952 22.67499 1.000 122.32392 331 TRP B N 1
ATOM 5381 C CA . TRP B 1 417 ? 44.50053 22.08268 22.40771 1.000 121.80647 331 TRP B CA 1
ATOM 5382 C C . TRP B 1 417 ? 44.33053 22.52759 20.95913 1.000 122.90380 331 TRP B C 1
ATOM 5383 O O . TRP B 1 417 ? 43.34319 23.20337 20.65022 1.000 123.06570 331 TRP B O 1
ATOM 5394 N N . ARG B 1 418 ? 45.26541 22.18519 20.07188 1.000 123.72876 332 ARG B N 1
ATOM 5395 C CA . ARG B 1 418 ? 45.18158 22.54153 18.65710 1.000 122.80074 332 ARG B CA 1
ATOM 5396 C C . ARG B 1 418 ? 43.88367 22.11559 17.97338 1.000 119.52118 332 ARG B C 1
ATOM 5397 O O . ARG B 1 418 ? 43.50781 22.71894 16.96191 1.000 121.44896 332 ARG B O 1
ATOM 5405 N N . TYR B 1 419 ? 43.18862 21.09795 18.48795 1.000 112.69966 333 TYR B N 1
ATOM 5406 C CA . TYR B 1 419 ? 41.90692 20.70752 17.90443 1.000 113.74897 333 TYR B CA 1
ATOM 5407 C C . TYR B 1 419 ? 40.82189 21.77102 18.05603 1.000 114.70106 333 TYR B C 1
ATOM 5408 O O . TYR B 1 419 ? 39.80404 21.69496 17.35972 1.000 118.26142 333 TYR B O 1
ATOM 5417 N N . LEU B 1 420 ? 41.00066 22.74954 18.94060 1.000 117.24004 334 LEU B N 1
ATOM 5418 C CA . LEU B 1 420 ? 40.11995 23.91039 18.99768 1.000 121.66996 334 LEU B CA 1
ATOM 5419 C C . LEU B 1 420 ? 40.68151 25.13723 18.29125 1.000 127.35458 334 LEU B C 1
ATOM 5420 O O . LEU B 1 420 ? 40.01589 26.17613 18.27222 1.000 133.60559 334 LEU B O 1
ATOM 5425 N N . GLY B 1 421 ? 41.86659 25.04649 17.69399 1.000 131.19911 335 GLY B N 1
ATOM 5426 C CA . GLY B 1 421 ? 42.41578 26.19057 16.99380 1.000 136.32300 335 GLY B CA 1
ATOM 5427 C C . GLY B 1 421 ? 41.64633 26.52874 15.73058 1.000 135.61365 335 GLY B C 1
ATOM 5428 O O . GLY B 1 421 ? 41.04942 25.67147 15.07971 1.000 134.31129 335 GLY B O 1
ATOM 5429 N N . VAL B 1 422 ? 41.66706 27.81600 15.38831 1.000 135.06756 336 VAL B N 1
ATOM 5430 C CA . VAL B 1 422 ? 41.18785 28.32613 14.11168 1.000 140.07607 336 VAL B CA 1
ATOM 5431 C C . VAL B 1 422 ? 42.35814 28.97550 13.38761 1.000 145.06758 336 VAL B C 1
ATOM 5432 O O . VAL B 1 422 ? 43.37744 29.32051 13.98976 1.000 147.81243 336 VAL B O 1
ATOM 5436 N N . ALA B 1 423 ? 42.20864 29.12473 12.07321 1.000 153.44240 337 ALA B N 1
ATOM 5437 C CA . ALA B 1 423 ? 43.22089 29.82257 11.29269 1.000 163.71790 337 ALA B CA 1
ATOM 5438 C C . ALA B 1 423 ? 43.31598 31.27621 11.74091 1.000 170.97944 337 ALA B C 1
ATOM 5439 O O . ALA B 1 423 ? 42.30760 31.98369 11.82429 1.000 174.35165 337 ALA B O 1
ATOM 5441 N N . ASP B 1 424 ? 44.53637 31.71715 12.03463 1.000 176.54332 338 ASP B N 1
ATOM 5442 C CA . ASP B 1 424 ? 44.82243 33.13143 12.24909 1.000 184.81770 338 ASP B CA 1
ATOM 5443 C C . ASP B 1 424 ? 44.84335 33.81686 10.88631 1.000 203.33099 338 ASP B C 1
ATOM 5444 O O . ASP B 1 424 ? 45.72067 33.54388 10.06088 1.000 205.55479 338 ASP B O 1
ATOM 5449 N N . ARG B 1 425 ? 43.87998 34.71359 10.64935 1.000 215.89734 339 ARG B N 1
ATOM 5450 C CA . ARG B 1 425 ? 43.67352 35.27991 9.31881 1.000 214.47561 339 ARG B CA 1
ATOM 5451 C C . ARG B 1 425 ? 44.69409 36.34536 8.94171 1.000 227.48282 339 ARG B C 1
ATOM 5452 O O . ARG B 1 425 ? 44.84528 36.63940 7.75097 1.000 230.57080 339 ARG B O 1
ATOM 5460 N N . GLU B 1 426 ? 45.39500 36.92756 9.91093 1.000 212.52314 340 GLU B N 1
ATOM 5461 C CA . GLU B 1 426 ? 46.27011 38.06589 9.66391 1.000 214.57099 340 GLU B CA 1
ATOM 5462 C C . GLU B 1 426 ? 47.73235 37.68218 9.80289 1.000 207.72097 340 GLU B C 1
ATOM 5463 O O . GLU B 1 426 ? 48.59467 38.56201 9.90394 1.000 202.30756 340 GLU B O 1
ATOM 5469 N N . PHE B 1 427 ? 48.01704 36.38524 9.82803 1.000 224.32959 341 PHE B N 1
ATOM 5470 C CA . PHE B 1 427 ? 49.36005 35.88541 10.06755 1.000 217.81440 341 PHE B CA 1
ATOM 5471 C C . PHE B 1 427 ? 50.33633 36.45245 9.04161 1.000 209.29220 341 PHE B C 1
ATOM 5472 O O . PHE B 1 427 ? 50.15822 36.27915 7.83176 1.000 205.03235 341 PHE B O 1
ATOM 5480 N N . LYS B 1 428 ? 51.36550 37.13234 9.53751 1.000 206.74775 342 LYS B N 1
ATOM 5481 C CA . LYS B 1 428 ? 52.50329 37.57838 8.74311 1.000 197.45351 342 LYS B CA 1
ATOM 5482 C C . LYS B 1 428 ? 53.75041 37.11854 9.47077 1.000 186.44565 342 LYS B C 1
ATOM 5483 O O . LYS B 1 428 ? 53.93601 37.46063 10.64363 1.000 187.65258 342 LYS B O 1
ATOM 5489 N N . ALA B 1 429 ? 54.57996 36.31807 8.80286 1.000 175.50825 343 ALA B N 1
ATOM 5490 C CA . ALA B 1 429 ? 55.82273 35.90011 9.43377 1.000 169.99742 343 ALA B CA 1
ATOM 5491 C C . ALA B 1 429 ? 56.60244 37.12138 9.89479 1.000 164.59308 343 ALA B C 1
ATOM 5492 O O . ALA B 1 429 ? 57.02781 37.95280 9.08689 1.000 163.34819 343 ALA B O 1
ATOM 5494 N N . GLU B 1 430 ? 56.76764 37.21874 11.20800 1.000 175.19645 344 GLU B N 1
ATOM 5495 C CA . GLU B 1 430 ? 57.55594 38.24444 11.86560 1.000 173.48695 344 GLU B CA 1
ATOM 5496 C C . GLU B 1 430 ? 58.55628 37.53392 12.76414 1.000 173.33394 344 GLU B C 1
ATOM 5497 O O . GLU B 1 430 ? 58.24844 36.48279 13.33306 1.000 166.89529 344 GLU B O 1
ATOM 5503 N N . SER B 1 431 ? 59.75088 38.09772 12.90626 1.000 168.41467 345 SER B N 1
ATOM 5504 C CA . SER B 1 431 ? 60.73951 37.48985 13.78423 1.000 170.01223 345 SER B CA 1
ATOM 5505 C C . SER B 1 431 ? 60.75730 38.18060 15.13899 1.000 171.09672 345 SER B C 1
ATOM 5506 O O . SER B 1 431 ? 60.70168 39.41075 15.23010 1.000 165.73567 345 SER B O 1
ATOM 5509 N N . PHE B 1 432 ? 60.83671 37.36912 16.18915 1.000 183.39048 346 PHE B N 1
ATOM 5510 C CA . PHE B 1 432 ? 60.86155 37.83630 17.56626 1.000 173.27026 346 PHE B CA 1
ATOM 5511 C C . PHE B 1 432 ? 62.18078 37.43180 18.20465 1.000 171.49201 346 PHE B C 1
ATOM 5512 O O . PHE B 1 432 ? 62.56895 36.26043 18.14607 1.000 169.08041 346 PHE B O 1
ATOM 5520 N N . ASP B 1 433 ? 62.86280 38.39669 18.81355 1.000 161.55200 347 ASP B N 1
ATOM 5521 C CA . ASP B 1 433 ? 64.20218 38.16524 19.33443 1.000 161.20109 347 ASP B CA 1
ATOM 5522 C C . ASP B 1 433 ? 64.22569 37.64169 20.76483 1.000 156.78622 347 ASP B C 1
ATOM 5523 O O . ASP B 1 433 ? 65.23589 37.05765 21.17374 1.000 162.64986 347 ASP B O 1
ATOM 5528 N N . ASN B 1 434 ? 63.15365 37.82673 21.53448 1.000 148.15877 348 ASN B N 1
ATOM 5529 C CA . ASN B 1 434 ? 63.18561 37.56449 22.96768 1.000 144.13799 348 ASN B CA 1
ATOM 5530 C C . ASN B 1 434 ? 62.40032 36.31899 23.35560 1.000 138.71328 348 ASN B C 1
ATOM 5531 O O . ASN B 1 434 ? 62.18134 36.08205 24.54778 1.000 136.17213 348 ASN B O 1
ATOM 5536 N N . LEU B 1 435 ? 61.97148 35.52125 22.38446 1.000 137.52819 349 LEU B N 1
ATOM 5537 C CA . LEU B 1 435 ? 61.38458 34.22100 22.67038 1.000 132.08495 349 LEU B CA 1
ATOM 5538 C C . LEU B 1 435 ? 62.46445 33.19253 22.99234 1.000 129.44469 349 LEU B C 1
ATOM 5539 O O . LEU B 1 435 ? 63.55213 33.20683 22.40784 1.000 132.77557 349 LEU B O 1
ATOM 5544 N N . HIS B 1 436 ? 62.15624 32.29767 23.92911 1.000 120.27397 350 HIS B N 1
ATOM 5545 C CA . HIS B 1 436 ? 62.99557 31.13488 24.17340 1.000 118.58244 350 HIS B CA 1
ATOM 5546 C C . HIS B 1 436 ? 62.70819 30.05776 23.13264 1.000 120.81687 350 HIS B C 1
ATOM 5547 O O . HIS B 1 436 ? 61.65836 30.05084 22.48379 1.000 122.60537 350 HIS B O 1
ATOM 5554 N N . ASP B 1 437 ? 63.68062 29.15643 22.95962 1.000 119.91987 351 ASP B N 1
ATOM 5555 C CA . ASP B 1 437 ? 63.56693 28.10988 21.94598 1.000 122.46112 351 ASP B CA 1
ATOM 5556 C C . ASP B 1 437 ? 62.23637 27.36719 22.01243 1.000 120.29654 351 ASP B C 1
ATOM 5557 O O . ASP B 1 437 ? 61.66277 27.03046 20.97217 1.000 122.44981 351 ASP B O 1
ATOM 5562 N N . PHE B 1 438 ? 61.73265 27.08087 23.21708 1.000 120.42343 352 PHE B N 1
ATOM 5563 C CA . PHE B 1 438 ? 60.47365 26.34318 23.29353 1.000 121.49765 352 PHE B CA 1
ATOM 5564 C C . PHE B 1 438 ? 59.28938 27.17923 22.81802 1.000 122.48266 352 PHE B C 1
ATOM 5565 O O . PHE B 1 438 ? 58.31906 26.62287 22.28806 1.000 123.07202 352 PHE B O 1
ATOM 5573 N N . GLU B 1 439 ? 59.42058 28.50627 22.83049 1.000 121.31105 353 GLU B N 1
ATOM 5574 C CA . GLU B 1 439 ? 58.35922 29.35799 22.30580 1.000 122.36592 353 GLU B CA 1
ATOM 5575 C C . GLU B 1 439 ? 58.47722 29.52849 20.79956 1.000 126.86171 353 GLU B C 1
ATOM 5576 O O . GLU B 1 439 ? 57.46097 29.60975 20.10337 1.000 129.35108 353 GLU B O 1
ATOM 5582 N N . SER B 1 440 ? 59.70282 29.61310 20.28270 1.000 129.39175 354 SER B N 1
ATOM 5583 C CA . SER B 1 440 ? 59.89552 29.52135 18.84051 1.000 131.86777 354 SER B CA 1
ATOM 5584 C C . SER B 1 440 ? 59.32728 28.21503 18.29942 1.000 132.05334 354 SER B C 1
ATOM 5585 O O . SER B 1 440 ? 58.65547 28.20118 17.26264 1.000 134.18231 354 SER B O 1
ATOM 5588 N N . ASP B 1 441 ? 59.57747 27.10937 19.00577 1.000 127.01702 355 ASP B N 1
ATOM 5589 C CA . ASP B 1 441 ? 59.02068 25.81264 18.63020 1.000 127.63313 355 ASP B CA 1
ATOM 5590 C C . ASP B 1 441 ? 57.49636 25.79395 18.69200 1.000 129.11058 355 ASP B C 1
ATOM 5591 O O . ASP B 1 441 ? 56.84219 25.24330 17.79792 1.000 132.98796 355 ASP B O 1
ATOM 5596 N N . ALA B 1 442 ? 56.90538 26.46572 19.68268 1.000 128.45340 356 ALA B N 1
ATOM 5597 C CA . ALA B 1 442 ? 55.44629 26.47993 19.76700 1.000 129.78670 356 ALA B CA 1
ATOM 5598 C C . ALA B 1 442 ? 54.82360 27.35196 18.68002 1.000 136.45384 356 ALA B C 1
ATOM 5599 O O . ALA B 1 442 ? 53.82189 26.96404 18.06343 1.000 137.29134 356 ALA B O 1
ATOM 5601 N N . LEU B 1 443 ? 55.38487 28.53650 18.43704 1.000 149.44680 357 LEU B N 1
ATOM 5602 C CA . LEU B 1 443 ? 54.87774 29.37443 17.35572 1.000 151.59569 357 LEU B CA 1
ATOM 5603 C C . LEU B 1 443 ? 55.04762 28.70108 15.99720 1.000 158.05553 357 LEU B C 1
ATOM 5604 O O . LEU B 1 443 ? 54.15167 28.77341 15.15017 1.000 161.80721 357 LEU B O 1
ATOM 5609 N N . ASP B 1 444 ? 56.19681 28.05996 15.76055 1.000 144.43585 358 ASP B N 1
ATOM 5610 C CA . ASP B 1 444 ? 56.39662 27.29549 14.53109 1.000 142.19650 358 ASP B CA 1
ATOM 5611 C C . ASP B 1 444 ? 55.37947 26.16428 14.39779 1.000 140.25819 358 ASP B C 1
ATOM 5612 O O . ASP B 1 444 ? 54.88832 25.87818 13.29499 1.000 142.26206 358 ASP B O 1
ATOM 5617 N N . LEU B 1 445 ? 55.03039 25.52949 15.52124 1.000 142.85848 359 LEU B N 1
ATOM 5618 C CA . LEU B 1 445 ? 54.00075 24.49621 15.51268 1.000 143.45572 359 LEU B CA 1
ATOM 5619 C C . LEU B 1 445 ? 52.64369 25.07034 15.13157 1.000 147.90273 359 LEU B C 1
ATOM 5620 O O . LEU B 1 445 ? 51.88604 24.44686 14.37898 1.000 148.94099 359 LEU B O 1
ATOM 5625 N N . LEU B 1 446 ? 52.31786 26.25604 15.64471 1.000 145.23305 360 LEU B N 1
ATOM 5626 C CA . LEU B 1 446 ? 51.08549 26.92042 15.22837 1.000 150.30227 360 LEU B CA 1
ATOM 5627 C C . LEU B 1 446 ? 51.11956 27.26781 13.74328 1.000 154.48645 360 LEU B C 1
ATOM 5628 O O . LEU B 1 446 ? 50.09963 27.17144 13.05004 1.000 158.89182 360 LEU B O 1
ATOM 5633 N N . ILE B 1 447 ? 52.28295 27.69464 13.24779 1.000 155.60327 361 ILE B N 1
ATOM 5634 C CA . ILE B 1 447 ? 52.43957 28.02906 11.83218 1.000 156.89786 361 ILE B CA 1
ATOM 5635 C C . ILE B 1 447 ? 52.12224 26.83036 10.94607 1.000 152.93031 361 ILE B C 1
ATOM 5636 O O . ILE B 1 447 ? 51.32348 26.92239 10.00582 1.000 156.70020 361 ILE B O 1
ATOM 5641 N N . THR B 1 448 ? 52.73875 25.68237 11.24131 1.000 144.27477 362 THR B N 1
ATOM 5642 C CA . THR B 1 448 ? 52.66166 24.54600 10.32344 1.000 142.66075 362 THR B CA 1
ATOM 5643 C C . THR B 1 448 ? 51.28750 23.88194 10.27304 1.000 144.86086 362 THR B C 1
ATOM 5644 O O . THR B 1 448 ? 50.93424 23.29740 9.24197 1.000 144.81243 362 THR B O 1
ATOM 5648 N N . ASP B 1 449 ? 50.49375 23.95295 11.34132 1.000 151.78538 363 ASP B N 1
ATOM 5649 C CA . ASP B 1 449 ? 49.13622 23.41918 11.26558 1.000 149.76178 363 ASP B CA 1
ATOM 5650 C C . ASP B 1 449 ? 48.14829 24.35737 10.57786 1.000 151.38336 363 ASP B C 1
ATOM 5651 O O . ASP B 1 449 ? 46.93336 24.15747 10.70196 1.000 153.46369 363 ASP B O 1
ATOM 5656 N N . GLY B 1 450 ? 48.63127 25.36864 9.86636 1.000 161.04298 364 GLY B N 1
ATOM 5657 C CA . GLY B 1 450 ? 47.78132 26.20963 9.04951 1.000 171.16723 364 GLY B CA 1
ATOM 5658 C C . GLY B 1 450 ? 47.52800 27.53102 9.73688 1.000 175.17715 364 GLY B C 1
ATOM 5659 O O . GLY B 1 450 ? 46.40262 28.04085 9.73079 1.000 175.13627 364 GLY B O 1
ATOM 5660 N N . GLU B 1 451 ? 48.58367 28.09343 10.32597 1.000 172.93200 365 GLU B N 1
ATOM 5661 C CA . GLU B 1 451 ? 48.52867 29.39489 10.98676 1.000 175.83276 365 GLU B CA 1
ATOM 5662 C C . GLU B 1 451 ? 47.44859 29.40997 12.06927 1.000 173.28364 365 GLU B C 1
ATOM 5663 O O . GLU B 1 451 ? 46.56890 30.27255 12.08769 1.000 176.59857 365 GLU B O 1
ATOM 5669 N N . LEU B 1 452 ? 47.51072 28.43300 12.97349 1.000 165.83353 366 LEU B N 1
ATOM 5670 C CA . LEU B 1 452 ? 46.44134 28.27477 13.95060 1.000 159.34557 366 LEU B CA 1
ATOM 5671 C C . LEU B 1 452 ? 46.45400 29.39126 14.98284 1.000 154.02640 366 LEU B C 1
ATOM 5672 O O . LEU B 1 452 ? 47.51066 29.85961 15.41553 1.000 154.50330 366 LEU B O 1
ATOM 5677 N N . ARG B 1 453 ? 45.25652 29.81477 15.36339 1.000 140.62630 367 ARG B N 1
ATOM 5678 C CA . ARG B 1 453 ? 45.01014 30.61066 16.55486 1.000 136.75625 367 ARG B CA 1
ATOM 5679 C C . ARG B 1 453 ? 44.24737 29.74095 17.54576 1.000 128.77924 367 ARG B C 1
ATOM 5680 O O . ARG B 1 453 ? 43.14293 29.27731 17.24285 1.000 128.97586 367 ARG B O 1
ATOM 5688 N N . ILE B 1 454 ? 44.82437 29.52887 18.72377 1.000 128.02500 368 ILE B N 1
ATOM 5689 C CA . ILE B 1 454 ? 44.15398 28.81750 19.80547 1.000 125.06496 368 ILE B CA 1
ATOM 5690 C C . ILE B 1 454 ? 43.93522 29.83996 20.90980 1.000 125.83983 368 ILE B C 1
ATOM 5691 O O . ILE B 1 454 ? 44.84089 30.13498 21.69806 1.000 127.60967 368 ILE B O 1
ATOM 5696 N N . GLU B 1 455 ? 42.72363 30.38236 20.96244 1.000 126.36489 369 GLU B N 1
ATOM 5697 C CA . GLU B 1 455 ? 42.37899 31.36472 21.97716 1.000 127.40585 369 GLU B CA 1
ATOM 5698 C C . GLU B 1 455 ? 42.37013 30.76300 23.37713 1.000 125.30247 369 GLU B C 1
ATOM 5699 O O . GLU B 1 455 ? 42.01017 29.59971 23.57678 1.000 127.95639 369 GLU B O 1
ATOM 5705 N N . GLN B 1 456 ? 42.79405 31.57976 24.34255 1.000 121.56676 370 GLN B N 1
ATOM 5706 C CA . GLN B 1 456 ? 42.84270 31.18663 25.74759 1.000 115.92368 370 GLN B CA 1
ATOM 5707 C C . GLN B 1 456 ? 41.51935 30.60433 26.23788 1.000 118.78135 370 GLN B C 1
ATOM 5708 O O . GLN B 1 456 ? 41.50377 29.67607 27.05481 1.000 116.59844 370 GLN B O 1
ATOM 5714 N N . GLU B 1 457 ? 40.39707 31.14429 25.75136 1.000 115.30970 371 GLU B N 1
ATOM 5715 C CA . GLU B 1 457 ? 39.07372 30.68257 26.16501 1.000 118.70905 371 GLU B CA 1
ATOM 5716 C C . GLU B 1 457 ? 38.78157 29.23748 25.78974 1.000 121.85730 371 GLU B C 1
ATOM 5717 O O . GLU B 1 457 ? 37.84358 28.64829 26.33711 1.000 121.41682 371 GLU B O 1
ATOM 5723 N N . ARG B 1 458 ? 39.54750 28.65343 24.87483 1.000 129.92320 372 ARG B N 1
ATOM 5724 C CA . ARG B 1 458 ? 39.34683 27.25832 24.50880 1.000 138.41533 372 ARG B CA 1
ATOM 5725 C C . ARG B 1 458 ? 40.04281 26.28617 25.45611 1.000 139.44168 372 ARG B C 1
ATOM 5726 O O . ARG B 1 458 ? 39.69383 25.10048 25.47462 1.000 138.38799 372 ARG B O 1
ATOM 5734 N N . ILE B 1 459 ? 41.01234 26.76101 26.23745 1.000 129.59121 373 ILE B N 1
ATOM 5735 C CA . ILE B 1 459 ? 41.63173 25.94466 27.27554 1.000 120.62841 373 ILE B CA 1
ATOM 5736 C C . ILE B 1 459 ? 40.67639 25.80718 28.45343 1.000 119.13704 373 ILE B C 1
ATOM 5737 O O . ILE B 1 459 ? 40.14197 26.80398 28.95830 1.000 120.26447 373 ILE B O 1
ATOM 5742 N N . ARG B 1 460 ? 40.43874 24.56674 28.88006 1.000 115.99614 374 ARG B N 1
ATOM 5743 C CA . ARG B 1 460 ? 39.63486 24.31201 30.06983 1.000 109.13774 374 ARG B CA 1
ATOM 5744 C C . ARG B 1 460 ? 40.18636 25.06987 31.26758 1.000 107.31220 374 ARG B C 1
ATOM 5745 O O . ARG B 1 460 ? 41.37416 24.97082 31.58755 1.000 107.54949 374 ARG B O 1
ATOM 5753 N N . LEU B 1 461 ? 39.31312 25.84684 31.91296 1.000 114.00733 375 LEU B N 1
ATOM 5754 C CA . LEU B 1 461 ? 39.75380 26.73715 32.98100 1.000 111.87711 375 LEU B CA 1
ATOM 5755 C C . LEU B 1 461 ? 40.48899 25.97429 34.07859 1.000 116.58117 375 LEU B C 1
ATOM 5756 O O . LEU B 1 461 ? 41.49978 26.45151 34.60591 1.000 111.78778 375 LEU B O 1
ATOM 5761 N N . ASP B 1 462 ? 40.00537 24.77787 34.42288 1.000 107.99398 376 ASP B N 1
ATOM 5762 C CA . ASP B 1 462 ? 40.66143 23.97376 35.45109 1.000 115.12590 376 ASP B CA 1
ATOM 5763 C C . ASP B 1 462 ? 42.04462 23.49674 35.01597 1.000 104.64368 376 ASP B C 1
ATOM 5764 O O . ASP B 1 462 ? 42.97281 23.44557 35.83264 1.000 113.58058 376 ASP B O 1
ATOM 5769 N N . VAL B 1 463 ? 42.21778 23.18482 33.72886 1.000 115.04368 377 VAL B N 1
ATOM 5770 C CA . VAL B 1 463 ? 43.53868 22.80291 33.23379 1.000 111.32361 377 VAL B CA 1
ATOM 5771 C C . VAL B 1 463 ? 44.49345 23.98801 33.28900 1.000 117.31082 377 VAL B C 1
ATOM 5772 O O . VAL B 1 463 ? 45.66624 23.84508 33.66775 1.000 117.34261 377 VAL B O 1
ATOM 5776 N N . ALA B 1 464 ? 44.02228 25.16682 32.87513 1.000 124.45298 378 ALA B N 1
ATOM 5777 C CA . ALA B 1 464 ? 44.86506 26.35339 32.93819 1.000 122.43608 378 ALA B CA 1
ATOM 5778 C C . ALA B 1 464 ? 45.26544 26.64319 34.37715 1.000 121.60794 378 ALA B C 1
ATOM 5779 O O . ALA B 1 464 ? 46.42372 26.97211 34.65398 1.000 123.45228 378 ALA B O 1
ATOM 5781 N N . VAL B 1 465 ? 44.31344 26.51672 35.30660 1.000 118.53070 379 VAL B N 1
ATOM 5782 C CA . VAL B 1 465 ? 44.60789 26.68949 36.72667 1.000 115.16760 379 VAL B CA 1
ATOM 5783 C C . VAL B 1 465 ? 45.67052 25.69836 37.18389 1.000 114.92454 379 VAL B C 1
ATOM 5784 O O . VAL B 1 465 ? 46.59069 26.05743 37.92404 1.000 116.70730 379 VAL B O 1
ATOM 5788 N N . GLU B 1 466 ? 45.55231 24.43478 36.76893 1.000 108.40495 380 GLU B N 1
ATOM 5789 C CA . GLU B 1 466 ? 46.52860 23.42347 37.17128 1.000 107.92555 380 GLU B CA 1
ATOM 5790 C C . GLU B 1 466 ? 47.93467 23.73593 36.66326 1.000 111.49935 380 GLU B C 1
ATOM 5791 O O . GLU B 1 466 ? 48.91303 23.64479 37.41663 1.000 113.61392 380 GLU B O 1
ATOM 5797 N N . GLU B 1 467 ? 48.05757 24.11814 35.38964 1.000 113.60084 381 GLU B N 1
ATOM 5798 C CA . GLU B 1 467 ? 49.37717 24.46223 34.85412 1.000 115.55825 381 GLU B CA 1
ATOM 5799 C C . GLU B 1 467 ? 49.94351 25.72311 35.49921 1.000 121.54488 381 GLU B C 1
ATOM 5800 O O . GLU B 1 467 ? 51.14362 25.79075 35.80069 1.000 122.63440 381 GLU B O 1
ATOM 5806 N N . ILE B 1 468 ? 49.09402 26.72431 35.72832 1.000 112.90264 382 ILE B N 1
ATOM 5807 C CA . ILE B 1 468 ? 49.51262 27.93920 36.42269 1.000 124.82911 382 ILE B CA 1
ATOM 5808 C C . ILE B 1 468 ? 50.00484 27.62108 37.83124 1.000 118.12055 382 ILE B C 1
ATOM 5809 O O . ILE B 1 468 ? 51.03247 28.14094 38.27864 1.000 126.20926 382 ILE B O 1
ATOM 5814 N N . GLU B 1 469 ? 49.26269 26.78622 38.55999 1.000 114.16540 383 GLU B N 1
ATOM 5815 C CA . GLU B 1 469 ? 49.66362 26.39680 39.90897 1.000 121.07020 383 GLU B CA 1
ATOM 5816 C C . GLU B 1 469 ? 50.97663 25.61942 39.91247 1.000 126.35859 383 GLU B C 1
ATOM 5817 O O . GLU B 1 469 ? 51.83457 25.84675 40.77919 1.000 133.29795 383 GLU B O 1
ATOM 5823 N N . LYS B 1 470 ? 51.17814 24.73437 38.92800 1.000 121.63391 384 LYS B N 1
ATOM 5824 C CA . LYS B 1 470 ? 52.46568 24.05059 38.82665 1.000 120.00377 384 LYS B CA 1
ATOM 5825 C C . LYS B 1 470 ? 53.59632 25.04846 38.62974 1.000 122.63930 384 LYS B C 1
ATOM 5826 O O . LYS B 1 470 ? 54.61790 24.99216 39.32443 1.000 131.04258 384 LYS B O 1
ATOM 5832 N N . VAL B 1 471 ? 53.43505 25.96773 37.67661 1.000 125.91250 385 VAL B N 1
ATOM 5833 C CA . VAL B 1 471 ? 54.51766 26.89963 37.37861 1.000 129.08011 385 VAL B CA 1
ATOM 5834 C C . VAL B 1 471 ? 54.79113 27.82297 38.56328 1.000 131.33503 385 VAL B C 1
ATOM 5835 O O . VAL B 1 471 ? 55.95176 28.08233 38.90419 1.000 135.33618 385 VAL B O 1
ATOM 5839 N N . ILE B 1 472 ? 53.73830 28.34106 39.20435 1.000 131.74028 386 ILE B N 1
ATOM 5840 C CA . ILE B 1 472 ? 53.93278 29.22570 40.35221 1.000 134.10397 386 ILE B CA 1
ATOM 5841 C C . ILE B 1 472 ? 54.64222 28.50864 41.49322 1.000 139.79419 386 ILE B C 1
ATOM 5842 O O . ILE B 1 472 ? 55.54120 29.07337 42.12952 1.000 142.33632 386 ILE B O 1
ATOM 5847 N N . ARG B 1 473 ? 54.26529 27.25600 41.77387 1.000 148.10844 387 ARG B N 1
ATOM 5848 C CA . ARG B 1 473 ? 54.87833 26.60004 42.92571 1.000 145.86836 387 ARG B CA 1
ATOM 5849 C C . ARG B 1 473 ? 56.35813 26.30140 42.71470 1.000 143.99968 387 ARG B C 1
ATOM 5850 O O . ARG B 1 473 ? 57.08468 26.12537 43.69834 1.000 147.88335 387 ARG B O 1
ATOM 5858 N N . GLY B 1 474 ? 56.82172 26.24752 41.47038 1.000 140.83758 388 GLY B N 1
ATOM 5859 C CA . GLY B 1 474 ? 58.15324 25.74689 41.18139 1.000 139.30236 388 GLY B CA 1
ATOM 5860 C C . GLY B 1 474 ? 58.34972 24.27139 41.46623 1.000 138.17726 388 GLY B C 1
ATOM 5861 O O . GLY B 1 474 ? 59.44067 23.73550 41.27127 1.000 138.86618 388 GLY B O 1
#

Sequence (736 aa):
MPLFIDDALHRSKKYFHAHLSELLLGEFAGLSLPLHPPTAAKAAADIDATREFIRQWEGRDDVEYAIRNWSPVGLGKTEVPVRLTLNTTEELVVFAQVEDEWSSLHERFSQLSGFTAEVVAKHVSLWRSLSNDDLSKAVLVVDWFLKHPNSGLLKRAVAVEGVHTKWLENHRVLIETLVADKRGEPGRADLGLGDAEARVRLRFHSVDAPAGLTDIEVPLSNLCELQEPQVILMVENLDSFLALPTWPGVTIAWGAGYRAVDIVRGPYFSNGRLLYWGDLDLDGFKILDGVRSHVPHTESVLMNSETVSRWRYLGVADREFKAESFDNLHDFESDALDLLITDGELRIEQERIRLDVAVEEIEKVIRGMPLFIDDALHRSKKYFHAHLSELLLGEFAGLSLPLHPPTAAKAAADIDATREFIRQWEGRDDVEYAIRNWSPVGLGKTEVPVRLTLNTTEELVVFAQVEDEWSSLHERFSQLSGFTAEVVAKHVSLWRSLSNDDLSKAVLVVDWFLKHPNSGLLKRAVAVEGVHTKWLENHRVLIETLVADKRGEPGRADLGLGDAEARVRLRFHSVDAPAGLTDIEVPLSNLCELQEPQVILMVENLDSFLALPTWPGVTIAWGAGYRAVDIVRGPYFSNGRLLYWGDLDLDGFKILDGVRSHVPHTESVLMNSETVSRWRYLGVADREFKAESFDNLHDFESDALDLLITDGELRIEQERIRLDVAVEEIEKVIRG

Organism: Corynebacterium glutamicum (strain ATCC 13032 / DSM 20300 / JCM 1318 / BCRC 11384 / CCUG 27702 / LMG 3730 / NBRC 12168 / NCIMB 10025 / NRRL B-2784 / 534) (NCBI:txid196627)